Protein AF-A0ABD1VA49-F1 (afdb_monomer_lite)

Foldseek 3Di:
DDDDDDDDDDDDDDDDDDDDDDDDDDDDPDPVNVVVVVVVVVVVVVVVVVVVVCVVVVPDDDDDDDDDDPPDDDPDDPPPCCQQADQPPAQEDPDDLVRLLVVLLDDDPDPDDPDDAAAAEEEEEEEAEDQLCQVQVQLQCPPPVRHYAYAYAYDPPYDDDDDPPGSCPNRYHPYYDQDFLACSVLSRVLRRLSSQSSNVRYFKYWYHYSFKHFQAHNVVVSVQLVPFQAWAKAWDADPDCLFLVQDDCVLPPLADSVLWTFTALTIMDTSVLSSVSSPDPRNSVSCNPRRGPVRRCSGTPSSSSCCVVPVVRYLNHHQEDFACPVDDPHTDEDACVCQDPVNSVVVQVDDWGDTNNDTDSNRHGMYDGYDSRNNVSCVVCVCVRNNDDDDPDDDDDDDDDDDDDDDDDPPVPPVPPDDDDDDDDDDDDDDDDDDDDDDDDDDDDDDDDDDDDDDDDDDPDLVVLVDDLVVLLVVCVVDPDVVVLVVQLVSDPNSVVSSLQHQEAAQALVVLQDPDQDDDVSNVVRVVNSVVVSLVVLVVSCVRRLVVAQAHAEHAHAEEADDPVVLVSVQVSVLSRLNRLYAAYAYAYHDPPDAREDDVSNQQRCRYQAYAEERHEDDDDVDQGAPQNHAYYAYYLYEDEQVNLVSCLVRHLNHAEYYYYCYEHYQEAAEARNANHAYYYYAAYPNHAEYAYAYQNHQEYADAYDQPHHHQYHHPNPANHQYYHDEGNADEQVSVVVVLVSHLNHQEYAYENPARYAEHEAAHQRHAEYEAYAHENHQAYHYQHCNHAEYEYEYQADNYPYDNPVNYAEYEYEYDQVHAQVRVVVVVCVVCVVPPRDANHEYEYHDDDDHDDDDYDDDDDDDDDDAYEYEYEYDADCVLVVVQVVLQRDVHFKYKYFYQDLVRVVNNVCCLVCLPVCVCPQVPHPDDGSSVQWPDWDFDPDSPNGRMTMITTDTHPDDPPPPPPDDPPPPPPPPPDDDDDDDDDDDDDDDDDDPPPDWDKFDWDFWPDADWWWQDFAPAWFKKKFAEDQFTAWIKTWAHHPNDTDIGDIFHAPDHPDMDMDGAPPPVKFWFKKKFAWDAPDPPHTIATQFMKTDIPPGIGDRGGDRDHHIDMDGHDQWGFGIKIAGYDSGHRIIMTTIDGDDPVVVVVVVVVVVVVVVVVVPDDDDDDDDDYDDDDDDDDD

Structure (mmCIF, N/CA/C/O backbone):
data_AF-A0ABD1VA49-F1
#
_entry.id   AF-A0ABD1VA49-F1
#
loop_
_atom_site.group_PDB
_atom_site.id
_atom_site.type_symbol
_atom_site.label_atom_id
_atom_site.label_alt_id
_atom_site.label_comp_id
_atom_site.label_asym_id
_atom_site.label_entity_id
_atom_site.label_seq_id
_atom_site.pdbx_PDB_ins_code
_atom_site.Cartn_x
_atom_site.Cartn_y
_atom_site.Cartn_z
_atom_site.occupancy
_atom_site.B_iso_or_equiv
_atom_site.auth_seq_id
_atom_site.auth_comp_id
_atom_site.auth_asym_id
_atom_site.auth_atom_id
_atom_site.pdbx_PDB_model_num
ATOM 1 N N . MET A 1 1 ? -10.333 -44.298 -59.767 1.00 32.84 1 MET A N 1
ATOM 2 C CA . MET A 1 1 ? -10.166 -45.112 -60.989 1.00 32.84 1 MET A CA 1
ATOM 3 C C . MET A 1 1 ? -11.305 -46.115 -61.072 1.00 32.84 1 MET A C 1
ATOM 5 O O . MET A 1 1 ? -11.790 -46.557 -60.041 1.00 32.84 1 MET A O 1
ATOM 9 N N . GLN A 1 2 ? -11.735 -46.401 -62.296 1.00 31.44 2 GLN A N 1
ATOM 10 C CA . GLN A 1 2 ? -12.624 -47.496 -62.705 1.00 31.44 2 GLN A CA 1
ATOM 11 C C . GLN A 1 2 ? -12.028 -48.887 -62.330 1.00 31.44 2 GLN A C 1
ATOM 13 O O . GLN A 1 2 ? -10.815 -48.963 -62.177 1.00 31.44 2 GLN A O 1
ATOM 18 N N . SER A 1 3 ? -12.761 -50.013 -62.201 1.00 34.03 3 SER A N 1
ATOM 19 C CA . SER A 1 3 ? -14.220 -50.271 -62.306 1.00 34.03 3 SER A CA 1
ATOM 20 C C . SER A 1 3 ? -14.594 -51.774 -62.191 1.00 34.03 3 SER A C 1
ATOM 22 O O . SER A 1 3 ? -13.690 -52.599 -62.242 1.00 34.03 3 SER A O 1
ATOM 24 N N . ARG A 1 4 ? -15.915 -52.070 -62.298 1.00 35.81 4 ARG A N 1
ATOM 25 C CA . ARG A 1 4 ? -16.557 -53.275 -62.917 1.00 35.81 4 ARG A CA 1
ATOM 26 C C . ARG A 1 4 ? -16.523 -54.584 -62.100 1.00 35.81 4 ARG A C 1
ATOM 28 O O . ARG A 1 4 ? -15.614 -54.772 -61.311 1.00 35.81 4 ARG A O 1
ATOM 35 N N . VAL A 1 5 ? -17.468 -55.531 -62.227 1.00 37.19 5 VAL A N 1
ATOM 36 C CA . VAL A 1 5 ? -18.767 -55.704 -62.958 1.00 37.19 5 VAL A CA 1
ATOM 37 C C . VAL A 1 5 ? -19.663 -56.528 -61.996 1.00 37.19 5 VAL A C 1
ATOM 39 O O . VAL A 1 5 ? -19.112 -57.281 -61.204 1.00 37.19 5 VAL A O 1
ATOM 42 N N . GLY A 1 6 ? -20.975 -56.297 -61.837 1.00 33.97 6 GLY A N 1
ATOM 43 C CA . GLY A 1 6 ? -22.074 -56.752 -62.719 1.00 33.97 6 GLY A CA 1
ATOM 44 C C . GLY A 1 6 ? -22.382 -58.256 -62.504 1.00 33.97 6 GLY A C 1
ATOM 45 O O . GLY A 1 6 ? -21.488 -59.004 -62.144 1.00 33.97 6 GLY A O 1
ATOM 46 N N . SER A 1 7 ? -23.599 -58.778 -62.677 1.00 32.06 7 SER A N 1
ATOM 47 C CA . SER A 1 7 ? -24.699 -58.328 -63.540 1.00 32.06 7 SER A CA 1
ATOM 48 C C . SER A 1 7 ? -26.049 -58.947 -63.104 1.00 32.06 7 SER A C 1
ATOM 50 O O . SER A 1 7 ? -26.026 -60.067 -62.614 1.00 32.06 7 SER A O 1
ATOM 52 N N . PHE A 1 8 ? -27.159 -58.208 -63.296 1.00 30.44 8 PHE A N 1
ATOM 53 C CA . PHE A 1 8 ? -28.533 -58.601 -63.722 1.00 30.44 8 PHE A CA 1
ATOM 54 C C . PHE A 1 8 ? -29.103 -59.993 -63.337 1.00 30.44 8 PHE A C 1
ATOM 56 O O . PHE A 1 8 ? -28.427 -61.003 -63.450 1.00 30.44 8 PHE A O 1
ATOM 63 N N . GLY A 1 9 ? -30.379 -60.164 -62.964 1.00 31.08 9 GLY A N 1
ATOM 64 C CA . GLY A 1 9 ? -31.617 -59.440 -63.332 1.00 31.08 9 GLY A CA 1
ATOM 65 C C . GLY A 1 9 ? -32.635 -60.468 -63.893 1.00 31.08 9 GLY A C 1
ATOM 66 O O . GLY A 1 9 ? -32.225 -61.580 -64.199 1.00 31.08 9 GLY A O 1
ATOM 67 N N . SER A 1 10 ? -33.938 -60.228 -64.076 1.00 29.61 10 SER A N 1
ATOM 68 C CA . SER A 1 10 ? -34.856 -59.128 -63.713 1.00 29.61 10 SER A CA 1
ATOM 69 C C . SER A 1 10 ? -36.281 -59.476 -64.227 1.00 29.61 10 SER A C 1
ATOM 71 O O . SER A 1 10 ? -36.359 -60.313 -65.120 1.00 29.61 10 SER A O 1
ATOM 73 N N . LEU A 1 11 ? -37.331 -58.739 -63.806 1.00 31.11 11 LEU A N 1
ATOM 74 C CA . LEU A 1 11 ? -38.675 -58.652 -64.457 1.00 31.11 11 LEU A CA 1
ATOM 75 C C . LEU A 1 11 ? -39.563 -59.934 -64.352 1.00 31.11 11 LEU A C 1
ATOM 77 O O . LEU A 1 11 ? -39.034 -61.024 -64.173 1.00 31.11 11 LEU A O 1
ATOM 81 N N . GLU A 1 12 ? -40.907 -59.908 -64.403 1.00 31.19 12 GLU A N 1
ATOM 82 C CA . GLU A 1 12 ? -41.910 -58.815 -64.420 1.00 31.19 12 GLU A CA 1
ATOM 83 C C . GLU A 1 12 ? -43.300 -59.308 -63.926 1.00 31.19 12 GLU A C 1
ATOM 85 O O . GLU A 1 12 ? -43.543 -60.510 -63.881 1.00 31.19 12 GLU A O 1
ATOM 90 N N . ASP A 1 13 ? -44.171 -58.356 -63.558 1.00 29.84 13 ASP A N 1
ATOM 91 C CA . ASP A 1 13 ? -45.656 -58.302 -63.583 1.00 29.84 13 ASP A CA 1
ATOM 92 C C . ASP A 1 13 ? -46.582 -59.551 -63.580 1.00 29.84 13 ASP A C 1
ATOM 94 O O . ASP A 1 13 ? -46.430 -60.496 -64.347 1.00 29.84 13 ASP A O 1
ATOM 98 N N . GLY A 1 14 ? -47.718 -59.443 -62.860 1.00 28.92 14 GLY A N 1
ATOM 99 C CA . GLY A 1 14 ? -48.927 -60.253 -63.138 1.00 28.92 14 GLY A CA 1
ATOM 100 C C . GLY A 1 14 ? -49.983 -60.335 -62.016 1.00 28.92 14 GLY A C 1
ATOM 101 O O . GLY A 1 14 ? -49.678 -60.726 -60.901 1.00 28.92 14 GLY A O 1
ATOM 102 N N . LYS A 1 15 ? -51.240 -59.977 -62.312 1.00 30.81 15 LYS A N 1
ATOM 103 C CA . LYS A 1 15 ? -52.405 -59.809 -61.404 1.00 30.81 15 LYS A CA 1
ATOM 104 C C . LYS A 1 15 ? -53.077 -61.100 -60.852 1.00 30.81 15 LYS A C 1
ATOM 106 O O . LYS A 1 15 ? -53.141 -62.102 -61.551 1.00 30.81 15 LYS A O 1
ATOM 111 N N . GLU A 1 16 ? -53.763 -60.948 -59.702 1.00 30.23 16 GLU A N 1
ATOM 112 C CA . GLU A 1 16 ? -54.841 -61.805 -59.113 1.00 30.23 16 GLU A CA 1
ATOM 113 C C . GLU A 1 16 ? -54.454 -63.256 -58.649 1.00 30.23 16 GLU A C 1
ATOM 115 O O . GLU A 1 16 ? -53.264 -63.538 -58.557 1.00 30.23 16 GLU A O 1
ATOM 120 N N . PRO A 1 17 ? -55.361 -64.104 -58.087 1.00 47.38 17 PRO A N 1
ATOM 121 C CA . PRO A 1 17 ? -55.728 -64.050 -56.659 1.00 47.38 17 PRO A CA 1
ATOM 122 C C . PRO A 1 17 ? -55.650 -65.396 -55.866 1.00 47.38 17 PRO A C 1
ATOM 124 O O . PRO A 1 17 ? -55.685 -66.482 -56.430 1.00 47.38 17 PRO A O 1
ATOM 127 N N . TYR A 1 18 ? -55.720 -65.304 -54.524 1.00 26.47 18 TYR A N 1
ATOM 128 C CA . TYR A 1 18 ? -56.002 -66.379 -53.531 1.00 26.47 18 TYR A CA 1
ATOM 129 C C . TYR A 1 18 ? -54.965 -67.509 -53.238 1.00 26.47 18 TYR A C 1
ATOM 131 O O . TYR A 1 18 ? -54.133 -67.899 -54.043 1.00 26.47 18 TYR A O 1
ATOM 139 N N . THR A 1 19 ? -55.102 -68.076 -52.022 1.00 26.75 19 THR A N 1
ATOM 140 C CA . THR A 1 19 ? -54.494 -69.314 -51.442 1.00 26.75 19 THR A CA 1
ATOM 141 C C . THR A 1 19 ? -53.007 -69.389 -50.998 1.00 26.75 19 THR A C 1
ATOM 143 O O . THR A 1 19 ? -52.139 -69.842 -51.724 1.00 26.75 19 THR A O 1
ATOM 146 N N . ARG A 1 20 ? -52.812 -69.122 -49.688 1.00 23.62 20 ARG A N 1
ATOM 147 C CA . ARG A 1 20 ? -52.136 -69.928 -48.621 1.00 23.62 20 ARG A CA 1
ATOM 148 C C . ARG A 1 20 ? -50.687 -70.482 -48.736 1.00 23.62 20 ARG A C 1
ATOM 150 O O . ARG A 1 20 ? -50.291 -71.087 -49.718 1.00 23.62 20 ARG A O 1
ATOM 157 N N . THR A 1 21 ? -50.052 -70.505 -47.542 1.00 23.78 21 THR A N 1
ATOM 158 C CA . THR A 1 21 ? -48.928 -71.367 -47.056 1.00 23.78 21 THR A CA 1
ATOM 159 C C . THR A 1 21 ? -47.531 -71.166 -47.680 1.00 23.78 21 THR A C 1
ATOM 161 O O . THR A 1 21 ? -47.410 -71.159 -48.890 1.00 23.78 21 THR A O 1
ATOM 164 N N . THR A 1 22 ? -46.398 -71.076 -46.952 1.00 24.36 22 THR A N 1
ATOM 165 C CA . THR A 1 22 ? -46.065 -70.829 -45.514 1.00 24.36 22 THR A CA 1
ATOM 166 C C . THR A 1 22 ? -44.535 -70.618 -45.379 1.00 24.36 22 THR A C 1
ATOM 168 O O . THR A 1 22 ? -43.818 -70.981 -46.303 1.00 24.36 22 THR A O 1
ATOM 171 N N . ASN A 1 23 ? -44.043 -70.201 -44.192 1.00 24.25 23 ASN A N 1
ATOM 172 C CA . ASN A 1 23 ? -42.627 -70.249 -43.728 1.00 24.25 23 ASN A CA 1
ATOM 173 C C . ASN A 1 23 ? -41.668 -69.202 -44.354 1.00 24.25 23 ASN A C 1
ATOM 175 O O . ASN A 1 23 ? -41.711 -68.976 -45.551 1.00 24.25 23 ASN A O 1
ATOM 179 N N . GLN A 1 24 ? -40.767 -68.505 -43.640 1.00 31.34 24 GLN A N 1
ATOM 180 C CA . GLN A 1 24 ? -40.333 -68.471 -42.221 1.00 31.34 24 GLN A CA 1
ATOM 181 C C . GLN A 1 24 ? -39.967 -67.000 -41.868 1.00 31.34 24 GLN A C 1
ATOM 183 O O . GLN A 1 24 ? -39.265 -66.345 -42.626 1.00 31.34 24 GLN A O 1
ATOM 188 N N . SER A 1 25 ? -40.535 -66.365 -40.831 1.00 27.55 25 SER A N 1
ATOM 189 C CA . SER A 1 25 ? -39.934 -66.165 -39.484 1.00 27.55 25 SER A CA 1
ATOM 190 C C . SER A 1 25 ? -38.422 -65.836 -39.483 1.00 27.55 25 SER A C 1
ATOM 192 O O . SER A 1 25 ? -37.635 -66.637 -39.964 1.00 27.55 25 SER A O 1
ATOM 194 N N . SER A 1 26 ? -37.898 -64.777 -38.852 1.00 31.06 26 SER A N 1
ATOM 195 C CA . SER A 1 26 ? -38.190 -64.221 -37.513 1.00 31.06 26 SER A CA 1
ATOM 196 C C . SER A 1 26 ? -37.430 -62.873 -37.326 1.00 31.06 26 SER A C 1
ATOM 198 O O . SER A 1 26 ? -36.566 -62.568 -38.136 1.00 31.06 26 SER A O 1
ATOM 200 N N . ARG A 1 27 ? -37.644 -62.000 -36.325 1.00 34.91 27 ARG A N 1
ATOM 201 C CA . ARG A 1 27 ? -38.350 -62.098 -35.033 1.00 34.91 27 ARG A CA 1
ATOM 202 C C . ARG A 1 27 ? -39.194 -60.844 -34.774 1.00 34.91 27 ARG A C 1
ATOM 204 O O . ARG A 1 27 ? -38.695 -59.728 -34.867 1.00 34.91 27 ARG A O 1
ATOM 211 N N . PHE A 1 28 ? -40.427 -61.047 -34.318 1.00 36.59 28 PHE A N 1
ATOM 212 C CA . PHE A 1 28 ? -41.166 -60.026 -33.576 1.00 36.59 28 PHE A CA 1
ATOM 213 C C . PHE A 1 28 ? -40.422 -59.704 -32.271 1.00 36.59 28 PHE A C 1
ATOM 215 O O . PHE A 1 28 ? -39.914 -60.620 -31.617 1.00 36.59 28 PHE A O 1
ATOM 222 N N . LEU A 1 29 ? -40.436 -58.441 -31.833 1.00 37.41 29 LEU A N 1
ATOM 223 C CA . LEU A 1 29 ? -40.288 -58.162 -30.403 1.00 37.41 29 LEU A CA 1
ATOM 224 C C . LEU A 1 29 ? -41.470 -58.851 -29.697 1.00 37.41 29 LEU A C 1
ATOM 226 O O . LEU A 1 29 ? -42.612 -58.591 -30.080 1.00 37.41 29 LEU A O 1
ATOM 230 N N . PRO A 1 30 ? -41.237 -59.768 -28.736 1.00 52.19 30 PRO A N 1
ATOM 231 C CA . PRO A 1 30 ? -42.312 -60.564 -28.154 1.00 52.19 30 PRO A CA 1
ATOM 232 C C . PRO A 1 30 ? -43.447 -59.701 -27.601 1.00 52.19 30 PRO A C 1
ATOM 234 O O . PRO A 1 30 ? -43.197 -58.615 -27.080 1.00 52.19 30 PRO A O 1
ATOM 237 N N . LEU A 1 31 ? -44.674 -60.231 -27.571 1.00 54.34 31 LEU A N 1
ATOM 238 C CA . LEU A 1 31 ? -45.782 -59.589 -26.849 1.00 54.34 31 LEU A CA 1
ATOM 239 C C . LEU A 1 31 ? -45.414 -59.339 -25.373 1.00 54.34 31 LEU A C 1
ATOM 241 O O . LEU A 1 31 ? -45.786 -58.319 -24.804 1.00 54.34 31 LEU A O 1
ATOM 245 N N . ARG A 1 32 ? -44.568 -60.211 -24.798 1.00 53.16 32 ARG A N 1
ATOM 246 C CA . ARG A 1 32 ? -43.922 -60.003 -23.493 1.00 53.16 32 ARG A CA 1
ATOM 247 C C . ARG A 1 32 ? -43.075 -58.734 -23.433 1.00 53.16 32 ARG A C 1
ATOM 249 O O . ARG A 1 32 ? -43.070 -58.097 -22.399 1.00 53.16 32 ARG A O 1
ATOM 256 N N . LEU A 1 33 ? -42.367 -58.352 -24.495 1.00 53.03 33 LEU A N 1
ATOM 257 C CA . LEU A 1 33 ? -41.522 -57.153 -24.532 1.00 53.03 33 LEU A CA 1
ATOM 258 C C . LEU A 1 33 ? -42.353 -55.870 -24.681 1.00 53.03 33 LEU A C 1
ATOM 260 O O . LEU A 1 33 ? -42.006 -54.860 -24.080 1.00 53.03 33 LEU A O 1
ATOM 264 N N . LEU A 1 34 ? -43.499 -55.930 -25.372 1.00 58.72 34 LEU A N 1
ATOM 265 C CA . LEU A 1 34 ? -44.485 -54.841 -25.369 1.00 58.72 34 LEU A CA 1
ATOM 266 C C . LEU A 1 34 ? -45.206 -54.727 -24.013 1.00 58.72 34 LEU A C 1
ATOM 268 O O . LEU A 1 34 ? -45.369 -53.625 -23.499 1.00 58.72 34 LEU A O 1
ATOM 272 N N . GLN A 1 35 ? -45.564 -55.856 -23.389 1.00 58.59 35 GLN A N 1
ATOM 273 C CA . GLN A 1 35 ? -46.055 -55.889 -22.007 1.00 58.59 35 GLN A CA 1
ATOM 274 C C . GLN A 1 35 ? -45.004 -55.353 -21.031 1.00 58.59 35 GLN A C 1
ATOM 276 O O . GLN A 1 35 ? -45.346 -54.520 -20.205 1.00 58.59 35 GLN A O 1
ATOM 281 N N . PHE A 1 36 ? -43.731 -55.743 -21.153 1.00 60.38 36 PHE A N 1
ATOM 282 C CA . PHE A 1 36 ? -42.634 -55.186 -20.358 1.00 60.38 36 PHE A CA 1
ATOM 283 C C . PHE A 1 36 ? -42.504 -53.678 -20.583 1.00 60.38 36 PHE A C 1
ATOM 285 O O . PHE A 1 36 ? -42.395 -52.959 -19.603 1.00 60.38 36 PHE A O 1
ATOM 292 N N . LEU A 1 37 ? -42.569 -53.175 -21.820 1.00 60.16 37 LEU A N 1
ATOM 293 C CA . LEU A 1 37 ? -42.521 -51.735 -22.105 1.00 60.16 37 LEU A CA 1
ATOM 294 C C . LEU A 1 37 ? -43.702 -50.971 -21.488 1.00 60.16 37 LEU A C 1
ATOM 296 O O . LEU A 1 37 ? -43.490 -49.919 -20.892 1.00 60.16 37 LEU A O 1
ATOM 300 N N . LEU A 1 38 ? -44.923 -51.506 -21.560 1.00 67.62 38 LEU A N 1
ATOM 301 C CA . LEU A 1 38 ? -46.103 -50.912 -20.919 1.00 67.62 38 LEU A CA 1
ATOM 302 C C . LEU A 1 38 ? -46.041 -50.999 -19.387 1.00 67.62 38 LEU A C 1
ATOM 304 O O . LEU A 1 38 ? -46.452 -50.064 -18.704 1.00 67.62 38 LEU A O 1
ATOM 308 N N . LEU A 1 39 ? -45.475 -52.075 -18.840 1.00 70.56 39 LEU A N 1
ATOM 309 C CA . LEU A 1 39 ? -45.255 -52.255 -17.405 1.00 70.56 39 LEU A CA 1
ATOM 310 C C . LEU A 1 39 ? -44.133 -51.325 -16.911 1.00 70.56 39 LEU A C 1
ATOM 312 O O . LEU A 1 39 ? -44.286 -50.712 -15.863 1.00 70.56 39 LEU A O 1
ATOM 316 N N . PHE A 1 40 ? -43.075 -51.101 -17.697 1.00 64.12 40 PHE A N 1
ATOM 317 C CA . PHE A 1 40 ? -42.052 -50.078 -17.447 1.00 64.12 40 PHE A CA 1
ATOM 318 C C . PHE A 1 40 ? -42.611 -48.655 -17.550 1.00 64.12 40 PHE A C 1
ATOM 320 O O . PHE A 1 40 ? -42.223 -47.806 -16.752 1.00 64.12 40 PHE A O 1
ATOM 327 N N . LEU A 1 41 ? -43.535 -48.381 -18.477 1.00 71.00 41 LEU A N 1
ATOM 328 C CA . LEU A 1 41 ? -44.202 -47.081 -18.580 1.00 71.00 41 LEU A CA 1
ATOM 329 C C . LEU A 1 41 ? -45.129 -46.842 -17.378 1.00 71.00 41 LEU A C 1
ATOM 331 O O . LEU A 1 41 ? -45.068 -45.787 -16.754 1.00 71.00 41 LEU A O 1
ATOM 335 N N . GLY A 1 42 ? -45.927 -47.846 -17.000 1.00 75.56 42 GLY A N 1
ATOM 336 C CA . GLY A 1 42 ? -46.781 -47.817 -15.812 1.00 75.56 42 GLY A CA 1
ATOM 337 C C . GLY A 1 42 ? -45.977 -47.663 -14.521 1.00 75.56 42 GLY A C 1
ATOM 338 O O . GLY A 1 42 ? -46.277 -46.785 -13.717 1.00 75.56 42 GLY A O 1
ATOM 339 N N . VAL A 1 43 ? -44.900 -48.438 -14.356 1.00 74.94 43 VAL A N 1
ATOM 340 C CA . VAL A 1 43 ? -43.953 -48.289 -13.241 1.00 74.94 43 VAL A CA 1
ATOM 341 C C . VAL A 1 43 ? -43.291 -46.919 -13.280 1.00 74.94 43 VAL A C 1
ATOM 343 O O . VAL A 1 43 ? -43.226 -46.285 -12.241 1.00 74.94 43 VAL A O 1
ATOM 346 N N . GLY A 1 44 ? -42.871 -46.401 -14.435 1.00 71.31 44 GLY A N 1
ATOM 347 C CA . GLY A 1 44 ? -42.285 -45.062 -14.548 1.00 71.31 44 GLY A CA 1
ATOM 348 C C . GLY A 1 44 ? -43.259 -43.945 -14.161 1.00 71.31 44 GLY A C 1
ATOM 349 O O . GLY A 1 44 ? -42.862 -42.998 -13.482 1.00 71.31 44 GLY A O 1
ATOM 350 N N . ILE A 1 45 ? -44.546 -44.076 -14.492 1.00 76.25 45 ILE A N 1
ATOM 351 C CA . ILE A 1 45 ? -45.593 -43.137 -14.069 1.00 76.25 45 ILE A CA 1
ATOM 352 C C . ILE A 1 45 ? -45.835 -43.259 -12.558 1.00 76.25 45 ILE A C 1
ATOM 354 O O . ILE A 1 45 ? -45.801 -42.252 -11.855 1.00 76.25 45 ILE A O 1
ATOM 358 N N . VAL A 1 46 ? -45.987 -44.477 -12.029 1.00 74.44 46 VAL A N 1
ATOM 359 C CA . VAL A 1 46 ? -46.156 -44.730 -10.587 1.00 74.44 46 VAL A CA 1
ATOM 360 C C . VAL A 1 46 ? -44.938 -44.267 -9.784 1.00 74.44 46 VAL A C 1
ATOM 362 O O . VAL A 1 46 ? -45.110 -43.672 -8.729 1.00 74.44 46 VAL A O 1
ATOM 365 N N . PHE A 1 47 ? -43.717 -44.449 -10.288 1.00 70.12 47 PHE A N 1
ATOM 366 C CA . PHE A 1 47 ? -42.476 -43.972 -9.672 1.00 70.12 47 PHE A CA 1
ATOM 367 C C . PHE A 1 47 ? -42.368 -42.444 -9.744 1.00 70.12 47 PHE A C 1
ATOM 369 O O . PHE A 1 47 ? -41.851 -41.828 -8.818 1.00 70.12 47 PHE A O 1
ATOM 376 N N . SER A 1 48 ? -42.902 -41.816 -10.799 1.00 67.88 48 SER A N 1
ATOM 377 C CA . SER A 1 48 ? -42.986 -40.349 -10.915 1.00 67.88 48 SER A CA 1
ATOM 378 C C . SER A 1 48 ? -43.999 -39.765 -9.928 1.00 67.88 48 SER A C 1
ATOM 380 O O . SER A 1 48 ? -43.710 -38.765 -9.273 1.00 67.88 48 SER A O 1
ATOM 382 N N . PHE A 1 49 ? -45.156 -40.413 -9.755 1.00 68.62 49 PHE A N 1
ATOM 383 C CA . PHE A 1 49 ? -46.140 -40.037 -8.737 1.00 68.62 49 PHE A CA 1
ATOM 384 C C . PHE A 1 49 ? -45.647 -40.327 -7.317 1.00 68.62 49 PHE A C 1
ATOM 386 O O . PHE A 1 49 ? -45.783 -39.455 -6.464 1.00 68.62 49 PHE A O 1
ATOM 393 N N . LEU A 1 50 ? -44.997 -41.470 -7.059 1.00 61.44 50 LEU A N 1
ATOM 394 C CA . LEU A 1 50 ? -44.319 -41.716 -5.784 1.00 61.44 50 LEU A CA 1
ATOM 395 C C . LEU A 1 50 ? -43.215 -40.687 -5.548 1.00 61.44 50 LEU A C 1
ATOM 397 O O . LEU A 1 50 ? -43.136 -40.185 -4.442 1.00 61.44 50 LEU A O 1
ATOM 401 N N . SER A 1 51 ? -42.424 -40.304 -6.553 1.00 52.53 51 SER A N 1
ATOM 402 C CA . SER A 1 51 ? -41.379 -39.277 -6.422 1.00 52.53 51 SER A CA 1
ATOM 403 C C . SER A 1 51 ? -41.957 -37.897 -6.085 1.00 52.53 51 SER A C 1
ATOM 405 O O . SER A 1 51 ? -41.446 -37.208 -5.198 1.00 52.53 51 SER A O 1
ATOM 407 N N . LEU A 1 52 ? -43.069 -37.504 -6.715 1.00 54.19 52 LEU A N 1
ATOM 408 C CA . LEU A 1 52 ? -43.804 -36.271 -6.402 1.00 54.19 52 LEU A CA 1
ATOM 409 C C . LEU A 1 52 ? -44.518 -36.324 -5.039 1.00 54.19 52 LEU A C 1
ATOM 411 O O . LEU A 1 52 ? -44.689 -35.292 -4.391 1.00 54.19 52 LEU A O 1
ATOM 415 N N . TYR A 1 53 ? -44.901 -37.514 -4.574 1.00 53.59 53 TYR A N 1
ATOM 416 C CA . TYR A 1 53 ? -45.516 -37.718 -3.263 1.00 53.59 53 TYR A CA 1
ATOM 417 C C . TYR A 1 53 ? -44.463 -37.767 -2.143 1.00 53.59 53 TYR A C 1
ATOM 419 O O . TYR A 1 53 ? -44.591 -37.064 -1.144 1.00 53.59 53 TYR A O 1
ATOM 427 N N . THR A 1 54 ? -43.350 -38.484 -2.327 1.00 44.66 54 THR A N 1
ATOM 428 C CA . THR A 1 54 ? -42.224 -38.517 -1.381 1.00 44.66 54 THR A CA 1
ATOM 429 C C . THR A 1 54 ? -41.490 -37.183 -1.327 1.00 44.66 54 THR A C 1
ATOM 431 O O . THR A 1 54 ? -41.094 -36.775 -0.247 1.00 44.66 54 THR A O 1
ATOM 434 N N . SER A 1 55 ? -41.370 -36.426 -2.422 1.00 45.81 55 SER A N 1
ATOM 435 C CA . SER A 1 55 ? -40.828 -35.054 -2.347 1.00 45.81 55 SER A CA 1
ATOM 436 C C . SER A 1 55 ? -41.754 -34.063 -1.624 1.00 45.81 55 SER A C 1
ATOM 438 O O . SER A 1 55 ? -41.284 -33.017 -1.180 1.00 45.81 55 SER A O 1
ATOM 440 N N . ARG A 1 56 ? -43.041 -34.398 -1.436 1.00 45.00 56 ARG A N 1
ATOM 441 C CA . ARG A 1 56 ? -43.983 -33.641 -0.590 1.00 45.00 56 ARG A CA 1
ATOM 442 C C . ARG A 1 56 ? -44.104 -34.161 0.848 1.00 45.00 56 ARG A C 1
ATOM 444 O O . ARG A 1 56 ? -44.481 -33.375 1.710 1.00 45.00 56 ARG A O 1
ATOM 451 N N . PHE A 1 57 ? -43.781 -35.430 1.122 1.00 43.72 57 PHE A N 1
ATOM 452 C CA . PHE A 1 57 ? -43.973 -36.060 2.444 1.00 43.72 57 PHE A CA 1
ATOM 453 C C . PHE A 1 57 ? -42.676 -36.467 3.177 1.00 43.72 57 PHE A C 1
ATOM 455 O O . PHE A 1 57 ? -42.689 -36.634 4.392 1.00 43.72 57 PHE A O 1
ATOM 462 N N . LEU A 1 58 ? -41.545 -36.586 2.474 1.00 38.28 58 LEU A N 1
ATOM 463 C CA . LEU A 1 58 ? -40.208 -36.902 3.005 1.00 38.28 58 LEU A CA 1
ATOM 464 C C . LEU A 1 58 ? -39.261 -35.699 2.885 1.00 38.28 58 LEU A C 1
ATOM 466 O O . LEU A 1 58 ? -38.155 -35.766 2.348 1.00 38.28 58 LEU A O 1
ATOM 470 N N . GLY A 1 59 ? -39.676 -34.572 3.453 1.00 46.16 59 GLY A N 1
ATOM 471 C CA . GLY A 1 59 ? -38.741 -33.500 3.771 1.00 46.16 59 GLY A CA 1
ATOM 472 C C . GLY A 1 59 ? -37.940 -33.824 5.034 1.00 46.16 59 GLY A C 1
ATOM 473 O O . GLY A 1 59 ? -38.295 -33.268 6.063 1.00 46.16 59 GLY A O 1
ATOM 474 N N . ILE A 1 60 ? -36.907 -34.693 4.970 1.00 39.41 60 ILE A N 1
ATOM 475 C CA . ILE A 1 60 ? -35.770 -34.832 5.931 1.00 39.41 60 ILE A CA 1
ATOM 476 C C . ILE A 1 60 ? -34.781 -35.960 5.494 1.00 39.41 60 ILE A C 1
ATOM 478 O O . ILE A 1 60 ? -35.191 -37.108 5.411 1.00 39.41 60 ILE A O 1
ATOM 482 N N . GLN A 1 61 ? -33.475 -35.631 5.340 1.00 30.59 61 GLN A N 1
ATOM 483 C CA . GLN A 1 61 ? -32.267 -36.526 5.364 1.00 30.59 61 GLN A CA 1
ATOM 484 C C . GLN A 1 61 ? -32.130 -37.647 4.273 1.00 30.59 61 GLN A C 1
ATOM 486 O O . GLN A 1 61 ? -33.122 -38.071 3.710 1.00 30.59 61 GLN A O 1
ATOM 491 N N . ASN A 1 62 ? -30.960 -38.201 3.873 1.00 29.84 62 ASN A N 1
ATOM 492 C CA . ASN A 1 62 ? -29.521 -37.978 4.163 1.00 29.84 62 ASN A CA 1
ATOM 493 C C . ASN A 1 62 ? -28.586 -38.654 3.098 1.00 29.84 62 ASN A C 1
ATOM 495 O O . ASN A 1 62 ? -28.917 -39.727 2.620 1.00 29.84 62 ASN A O 1
ATOM 499 N N . ILE A 1 63 ? -27.381 -38.088 2.867 1.00 31.73 63 ILE A N 1
ATOM 500 C CA . ILE A 1 63 ? -26.058 -38.742 2.586 1.00 31.73 63 ILE A CA 1
ATOM 501 C C . ILE A 1 63 ? -25.891 -39.722 1.376 1.00 31.73 63 ILE A C 1
ATOM 503 O O . ILE A 1 63 ? -26.506 -40.774 1.345 1.00 31.73 63 ILE A O 1
ATOM 507 N N . VAL A 1 64 ? -24.924 -39.454 0.467 1.00 26.55 64 VAL A N 1
ATOM 508 C CA . VAL A 1 64 ? -23.635 -40.201 0.274 1.00 26.55 64 VAL A CA 1
ATOM 509 C C . VAL A 1 64 ? -22.671 -39.441 -0.681 1.00 26.55 64 VAL A C 1
ATOM 511 O O . VAL A 1 64 ? -23.062 -38.913 -1.715 1.00 26.55 64 VAL A O 1
ATOM 514 N N . SER A 1 65 ? -21.397 -39.374 -0.270 1.00 30.08 65 SER A N 1
ATOM 515 C CA . SER A 1 65 ? -20.152 -38.928 -0.942 1.00 30.08 65 SER A CA 1
ATOM 516 C C . SER A 1 65 ? -20.171 -38.198 -2.308 1.00 30.08 65 SER A C 1
ATOM 518 O O . SER A 1 65 ? -20.021 -38.813 -3.363 1.00 30.08 65 SER A O 1
ATOM 520 N N . VAL A 1 66 ? -20.040 -36.867 -2.257 1.00 29.09 66 VAL A N 1
ATOM 521 C CA . VAL A 1 66 ? -19.164 -36.113 -3.178 1.00 29.09 66 VAL A CA 1
ATOM 522 C C . VAL A 1 66 ? -18.085 -35.434 -2.335 1.00 29.09 66 VAL A C 1
ATOM 524 O O . VAL A 1 66 ? -18.393 -34.775 -1.341 1.00 29.09 66 VAL A O 1
ATOM 527 N N . VAL A 1 67 ? -16.813 -35.595 -2.712 1.00 33.97 67 VAL A N 1
ATOM 528 C CA . VAL A 1 67 ? -15.681 -34.965 -2.016 1.00 33.97 67 VAL A CA 1
ATOM 529 C C . VAL A 1 67 ? -15.627 -33.478 -2.380 1.00 33.97 67 VAL A C 1
ATOM 531 O O . VAL A 1 67 ? -14.983 -33.077 -3.345 1.00 33.97 67 VAL A O 1
ATOM 534 N N . GLN A 1 68 ? -16.315 -32.653 -1.591 1.00 26.12 68 GLN A N 1
ATOM 535 C CA . GLN A 1 68 ? -16.141 -31.200 -1.560 1.00 26.12 68 GLN A CA 1
ATOM 536 C C . GLN A 1 68 ? -15.514 -30.775 -0.221 1.00 26.12 68 GLN A C 1
ATOM 538 O O . GLN A 1 68 ? -15.890 -31.304 0.830 1.00 26.12 68 GLN A O 1
ATOM 543 N N . PRO A 1 69 ? -14.567 -29.818 -0.217 1.00 26.41 69 PRO A N 1
ATOM 544 C CA . PRO A 1 69 ? -13.910 -29.382 1.008 1.00 26.41 69 PRO A CA 1
ATOM 545 C C . PRO A 1 69 ? -14.883 -28.597 1.896 1.00 26.41 69 PRO A C 1
ATOM 547 O O . PRO A 1 69 ? -15.464 -27.597 1.471 1.00 26.41 69 PRO A O 1
ATOM 550 N N . ARG A 1 70 ? -15.023 -29.007 3.165 1.00 25.77 70 ARG A N 1
ATOM 551 C CA . ARG A 1 70 ? -15.762 -28.250 4.190 1.00 25.77 70 ARG A CA 1
ATOM 552 C C . ARG A 1 70 ? -15.020 -26.957 4.551 1.00 25.77 70 ARG A C 1
ATOM 554 O O . ARG A 1 70 ? -14.331 -26.888 5.564 1.00 25.77 70 ARG A O 1
ATOM 561 N N . ILE A 1 71 ? -15.206 -25.911 3.749 1.00 29.25 71 ILE A N 1
ATOM 562 C CA . ILE A 1 71 ? -14.864 -24.539 4.133 1.00 29.25 71 ILE A CA 1
ATOM 563 C C . ILE A 1 71 ? -16.070 -23.952 4.869 1.00 29.25 71 ILE A C 1
ATOM 565 O O . ILE A 1 71 ? -17.029 -23.473 4.267 1.00 29.25 71 ILE A O 1
ATOM 569 N N . GLN A 1 72 ? -16.029 -24.020 6.197 1.00 27.72 72 GLN A N 1
ATOM 570 C CA . GLN A 1 72 ? -16.992 -23.345 7.060 1.00 27.72 72 GLN A CA 1
ATOM 571 C C . GLN A 1 72 ? -16.698 -21.832 7.043 1.00 27.72 72 GLN A C 1
ATOM 573 O O . GLN A 1 72 ? -15.537 -21.450 7.208 1.00 27.72 72 GLN A O 1
ATOM 578 N N . PRO A 1 73 ? -17.696 -20.947 6.848 1.00 26.53 73 PRO A N 1
ATOM 579 C CA . PRO A 1 73 ? -17.449 -19.512 6.834 1.00 26.53 73 PRO A CA 1
ATOM 580 C C . PRO A 1 73 ? -17.052 -19.051 8.237 1.00 26.53 73 PRO A C 1
ATOM 582 O O . PRO A 1 73 ? -17.865 -19.052 9.163 1.00 26.53 73 PRO A O 1
ATOM 585 N N . CYS A 1 74 ? -15.788 -18.660 8.398 1.00 23.33 74 CYS A N 1
ATOM 586 C CA . CYS A 1 74 ? -15.310 -18.045 9.626 1.00 23.33 74 CYS A CA 1
ATOM 587 C C . CYS A 1 74 ? -16.166 -16.816 9.950 1.00 23.33 74 CYS A C 1
ATOM 589 O O . CYS A 1 74 ? -16.395 -15.975 9.076 1.00 23.33 74 CYS A O 1
ATOM 591 N N . VAL A 1 75 ? -16.556 -16.655 11.218 1.00 32.41 75 VAL A N 1
ATOM 592 C CA . VAL A 1 75 ? -16.967 -15.343 11.731 1.00 32.41 75 VAL A CA 1
ATOM 593 C C . VAL A 1 75 ? -15.712 -14.478 11.756 1.00 32.41 75 VAL A C 1
ATOM 595 O O . VAL A 1 75 ? -14.981 -14.435 12.741 1.00 32.41 75 VAL A O 1
ATOM 598 N N . GLN A 1 76 ? -15.416 -13.849 10.622 1.00 31.23 76 GLN A N 1
ATOM 599 C CA . GLN A 1 76 ? -14.396 -12.821 10.555 1.00 31.23 76 GLN A CA 1
ATOM 600 C C . GLN A 1 76 ? -14.868 -11.652 11.421 1.00 31.23 76 GLN A C 1
ATOM 602 O O . GLN A 1 76 ? -15.994 -11.171 11.263 1.00 31.23 76 GLN A O 1
ATOM 607 N N . GLU A 1 77 ? -13.989 -11.155 12.295 1.00 30.20 77 GLU A N 1
ATOM 608 C CA . GLU A 1 77 ? -14.070 -9.751 12.694 1.00 30.20 77 GLU A CA 1
ATOM 609 C C . GLU A 1 77 ? -14.261 -8.909 11.425 1.00 30.20 77 GLU A C 1
ATOM 611 O O . GLU A 1 77 ? -13.625 -9.221 10.410 1.00 30.20 77 GLU A O 1
ATOM 616 N N . PRO A 1 78 ? -15.102 -7.857 11.436 1.00 34.34 78 PRO A N 1
ATOM 617 C CA . PRO A 1 78 ? -15.288 -7.022 10.259 1.00 34.34 78 PRO A CA 1
ATOM 618 C C . PRO A 1 78 ? -13.915 -6.546 9.790 1.00 34.34 78 PRO A C 1
ATOM 620 O O . PRO A 1 78 ? -13.252 -5.793 10.507 1.00 34.34 78 PRO A O 1
ATOM 623 N N . SER A 1 79 ? -13.491 -7.022 8.612 1.00 40.66 79 SER A N 1
ATOM 624 C CA . SER A 1 79 ? -12.124 -6.903 8.098 1.00 40.66 79 SER A CA 1
ATOM 625 C C . SER A 1 79 ? -11.847 -5.473 7.643 1.00 40.66 79 SER A C 1
ATOM 627 O O . SER A 1 79 ? -11.705 -5.160 6.459 1.00 40.66 79 SER A O 1
ATOM 629 N N . SER A 1 80 ? -11.839 -4.573 8.616 1.00 48.53 80 SER A N 1
ATOM 630 C CA . SER A 1 80 ? -11.496 -3.184 8.444 1.00 48.53 80 SER A CA 1
ATOM 631 C C . SER A 1 80 ? -10.049 -3.100 7.972 1.00 48.53 80 SER A C 1
ATOM 633 O O . SER A 1 80 ? -9.211 -3.947 8.295 1.00 48.53 80 SER A O 1
ATOM 635 N N . LEU A 1 81 ? -9.731 -2.035 7.239 1.00 58.38 81 LEU A N 1
ATOM 636 C CA . LEU A 1 81 ? -8.353 -1.750 6.851 1.00 58.38 81 LEU A CA 1
ATOM 637 C C . LEU A 1 81 ? -7.430 -1.673 8.087 1.00 58.38 81 LEU A C 1
ATOM 639 O O . LEU A 1 81 ? -6.239 -1.934 7.990 1.00 58.38 81 LEU A O 1
ATOM 643 N N . GLU A 1 82 ? -7.982 -1.381 9.266 1.00 57.34 82 GLU A N 1
ATOM 644 C CA . GLU A 1 82 ? -7.254 -1.326 10.528 1.00 57.34 82 GLU A CA 1
ATOM 645 C C . GLU A 1 82 ? -6.656 -2.681 10.952 1.00 57.34 82 GLU A C 1
ATOM 647 O O . GLU A 1 82 ? -5.525 -2.692 11.437 1.00 57.34 82 GLU A O 1
ATOM 652 N N . ASN A 1 83 ? -7.315 -3.809 10.649 1.00 61.25 83 ASN A N 1
ATOM 653 C CA . ASN A 1 83 ? -6.782 -5.167 10.869 1.00 61.25 83 ASN A CA 1
ATOM 654 C C . ASN A 1 83 ? -5.629 -5.524 9.901 1.00 61.25 83 ASN A C 1
ATOM 656 O O . ASN A 1 83 ? -4.907 -6.492 10.132 1.00 61.25 83 ASN A O 1
ATOM 660 N N . TRP A 1 84 ? -5.445 -4.746 8.826 1.00 56.66 84 TRP A N 1
ATOM 661 C CA . TRP A 1 84 ? -4.318 -4.851 7.885 1.00 56.66 84 TRP A CA 1
ATOM 662 C C . TRP A 1 84 ? -3.231 -3.786 8.120 1.00 56.66 84 TRP A C 1
ATOM 664 O O . TRP A 1 84 ? -2.122 -3.920 7.610 1.00 56.66 84 TRP A O 1
ATOM 674 N N . ILE A 1 85 ? -3.542 -2.709 8.854 1.00 64.62 85 ILE A N 1
ATOM 675 C CA . ILE A 1 85 ? -2.610 -1.609 9.154 1.00 64.62 85 ILE A CA 1
ATOM 676 C C . ILE A 1 85 ? -1.918 -1.805 10.500 1.00 64.62 85 ILE A C 1
ATOM 678 O O . ILE A 1 85 ? -0.730 -1.508 10.628 1.00 64.62 85 ILE A O 1
ATOM 682 N N . ARG A 1 86 ? -2.664 -2.202 11.536 1.00 57.22 86 ARG A N 1
ATOM 683 C CA . ARG A 1 86 ? -2.110 -2.326 12.884 1.00 57.22 86 ARG A CA 1
ATOM 684 C C . ARG A 1 86 ? -1.274 -3.596 12.980 1.00 57.22 86 ARG A C 1
ATOM 686 O O . ARG A 1 86 ? -1.700 -4.659 12.541 1.00 57.22 86 ARG A O 1
ATOM 693 N N . ALA A 1 87 ? -0.113 -3.476 13.624 1.00 57.22 87 ALA A N 1
ATOM 694 C CA . ALA A 1 87 ? 0.614 -4.634 14.124 1.00 57.22 87 ALA A CA 1
ATOM 695 C C . ALA A 1 87 ? -0.340 -5.517 14.956 1.00 57.22 87 ALA A C 1
ATOM 697 O O . ALA A 1 87 ? -1.112 -4.958 15.748 1.00 57.22 87 ALA A O 1
ATOM 698 N N . PRO A 1 88 ? -0.288 -6.854 14.813 1.00 62.12 88 PRO A N 1
ATOM 699 C CA . PRO A 1 88 ? -1.027 -7.764 15.677 1.00 62.12 88 PRO A CA 1
ATOM 700 C C . PRO A 1 88 ? -0.792 -7.431 17.156 1.00 62.12 88 PRO A C 1
ATOM 702 O O . PRO A 1 88 ? 0.347 -7.245 17.585 1.00 62.12 88 PRO A O 1
ATOM 705 N N . SER A 1 89 ? -1.868 -7.340 17.942 1.00 58.53 89 SER A N 1
ATOM 706 C CA . SER A 1 89 ? -1.782 -7.116 19.395 1.00 58.53 89 SER A CA 1
ATOM 707 C C . SER A 1 89 ? -1.093 -8.277 20.116 1.00 58.53 89 SER A C 1
ATOM 709 O O . SER A 1 89 ? -0.460 -8.068 21.149 1.00 58.53 89 SER A O 1
ATOM 711 N N . ASN A 1 90 ? -1.184 -9.474 19.537 1.00 71.00 90 ASN A N 1
ATOM 712 C CA . ASN A 1 90 ? -0.401 -10.648 19.876 1.00 71.00 90 ASN A CA 1
ATOM 713 C C . ASN A 1 90 ? 0.458 -11.040 18.663 1.00 71.00 90 ASN A C 1
ATOM 715 O O . ASN A 1 90 ? -0.084 -11.236 17.577 1.00 71.00 90 ASN A O 1
ATOM 719 N N . LEU A 1 91 ? 1.776 -11.154 18.845 1.00 84.94 91 LEU A N 1
ATOM 720 C CA . LEU A 1 91 ? 2.700 -11.591 17.791 1.00 84.94 91 LEU A CA 1
ATOM 721 C C . LEU A 1 91 ? 2.688 -13.113 17.578 1.00 84.94 91 LEU A C 1
ATOM 723 O O . LEU A 1 91 ? 3.149 -13.585 16.541 1.00 84.94 91 LEU A O 1
ATOM 727 N N . PHE A 1 92 ? 2.143 -13.889 18.520 1.00 83.94 92 PHE A N 1
ATOM 728 C CA . PHE A 1 92 ? 1.971 -15.326 18.337 1.00 83.94 92 PHE A CA 1
ATOM 729 C C . PHE A 1 92 ? 0.878 -15.625 17.306 1.00 83.94 92 PHE A C 1
ATOM 731 O O . PHE A 1 92 ? -0.262 -15.172 17.419 1.00 83.94 92 PHE A O 1
ATOM 738 N N . HIS A 1 93 ? 1.237 -16.436 16.314 1.00 89.06 93 HIS A N 1
ATOM 739 C CA . HIS A 1 93 ? 0.374 -16.890 15.231 1.00 89.06 93 HIS A CA 1
ATOM 740 C C . HIS A 1 93 ? 0.655 -18.362 14.907 1.00 89.06 93 HIS A C 1
ATOM 742 O O . HIS A 1 93 ? 1.744 -18.864 15.174 1.00 89.06 93 HIS A O 1
ATOM 748 N N . THR A 1 94 ? -0.295 -19.039 14.263 1.00 88.06 94 THR A N 1
ATOM 749 C CA . THR A 1 94 ? -0.159 -20.443 13.834 1.00 88.06 94 THR A CA 1
ATOM 750 C C . THR A 1 94 ? 0.407 -20.620 12.421 1.00 88.06 94 THR A C 1
ATOM 752 O O . THR A 1 94 ? 0.639 -21.753 12.016 1.00 88.06 94 THR A O 1
ATOM 755 N N . MET A 1 95 ? 0.635 -19.528 11.674 1.00 91.75 95 MET A N 1
ATOM 756 C CA . MET A 1 95 ? 1.183 -19.596 10.309 1.00 91.75 95 MET A CA 1
ATOM 757 C C . MET A 1 95 ? 2.560 -20.269 10.292 1.00 91.75 95 MET A C 1
ATOM 759 O O . MET A 1 95 ? 3.423 -19.912 11.099 1.00 91.75 95 MET A O 1
ATOM 763 N N . ASN A 1 96 ? 2.774 -21.179 9.341 1.00 92.81 96 ASN A N 1
ATOM 764 C CA . ASN A 1 96 ? 4.093 -21.759 9.075 1.00 92.81 96 ASN A CA 1
ATOM 765 C C . ASN A 1 96 ? 5.005 -20.773 8.313 1.00 92.81 96 ASN A C 1
ATOM 767 O O . ASN A 1 96 ? 4.552 -19.727 7.847 1.00 92.81 96 ASN A O 1
ATOM 771 N N . ASP A 1 97 ? 6.294 -21.100 8.165 1.00 93.12 97 ASP A N 1
ATOM 772 C CA . ASP A 1 97 ? 7.272 -20.209 7.517 1.00 93.12 97 ASP A CA 1
ATOM 773 C C . ASP A 1 97 ? 6.886 -19.846 6.070 1.00 93.12 97 ASP A C 1
ATOM 775 O O . ASP A 1 97 ? 7.053 -18.699 5.662 1.00 93.12 97 ASP A O 1
ATOM 779 N N . SER A 1 98 ? 6.319 -20.778 5.295 1.00 90.62 98 SER A N 1
ATOM 780 C CA . SER A 1 98 ? 5.900 -20.518 3.910 1.00 90.62 98 SER A CA 1
ATOM 781 C C . SER A 1 98 ? 4.712 -19.555 3.837 1.00 90.62 98 SER A C 1
ATOM 783 O O . SER A 1 98 ? 4.741 -18.604 3.056 1.00 90.62 98 SER A O 1
ATOM 785 N N . GLU A 1 99 ? 3.696 -19.753 4.678 1.00 92.69 99 GLU A N 1
ATOM 786 C CA . GLU A 1 99 ? 2.537 -18.857 4.801 1.00 92.69 99 GLU A CA 1
ATOM 787 C C . GLU A 1 99 ? 2.943 -17.466 5.302 1.00 92.69 99 GLU A C 1
ATOM 789 O O . GLU A 1 99 ? 2.504 -16.448 4.761 1.00 92.69 99 GLU A O 1
ATOM 794 N N . LEU A 1 100 ? 3.811 -17.420 6.317 1.00 93.94 100 LEU A N 1
ATOM 795 C CA . LEU A 1 100 ? 4.331 -16.193 6.908 1.00 93.94 100 LEU A CA 1
ATOM 796 C C . LEU A 1 100 ? 5.154 -15.392 5.889 1.00 93.94 100 LEU A C 1
ATOM 798 O O . LEU A 1 100 ? 4.919 -14.195 5.733 1.00 93.94 100 LEU A O 1
ATOM 802 N N . PHE A 1 101 ? 6.089 -16.028 5.177 1.00 94.75 101 PHE A N 1
ATOM 803 C CA . PHE A 1 101 ? 6.928 -15.356 4.179 1.00 94.75 101 PHE A CA 1
ATOM 804 C C . PHE A 1 101 ? 6.104 -14.874 2.978 1.00 94.75 101 PHE A C 1
ATOM 806 O O . PHE A 1 101 ? 6.284 -13.737 2.540 1.00 94.75 101 PHE A O 1
ATOM 813 N N . TRP A 1 102 ? 5.147 -15.680 2.503 1.00 92.69 102 TRP A N 1
ATOM 814 C CA . TRP A 1 102 ? 4.220 -15.288 1.437 1.00 92.69 102 TRP A CA 1
ATOM 815 C C . TRP A 1 102 ? 3.337 -14.098 1.840 1.00 92.69 102 TRP A C 1
ATOM 817 O O . TRP A 1 102 ? 3.181 -13.145 1.078 1.00 92.69 102 TRP A O 1
ATOM 827 N N . ARG A 1 103 ? 2.801 -14.092 3.067 1.00 90.19 103 ARG A N 1
ATOM 828 C CA . ARG A 1 103 ? 2.019 -12.960 3.587 1.00 90.19 103 ARG A CA 1
ATOM 829 C C . ARG A 1 103 ? 2.884 -11.710 3.782 1.00 90.19 103 ARG A C 1
ATOM 831 O O . ARG A 1 103 ? 2.440 -10.603 3.481 1.00 90.19 103 ARG A O 1
ATOM 838 N N . ALA A 1 104 ? 4.112 -11.869 4.272 1.00 92.31 104 ALA A N 1
ATOM 839 C CA . ALA A 1 104 ? 5.048 -10.770 4.500 1.00 92.31 104 ALA A CA 1
ATOM 840 C C . ALA A 1 104 ? 5.591 -10.145 3.201 1.00 92.31 104 ALA A C 1
ATOM 842 O O . ALA A 1 104 ? 5.971 -8.972 3.208 1.00 92.31 104 ALA A O 1
ATOM 843 N N . SER A 1 105 ? 5.585 -10.874 2.078 1.00 92.06 105 SER A N 1
ATOM 844 C CA . SER A 1 105 ? 5.991 -10.343 0.770 1.00 92.06 105 SER A CA 1
ATOM 845 C C . SER A 1 105 ? 4.944 -9.426 0.115 1.00 92.06 105 SER A C 1
ATOM 847 O O . SER A 1 105 ? 5.172 -8.916 -0.983 1.00 92.06 105 SER A O 1
ATOM 849 N N . PHE A 1 106 ? 3.786 -9.195 0.746 1.00 87.25 106 PHE A N 1
ATOM 850 C CA . PHE A 1 106 ? 2.739 -8.329 0.200 1.00 87.25 106 PHE A CA 1
ATOM 851 C C . PHE A 1 106 ? 3.156 -6.847 0.218 1.00 87.25 106 PHE A C 1
ATOM 853 O O . PHE A 1 106 ? 3.298 -6.221 1.271 1.00 87.25 106 PHE A O 1
ATOM 860 N N . VAL A 1 107 ? 3.285 -6.252 -0.974 1.00 80.00 107 VAL A N 1
ATOM 861 C CA . VAL A 1 107 ? 3.637 -4.834 -1.163 1.00 80.00 107 VAL A CA 1
ATOM 862 C C . VAL A 1 107 ? 2.521 -4.086 -1.908 1.00 80.00 107 VAL A C 1
ATOM 864 O O . VAL A 1 107 ? 2.120 -4.516 -2.994 1.00 80.00 107 VAL A O 1
ATOM 867 N N . PRO A 1 108 ? 2.034 -2.939 -1.392 1.00 77.88 108 PRO A N 1
ATOM 868 C CA . PRO A 1 108 ? 1.085 -2.092 -2.110 1.00 77.88 108 PRO A CA 1
ATOM 869 C C . PRO A 1 108 ? 1.654 -1.583 -3.443 1.00 77.88 108 PRO A C 1
ATOM 871 O O . PRO A 1 108 ? 2.699 -0.936 -3.482 1.00 77.88 108 PRO A O 1
ATOM 874 N N . LYS A 1 109 ? 0.934 -1.819 -4.550 1.00 77.06 109 LYS A N 1
ATOM 875 C CA . LYS A 1 109 ? 1.282 -1.251 -5.870 1.00 77.06 109 LYS A CA 1
ATOM 876 C C . LYS A 1 109 ? 0.937 0.243 -5.985 1.00 77.06 109 LYS A C 1
ATOM 878 O O . LYS A 1 109 ? 1.535 0.950 -6.792 1.00 77.06 109 LYS A O 1
ATOM 883 N N . ILE A 1 110 ? 0.001 0.730 -5.166 1.00 74.00 110 ILE A N 1
ATOM 884 C CA . ILE A 1 110 ? -0.298 2.158 -5.001 1.00 74.00 110 ILE A CA 1
ATOM 885 C C . ILE A 1 110 ? 0.651 2.709 -3.931 1.00 74.00 110 ILE A C 1
ATOM 887 O O . ILE A 1 110 ? 0.655 2.219 -2.805 1.00 74.00 110 ILE A O 1
ATOM 891 N N . LYS A 1 111 ? 1.463 3.714 -4.285 1.00 68.31 111 LYS A N 1
ATOM 892 C CA . LYS A 1 111 ? 2.499 4.273 -3.393 1.00 68.31 111 LYS A CA 1
ATOM 893 C C . LYS A 1 111 ? 1.952 5.184 -2.289 1.00 68.31 111 LYS A C 1
ATOM 895 O O . LYS A 1 111 ? 2.637 5.408 -1.295 1.00 68.31 111 LYS A O 1
ATOM 900 N N . GLU A 1 112 ? 0.751 5.728 -2.466 1.00 75.50 112 GLU A N 1
ATOM 901 C CA . GLU A 1 112 ? 0.099 6.591 -1.480 1.00 75.50 112 GLU A CA 1
ATOM 902 C C . GLU A 1 112 ? -0.775 5.767 -0.528 1.00 75.50 112 GLU A C 1
ATOM 904 O O . GLU A 1 112 ? -1.651 5.014 -0.954 1.00 75.50 112 GLU A O 1
ATOM 909 N N . TYR A 1 113 ? -0.544 5.920 0.777 1.00 71.56 113 TYR A N 1
ATOM 910 C CA . TYR A 1 113 ? -1.328 5.246 1.810 1.00 71.56 113 TYR A CA 1
ATOM 911 C C . TYR A 1 113 ? -2.622 6.029 2.101 1.00 71.56 113 TYR A C 1
ATOM 913 O O . TYR A 1 113 ? -2.544 7.224 2.395 1.00 71.56 113 TYR A O 1
ATOM 921 N N . PRO A 1 114 ? -3.809 5.389 2.133 1.00 74.56 114 PRO A N 1
ATOM 922 C CA . PRO A 1 114 ? -5.084 6.068 2.407 1.00 74.56 114 PRO A CA 1
ATOM 923 C C . PRO A 1 114 ? -5.290 6.454 3.891 1.00 74.56 114 PRO A C 1
ATOM 925 O O . PRO A 1 114 ? -6.398 6.787 4.308 1.00 74.56 114 PRO A O 1
ATOM 928 N N . PHE A 1 115 ? -4.236 6.412 4.709 1.00 77.31 115 PHE A N 1
ATOM 929 C CA . PHE A 1 115 ? -4.245 6.670 6.149 1.00 77.31 115 PHE A CA 1
ATOM 930 C C . PHE A 1 115 ? -2.947 7.363 6.584 1.00 77.31 115 PHE A C 1
ATOM 932 O O . PHE A 1 115 ? -1.894 7.201 5.964 1.00 77.31 115 PHE A O 1
ATOM 939 N N . LYS A 1 116 ? -2.991 8.127 7.686 1.00 76.44 116 LYS A N 1
ATOM 940 C CA . LYS A 1 116 ? -1.791 8.781 8.228 1.00 76.44 116 LYS A CA 1
ATOM 941 C C . LYS A 1 116 ? -0.904 7.755 8.937 1.00 76.44 116 LYS A C 1
ATOM 943 O O . LYS A 1 116 ? -1.104 7.454 10.110 1.00 76.44 116 LYS A O 1
ATOM 948 N N . ARG A 1 117 ? 0.090 7.261 8.209 1.00 83.19 117 ARG A N 1
ATOM 949 C CA . ARG A 1 117 ? 1.137 6.356 8.686 1.00 83.19 117 ARG A CA 1
ATOM 950 C C . ARG A 1 117 ? 2.294 7.138 9.313 1.00 83.19 117 ARG A C 1
ATOM 952 O O . ARG A 1 117 ? 2.738 8.137 8.751 1.00 83.19 117 ARG A O 1
ATOM 959 N N . THR A 1 118 ? 2.803 6.658 10.443 1.00 89.12 118 THR A N 1
ATOM 960 C CA . THR A 1 118 ? 4.084 7.100 11.013 1.00 89.12 118 THR A CA 1
ATOM 961 C C . THR A 1 118 ? 5.109 6.006 10.725 1.00 89.12 118 THR A C 1
ATOM 963 O O . THR A 1 118 ? 4.906 4.897 11.220 1.00 89.12 118 THR A O 1
ATOM 966 N N . PRO A 1 119 ? 6.162 6.264 9.929 1.00 93.81 119 PRO A N 1
ATOM 967 C CA . PRO A 1 119 ? 7.251 5.312 9.739 1.00 93.81 119 PRO A CA 1
ATOM 968 C C . PRO A 1 119 ? 7.879 4.898 11.074 1.00 93.81 119 PRO A C 1
ATOM 970 O O . PRO A 1 119 ? 8.068 5.732 11.961 1.00 93.81 119 PRO A O 1
ATOM 973 N N . LYS A 1 120 ? 8.196 3.613 11.211 1.00 96.00 120 LYS A N 1
ATOM 974 C CA . LYS A 1 120 ? 8.815 3.031 12.405 1.00 96.00 120 LYS A CA 1
ATOM 975 C C . LYS A 1 120 ? 10.099 2.285 12.062 1.00 96.00 120 LYS A C 1
ATOM 977 O O . LYS A 1 120 ? 10.249 1.774 10.949 1.00 96.00 120 LYS A O 1
ATOM 982 N N . ILE A 1 121 ? 10.969 2.166 13.060 1.00 98.25 121 ILE A N 1
ATOM 983 C CA . ILE A 1 121 ? 12.091 1.223 13.063 1.00 98.25 121 ILE A CA 1
ATOM 984 C C . ILE A 1 121 ? 11.667 -0.047 13.815 1.00 98.25 121 ILE A C 1
ATOM 986 O O . ILE A 1 121 ? 11.257 0.025 14.974 1.00 98.25 121 ILE A O 1
ATOM 990 N N . ALA A 1 122 ? 11.770 -1.204 13.168 1.00 98.19 122 ALA A N 1
ATOM 991 C CA . ALA A 1 122 ? 11.651 -2.508 13.802 1.00 98.19 122 ALA A CA 1
ATOM 992 C C . ALA A 1 122 ? 13.000 -2.903 14.416 1.00 98.19 122 ALA A C 1
ATOM 994 O O . ALA A 1 122 ? 13.974 -3.116 13.693 1.00 98.19 122 ALA A O 1
ATOM 995 N N . PHE A 1 123 ? 13.051 -3.010 15.742 1.00 98.44 123 PHE A N 1
ATOM 996 C CA . PHE A 1 123 ? 14.194 -3.559 16.467 1.00 98.44 123 PHE A CA 1
ATOM 997 C C . PHE A 1 123 ? 13.965 -5.058 16.660 1.00 98.44 123 PHE A C 1
ATOM 999 O O . PHE A 1 123 ? 13.024 -5.472 17.338 1.00 98.44 123 PHE A O 1
ATOM 1006 N N . MET A 1 124 ? 14.796 -5.865 16.011 1.00 98.38 124 MET A N 1
ATOM 1007 C CA . MET A 1 124 ? 14.657 -7.314 15.941 1.00 98.38 124 MET A CA 1
ATOM 1008 C C . MET A 1 124 ? 15.788 -7.956 16.740 1.00 98.38 124 MET A C 1
ATOM 1010 O O . MET A 1 124 ? 16.954 -7.846 16.365 1.00 98.38 124 MET A O 1
ATOM 1014 N N . PHE A 1 125 ? 15.447 -8.610 17.844 1.00 97.94 125 PHE A N 1
ATOM 1015 C CA . PHE A 1 125 ? 16.398 -9.268 18.730 1.00 97.94 125 PHE A CA 1
ATOM 1016 C C . PHE A 1 125 ? 16.432 -10.763 18.425 1.00 97.94 125 PHE A C 1
ATOM 1018 O O . PHE A 1 125 ? 15.434 -11.459 18.609 1.00 97.94 125 PHE A O 1
ATOM 1025 N N . LEU A 1 126 ? 17.581 -11.249 17.966 1.00 97.25 126 LEU A N 1
ATOM 1026 C CA . LEU A 1 126 ? 17.867 -12.665 17.777 1.00 97.25 126 LEU A CA 1
ATOM 1027 C C . LEU A 1 126 ? 18.752 -13.128 18.935 1.00 97.25 126 LEU A C 1
ATOM 1029 O O . LEU A 1 126 ? 19.909 -12.720 19.026 1.00 97.25 126 LEU A O 1
ATOM 1033 N N . THR A 1 127 ? 18.190 -13.927 19.840 1.00 93.94 127 THR A N 1
ATOM 1034 C CA . THR A 1 127 ? 18.835 -14.317 21.101 1.00 93.94 127 THR A CA 1
ATOM 1035 C C . THR A 1 127 ? 18.832 -15.829 21.296 1.00 93.94 127 THR A C 1
ATOM 1037 O O . THR A 1 127 ? 18.131 -16.571 20.608 1.00 93.94 127 THR A O 1
ATOM 1040 N N . ARG A 1 128 ? 19.604 -16.310 22.277 1.00 86.50 128 ARG A N 1
ATOM 1041 C CA . ARG A 1 128 ? 19.449 -17.679 22.806 1.00 86.50 128 ARG A CA 1
ATOM 1042 C C . ARG A 1 128 ? 18.561 -17.753 24.051 1.00 86.50 128 ARG A C 1
ATOM 1044 O O . ARG A 1 128 ? 18.027 -18.814 24.344 1.00 86.50 128 ARG A O 1
ATOM 1051 N N . GLY A 1 129 ? 18.385 -16.647 24.769 1.00 85.25 129 GLY A N 1
ATOM 1052 C CA . GLY A 1 129 ? 17.627 -16.600 26.019 1.00 85.25 129 GLY A CA 1
ATOM 1053 C C . GLY A 1 129 ? 17.410 -15.159 26.494 1.00 85.25 129 GLY A C 1
ATOM 1054 O O . GLY A 1 129 ? 16.952 -14.345 25.685 1.00 85.25 129 GLY A O 1
ATOM 1055 N N . PRO A 1 130 ? 17.729 -14.823 27.761 1.00 90.06 130 PRO A N 1
ATOM 1056 C CA . PRO A 1 130 ? 17.412 -13.522 28.347 1.00 90.06 130 PRO A CA 1
ATOM 1057 C C . PRO A 1 130 ? 18.122 -12.353 27.655 1.00 90.06 130 PRO A C 1
ATOM 1059 O O . PRO A 1 130 ? 19.183 -12.508 27.051 1.00 90.06 130 PRO A O 1
ATOM 1062 N N . LEU A 1 131 ? 17.541 -11.159 27.799 1.00 94.38 131 LEU A N 1
ATOM 1063 C CA . LEU A 1 131 ? 18.109 -9.884 27.353 1.00 94.38 131 LEU A CA 1
ATOM 1064 C C . LEU A 1 131 ? 18.752 -9.154 28.550 1.00 94.38 131 LEU A C 1
ATOM 1066 O O . LEU A 1 131 ? 18.090 -8.314 29.160 1.00 94.38 131 LEU A O 1
ATOM 1070 N N . PRO A 1 132 ? 20.028 -9.411 28.907 1.00 93.31 132 PRO A N 1
ATOM 1071 C CA . PRO A 1 132 ? 20.671 -8.744 30.042 1.00 93.31 132 PRO A CA 1
ATOM 1072 C C . PRO A 1 132 ? 20.749 -7.226 29.837 1.00 93.31 132 PRO A C 1
ATOM 1074 O O . PRO A 1 132 ? 20.623 -6.465 30.787 1.00 93.31 132 PRO A O 1
ATOM 1077 N N . MET A 1 133 ? 20.876 -6.764 28.589 1.00 95.38 133 MET A N 1
ATOM 1078 C CA . MET A 1 133 ? 20.898 -5.336 28.258 1.00 95.38 133 MET A CA 1
ATOM 1079 C C . MET A 1 133 ? 19.504 -4.681 28.224 1.00 95.38 133 MET A C 1
ATOM 1081 O O . MET A 1 133 ? 19.399 -3.519 27.833 1.00 95.38 133 MET A O 1
ATOM 1085 N N . ALA A 1 134 ? 18.424 -5.373 28.616 1.00 94.38 134 ALA A N 1
ATOM 1086 C CA . ALA A 1 134 ? 17.063 -4.830 28.558 1.00 94.38 134 ALA A CA 1
ATOM 1087 C C . ALA A 1 134 ? 16.885 -3.482 29.297 1.00 94.38 134 ALA A C 1
ATOM 1089 O O . ALA A 1 134 ? 16.326 -2.582 28.672 1.00 94.38 134 ALA A O 1
ATOM 1090 N N . PRO A 1 135 ? 17.413 -3.248 30.521 1.00 94.56 135 PRO A N 1
ATOM 1091 C CA . PRO A 1 135 ? 17.308 -1.935 31.182 1.00 94.56 135 PRO A CA 1
ATOM 1092 C C . PRO A 1 135 ? 18.004 -0.809 30.390 1.00 94.56 135 PRO A C 1
ATOM 1094 O O . PRO A 1 135 ? 17.488 0.306 30.282 1.00 94.56 135 PRO A O 1
ATOM 1097 N N . LEU A 1 136 ? 19.132 -1.165 29.756 1.00 94.50 136 LEU A N 1
ATOM 1098 C CA . LEU A 1 136 ? 19.803 -0.484 28.640 1.00 94.50 136 LEU A CA 1
ATOM 1099 C C . LEU A 1 136 ? 18.816 0.114 27.628 1.00 94.50 136 LEU A C 1
ATOM 1101 O O . LEU A 1 136 ? 18.639 1.325 27.440 1.00 94.50 136 LEU A O 1
ATOM 1105 N N . TRP A 1 137 ? 18.163 -0.825 26.962 1.00 96.12 137 TRP A N 1
ATOM 1106 C CA . TRP A 1 137 ? 17.244 -0.579 25.869 1.00 96.12 137 TRP A CA 1
ATOM 1107 C C . TRP A 1 137 ? 15.949 0.103 26.317 1.00 96.12 137 TRP A C 1
ATOM 1109 O O . TRP A 1 137 ? 15.442 0.956 25.594 1.00 96.12 137 TRP A O 1
ATOM 1119 N N . GLU A 1 138 ? 15.434 -0.176 27.514 1.00 94.69 138 GLU A N 1
ATOM 1120 C CA . GLU A 1 138 ? 14.269 0.523 28.067 1.00 94.69 138 GLU A CA 1
ATOM 1121 C C . GLU A 1 138 ? 14.537 2.019 28.256 1.00 94.69 138 GLU A C 1
ATOM 1123 O O . GLU A 1 138 ? 13.692 2.839 27.880 1.00 94.69 138 GLU A O 1
ATOM 1128 N N . LYS A 1 139 ? 15.731 2.402 28.738 1.00 93.12 139 LYS A N 1
ATOM 1129 C CA . LYS A 1 139 ? 16.140 3.815 28.817 1.00 93.12 139 LYS A CA 1
ATOM 1130 C C . LYS A 1 139 ? 16.195 4.465 27.429 1.00 93.12 139 LYS A C 1
ATOM 1132 O O . LYS A 1 139 ? 15.702 5.580 27.269 1.00 93.12 139 LYS A O 1
ATOM 1137 N N . PHE A 1 140 ? 16.716 3.760 26.422 1.00 95.00 140 PHE A N 1
ATOM 1138 C CA . PHE A 1 140 ? 16.747 4.211 25.022 1.00 95.00 140 PHE A CA 1
ATOM 1139 C C . PHE A 1 140 ? 15.340 4.352 24.400 1.00 95.00 140 PHE A C 1
ATOM 1141 O O . PHE A 1 140 ? 15.060 5.326 23.699 1.00 95.00 140 PHE A O 1
ATOM 1148 N N . PHE A 1 141 ? 14.427 3.419 24.676 1.00 95.44 141 PHE A N 1
ATOM 1149 C CA . PHE A 1 141 ? 13.071 3.396 24.118 1.00 95.44 141 PHE A CA 1
ATOM 1150 C C . PHE A 1 141 ? 12.070 4.324 24.830 1.00 95.44 141 PHE A C 1
ATOM 1152 O O . PHE A 1 141 ? 11.007 4.633 24.268 1.00 95.44 141 PHE A O 1
ATOM 1159 N N . LYS A 1 142 ? 12.376 4.782 26.051 1.00 91.94 142 LYS A N 1
ATOM 1160 C CA . LYS A 1 142 ? 11.494 5.616 26.882 1.00 91.94 142 LYS A CA 1
ATOM 1161 C C . LYS A 1 142 ? 11.000 6.855 26.120 1.00 91.94 142 LYS A C 1
ATOM 1163 O O . LYS A 1 142 ? 11.774 7.589 25.517 1.00 91.94 142 LYS A O 1
ATOM 1168 N N . GLY A 1 143 ? 9.682 7.070 26.119 1.00 89.25 143 GLY A N 1
ATOM 1169 C CA . GLY A 1 143 ? 9.022 8.192 25.431 1.00 89.25 143 GLY A CA 1
ATOM 1170 C C . GLY A 1 143 ? 8.812 8.036 23.914 1.00 89.25 143 GLY A C 1
ATOM 1171 O O . GLY A 1 143 ? 8.029 8.790 23.340 1.00 89.25 143 GLY A O 1
ATOM 1172 N N . ASN A 1 144 ? 9.423 7.042 23.256 1.00 93.12 144 ASN A N 1
ATOM 1173 C CA . ASN A 1 144 ? 9.484 6.959 21.786 1.00 93.12 144 ASN A CA 1
ATOM 1174 C C . ASN A 1 144 ? 8.517 5.947 21.131 1.00 93.12 144 ASN A C 1
ATOM 1176 O O . ASN A 1 144 ? 8.572 5.743 19.919 1.00 93.12 144 ASN A O 1
ATOM 1180 N N . GLY A 1 145 ? 7.591 5.340 21.888 1.00 87.38 145 GLY A N 1
ATOM 1181 C CA . GLY A 1 145 ? 6.769 4.176 21.481 1.00 87.38 145 GLY A CA 1
ATOM 1182 C C . GLY A 1 145 ? 5.856 4.306 20.246 1.00 87.38 145 GLY A C 1
ATOM 1183 O O . GLY A 1 145 ? 5.164 3.356 19.898 1.00 87.38 145 GLY A O 1
ATOM 1184 N N . LYS A 1 146 ? 5.829 5.458 19.563 1.00 90.00 146 LYS A N 1
ATOM 1185 C CA . LYS A 1 146 ? 5.148 5.640 18.262 1.00 90.00 146 LYS A CA 1
ATOM 1186 C C . LYS A 1 146 ? 6.078 5.492 17.051 1.00 90.00 146 LYS A C 1
ATOM 1188 O O . LYS A 1 146 ? 5.578 5.446 15.931 1.00 90.00 146 LYS A O 1
ATOM 1193 N N . LEU A 1 147 ? 7.395 5.459 17.272 1.00 95.12 147 LEU A N 1
ATOM 1194 C CA . LEU A 1 147 ? 8.445 5.493 16.244 1.00 95.12 147 LEU A CA 1
ATOM 1195 C C . LEU A 1 147 ? 9.215 4.170 16.112 1.00 95.12 147 LEU A C 1
ATOM 1197 O O . LEU A 1 147 ? 10.100 4.057 15.264 1.00 95.12 147 LEU A O 1
ATOM 1201 N N . TYR A 1 148 ? 8.894 3.169 16.933 1.00 96.12 148 TYR A N 1
ATOM 1202 C CA . TYR A 1 148 ? 9.519 1.853 16.877 1.00 96.12 148 TYR A CA 1
ATOM 1203 C C . TYR A 1 148 ? 8.517 0.714 17.086 1.00 96.12 148 TYR A C 1
ATOM 1205 O O . TYR A 1 148 ? 7.384 0.922 17.526 1.00 96.12 148 TYR A O 1
ATOM 1213 N N . SER A 1 149 ? 8.960 -0.497 16.768 1.00 96.00 149 SER A N 1
ATOM 1214 C CA . SER A 1 149 ? 8.372 -1.767 17.197 1.00 96.00 149 SER A CA 1
ATOM 1215 C C . SER A 1 149 ? 9.498 -2.731 17.602 1.00 96.00 149 SER A C 1
ATOM 1217 O O . SER A 1 149 ? 10.654 -2.504 17.242 1.00 96.00 149 SER A O 1
ATOM 1219 N N . ILE A 1 150 ? 9.187 -3.756 18.400 1.00 96.31 150 ILE A N 1
ATOM 1220 C CA . ILE A 1 150 ? 10.163 -4.723 18.931 1.00 96.31 150 ILE A CA 1
ATOM 1221 C C . ILE A 1 150 ? 9.677 -6.136 18.609 1.00 96.31 150 ILE A C 1
ATOM 1223 O O . ILE A 1 150 ? 8.496 -6.426 18.801 1.00 96.31 150 ILE A O 1
ATOM 1227 N N . TYR A 1 151 ? 10.590 -6.992 18.153 1.00 97.25 151 TYR A N 1
ATOM 1228 C CA . TYR A 1 151 ? 10.361 -8.411 17.875 1.00 97.25 151 TYR A CA 1
ATOM 1229 C C . TYR A 1 151 ? 11.521 -9.218 18.458 1.00 97.25 151 TYR A C 1
ATOM 1231 O O . TYR A 1 151 ? 12.673 -8.813 18.307 1.00 97.25 151 TYR A O 1
ATOM 1239 N N . ILE A 1 152 ? 11.234 -10.337 19.120 1.00 96.56 152 ILE A N 1
ATOM 1240 C CA . ILE A 1 152 ? 12.234 -11.200 19.759 1.00 96.56 152 ILE A CA 1
ATOM 1241 C C . ILE A 1 152 ? 12.075 -12.621 19.221 1.00 96.56 152 ILE A C 1
ATOM 1243 O O . ILE A 1 152 ? 10.985 -13.187 19.294 1.00 96.56 152 ILE A O 1
ATOM 1247 N N . HIS A 1 153 ? 13.163 -13.191 18.711 1.00 96.81 153 HIS A N 1
ATOM 1248 C CA . HIS A 1 153 ? 13.287 -14.605 18.377 1.00 96.81 153 HIS A CA 1
ATOM 1249 C C . HIS A 1 153 ? 14.333 -15.212 19.309 1.00 96.81 153 HIS A C 1
ATOM 1251 O O . HIS A 1 153 ? 15.485 -14.779 19.316 1.00 96.81 153 HIS A O 1
ATOM 1257 N N . SER A 1 154 ? 13.933 -16.211 20.088 1.00 94.31 154 SER A N 1
ATOM 1258 C CA . SER A 1 154 ? 14.770 -16.872 21.098 1.00 94.31 154 SER A CA 1
ATOM 1259 C C . SER A 1 154 ? 14.606 -18.393 21.006 1.00 94.31 154 SER A C 1
ATOM 1261 O O . SER A 1 154 ? 13.897 -18.885 20.124 1.00 94.31 154 SER A O 1
ATOM 1263 N N . LEU A 1 155 ? 15.280 -19.170 21.862 1.00 89.31 155 LEU A N 1
ATOM 1264 C CA . LEU A 1 155 ? 15.075 -20.621 21.874 1.00 89.31 155 LEU A CA 1
ATOM 1265 C C . LEU A 1 155 ? 13.608 -20.954 22.216 1.00 89.31 155 LEU A C 1
ATOM 1267 O O . LEU A 1 155 ? 13.081 -20.374 23.162 1.00 89.31 155 LEU A O 1
ATOM 1271 N N . PRO A 1 156 ? 12.957 -21.922 21.537 1.00 88.38 156 PRO A N 1
ATOM 1272 C CA . PRO A 1 156 ? 11.561 -22.288 21.819 1.00 88.38 156 PRO A CA 1
ATOM 1273 C C . PRO A 1 156 ? 11.288 -22.743 23.262 1.00 88.38 156 PRO A C 1
ATOM 1275 O O . PRO A 1 156 ? 10.150 -22.699 23.719 1.00 88.38 156 PRO A O 1
ATOM 1278 N N . SER A 1 157 ? 12.325 -23.188 23.977 1.00 86.38 157 SER A N 1
ATOM 1279 C CA . SER A 1 157 ? 12.278 -23.570 25.392 1.00 86.38 157 SER A CA 1
ATOM 1280 C C . SER A 1 157 ? 12.416 -22.395 26.368 1.00 86.38 157 SER A C 1
ATOM 1282 O O . SER A 1 157 ? 12.169 -22.574 27.560 1.00 86.38 157 SER A O 1
ATOM 1284 N N . TYR A 1 158 ? 12.817 -21.206 25.908 1.00 89.19 158 TYR A N 1
ATOM 1285 C CA . TYR A 1 158 ? 13.007 -20.039 26.764 1.00 89.19 158 TYR A CA 1
ATOM 1286 C C . TYR A 1 158 ? 11.678 -19.310 27.003 1.00 89.19 158 TYR A C 1
ATOM 1288 O O . TYR A 1 158 ? 11.063 -18.788 26.074 1.00 89.19 158 TYR A O 1
ATOM 1296 N N . GLN A 1 159 ? 11.259 -19.241 28.268 1.00 83.94 159 GLN A N 1
ATOM 1297 C CA . GLN A 1 159 ? 10.108 -18.449 28.694 1.00 83.94 159 GLN A CA 1
ATOM 1298 C C . GLN A 1 159 ? 10.565 -17.028 29.073 1.00 83.94 159 GLN A C 1
ATOM 1300 O O . GLN A 1 159 ? 11.423 -16.888 29.949 1.00 83.94 159 GLN A O 1
ATOM 1305 N N . PRO A 1 160 ? 10.040 -15.970 28.426 1.00 84.19 160 PRO A N 1
ATOM 1306 C CA . PRO A 1 160 ? 10.435 -14.597 28.715 1.00 84.19 160 PRO A CA 1
ATOM 1307 C C . PRO A 1 160 ? 9.751 -14.071 29.984 1.00 84.19 160 PRO A C 1
ATOM 1309 O O . PRO A 1 160 ? 8.527 -13.947 30.030 1.00 84.19 160 PRO A O 1
ATOM 1312 N N . ASP A 1 161 ? 10.550 -13.687 30.978 1.00 85.88 161 ASP A N 1
ATOM 1313 C CA . ASP A 1 161 ? 10.081 -13.047 32.212 1.00 85.88 161 ASP A CA 1
ATOM 1314 C C . ASP A 1 161 ? 10.288 -11.525 32.138 1.00 85.88 161 ASP A C 1
ATOM 1316 O O . ASP A 1 161 ? 11.334 -10.988 32.504 1.00 85.88 161 ASP A O 1
ATOM 1320 N N . PHE A 1 162 ? 9.298 -10.826 31.577 1.00 88.62 162 PHE A N 1
ATOM 1321 C CA . PHE A 1 162 ? 9.252 -9.363 31.539 1.00 88.62 162 PHE A CA 1
ATOM 1322 C C . PHE A 1 162 ? 7.965 -8.864 32.209 1.00 88.62 162 PHE A C 1
ATOM 1324 O O . PHE A 1 162 ? 6.889 -9.397 31.921 1.00 88.62 162 PHE A O 1
ATOM 1331 N N . PRO A 1 163 ? 8.015 -7.800 33.033 1.00 88.00 163 PRO A N 1
ATOM 1332 C CA . PRO A 1 163 ? 6.811 -7.200 33.600 1.00 88.00 163 PRO A CA 1
ATOM 1333 C C . PRO A 1 163 ? 5.970 -6.525 32.508 1.00 88.00 163 PRO A C 1
ATOM 1335 O O . PRO A 1 163 ? 6.499 -6.057 31.502 1.00 88.00 163 PRO A O 1
ATOM 1338 N N . THR A 1 164 ? 4.660 -6.385 32.731 1.00 87.12 164 THR A N 1
ATOM 1339 C CA . THR A 1 164 ? 3.710 -5.760 31.780 1.00 87.12 164 THR A CA 1
ATOM 1340 C C . THR A 1 164 ? 4.036 -4.304 31.416 1.00 87.12 164 THR A C 1
ATOM 1342 O O . THR A 1 164 ? 3.540 -3.792 30.414 1.00 87.12 164 THR A O 1
ATOM 1345 N N . SER A 1 165 ? 4.868 -3.636 32.218 1.00 86.62 165 SER A N 1
ATOM 1346 C CA . SER A 1 165 ? 5.402 -2.289 31.990 1.00 86.62 165 SER A CA 1
ATOM 1347 C C . SER A 1 165 ? 6.628 -2.243 31.065 1.00 86.62 165 SER A C 1
ATOM 1349 O O . SER A 1 165 ? 6.962 -1.164 30.572 1.00 86.62 165 SER A O 1
ATOM 1351 N N . SER A 1 166 ? 7.296 -3.377 30.827 1.00 90.62 166 SER A N 1
ATOM 1352 C CA . SER A 1 166 ? 8.502 -3.465 30.002 1.00 90.62 166 SER A CA 1
ATOM 1353 C C . SER A 1 166 ? 8.204 -3.226 28.523 1.00 90.62 166 SER A C 1
ATOM 1355 O O . SER A 1 166 ? 7.198 -3.693 27.982 1.00 90.62 166 SER A O 1
ATOM 1357 N N . ALA A 1 167 ? 9.142 -2.587 27.819 1.00 90.31 167 ALA A N 1
ATOM 1358 C CA . ALA A 1 167 ? 9.085 -2.467 26.361 1.00 90.31 167 ALA A CA 1
ATOM 1359 C C . ALA A 1 167 ? 9.097 -3.840 25.650 1.00 90.31 167 ALA A C 1
ATOM 1361 O O . ALA A 1 167 ? 8.560 -3.968 24.545 1.00 90.31 167 ALA A O 1
ATOM 1362 N N . PHE A 1 168 ? 9.668 -4.862 26.297 1.00 93.69 168 PHE A N 1
ATOM 1363 C CA . PHE A 1 168 ? 9.830 -6.224 25.780 1.00 93.69 168 PHE A CA 1
ATOM 1364 C C . PHE A 1 168 ? 8.639 -7.153 26.077 1.00 93.69 168 PHE A C 1
ATOM 1366 O O . PHE A 1 168 ? 8.569 -8.258 25.531 1.00 93.69 168 PHE A O 1
ATOM 1373 N N . TYR A 1 169 ? 7.657 -6.706 26.870 1.00 91.88 169 TYR A N 1
ATOM 1374 C CA . TYR A 1 169 ? 6.485 -7.513 27.212 1.00 91.88 169 TYR A CA 1
ATOM 1375 C C . TYR A 1 169 ? 5.669 -7.915 25.974 1.00 91.88 169 TYR A C 1
ATOM 1377 O O . TYR A 1 169 ? 5.252 -7.066 25.176 1.00 91.88 169 TYR A O 1
ATOM 1385 N N . GLY A 1 170 ? 5.432 -9.220 25.806 1.00 89.44 170 GLY A N 1
ATOM 1386 C CA . GLY A 1 170 ? 4.671 -9.767 24.678 1.00 89.44 170 GLY A CA 1
ATOM 1387 C C . GLY A 1 170 ? 5.298 -9.491 23.303 1.00 89.44 170 GLY A C 1
ATOM 1388 O O . GLY A 1 170 ? 4.566 -9.301 22.334 1.00 89.44 170 GLY A O 1
ATOM 1389 N N . LYS A 1 171 ? 6.634 -9.384 23.214 1.00 92.94 171 LYS A N 1
ATOM 1390 C CA . LYS A 1 171 ? 7.366 -9.121 21.954 1.00 92.94 171 LYS A CA 1
ATOM 1391 C C . LYS A 1 171 ? 8.008 -10.362 21.322 1.00 92.94 171 LYS A C 1
ATOM 1393 O O . LYS A 1 171 ? 8.657 -10.251 20.285 1.00 92.94 171 LYS A O 1
ATOM 1398 N N . GLN A 1 172 ? 7.816 -11.531 21.926 1.00 92.12 172 GLN A N 1
ATOM 1399 C CA . GLN A 1 172 ? 8.267 -12.813 21.393 1.00 92.12 172 GLN A CA 1
ATOM 1400 C C . GLN A 1 172 ? 7.469 -13.193 20.133 1.00 92.12 172 GLN A C 1
ATOM 1402 O O . GLN A 1 172 ? 6.244 -13.073 20.124 1.00 92.12 172 GLN A O 1
ATOM 1407 N N . ILE A 1 173 ? 8.155 -13.660 19.087 1.00 94.75 173 ILE A N 1
ATOM 1408 C CA . ILE A 1 173 ? 7.535 -14.242 17.885 1.00 94.75 173 ILE A CA 1
ATOM 1409 C C . ILE A 1 173 ? 7.572 -15.781 17.940 1.00 94.75 173 ILE A C 1
ATOM 1411 O O . ILE A 1 173 ? 8.415 -16.340 18.654 1.00 94.75 173 ILE A O 1
ATOM 1415 N N . PRO A 1 174 ? 6.737 -16.494 17.158 1.00 93.38 174 PRO A N 1
ATOM 1416 C CA . PRO A 1 174 ? 6.914 -17.924 16.915 1.00 93.38 174 PRO A CA 1
ATOM 1417 C C . PRO A 1 174 ? 8.343 -18.207 16.430 1.00 93.38 174 PRO A C 1
ATOM 1419 O O . PRO A 1 174 ? 8.760 -17.749 15.365 1.00 93.38 174 PRO A O 1
ATOM 1422 N N . SER A 1 175 ? 9.118 -18.898 17.265 1.00 93.81 175 SER A N 1
ATOM 1423 C CA . SER A 1 175 ? 10.562 -19.087 17.097 1.00 93.81 175 SER A CA 1
ATOM 1424 C C . SER A 1 175 ? 10.895 -20.559 16.865 1.00 93.81 175 SER A C 1
ATOM 1426 O O . SER A 1 175 ? 10.146 -21.442 17.280 1.00 93.81 175 SER A O 1
ATOM 1428 N N . GLN A 1 176 ? 12.030 -20.831 16.223 1.00 93.25 176 GLN A N 1
ATOM 1429 C CA . GLN A 1 176 ? 12.587 -22.181 16.067 1.00 93.25 176 GLN A CA 1
ATOM 1430 C C . GLN A 1 176 ? 14.056 -22.192 16.520 1.00 93.25 176 GLN A C 1
ATOM 1432 O O . GLN A 1 176 ? 14.610 -21.159 16.891 1.00 93.25 176 GLN A O 1
ATOM 1437 N N . VAL A 1 177 ? 14.713 -23.353 16.515 1.00 92.56 177 VAL A N 1
ATOM 1438 C CA . VAL A 1 177 ? 16.142 -23.434 16.859 1.00 92.56 177 VAL A CA 1
ATOM 1439 C C . VAL A 1 177 ? 16.981 -22.748 15.772 1.00 92.56 177 VAL A C 1
ATOM 1441 O O . VAL A 1 177 ? 16.875 -23.088 14.596 1.00 92.56 177 VAL A O 1
ATOM 1444 N N . ALA A 1 178 ? 17.824 -21.793 16.172 1.00 92.31 178 ALA A N 1
ATOM 1445 C CA . ALA A 1 178 ? 18.744 -21.066 15.297 1.00 92.31 178 ALA A CA 1
ATOM 1446 C C . ALA A 1 178 ? 20.200 -21.468 15.599 1.00 92.31 178 ALA A C 1
ATOM 1448 O O . ALA A 1 178 ? 20.849 -20.918 16.493 1.00 92.31 178 ALA A O 1
ATOM 1449 N N . GLU A 1 179 ? 20.716 -22.461 14.873 1.00 90.50 179 GLU A N 1
ATOM 1450 C CA . GLU A 1 179 ? 22.105 -22.919 15.007 1.00 90.50 179 GLU A CA 1
ATOM 1451 C C . GLU A 1 179 ? 23.084 -21.985 14.279 1.00 90.50 179 GLU A C 1
ATOM 1453 O O . GLU A 1 179 ? 22.814 -21.543 13.162 1.00 90.50 179 GLU A O 1
ATOM 1458 N N . TRP A 1 180 ? 24.237 -21.705 14.896 1.00 87.06 180 TRP A N 1
ATOM 1459 C CA . TRP A 1 180 ? 25.268 -20.819 14.335 1.00 87.06 180 TRP A CA 1
ATOM 1460 C C . TRP A 1 180 ? 25.900 -21.392 13.060 1.00 87.06 180 TRP A C 1
ATOM 1462 O O . TRP A 1 180 ? 26.144 -22.596 12.973 1.00 87.06 180 TRP A O 1
ATOM 1472 N N . GLY A 1 181 ? 26.154 -20.535 12.065 1.00 85.00 181 GLY A N 1
ATOM 1473 C CA . GLY A 1 181 ? 26.771 -20.919 10.796 1.00 85.00 181 GLY A CA 1
ATOM 1474 C C . GLY A 1 181 ? 25.881 -21.732 9.848 1.00 85.00 181 GLY A C 1
ATOM 1475 O O . GLY A 1 181 ? 26.276 -21.981 8.710 1.00 85.00 181 GLY A O 1
ATOM 1476 N N . ARG A 1 182 ? 24.690 -22.163 10.285 1.00 92.56 182 ARG A N 1
ATOM 1477 C CA . ARG A 1 182 ? 23.732 -22.965 9.506 1.00 92.56 182 ARG A CA 1
ATOM 1478 C C . ARG A 1 182 ? 22.581 -22.098 8.994 1.00 92.56 182 ARG A C 1
ATOM 1480 O O . ARG A 1 182 ? 22.252 -21.073 9.583 1.00 92.56 182 ARG A O 1
ATOM 1487 N N . MET A 1 183 ? 21.897 -22.562 7.943 1.00 95.00 183 MET A N 1
ATOM 1488 C CA . MET A 1 183 ? 20.743 -21.856 7.357 1.00 95.00 183 MET A CA 1
ATOM 1489 C C . MET A 1 183 ? 19.626 -21.561 8.378 1.00 95.00 183 MET A C 1
ATOM 1491 O O . MET A 1 183 ? 18.956 -20.542 8.260 1.00 95.00 183 MET A O 1
ATOM 1495 N N . SER A 1 184 ? 19.497 -22.365 9.440 1.00 94.75 184 SER A N 1
ATOM 1496 C CA . SER A 1 184 ? 18.594 -22.109 10.573 1.00 94.75 184 SER A CA 1
ATOM 1497 C C . SER A 1 184 ? 18.766 -20.729 11.227 1.00 94.75 184 SER A C 1
ATOM 1499 O O . SER A 1 184 ? 17.797 -20.192 11.763 1.00 94.75 184 SER A O 1
ATOM 1501 N N . MET A 1 185 ? 19.974 -20.147 11.186 1.00 95.00 185 MET A N 1
ATOM 1502 C CA . MET A 1 185 ? 20.228 -18.778 11.649 1.00 95.00 185 MET A CA 1
ATOM 1503 C C . MET A 1 185 ? 19.475 -17.772 10.771 1.00 95.00 185 MET A C 1
ATOM 1505 O O . MET A 1 185 ? 18.625 -17.028 11.262 1.00 95.00 185 MET A O 1
ATOM 1509 N N . CYS A 1 186 ? 19.695 -17.835 9.456 1.00 96.56 186 CYS A N 1
ATOM 1510 C CA . CYS A 1 186 ? 19.003 -16.995 8.482 1.00 96.56 186 CYS A CA 1
ATOM 1511 C C . CYS A 1 186 ? 17.498 -17.281 8.401 1.00 96.56 186 CYS A C 1
ATOM 1513 O O . CYS A 1 186 ? 16.726 -16.368 8.125 1.00 96.56 186 CYS A O 1
ATOM 1515 N N . ASP A 1 187 ? 17.045 -18.505 8.684 1.00 96.75 187 ASP A N 1
ATOM 1516 C CA . ASP A 1 187 ? 15.618 -18.807 8.831 1.00 96.75 187 ASP A CA 1
ATOM 1517 C C . ASP A 1 187 ? 15.018 -18.036 10.030 1.00 96.75 187 ASP A C 1
ATOM 1519 O O . ASP A 1 187 ? 13.935 -17.460 9.916 1.00 96.75 187 ASP A O 1
ATOM 1523 N N . GLY A 1 188 ? 15.731 -17.944 11.163 1.00 96.69 188 GLY A N 1
ATOM 1524 C CA . GLY A 1 188 ? 15.342 -17.109 12.310 1.00 96.69 188 GLY A CA 1
ATOM 1525 C C . GLY A 1 188 ? 15.299 -15.610 11.980 1.00 96.69 188 GLY A C 1
ATOM 1526 O O . GLY A 1 188 ? 14.349 -14.913 12.342 1.00 96.69 188 GLY A O 1
ATOM 1527 N N . GLU A 1 189 ? 16.272 -15.122 11.210 1.00 97.94 189 GLU A N 1
ATOM 1528 C CA . GLU A 1 189 ? 16.315 -13.740 10.708 1.00 97.94 189 GLU A CA 1
ATOM 1529 C C . GLU A 1 189 ? 15.165 -13.447 9.731 1.00 97.94 189 GLU A C 1
ATOM 1531 O O . GLU A 1 189 ? 14.512 -12.405 9.835 1.00 97.94 189 GLU A O 1
ATOM 1536 N N . ARG A 1 190 ? 14.844 -14.386 8.827 1.00 98.00 190 ARG A N 1
ATOM 1537 C CA . ARG A 1 190 ? 13.676 -14.304 7.934 1.00 98.00 190 ARG A CA 1
ATOM 1538 C C . ARG A 1 190 ? 12.367 -14.288 8.727 1.00 98.00 190 ARG A C 1
ATOM 1540 O O . ARG A 1 190 ? 11.485 -13.510 8.375 1.00 98.00 190 ARG A O 1
ATOM 1547 N N . ARG A 1 191 ? 12.231 -15.066 9.812 1.00 97.62 191 ARG A N 1
ATOM 1548 C CA . ARG A 1 191 ? 11.045 -15.034 10.702 1.00 97.62 191 ARG A CA 1
ATOM 1549 C C . ARG A 1 191 ? 10.880 -13.699 11.419 1.00 97.62 191 ARG A C 1
ATOM 1551 O O . ARG A 1 191 ? 9.755 -13.196 11.481 1.00 97.62 191 ARG A O 1
ATOM 1558 N N . LEU A 1 192 ? 11.975 -13.114 11.914 1.00 98.06 192 LEU A N 1
ATOM 1559 C CA . LEU A 1 192 ? 11.991 -11.768 12.499 1.00 98.06 192 LEU A CA 1
ATOM 1560 C C . LEU A 1 192 ? 11.549 -10.715 11.477 1.00 98.06 192 LEU A C 1
ATOM 1562 O O . LEU A 1 192 ? 10.611 -9.964 11.743 1.00 98.06 192 LEU A O 1
ATOM 1566 N N . LEU A 1 193 ? 12.164 -10.709 10.289 1.00 98.38 193 LEU A N 1
ATOM 1567 C CA . LEU A 1 193 ? 11.808 -9.800 9.197 1.00 98.38 193 LEU A CA 1
ATOM 1568 C C . LEU A 1 193 ? 10.349 -9.960 8.769 1.00 98.38 193 LEU A C 1
ATOM 1570 O O . LEU A 1 193 ? 9.644 -8.965 8.620 1.00 98.38 193 LEU A O 1
ATOM 1574 N N . ALA A 1 194 ? 9.875 -11.194 8.598 1.00 97.31 194 ALA A N 1
ATOM 1575 C CA . ALA A 1 194 ? 8.523 -11.462 8.133 1.00 97.31 194 ALA A CA 1
ATOM 1576 C C . ALA A 1 194 ? 7.462 -11.027 9.153 1.00 97.31 194 ALA A C 1
ATOM 1578 O O . ALA A 1 194 ? 6.516 -10.340 8.773 1.00 97.31 194 ALA A O 1
ATOM 1579 N N . ASN A 1 195 ? 7.655 -11.321 10.445 1.00 96.25 195 ASN A N 1
ATOM 1580 C CA . ASN A 1 195 ? 6.796 -10.798 11.513 1.00 96.25 195 ASN A CA 1
ATOM 1581 C C . ASN A 1 195 ? 6.816 -9.264 11.555 1.00 96.25 195 ASN A C 1
ATOM 1583 O O . ASN A 1 195 ? 5.764 -8.627 11.619 1.00 96.25 195 ASN A O 1
ATOM 1587 N N . ALA A 1 196 ? 8.000 -8.658 11.446 1.00 96.44 196 ALA A N 1
ATOM 1588 C CA . ALA A 1 196 ? 8.147 -7.210 11.446 1.00 96.44 196 ALA A CA 1
ATOM 1589 C C . ALA A 1 196 ? 7.525 -6.529 10.214 1.00 96.44 196 ALA A C 1
ATOM 1591 O O . ALA A 1 196 ? 7.091 -5.378 10.307 1.00 96.44 196 ALA A O 1
ATOM 1592 N N . LEU A 1 197 ? 7.462 -7.215 9.070 1.00 95.88 197 LEU A N 1
ATOM 1593 C CA . LEU A 1 197 ? 6.818 -6.737 7.846 1.00 95.88 197 LEU A CA 1
ATOM 1594 C C . LEU A 1 197 ? 5.285 -6.710 7.954 1.00 95.88 197 LEU A C 1
ATOM 1596 O O . LEU A 1 197 ? 4.667 -5.906 7.252 1.00 95.88 197 LEU A O 1
ATOM 1600 N N . LEU A 1 198 ? 4.670 -7.504 8.842 1.00 92.25 198 LEU A N 1
ATOM 1601 C CA . LEU A 1 198 ? 3.215 -7.486 9.057 1.00 92.25 198 LEU A CA 1
ATOM 1602 C C . LEU A 1 198 ? 2.715 -6.150 9.637 1.00 92.25 198 LEU A C 1
ATOM 1604 O O . LEU A 1 198 ? 1.599 -5.743 9.323 1.00 92.25 198 LEU A O 1
ATOM 1608 N N . ASP A 1 199 ? 3.531 -5.417 10.408 1.00 91.12 199 ASP A N 1
ATOM 1609 C CA . ASP A 1 199 ? 3.251 -4.000 10.673 1.00 91.12 199 ASP A CA 1
ATOM 1610 C C . ASP A 1 199 ? 3.610 -3.185 9.426 1.00 91.12 199 ASP A C 1
ATOM 1612 O O . ASP A 1 199 ? 4.785 -2.948 9.107 1.00 91.12 199 ASP A O 1
ATOM 1616 N N . ILE A 1 200 ? 2.586 -2.702 8.720 1.00 88.62 200 ILE A N 1
ATOM 1617 C CA . ILE A 1 200 ? 2.790 -1.864 7.538 1.00 88.62 200 ILE A CA 1
ATOM 1618 C C . ILE A 1 200 ? 3.558 -0.582 7.879 1.00 88.62 200 ILE A C 1
ATOM 1620 O O . ILE A 1 200 ? 4.179 -0.010 6.992 1.00 88.62 200 ILE A O 1
ATOM 1624 N N . SER A 1 201 ? 3.560 -0.122 9.136 1.00 90.81 201 SER A N 1
ATOM 1625 C CA . SER A 1 201 ? 4.251 1.091 9.609 1.00 90.81 201 SER A CA 1
ATOM 1626 C C . SER A 1 201 ? 5.776 0.970 9.637 1.00 90.81 201 SER A C 1
ATOM 1628 O O . SER A 1 201 ? 6.457 1.993 9.599 1.00 90.81 201 SER A O 1
ATOM 1630 N N . ASN A 1 202 ? 6.323 -0.246 9.694 1.00 95.31 202 ASN A N 1
ATOM 1631 C CA . ASN A 1 202 ? 7.767 -0.467 9.725 1.00 95.31 202 ASN A CA 1
ATOM 1632 C C . ASN A 1 202 ? 8.396 -0.166 8.355 1.00 95.31 202 ASN A C 1
ATOM 1634 O O . ASN A 1 202 ? 8.008 -0.768 7.351 1.00 95.31 202 ASN A O 1
ATOM 1638 N N . GLU A 1 203 ? 9.352 0.768 8.320 1.00 95.31 203 GLU A N 1
ATOM 1639 C CA . GLU A 1 203 ? 10.147 1.110 7.125 1.00 95.31 203 GLU A CA 1
ATOM 1640 C C . GLU A 1 203 ? 11.590 0.610 7.196 1.00 95.31 203 GLU A C 1
ATOM 1642 O O . GLU A 1 203 ? 12.192 0.344 6.158 1.00 95.31 203 GLU A O 1
ATOM 1647 N N . TRP A 1 204 ? 12.142 0.477 8.401 1.00 98.50 204 TRP A N 1
ATOM 1648 C CA . TRP A 1 204 ? 13.544 0.128 8.627 1.00 98.50 204 TRP A CA 1
ATOM 1649 C C . TRP A 1 204 ? 13.643 -0.988 9.658 1.00 98.50 204 TRP A C 1
ATOM 1651 O O . TRP A 1 204 ? 12.866 -1.015 10.612 1.00 98.50 204 TRP A O 1
ATOM 1661 N N . PHE A 1 205 ? 14.582 -1.903 9.461 1.00 98.56 205 PHE A N 1
ATOM 1662 C CA . PHE A 1 205 ? 14.669 -3.174 10.173 1.00 98.56 205 PHE A CA 1
ATOM 1663 C C . PHE A 1 205 ? 16.104 -3.347 10.662 1.00 98.56 205 PHE A C 1
ATOM 1665 O O . PHE A 1 205 ? 17.022 -3.436 9.850 1.00 98.56 205 PHE A O 1
ATOM 1672 N N . VAL A 1 206 ? 16.296 -3.357 11.981 1.00 98.62 206 VAL A N 1
ATOM 1673 C CA . VAL A 1 206 ? 17.609 -3.430 12.635 1.00 98.62 206 VAL A CA 1
ATOM 1674 C C . VAL A 1 206 ? 17.717 -4.762 13.367 1.00 98.62 206 VAL A C 1
ATOM 1676 O O . VAL A 1 206 ? 16.909 -5.032 14.257 1.00 98.62 206 VAL A O 1
ATOM 1679 N N . LEU A 1 207 ? 18.708 -5.578 13.004 1.00 98.50 207 LEU A N 1
ATOM 1680 C CA . LEU A 1 207 ? 18.989 -6.859 13.658 1.00 98.50 207 LEU A CA 1
ATOM 1681 C C . LEU A 1 207 ? 20.008 -6.681 14.797 1.00 98.50 207 LEU A C 1
ATOM 1683 O O . LEU A 1 207 ? 21.051 -6.051 14.612 1.00 98.50 207 LEU A O 1
ATOM 1687 N N . LEU A 1 208 ? 19.710 -7.244 15.971 1.00 97.81 208 LEU A N 1
ATOM 1688 C CA . LEU A 1 208 ? 20.483 -7.113 17.212 1.00 97.81 208 LEU A CA 1
ATOM 1689 C C . LEU A 1 208 ? 20.543 -8.443 17.980 1.00 97.81 208 LEU A C 1
ATOM 1691 O O . LEU A 1 208 ? 19.663 -9.287 17.838 1.00 97.81 208 LEU A O 1
ATOM 1695 N N . SER A 1 209 ? 21.561 -8.602 18.829 1.00 96.12 209 SER A N 1
ATOM 1696 C CA . SER A 1 209 ? 21.680 -9.717 19.788 1.00 96.12 209 SER A CA 1
ATOM 1697 C C . SER A 1 209 ? 21.380 -9.268 21.217 1.00 96.12 209 SER A C 1
ATOM 1699 O O . SER A 1 209 ? 21.348 -8.070 21.508 1.00 96.12 209 SER A O 1
ATOM 1701 N N . GLU A 1 210 ? 21.279 -10.225 22.139 1.00 94.38 210 GLU A N 1
ATOM 1702 C CA . GLU A 1 210 ? 21.195 -9.991 23.586 1.00 94.38 210 GLU A CA 1
ATOM 1703 C C . GLU A 1 210 ? 22.386 -9.211 24.175 1.00 94.38 210 GLU A C 1
ATOM 1705 O O . GLU A 1 210 ? 22.286 -8.641 25.261 1.00 94.38 210 GLU A O 1
ATOM 1710 N N . ALA A 1 211 ? 23.501 -9.162 23.439 1.00 95.69 211 ALA A N 1
ATOM 1711 C CA . ALA A 1 211 ? 24.760 -8.533 23.824 1.00 95.69 211 ALA A CA 1
ATOM 1712 C C . ALA A 1 211 ? 25.101 -7.283 22.980 1.00 95.69 211 ALA A C 1
ATOM 1714 O O . ALA A 1 211 ? 26.267 -6.875 22.911 1.00 95.69 211 ALA A O 1
ATOM 1715 N N . CYS A 1 212 ? 24.097 -6.698 22.315 1.00 96.44 212 CYS A N 1
ATOM 1716 C CA . CYS A 1 212 ? 24.188 -5.415 21.616 1.00 96.44 212 CYS A CA 1
ATOM 1717 C C . CYS A 1 212 ? 23.701 -4.250 22.493 1.00 96.44 212 CYS A C 1
ATOM 1719 O O . CYS A 1 212 ? 22.726 -4.393 23.233 1.00 96.44 212 CYS A O 1
ATOM 1721 N N . ILE A 1 213 ? 24.317 -3.074 22.330 1.00 95.12 213 ILE A N 1
ATOM 1722 C CA . ILE A 1 213 ? 23.909 -1.819 22.992 1.00 95.12 213 ILE A CA 1
ATOM 1723 C C . ILE A 1 213 ? 23.722 -0.673 21.979 1.00 95.12 213 ILE A C 1
ATOM 1725 O O . ILE A 1 213 ? 24.369 -0.690 20.925 1.00 95.12 213 ILE A O 1
ATOM 1729 N N . PRO A 1 214 ? 22.880 0.337 22.276 1.00 95.19 214 PRO A N 1
ATOM 1730 C CA . PRO A 1 214 ? 22.817 1.583 21.515 1.00 95.19 214 PRO A CA 1
ATOM 1731 C C . PRO A 1 214 ? 23.974 2.525 21.887 1.00 95.19 214 PRO A C 1
ATOM 1733 O O . PRO A 1 214 ? 24.292 2.688 23.059 1.00 95.19 214 PRO A O 1
ATOM 1736 N N . LEU A 1 215 ? 24.567 3.188 20.889 1.00 91.44 215 LEU A N 1
ATOM 1737 C CA . LEU A 1 215 ? 25.662 4.160 21.062 1.00 91.44 215 LEU A CA 1
ATOM 1738 C C . LEU A 1 215 ? 25.223 5.624 20.990 1.00 91.44 215 LEU A C 1
ATOM 1740 O O . LEU A 1 215 ? 26.049 6.525 21.103 1.00 91.44 215 LEU A O 1
ATOM 1744 N N . GLN A 1 216 ? 23.948 5.864 20.704 1.00 90.62 216 GLN A N 1
ATOM 1745 C CA . GLN A 1 216 ? 23.372 7.182 20.465 1.00 90.62 216 GLN A CA 1
ATOM 1746 C C . GLN A 1 216 ? 21.930 7.198 20.966 1.00 90.62 216 GLN A C 1
ATOM 1748 O O . GLN A 1 216 ? 21.257 6.166 20.978 1.00 90.62 216 GLN A O 1
ATOM 1753 N N . ASN A 1 217 ? 21.412 8.375 21.316 1.00 91.00 217 ASN A N 1
ATOM 1754 C CA . ASN A 1 217 ? 20.006 8.512 21.694 1.00 91.00 217 ASN A CA 1
ATOM 1755 C C . ASN A 1 217 ? 19.042 8.183 20.536 1.00 91.00 217 ASN A C 1
ATOM 1757 O O . ASN A 1 217 ? 19.364 8.359 19.355 1.00 91.00 217 ASN A O 1
ATOM 1761 N N . PHE A 1 218 ? 17.821 7.760 20.882 1.00 95.19 218 PHE A N 1
ATOM 1762 C CA . PHE A 1 218 ? 16.799 7.339 19.916 1.00 95.19 218 PHE A CA 1
ATOM 1763 C C . PHE A 1 218 ? 16.537 8.385 18.823 1.00 95.19 218 PHE A C 1
ATOM 1765 O O . PHE A 1 218 ? 16.411 8.045 17.648 1.00 95.19 218 PHE A O 1
ATOM 1772 N N . SER A 1 219 ? 16.505 9.672 19.178 1.00 93.44 219 SER A N 1
ATOM 1773 C CA . SER A 1 219 ? 16.255 10.763 18.230 1.00 93.44 219 SER A CA 1
ATOM 1774 C C . SER A 1 219 ? 17.380 10.944 17.207 1.00 93.44 219 SER A C 1
ATOM 1776 O O . SER A 1 219 ? 17.117 11.406 16.097 1.00 93.44 219 SER A O 1
ATOM 1778 N N . ILE A 1 220 ? 18.632 10.622 17.543 1.00 92.94 220 ILE A N 1
ATOM 1779 C CA . ILE A 1 220 ? 19.747 10.583 16.584 1.00 92.94 220 ILE A CA 1
ATOM 1780 C C . ILE A 1 220 ? 19.620 9.337 15.706 1.00 92.94 220 ILE A C 1
ATOM 1782 O O . ILE A 1 220 ? 19.578 9.482 14.486 1.00 92.94 220 ILE A O 1
ATOM 1786 N N . VAL A 1 221 ? 19.459 8.151 16.306 1.00 95.62 221 VAL A N 1
ATOM 1787 C CA . VAL A 1 221 ? 19.327 6.874 15.578 1.00 95.62 221 VAL A CA 1
ATOM 1788 C C . VAL A 1 221 ? 18.190 6.928 14.555 1.00 95.62 221 VAL A C 1
ATOM 1790 O O . VAL A 1 221 ? 18.400 6.653 13.373 1.00 95.62 221 VAL A O 1
ATOM 1793 N N . TYR A 1 222 ? 17.008 7.387 14.975 1.00 96.94 222 TYR A N 1
ATOM 1794 C CA . TYR A 1 222 ? 15.848 7.527 14.102 1.00 96.94 222 TYR A CA 1
ATOM 1795 C C . TYR A 1 222 ? 16.105 8.507 12.952 1.00 96.94 222 TYR A C 1
ATOM 1797 O O . TYR A 1 222 ? 15.768 8.207 11.809 1.00 96.94 222 TYR A O 1
ATOM 1805 N N . ARG A 1 223 ? 16.734 9.666 13.202 1.00 95.88 223 ARG A N 1
ATOM 1806 C CA . ARG A 1 223 ? 17.051 10.649 12.144 1.00 95.88 223 ARG A CA 1
ATOM 1807 C C . ARG A 1 223 ? 18.156 10.185 11.195 1.00 95.88 223 ARG A C 1
ATOM 1809 O O . ARG A 1 223 ? 18.128 10.599 10.040 1.00 95.88 223 ARG A O 1
ATOM 1816 N N . TYR A 1 224 ? 19.104 9.375 11.660 1.00 96.19 224 TYR A N 1
ATOM 1817 C CA . TYR A 1 224 ? 20.173 8.812 10.835 1.00 96.19 224 TYR A CA 1
ATOM 1818 C C . TYR A 1 224 ? 19.609 7.767 9.869 1.00 96.19 224 TYR A C 1
ATOM 1820 O O . TYR A 1 224 ? 19.760 7.887 8.658 1.00 96.19 224 TYR A O 1
ATOM 1828 N N . ILE A 1 225 ? 18.869 6.787 10.392 1.00 97.19 225 ILE A N 1
ATOM 1829 C CA . ILE A 1 225 ? 18.275 5.722 9.578 1.00 97.19 225 ILE A CA 1
ATOM 1830 C C . ILE A 1 225 ? 17.212 6.301 8.626 1.00 97.19 225 ILE A C 1
ATOM 1832 O O . ILE A 1 225 ? 17.291 6.098 7.416 1.00 97.19 225 ILE A O 1
ATOM 1836 N N . SER A 1 226 ? 16.285 7.133 9.121 1.00 95.25 226 SER A N 1
ATOM 1837 C CA . SER A 1 226 ? 15.183 7.669 8.295 1.00 95.25 226 SER A CA 1
ATOM 1838 C C . SER A 1 226 ? 15.583 8.668 7.204 1.00 95.25 226 SER A C 1
ATOM 1840 O O . SER A 1 226 ? 14.765 8.987 6.340 1.00 95.25 226 SER A O 1
ATOM 1842 N N . ARG A 1 227 ? 16.821 9.178 7.230 1.00 95.25 227 ARG A N 1
ATOM 1843 C CA . ARG A 1 227 ? 17.373 10.069 6.196 1.00 95.25 227 ARG A CA 1
ATOM 1844 C C . ARG A 1 227 ? 18.421 9.386 5.318 1.00 95.25 227 ARG A C 1
ATOM 1846 O O . ARG A 1 227 ? 18.959 10.046 4.427 1.00 95.25 227 ARG A O 1
ATOM 1853 N N . SER A 1 228 ? 18.721 8.109 5.547 1.00 95.19 228 SER A N 1
ATOM 1854 C CA . SER A 1 228 ? 19.645 7.361 4.700 1.00 95.19 228 SER A CA 1
ATOM 1855 C C . SER A 1 228 ? 19.032 7.086 3.323 1.00 95.19 228 SER A C 1
ATOM 1857 O O . SER A 1 228 ? 17.841 6.808 3.195 1.00 95.19 228 SER A O 1
ATOM 1859 N N . ARG A 1 229 ? 19.863 7.147 2.280 1.00 94.19 229 ARG A N 1
ATOM 1860 C CA . ARG A 1 229 ? 19.545 6.668 0.923 1.00 94.19 229 ARG A CA 1
ATOM 1861 C C . ARG A 1 229 ? 19.851 5.180 0.742 1.00 94.19 229 ARG A C 1
ATOM 1863 O O . ARG A 1 229 ? 19.395 4.591 -0.232 1.00 94.19 229 ARG A O 1
ATOM 1870 N N . TYR A 1 230 ? 20.626 4.608 1.660 1.00 96.62 230 TYR A N 1
ATOM 1871 C CA . TYR A 1 230 ? 21.154 3.251 1.589 1.00 96.62 230 TYR A CA 1
ATOM 1872 C C . TYR A 1 230 ? 20.802 2.455 2.841 1.00 96.62 230 TYR A C 1
ATOM 1874 O O . TYR A 1 230 ? 20.659 3.016 3.927 1.00 96.62 230 TYR A O 1
ATOM 1882 N N . SER A 1 231 ? 20.737 1.143 2.683 1.00 97.44 231 SER A N 1
ATOM 1883 C CA . SER A 1 231 ? 20.682 0.180 3.773 1.00 97.44 231 SER A CA 1
ATOM 1884 C C . SER A 1 231 ? 22.083 -0.274 4.174 1.00 97.44 231 SER A C 1
ATOM 1886 O O . SER A 1 231 ? 22.976 -0.412 3.333 1.00 97.44 231 SER A O 1
ATOM 1888 N N . PHE A 1 232 ? 22.280 -0.508 5.466 1.00 97.06 232 PHE A N 1
ATOM 1889 C CA . PHE A 1 232 ? 23.584 -0.804 6.052 1.00 97.06 232 PHE A CA 1
ATOM 1890 C C . PHE A 1 232 ? 23.774 -2.300 6.311 1.00 97.06 232 PHE A C 1
ATOM 1892 O O . PHE A 1 232 ? 23.729 -2.773 7.450 1.00 97.06 232 PHE A O 1
ATOM 1899 N N . ILE A 1 233 ? 24.043 -3.030 5.229 1.00 94.69 233 ILE A N 1
ATOM 1900 C CA . ILE A 1 233 ? 24.638 -4.367 5.269 1.00 94.69 233 ILE A CA 1
ATOM 1901 C C . ILE A 1 233 ? 26.122 -4.264 4.897 1.00 94.69 233 ILE A C 1
ATOM 1903 O O . ILE A 1 233 ? 26.492 -3.547 3.964 1.00 94.69 233 ILE A O 1
ATOM 1907 N N . GLY A 1 234 ? 26.987 -4.968 5.629 1.00 91.19 234 GLY A N 1
ATOM 1908 C CA . GLY A 1 234 ? 28.366 -5.178 5.189 1.00 91.19 234 GLY A CA 1
ATOM 1909 C C . GLY A 1 234 ? 28.364 -6.162 4.025 1.00 91.19 234 GLY A C 1
ATOM 1910 O O . GLY A 1 234 ? 27.842 -7.258 4.187 1.00 91.19 234 GLY A O 1
ATOM 1911 N N . ALA A 1 235 ? 28.912 -5.779 2.875 1.00 93.56 235 ALA A N 1
ATOM 1912 C CA . ALA A 1 235 ? 29.015 -6.649 1.709 1.00 93.56 235 ALA A CA 1
ATOM 1913 C C . ALA A 1 235 ? 30.287 -6.303 0.931 1.00 93.56 235 ALA A C 1
ATOM 1915 O O . ALA A 1 235 ? 30.401 -5.223 0.352 1.00 93.56 235 ALA A O 1
ATOM 1916 N N . PHE A 1 236 ? 31.260 -7.207 0.962 1.00 93.00 236 PHE A N 1
ATOM 1917 C CA . PHE A 1 236 ? 32.567 -7.031 0.339 1.00 93.00 236 PHE A CA 1
ATOM 1918 C C . PHE A 1 236 ? 33.082 -8.357 -0.224 1.00 93.00 236 PHE A C 1
ATOM 1920 O O . PHE A 1 236 ? 32.667 -9.439 0.190 1.00 93.00 236 PHE A O 1
ATOM 1927 N N . ASP A 1 237 ? 33.959 -8.261 -1.215 1.00 94.38 237 ASP A N 1
ATOM 1928 C CA . ASP A 1 237 ? 34.666 -9.400 -1.791 1.00 94.38 237 ASP A CA 1
ATOM 1929 C C . ASP A 1 237 ? 35.990 -9.570 -1.034 1.00 94.38 237 ASP A C 1
ATOM 1931 O O . ASP A 1 237 ? 36.800 -8.645 -0.983 1.00 94.38 237 ASP A O 1
ATOM 1935 N N . GLU A 1 238 ? 36.181 -10.716 -0.384 1.00 92.19 238 GLU A N 1
ATOM 1936 C CA . GLU A 1 238 ? 37.377 -11.023 0.403 1.00 92.19 238 GLU A CA 1
ATOM 1937 C C . GLU A 1 238 ? 38.093 -12.217 -0.249 1.00 92.19 238 GLU A C 1
ATOM 1939 O O . GLU A 1 238 ? 37.589 -13.338 -0.156 1.00 92.19 238 GLU A O 1
ATOM 1944 N N . PRO A 1 239 ? 39.263 -12.031 -0.891 1.00 91.56 239 PRO A N 1
ATOM 1945 C CA . PRO A 1 239 ? 39.951 -13.112 -1.606 1.00 91.56 239 PRO A CA 1
ATOM 1946 C C . PRO A 1 239 ? 40.453 -14.274 -0.733 1.00 91.56 239 PRO A C 1
ATOM 1948 O O . PRO A 1 239 ? 40.817 -15.316 -1.267 1.00 91.56 239 PRO A O 1
ATOM 1951 N N . GLY A 1 240 ? 40.506 -14.095 0.590 1.00 91.12 240 GLY A N 1
ATOM 1952 C CA . GLY A 1 240 ? 41.096 -15.050 1.528 1.00 91.12 240 GLY A CA 1
ATOM 1953 C C . GLY A 1 240 ? 40.252 -16.305 1.818 1.00 91.12 240 GLY A C 1
ATOM 1954 O O . GLY A 1 240 ? 39.109 -16.433 1.361 1.00 91.12 240 GLY A O 1
ATOM 1955 N N . PRO A 1 241 ? 40.782 -17.225 2.652 1.00 88.88 241 PRO A N 1
ATOM 1956 C CA . PRO A 1 241 ? 40.130 -18.496 2.981 1.00 88.88 241 PRO A CA 1
ATOM 1957 C C . PRO A 1 241 ? 38.782 -18.321 3.699 1.00 88.88 241 PRO A C 1
ATOM 1959 O O . PRO A 1 241 ? 37.908 -19.172 3.584 1.00 88.88 241 PRO A O 1
ATOM 1962 N N . TYR A 1 242 ? 38.583 -17.199 4.399 1.00 86.44 242 TYR A N 1
ATOM 1963 C CA . TYR A 1 242 ? 37.339 -16.875 5.107 1.00 86.44 242 TYR A CA 1
ATOM 1964 C C . TYR A 1 242 ? 36.312 -16.115 4.250 1.00 86.44 242 TYR A C 1
ATOM 1966 O O . TYR A 1 242 ? 35.229 -15.795 4.741 1.00 86.44 242 TYR A O 1
ATOM 1974 N N . GLY A 1 243 ? 36.647 -15.812 2.994 1.00 90.50 243 GLY A N 1
ATOM 1975 C CA . GLY A 1 243 ? 35.795 -15.134 2.024 1.00 90.50 243 GLY A CA 1
ATOM 1976 C C . GLY A 1 243 ? 35.520 -16.041 0.834 1.00 90.50 243 GLY A C 1
ATOM 1977 O O . GLY A 1 243 ? 34.691 -16.947 0.926 1.00 90.50 243 GLY A O 1
ATOM 1978 N N . ARG A 1 244 ? 36.232 -15.821 -0.275 1.00 93.81 244 ARG A N 1
ATOM 1979 C CA . ARG A 1 244 ? 36.178 -16.658 -1.484 1.00 93.81 244 ARG A CA 1
ATOM 1980 C C . ARG A 1 244 ? 36.500 -18.129 -1.215 1.00 93.81 244 ARG A C 1
ATOM 1982 O O . ARG A 1 244 ? 35.874 -18.982 -1.827 1.00 93.81 244 ARG A O 1
ATOM 1989 N N . GLY A 1 245 ? 37.377 -18.446 -0.257 1.00 92.44 245 GLY A N 1
ATOM 1990 C CA . GLY A 1 245 ? 37.678 -19.839 0.115 1.00 92.44 245 GLY A CA 1
ATOM 1991 C C . GLY A 1 245 ? 36.508 -20.633 0.722 1.00 92.44 245 GLY A C 1
ATOM 1992 O O . GLY A 1 245 ? 36.609 -21.848 0.853 1.00 92.44 245 GLY A O 1
ATOM 1993 N N . ARG A 1 246 ? 35.390 -19.975 1.068 1.00 93.88 246 ARG A N 1
ATOM 1994 C CA . ARG A 1 246 ? 34.137 -20.617 1.514 1.00 93.88 246 ARG A CA 1
ATOM 1995 C C . ARG A 1 246 ? 33.103 -20.803 0.395 1.00 93.88 246 ARG A C 1
ATOM 1997 O O . ARG A 1 246 ? 32.035 -21.357 0.655 1.00 93.88 246 ARG A O 1
ATOM 2004 N N . TYR A 1 247 ? 33.378 -20.316 -0.815 1.00 95.44 247 TYR A N 1
ATOM 2005 C CA . TYR A 1 247 ? 32.501 -20.499 -1.970 1.00 95.44 247 TYR A CA 1
ATOM 2006 C C . TYR A 1 247 ? 32.479 -21.968 -2.417 1.00 95.44 247 TYR A C 1
ATOM 2008 O O . TYR A 1 247 ? 33.457 -22.696 -2.265 1.00 95.44 247 TYR A O 1
ATOM 2016 N N . ASN A 1 248 ? 31.360 -22.402 -2.999 1.00 94.94 248 ASN A N 1
ATOM 2017 C CA . ASN A 1 248 ? 31.206 -23.736 -3.566 1.00 94.94 248 ASN A CA 1
ATOM 2018 C C . ASN A 1 248 ? 30.776 -23.609 -5.029 1.00 94.94 248 ASN A C 1
ATOM 2020 O O . ASN A 1 248 ? 29.740 -23.014 -5.317 1.00 94.94 248 ASN A O 1
ATOM 2024 N N . GLU A 1 249 ? 31.535 -24.201 -5.951 1.00 94.38 249 GLU A N 1
ATOM 2025 C CA . GLU A 1 249 ? 31.295 -24.092 -7.397 1.00 94.38 249 GLU A CA 1
ATOM 2026 C C . GLU A 1 249 ? 29.899 -24.566 -7.826 1.00 94.38 249 GLU A C 1
ATOM 2028 O O . GLU A 1 249 ? 29.333 -24.025 -8.773 1.00 94.38 249 GLU A O 1
ATOM 2033 N N . LYS A 1 250 ? 29.278 -25.484 -7.068 1.00 94.19 250 LYS A N 1
ATOM 2034 C CA . LYS A 1 250 ? 27.903 -25.973 -7.301 1.00 94.19 250 LYS A CA 1
ATOM 2035 C C . LYS A 1 250 ? 26.809 -24.920 -7.046 1.00 94.19 250 LYS A C 1
ATOM 2037 O O . LYS A 1 250 ? 25.628 -25.191 -7.273 1.00 94.19 250 LYS A O 1
ATOM 2042 N N . MET A 1 251 ? 27.180 -23.731 -6.565 1.00 93.12 251 MET A N 1
ATOM 2043 C CA . MET A 1 251 ? 26.291 -22.567 -6.491 1.00 93.12 251 MET A CA 1
ATOM 2044 C C . MET A 1 251 ? 26.133 -21.836 -7.836 1.00 93.12 251 MET A C 1
ATOM 2046 O O . MET A 1 251 ? 25.163 -21.097 -7.995 1.00 93.12 251 MET A O 1
ATOM 2050 N N . SER A 1 252 ? 27.033 -22.063 -8.799 1.00 91.44 252 SER A N 1
ATOM 2051 C CA . SER A 1 252 ? 26.908 -21.579 -10.180 1.00 91.44 252 SER A CA 1
ATOM 2052 C C . SER A 1 252 ? 25.787 -22.345 -10.921 1.00 91.44 252 SER A C 1
ATOM 2054 O O . SER A 1 252 ? 25.554 -23.520 -10.603 1.00 91.44 252 SER A O 1
ATOM 2056 N N . PRO A 1 253 ? 25.081 -21.738 -11.899 1.00 91.31 253 PRO A N 1
ATOM 2057 C CA . PRO A 1 253 ? 25.218 -20.362 -12.403 1.00 91.31 253 PRO A CA 1
ATOM 2058 C C . PRO A 1 253 ? 24.565 -19.265 -11.546 1.00 91.31 253 PRO A C 1
ATOM 2060 O O . PRO A 1 253 ? 24.790 -18.088 -11.817 1.00 91.31 253 PRO A O 1
ATOM 2063 N N . GLU A 1 254 ? 23.748 -19.607 -10.546 1.00 92.88 254 GLU A N 1
ATOM 2064 C CA . GLU A 1 254 ? 22.915 -18.645 -9.809 1.00 92.88 254 GLU A CA 1
ATOM 2065 C C . GLU A 1 254 ? 23.720 -17.730 -8.880 1.00 92.88 254 GLU A C 1
ATOM 2067 O O . GLU A 1 254 ? 23.325 -16.586 -8.668 1.00 92.88 254 GLU A O 1
ATOM 2072 N N . VAL A 1 255 ? 24.840 -18.206 -8.336 1.00 95.56 255 VAL A N 1
ATOM 2073 C CA . VAL A 1 255 ? 25.835 -17.382 -7.639 1.00 95.56 255 VAL A CA 1
ATOM 2074 C C . VAL A 1 255 ? 27.203 -17.751 -8.173 1.00 95.56 255 VAL A C 1
ATOM 2076 O O . VAL A 1 255 ? 27.657 -18.868 -7.948 1.00 95.56 255 VAL A O 1
ATOM 2079 N N . ASN A 1 256 ? 27.879 -16.818 -8.836 1.00 95.06 256 ASN A N 1
ATOM 2080 C CA . ASN A 1 256 ? 29.244 -17.032 -9.310 1.00 95.06 256 ASN A CA 1
ATOM 2081 C C . ASN A 1 256 ? 30.273 -16.539 -8.281 1.00 95.06 256 ASN A C 1
ATOM 2083 O O . ASN A 1 256 ? 29.993 -15.654 -7.469 1.00 95.06 256 ASN A O 1
ATOM 2087 N N . LEU A 1 257 ? 31.504 -17.058 -8.339 1.00 94.19 257 LEU A N 1
ATOM 2088 C CA . LEU A 1 257 ? 32.586 -16.673 -7.418 1.00 94.19 257 LEU A CA 1
ATOM 2089 C C . LEU A 1 257 ? 32.861 -15.156 -7.418 1.00 94.19 257 LEU A C 1
ATOM 2091 O O . LEU A 1 257 ? 33.166 -14.575 -6.382 1.00 94.19 257 LEU A O 1
ATOM 2095 N N . THR A 1 258 ? 32.713 -14.496 -8.569 1.00 93.81 258 THR A N 1
ATOM 2096 C CA . THR A 1 258 ? 32.857 -13.036 -8.726 1.00 93.81 258 THR A CA 1
ATOM 2097 C C . THR A 1 258 ? 31.750 -12.232 -8.043 1.00 93.81 258 THR A C 1
ATOM 2099 O O . THR A 1 258 ? 31.912 -11.034 -7.798 1.00 93.81 258 THR A O 1
ATOM 2102 N N . GLU A 1 259 ? 30.619 -12.865 -7.739 1.00 94.75 259 GLU A N 1
ATOM 2103 C CA . GLU A 1 259 ? 29.441 -12.275 -7.097 1.00 94.75 259 GLU A CA 1
ATOM 2104 C C . GLU A 1 259 ? 29.368 -12.599 -5.600 1.00 94.75 259 GLU A C 1
ATOM 2106 O O . GLU A 1 259 ? 28.718 -11.867 -4.857 1.00 94.75 259 GLU A O 1
ATOM 2111 N N . TRP A 1 260 ? 30.078 -13.640 -5.151 1.00 95.56 260 TRP A N 1
ATOM 2112 C CA . TRP A 1 260 ? 30.194 -14.047 -3.751 1.00 95.56 260 TRP A CA 1
ATOM 2113 C C . TRP A 1 260 ? 30.668 -12.900 -2.852 1.00 95.56 260 TRP A C 1
ATOM 2115 O O . TRP A 1 260 ? 31.707 -12.282 -3.098 1.00 95.56 260 TRP A O 1
ATOM 2125 N N . ARG A 1 261 ? 29.924 -12.611 -1.783 1.00 96.50 261 ARG A N 1
ATOM 2126 C CA . ARG A 1 261 ? 30.285 -11.594 -0.789 1.00 96.50 261 ARG A CA 1
ATOM 2127 C C . ARG A 1 261 ? 30.362 -12.186 0.605 1.00 96.50 261 ARG A C 1
ATOM 2129 O O . ARG A 1 261 ? 29.633 -13.107 0.966 1.00 96.50 261 ARG A O 1
ATOM 2136 N N . LYS A 1 262 ? 31.240 -11.593 1.400 1.00 94.44 262 LYS A N 1
ATOM 2137 C CA . LYS A 1 262 ? 31.291 -11.722 2.850 1.00 94.44 262 LYS A CA 1
ATOM 2138 C C . LYS A 1 262 ? 30.730 -10.445 3.469 1.00 94.44 262 LYS A C 1
ATOM 2140 O O . LYS A 1 262 ? 30.795 -9.366 2.874 1.00 94.44 262 LYS A O 1
ATOM 2145 N N . GLY A 1 263 ? 30.161 -10.569 4.655 1.00 92.88 263 GLY A N 1
ATOM 2146 C CA . GLY A 1 263 ? 29.503 -9.482 5.350 1.00 92.88 263 GLY A CA 1
ATOM 2147 C C . GLY A 1 263 ? 29.409 -9.711 6.846 1.00 92.88 263 GLY A C 1
ATOM 2148 O O . GLY A 1 263 ? 29.865 -10.718 7.378 1.00 92.88 263 GLY A O 1
ATOM 2149 N N . SER A 1 264 ? 28.796 -8.749 7.531 1.00 91.00 264 SER A N 1
ATOM 2150 C CA . SER A 1 264 ? 28.375 -8.945 8.915 1.00 91.00 264 SER A CA 1
ATOM 2151 C C . SER A 1 264 ? 26.926 -9.406 8.936 1.00 91.00 264 SER A C 1
ATOM 2153 O O . SER A 1 264 ? 26.096 -8.798 8.261 1.00 91.00 264 SER A O 1
ATOM 2155 N N . GLN A 1 265 ? 26.627 -10.392 9.783 1.00 93.38 265 GLN A N 1
ATOM 2156 C CA . GLN A 1 265 ? 25.264 -10.779 10.152 1.00 93.38 265 GLN A CA 1
ATOM 2157 C C . GLN A 1 265 ? 24.412 -9.569 10.588 1.00 93.38 265 GLN A C 1
ATOM 2159 O O . GLN A 1 265 ? 23.226 -9.487 10.291 1.00 93.38 265 GLN A O 1
ATOM 2164 N N . TRP A 1 266 ? 25.009 -8.596 11.285 1.00 95.50 266 TRP A N 1
ATOM 2165 C CA . TRP A 1 266 ? 24.285 -7.469 11.881 1.00 95.50 266 TRP A CA 1
ATOM 2166 C C . TRP A 1 266 ? 24.059 -6.358 10.855 1.00 95.50 266 TRP A C 1
ATOM 2168 O O . TRP A 1 266 ? 25.008 -5.683 10.444 1.00 95.50 266 TRP A O 1
ATOM 2178 N N . PHE A 1 267 ? 22.800 -6.141 10.474 1.00 97.25 267 PHE A N 1
ATOM 2179 C CA . PHE A 1 267 ? 22.399 -5.174 9.453 1.00 97.25 267 PHE A CA 1
ATOM 2180 C C . PHE A 1 267 ? 21.334 -4.177 9.935 1.00 97.25 267 PHE A C 1
ATOM 2182 O O . PHE A 1 267 ? 20.547 -4.449 10.845 1.00 97.25 267 PHE A O 1
ATOM 2189 N N . GLU A 1 268 ? 21.271 -3.038 9.245 1.00 98.00 268 GLU A N 1
ATOM 2190 C CA . GLU A 1 268 ? 20.030 -2.284 9.052 1.00 98.00 268 GLU A CA 1
ATOM 2191 C C . GLU A 1 268 ? 19.604 -2.439 7.590 1.00 98.00 268 GLU A C 1
ATOM 2193 O O . GLU A 1 268 ? 20.442 -2.343 6.690 1.00 98.00 268 GLU A O 1
ATOM 2198 N N . ILE A 1 269 ? 18.313 -2.675 7.347 1.00 97.94 269 ILE A N 1
ATOM 2199 C CA . ILE A 1 269 ? 17.749 -2.674 5.996 1.00 97.94 269 ILE A CA 1
ATOM 2200 C C . ILE A 1 269 ? 16.398 -1.966 5.905 1.00 97.94 269 ILE A C 1
ATOM 2202 O O . ILE A 1 269 ? 15.579 -1.999 6.820 1.00 97.94 269 ILE A O 1
ATOM 2206 N N . SER A 1 270 ? 16.133 -1.395 4.732 1.00 97.81 270 SER A N 1
ATOM 2207 C CA . SER A 1 270 ? 14.843 -0.814 4.368 1.00 97.81 270 SER A CA 1
ATOM 2208 C C . SER A 1 270 ? 13.800 -1.888 4.046 1.00 97.81 270 SER A C 1
ATOM 2210 O O . SER A 1 270 ? 14.131 -2.995 3.610 1.00 97.81 270 SER A O 1
ATOM 2212 N N . ARG A 1 271 ? 12.514 -1.530 4.153 1.00 96.44 271 ARG A N 1
ATOM 2213 C CA . ARG A 1 271 ? 11.363 -2.399 3.854 1.00 96.44 271 ARG A CA 1
ATOM 2214 C C . ARG A 1 271 ? 11.459 -3.075 2.488 1.00 96.44 271 ARG A C 1
ATOM 2216 O O . ARG A 1 271 ? 11.067 -4.229 2.352 1.00 96.44 271 ARG A O 1
ATOM 2223 N N . LYS A 1 272 ? 12.009 -2.384 1.484 1.00 95.38 272 LYS A N 1
ATOM 2224 C CA . LYS A 1 272 ? 12.206 -2.940 0.138 1.00 95.38 272 LYS A CA 1
ATOM 2225 C C . LYS A 1 272 ? 13.142 -4.155 0.153 1.00 95.38 272 LYS A C 1
ATOM 2227 O O . LYS A 1 272 ? 12.810 -5.170 -0.448 1.00 95.38 272 LYS A O 1
ATOM 2232 N N . LEU A 1 273 ? 14.280 -4.065 0.846 1.00 97.38 273 LEU A N 1
ATOM 2233 C CA . LEU A 1 273 ? 15.244 -5.168 0.930 1.00 97.38 273 LEU A CA 1
ATOM 2234 C C . LEU A 1 273 ? 14.778 -6.264 1.898 1.00 97.38 273 LEU A C 1
ATOM 2236 O O . LEU A 1 273 ? 14.997 -7.440 1.629 1.00 97.38 273 LEU A O 1
ATOM 2240 N N . ALA A 1 274 ? 14.064 -5.900 2.969 1.00 98.06 274 ALA A N 1
ATOM 2241 C CA . ALA A 1 274 ? 13.411 -6.864 3.857 1.00 98.06 274 ALA A CA 1
ATOM 2242 C C . ALA A 1 274 ? 12.431 -7.772 3.090 1.00 98.06 274 ALA A C 1
ATOM 2244 O O . ALA A 1 274 ? 12.463 -8.990 3.257 1.00 98.06 274 ALA A O 1
ATOM 2245 N N . VAL A 1 275 ? 11.615 -7.197 2.192 1.00 97.56 275 VAL A N 1
ATOM 2246 C CA . VAL A 1 275 ? 10.735 -7.966 1.292 1.00 97.56 275 VAL A CA 1
ATOM 2247 C C . VAL A 1 275 ? 11.539 -8.880 0.363 1.00 97.56 275 VAL A C 1
ATOM 2249 O O . VAL A 1 275 ? 11.153 -10.030 0.170 1.00 97.56 275 VAL A O 1
ATOM 2252 N N . TYR A 1 276 ? 12.666 -8.407 -0.183 1.00 97.56 276 TYR A N 1
ATOM 2253 C CA . TYR A 1 276 ? 13.520 -9.212 -1.068 1.00 97.56 276 TYR A CA 1
ATOM 2254 C C . TYR A 1 276 ? 14.118 -10.432 -0.351 1.00 97.56 276 TYR A C 1
ATOM 2256 O O . TYR A 1 276 ? 14.131 -11.517 -0.926 1.00 97.56 276 TYR A O 1
ATOM 2264 N N . ILE A 1 277 ? 14.519 -10.286 0.916 1.00 97.62 277 ILE A N 1
ATOM 2265 C CA . ILE A 1 277 ? 14.975 -11.402 1.758 1.00 97.62 277 ILE A CA 1
ATOM 2266 C C . ILE A 1 277 ? 13.858 -12.430 1.992 1.00 97.62 277 ILE A C 1
ATOM 2268 O O . ILE A 1 277 ? 14.077 -13.623 1.785 1.00 97.62 277 ILE A O 1
ATOM 2272 N N . VAL A 1 278 ? 12.659 -12.007 2.417 1.00 97.06 278 VAL A N 1
ATOM 2273 C CA . VAL A 1 278 ? 11.602 -12.975 2.774 1.00 97.06 278 VAL A CA 1
ATOM 2274 C C . VAL A 1 278 ? 10.989 -13.670 1.558 1.00 97.06 278 VAL A C 1
ATOM 2276 O O . VAL A 1 278 ? 10.604 -14.830 1.680 1.00 97.06 278 VAL A O 1
ATOM 2279 N N . GLN A 1 279 ? 10.950 -13.020 0.388 1.00 95.50 279 GLN A N 1
ATOM 2280 C CA . GLN A 1 279 ? 10.441 -13.622 -0.853 1.00 95.50 279 GLN A CA 1
ATOM 2281 C C . GLN A 1 279 ? 11.475 -14.494 -1.592 1.00 95.50 279 GLN A C 1
ATOM 2283 O O . GLN A 1 279 ? 11.121 -15.140 -2.581 1.00 95.50 279 GLN A O 1
ATOM 2288 N N . ASP A 1 280 ? 12.750 -14.494 -1.176 1.00 96.44 280 ASP A N 1
ATOM 2289 C CA . ASP A 1 280 ? 13.792 -15.202 -1.918 1.00 96.44 280 ASP A CA 1
ATOM 2290 C C . ASP A 1 280 ? 13.564 -16.720 -1.913 1.00 96.44 280 ASP A C 1
ATOM 2292 O O . ASP A 1 280 ? 13.507 -17.373 -0.863 1.00 96.44 280 ASP A O 1
ATOM 2296 N N . SER A 1 281 ? 13.471 -17.237 -3.135 1.00 94.00 281 SER A N 1
ATOM 2297 C CA . SER A 1 281 ? 13.293 -18.635 -3.523 1.00 94.00 281 SER A CA 1
ATOM 2298 C C . SER A 1 281 ? 14.359 -19.102 -4.526 1.00 94.00 281 SER A C 1
ATOM 2300 O O . SER A 1 281 ? 14.423 -20.295 -4.810 1.00 94.00 281 SER A O 1
ATOM 2302 N N . LEU A 1 282 ? 15.213 -18.198 -5.029 1.00 94.69 282 LEU A N 1
ATOM 2303 C CA . LEU A 1 282 ? 16.244 -18.496 -6.029 1.00 94.69 282 LEU A CA 1
ATOM 2304 C C . LEU A 1 282 ? 17.590 -18.803 -5.364 1.00 94.69 282 LEU A C 1
ATOM 2306 O O . LEU A 1 282 ? 18.205 -19.828 -5.647 1.00 94.69 282 LEU A O 1
ATOM 2310 N N . TYR A 1 283 ? 18.034 -17.937 -4.451 1.00 96.88 283 TYR A N 1
ATOM 2311 C CA . TYR A 1 283 ? 19.341 -18.073 -3.806 1.00 96.88 283 TYR A CA 1
ATOM 2312 C C . TYR A 1 283 ? 19.258 -18.967 -2.561 1.00 96.88 283 TYR A C 1
ATOM 2314 O O . TYR A 1 283 ? 20.162 -19.767 -2.309 1.00 96.88 283 TYR A O 1
ATOM 2322 N N . TYR A 1 284 ? 18.150 -18.898 -1.815 1.00 96.44 284 TYR A N 1
ATOM 2323 C CA . TYR A 1 284 ? 17.907 -19.694 -0.608 1.00 96.44 284 TYR A CA 1
ATOM 2324 C C . TYR A 1 284 ? 18.251 -21.192 -0.744 1.00 96.44 284 TYR A C 1
ATOM 2326 O O . TYR A 1 284 ? 18.998 -21.688 0.105 1.00 96.44 284 TYR A O 1
ATOM 2334 N N . PRO A 1 285 ? 17.795 -21.936 -1.779 1.00 95.75 285 PRO A N 1
ATOM 2335 C CA . PRO A 1 285 ? 18.096 -23.364 -1.887 1.00 95.75 285 PRO A CA 1
ATOM 2336 C C . PRO A 1 285 ? 19.596 -23.625 -2.071 1.00 95.75 285 PRO A C 1
ATOM 2338 O O . PRO A 1 285 ? 20.142 -24.526 -1.437 1.00 95.75 285 PRO A O 1
ATOM 2341 N N . LYS A 1 286 ? 20.279 -22.790 -2.867 1.00 95.75 286 LYS A N 1
ATOM 2342 C CA . LYS A 1 286 ? 21.722 -22.889 -3.143 1.00 95.75 286 LYS A CA 1
ATOM 2343 C C . LYS A 1 286 ? 22.540 -22.673 -1.869 1.00 95.75 286 LYS A C 1
ATOM 2345 O O . LYS A 1 286 ? 23.396 -23.495 -1.547 1.00 95.75 286 LYS A O 1
ATOM 2350 N N . PHE A 1 287 ? 22.219 -21.642 -1.084 1.00 96.56 287 PHE A N 1
ATOM 2351 C CA . PHE A 1 287 ? 22.861 -21.417 0.215 1.00 96.56 287 PHE A CA 1
ATOM 2352 C C . PHE A 1 287 ? 22.555 -22.540 1.218 1.00 96.56 287 PHE A C 1
ATOM 2354 O O . PHE A 1 287 ? 23.475 -23.033 1.863 1.00 96.56 287 PHE A O 1
ATOM 2361 N N . LYS A 1 288 ? 21.304 -23.016 1.304 1.00 95.25 288 LYS A N 1
ATOM 2362 C CA . LYS A 1 288 ? 20.896 -24.110 2.210 1.00 95.25 288 LYS A CA 1
ATOM 2363 C C . LYS A 1 288 ? 21.582 -25.443 1.891 1.00 95.25 288 LYS A C 1
ATOM 2365 O O . LYS A 1 288 ? 21.869 -26.239 2.791 1.00 95.25 288 LYS A O 1
ATOM 2370 N N . GLN A 1 289 ? 21.815 -25.707 0.609 1.00 94.94 289 GLN A N 1
ATOM 2371 C CA . GLN A 1 289 ? 22.437 -26.938 0.141 1.00 94.94 289 GLN A CA 1
ATOM 2372 C C . GLN A 1 289 ? 23.966 -26.884 0.246 1.00 94.94 289 GLN A C 1
ATOM 2374 O O . GLN A 1 289 ? 24.557 -27.834 0.760 1.00 94.94 289 GLN A O 1
ATOM 2379 N N . PHE A 1 290 ? 24.592 -25.787 -0.199 1.00 95.19 290 PHE A N 1
ATOM 2380 C CA . PHE A 1 290 ? 26.036 -25.730 -0.454 1.00 95.19 290 PHE A CA 1
ATOM 2381 C C . PHE A 1 290 ? 26.846 -24.844 0.505 1.00 95.19 290 PHE A C 1
ATOM 2383 O O . PHE A 1 290 ? 28.050 -25.065 0.618 1.00 95.19 290 PHE A O 1
ATOM 2390 N N . CYS A 1 291 ? 26.237 -23.891 1.225 1.00 93.81 291 CYS A N 1
ATOM 2391 C CA . CYS A 1 291 ? 26.918 -23.180 2.314 1.00 93.81 291 CYS A CA 1
ATOM 2392 C C . CYS A 1 291 ? 26.625 -23.896 3.636 1.00 93.81 291 CYS A C 1
ATOM 2394 O O . CYS A 1 291 ? 25.578 -23.722 4.259 1.00 93.81 291 CYS A O 1
ATOM 2396 N N . ARG A 1 292 ? 27.556 -24.757 4.040 1.00 87.69 292 ARG A N 1
ATOM 2397 C CA . ARG A 1 292 ? 27.574 -25.437 5.340 1.00 87.69 292 ARG A CA 1
ATOM 2398 C C . ARG A 1 292 ? 28.953 -25.229 5.971 1.00 87.69 292 ARG A C 1
ATOM 2400 O O . ARG A 1 292 ? 29.903 -25.057 5.202 1.00 87.69 292 ARG A O 1
ATOM 2407 N N . PRO A 1 293 ? 29.095 -25.265 7.311 1.00 86.31 293 PRO A N 1
ATOM 2408 C CA . PRO A 1 293 ? 30.386 -25.104 7.982 1.00 86.31 293 PRO A CA 1
ATOM 2409 C C . PRO A 1 293 ? 31.487 -25.938 7.299 1.00 86.31 293 PRO A C 1
ATOM 2411 O O . PRO A 1 293 ? 31.268 -27.133 7.089 1.00 86.31 293 PRO A O 1
ATOM 2414 N N . PRO A 1 294 ? 32.623 -25.331 6.894 1.00 85.69 294 PRO A N 1
ATOM 2415 C CA . PRO A 1 294 ? 33.156 -24.026 7.322 1.00 85.69 294 PRO A CA 1
ATOM 2416 C C . PRO A 1 294 ? 32.593 -22.765 6.622 1.00 85.69 294 PRO A C 1
ATOM 2418 O O . PRO A 1 294 ? 33.040 -21.660 6.931 1.00 85.69 294 PRO A O 1
ATOM 2421 N N . CYS A 1 295 ? 31.622 -22.882 5.709 1.00 90.38 295 CYS A N 1
ATOM 2422 C CA . CYS A 1 295 ? 30.845 -21.742 5.205 1.00 90.38 295 CYS A CA 1
ATOM 2423 C C . CYS A 1 295 ? 29.748 -21.346 6.208 1.00 90.38 295 CYS A C 1
ATOM 2425 O O . CYS A 1 295 ? 28.919 -22.182 6.571 1.00 90.38 295 CYS A O 1
ATOM 2427 N N . TYR A 1 296 ? 29.732 -20.082 6.643 1.00 92.88 296 TYR A N 1
ATOM 2428 C CA . TYR A 1 296 ? 28.741 -19.549 7.588 1.00 92.88 296 TYR A CA 1
ATOM 2429 C C . TYR A 1 296 ? 27.675 -18.734 6.853 1.00 92.88 296 TYR A C 1
ATOM 2431 O O . TYR A 1 296 ? 27.947 -17.650 6.336 1.00 92.88 296 TYR A O 1
ATOM 2439 N N . VAL A 1 297 ? 26.460 -19.284 6.767 1.00 94.12 297 VAL A N 1
ATOM 2440 C CA . VAL A 1 297 ? 25.378 -18.742 5.921 1.00 94.12 297 VAL A CA 1
ATOM 2441 C C . VAL A 1 297 ? 25.032 -17.295 6.291 1.00 94.12 297 VAL A C 1
ATOM 2443 O O . VAL A 1 297 ? 24.853 -16.461 5.405 1.00 94.12 297 VAL A O 1
ATOM 2446 N N . ASP A 1 298 ? 25.032 -16.986 7.586 1.00 93.19 298 ASP A N 1
ATOM 2447 C CA . ASP A 1 298 ? 24.753 -15.681 8.192 1.00 93.19 298 ASP A CA 1
ATOM 2448 C C . ASP A 1 298 ? 25.786 -14.584 7.858 1.00 93.19 298 ASP A C 1
ATOM 2450 O O . ASP A 1 298 ? 25.474 -13.396 7.939 1.00 93.19 298 ASP A O 1
ATOM 2454 N N . GLU A 1 299 ? 26.985 -14.950 7.392 1.00 94.44 299 GLU A N 1
ATOM 2455 C CA . GLU A 1 299 ? 28.006 -14.002 6.911 1.00 94.44 299 GLU A CA 1
ATOM 2456 C C . GLU A 1 299 ? 28.015 -13.836 5.379 1.00 94.44 299 GLU A C 1
ATOM 2458 O O . GLU A 1 299 ? 28.673 -12.927 4.871 1.00 94.44 299 GLU A O 1
ATOM 2463 N N . HIS A 1 300 ? 27.307 -14.689 4.627 1.00 95.62 300 HIS A N 1
ATOM 2464 C CA . HIS A 1 300 ? 27.444 -14.772 3.164 1.00 95.62 300 HIS A CA 1
ATOM 2465 C C . HIS A 1 300 ? 26.134 -14.635 2.379 1.00 95.62 300 HIS A C 1
ATOM 2467 O O . HIS A 1 300 ? 26.132 -14.018 1.312 1.00 95.62 300 HIS A O 1
ATOM 2473 N N . TYR A 1 301 ? 25.013 -15.159 2.882 1.00 96.94 301 TYR A N 1
ATOM 2474 C CA . TYR A 1 301 ? 23.762 -15.275 2.126 1.00 96.94 301 TYR A CA 1
ATOM 2475 C C . TYR A 1 301 ? 23.139 -13.920 1.770 1.00 96.94 301 TYR A C 1
ATOM 2477 O O . TYR A 1 301 ? 23.102 -13.564 0.590 1.00 96.94 301 TYR A O 1
ATOM 2485 N N . PHE A 1 302 ? 22.684 -13.134 2.753 1.00 97.38 302 PHE A N 1
ATOM 2486 C CA . PHE A 1 302 ? 22.102 -11.816 2.465 1.00 97.38 302 PHE A CA 1
ATOM 2487 C C . PHE A 1 302 ? 23.106 -10.839 1.821 1.00 97.38 302 PHE A C 1
ATOM 2489 O O . PHE A 1 302 ? 22.711 -10.181 0.857 1.00 97.38 302 PHE A O 1
ATOM 2496 N N . PRO A 1 303 ? 24.390 -10.757 2.248 1.00 96.88 303 PRO A N 1
ATOM 2497 C CA . PRO A 1 303 ? 25.390 -9.920 1.580 1.00 96.88 303 PRO A CA 1
ATOM 2498 C C . PRO A 1 303 ? 25.554 -10.243 0.092 1.00 96.88 303 PRO A C 1
ATOM 2500 O O . PRO A 1 303 ? 25.579 -9.323 -0.725 1.00 96.88 303 PRO A O 1
ATOM 2503 N N . THR A 1 304 ? 25.619 -11.526 -0.278 1.00 96.94 304 THR A N 1
ATOM 2504 C CA . THR A 1 304 ? 25.738 -11.961 -1.680 1.00 96.94 304 THR A CA 1
ATOM 2505 C C . THR A 1 304 ? 24.451 -11.681 -2.451 1.00 96.94 304 THR A C 1
ATOM 2507 O O . THR A 1 304 ? 24.466 -10.942 -3.433 1.00 96.94 304 THR A O 1
ATOM 2510 N N . MET A 1 305 ? 23.316 -12.202 -1.974 1.00 97.38 305 MET A N 1
ATOM 2511 C CA . MET A 1 305 ? 22.026 -12.103 -2.662 1.00 97.38 305 MET A CA 1
ATOM 2512 C C . MET A 1 305 ? 21.598 -10.643 -2.891 1.00 97.38 305 MET A C 1
ATOM 2514 O O . MET A 1 305 ? 21.205 -10.285 -4.002 1.00 97.38 305 MET A O 1
ATOM 2518 N N . LEU A 1 306 ? 21.755 -9.763 -1.894 1.00 97.12 306 LEU A N 1
ATOM 2519 C CA . LEU A 1 306 ? 21.428 -8.342 -2.048 1.00 97.12 306 LEU A CA 1
ATOM 2520 C C . LEU A 1 306 ? 22.438 -7.588 -2.927 1.00 97.12 306 LEU A C 1
ATOM 2522 O O . LEU A 1 306 ? 22.045 -6.636 -3.603 1.00 97.12 306 LEU A O 1
ATOM 2526 N N . SER A 1 307 ? 23.709 -8.008 -2.964 1.00 96.19 307 SER A N 1
ATOM 2527 C CA . SER A 1 307 ? 24.713 -7.422 -3.868 1.00 96.19 307 SER A CA 1
ATOM 2528 C C . SER A 1 307 ? 24.476 -7.787 -5.331 1.00 96.19 307 SER A C 1
ATOM 2530 O O . SER A 1 307 ? 24.807 -6.987 -6.203 1.00 96.19 307 SER A O 1
ATOM 2532 N N . ILE A 1 308 ? 23.881 -8.952 -5.605 1.00 95.69 308 ILE A N 1
ATOM 2533 C CA . ILE A 1 308 ? 23.436 -9.339 -6.949 1.00 95.69 308 ILE A CA 1
ATOM 2534 C C . ILE A 1 308 ? 22.143 -8.582 -7.301 1.00 95.69 308 ILE A C 1
ATOM 2536 O O . ILE A 1 308 ? 22.069 -7.906 -8.325 1.00 95.69 308 ILE A O 1
ATOM 2540 N N . GLN A 1 309 ? 21.127 -8.622 -6.429 1.00 95.00 309 GLN A N 1
ATOM 2541 C CA . GLN A 1 309 ? 19.800 -8.069 -6.733 1.00 95.00 309 GLN A CA 1
ATOM 2542 C C . GLN A 1 309 ? 19.701 -6.533 -6.690 1.00 95.00 309 GLN A C 1
ATOM 2544 O O . GLN A 1 309 ? 18.871 -5.948 -7.391 1.00 95.00 309 GLN A O 1
ATOM 2549 N N . SER A 1 310 ? 20.426 -5.844 -5.801 1.00 95.62 310 SER A N 1
ATOM 2550 C CA . SER A 1 310 ? 20.249 -4.399 -5.550 1.00 95.62 310 SER A CA 1
ATOM 2551 C C . SER A 1 310 ? 21.481 -3.704 -4.937 1.00 95.62 310 SER A C 1
ATOM 2553 O O . SER A 1 310 ? 21.349 -2.995 -3.936 1.00 95.62 310 SER A O 1
ATOM 2555 N N . PRO A 1 311 ? 22.670 -3.791 -5.568 1.00 93.81 311 PRO A N 1
ATOM 2556 C CA . PRO A 1 311 ? 23.905 -3.208 -5.027 1.00 93.81 311 PRO A CA 1
ATOM 2557 C C . PRO A 1 311 ? 23.822 -1.684 -4.833 1.00 93.81 311 PRO A C 1
ATOM 2559 O O . PRO A 1 311 ? 24.387 -1.140 -3.892 1.00 93.81 311 PRO A O 1
ATOM 2562 N N . HIS A 1 312 ? 23.048 -0.987 -5.672 1.00 94.38 312 HIS A N 1
ATOM 2563 C CA . HIS A 1 312 ? 22.836 0.466 -5.602 1.00 94.38 312 HIS A CA 1
ATOM 2564 C C . HIS A 1 312 ? 22.055 0.946 -4.360 1.00 94.38 312 HIS A C 1
ATOM 2566 O O . HIS A 1 312 ? 21.926 2.152 -4.157 1.00 94.38 312 HIS A O 1
ATOM 2572 N N . LEU A 1 313 ? 21.503 0.030 -3.555 1.00 95.62 313 LEU A N 1
ATOM 2573 C CA . LEU A 1 313 ? 20.813 0.337 -2.299 1.00 95.62 313 LEU A CA 1
ATOM 2574 C C . LEU A 1 313 ? 21.667 0.039 -1.060 1.00 95.62 313 LEU A C 1
ATOM 2576 O O . LEU A 1 313 ? 21.194 0.275 0.049 1.00 95.62 313 LEU A O 1
ATOM 2580 N N . LEU A 1 314 ? 22.891 -0.472 -1.217 1.00 95.12 314 LEU A N 1
ATOM 2581 C CA . LEU A 1 314 ? 23.733 -0.912 -0.105 1.00 95.12 314 LEU A CA 1
ATOM 2582 C C . LEU A 1 314 ? 24.829 0.113 0.204 1.00 95.12 314 LEU A C 1
ATOM 2584 O O . LEU A 1 314 ? 25.491 0.631 -0.691 1.00 95.12 314 LEU A O 1
ATOM 2588 N N . ALA A 1 315 ? 25.059 0.370 1.492 1.00 93.94 315 ALA A N 1
ATOM 2589 C CA . ALA A 1 315 ? 26.187 1.175 1.966 1.00 93.94 315 ALA A CA 1
ATOM 2590 C C . ALA A 1 315 ? 27.502 0.371 2.075 1.00 93.94 315 ALA A C 1
ATOM 2592 O O . ALA A 1 315 ? 28.530 0.939 2.441 1.00 93.94 315 ALA A O 1
ATOM 2593 N N . ASN A 1 316 ? 27.454 -0.946 1.829 1.00 93.94 316 ASN A N 1
ATOM 2594 C CA . ASN A 1 316 ? 28.547 -1.920 1.975 1.00 93.94 316 ASN A CA 1
ATOM 2595 C C . ASN A 1 316 ? 29.259 -1.889 3.345 1.00 93.94 316 ASN A C 1
ATOM 2597 O O . ASN A 1 316 ? 30.413 -2.292 3.474 1.00 93.94 316 ASN A O 1
ATOM 2601 N N . ARG A 1 317 ? 28.554 -1.448 4.393 1.00 92.62 317 ARG A N 1
ATOM 2602 C CA . ARG A 1 317 ? 29.023 -1.383 5.784 1.00 92.62 317 ARG A CA 1
ATOM 2603 C C . ARG A 1 317 ? 27.863 -1.607 6.755 1.00 92.62 317 ARG A C 1
ATOM 2605 O O . ARG A 1 317 ? 26.731 -1.251 6.442 1.00 92.62 317 ARG A O 1
ATOM 2612 N N . SER A 1 318 ? 28.153 -2.128 7.947 1.00 92.88 318 SER A N 1
ATOM 2613 C CA . SER A 1 318 ? 27.188 -2.219 9.056 1.00 92.88 318 SER A CA 1
ATOM 2614 C C . SER A 1 318 ? 27.159 -0.929 9.897 1.00 92.88 318 SER A C 1
ATOM 2616 O O . SER A 1 318 ? 28.113 -0.145 9.878 1.00 92.88 318 SER A O 1
ATOM 2618 N N . LEU A 1 319 ? 26.076 -0.725 10.657 1.00 95.19 319 LEU A N 1
ATOM 2619 C CA . LEU A 1 319 ? 25.967 0.286 11.724 1.00 95.19 319 LEU A CA 1
ATOM 2620 C C . LEU A 1 319 ? 26.383 -0.241 13.106 1.00 95.19 319 LEU A C 1
ATOM 2622 O O . LEU A 1 319 ? 26.372 0.528 14.070 1.00 95.19 319 LEU A O 1
ATOM 2626 N N . THR A 1 320 ? 26.742 -1.521 13.211 1.00 94.69 320 THR A N 1
ATOM 2627 C CA . THR A 1 320 ? 27.143 -2.164 14.465 1.00 94.69 320 THR A CA 1
ATOM 2628 C C . THR A 1 320 ? 28.664 -2.233 14.562 1.00 94.69 320 THR A C 1
ATOM 2630 O O . THR A 1 320 ? 29.316 -2.911 13.769 1.00 94.69 320 THR A O 1
ATOM 2633 N N . TRP A 1 321 ? 29.232 -1.536 15.546 1.00 93.12 321 TRP A N 1
ATOM 2634 C CA . TRP A 1 321 ? 30.651 -1.601 15.882 1.00 93.12 321 TRP A CA 1
ATOM 2635 C C . TRP A 1 321 ? 31.004 -2.953 16.516 1.00 93.12 321 TRP A C 1
ATOM 2637 O O . TRP A 1 321 ? 30.231 -3.509 17.303 1.00 93.12 321 TRP A O 1
ATOM 2647 N N . VAL A 1 322 ? 32.178 -3.468 16.158 1.00 91.19 322 VAL A N 1
ATOM 2648 C CA . VAL A 1 322 ? 32.755 -4.740 16.608 1.00 91.19 322 VAL A CA 1
ATOM 2649 C C . VAL A 1 322 ? 34.261 -4.567 16.773 1.00 91.19 322 VAL A C 1
ATOM 2651 O O . VAL A 1 322 ? 34.910 -4.012 15.888 1.00 91.19 322 VAL A O 1
ATOM 2654 N N . ASP A 1 323 ? 34.823 -5.081 17.866 1.00 89.56 323 ASP A N 1
ATOM 2655 C CA . ASP A 1 323 ? 36.275 -5.152 18.055 1.00 89.56 323 ASP A CA 1
ATOM 2656 C C . ASP A 1 323 ? 36.760 -6.591 17.836 1.00 89.56 323 ASP A C 1
ATOM 2658 O O . ASP A 1 323 ? 36.336 -7.517 18.529 1.00 89.56 323 ASP A O 1
ATOM 2662 N N . TRP A 1 324 ? 37.646 -6.778 16.860 1.00 86.62 324 TRP A N 1
ATOM 2663 C CA . TRP A 1 324 ? 38.270 -8.064 16.529 1.00 86.62 324 TRP A CA 1
ATOM 2664 C C . TRP A 1 324 ? 39.740 -8.145 16.976 1.00 86.62 324 TRP A C 1
ATOM 2666 O O . TRP A 1 324 ? 40.406 -9.137 16.699 1.00 86.62 324 TRP A O 1
ATOM 2676 N N . SER A 1 325 ? 40.258 -7.135 17.690 1.00 84.69 325 SER A N 1
ATOM 2677 C CA . SER A 1 325 ? 41.677 -7.057 18.088 1.00 84.69 325 SER A CA 1
ATOM 2678 C C . SER A 1 325 ? 42.149 -8.188 19.008 1.00 84.69 325 SER A C 1
ATOM 2680 O O . SER A 1 325 ? 43.338 -8.485 19.028 1.00 84.69 325 SER A O 1
ATOM 2682 N N . ARG A 1 326 ? 41.234 -8.853 19.731 1.00 83.44 326 ARG A N 1
ATOM 2683 C CA . ARG A 1 326 ? 41.540 -10.039 20.557 1.00 83.44 326 ARG A CA 1
ATOM 2684 C C . ARG A 1 326 ? 41.669 -11.345 19.748 1.00 83.44 326 ARG A C 1
ATOM 2686 O O . ARG A 1 326 ? 42.043 -12.362 20.320 1.00 83.44 326 ARG A O 1
ATOM 2693 N N . GLY A 1 327 ? 41.386 -11.323 18.441 1.00 76.00 327 GLY A N 1
ATOM 2694 C CA . GLY A 1 327 ? 41.447 -12.492 17.558 1.00 76.00 327 GLY A CA 1
ATOM 2695 C C . GLY A 1 327 ? 40.342 -13.535 17.795 1.00 76.00 327 GLY A C 1
ATOM 2696 O O . GLY A 1 327 ? 39.469 -13.371 18.645 1.00 76.00 327 GLY A O 1
ATOM 2697 N N . GLY A 1 328 ? 40.390 -14.625 17.022 1.00 79.50 328 GLY A N 1
ATOM 2698 C CA . GLY A 1 328 ? 39.461 -15.757 17.124 1.00 79.50 328 GLY A CA 1
ATOM 2699 C C . GLY A 1 328 ? 38.189 -15.646 16.268 1.00 79.50 328 GLY A C 1
ATOM 2700 O O . GLY A 1 328 ? 37.999 -14.709 15.497 1.00 79.50 328 GLY A O 1
ATOM 2701 N N . ALA A 1 329 ? 37.304 -16.642 16.394 1.00 73.38 329 ALA A N 1
ATOM 2702 C CA . ALA A 1 329 ? 36.070 -16.760 15.602 1.00 73.38 329 ALA A CA 1
ATOM 2703 C C . ALA A 1 329 ? 34.920 -15.839 16.068 1.00 73.38 329 ALA A C 1
ATOM 2705 O O . ALA A 1 329 ? 33.851 -15.805 15.453 1.00 73.38 329 ALA A O 1
ATOM 2706 N N . HIS A 1 330 ? 35.112 -15.098 17.161 1.00 82.38 330 HIS A N 1
ATOM 2707 C CA . HIS A 1 330 ? 34.125 -14.196 17.751 1.00 82.38 330 HIS A CA 1
ATOM 2708 C C . HIS A 1 330 ? 34.801 -12.877 18.158 1.00 82.38 330 HIS A C 1
ATOM 2710 O O . HIS A 1 330 ? 35.958 -12.905 18.570 1.00 82.38 330 HIS A O 1
ATOM 2716 N N . PRO A 1 331 ? 34.105 -11.725 18.083 1.00 89.56 331 PRO A N 1
ATOM 2717 C CA . PRO A 1 331 ? 34.674 -10.452 18.510 1.00 89.56 331 PRO A CA 1
ATOM 2718 C C 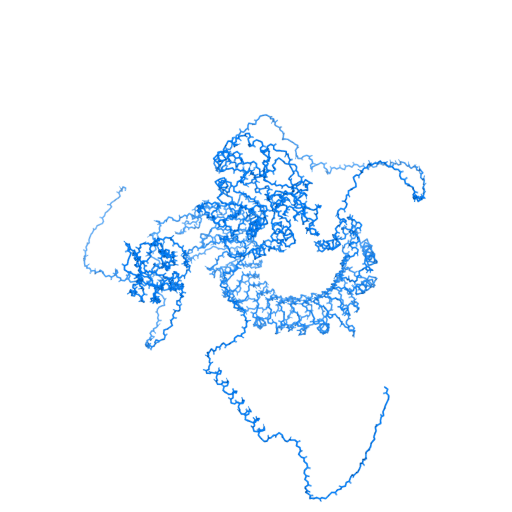. PRO A 1 331 ? 34.862 -10.406 20.031 1.00 89.56 331 PRO A C 1
ATOM 2720 O O . PRO A 1 331 ? 34.223 -11.154 20.782 1.00 89.56 331 PRO A O 1
ATOM 2723 N N . ALA A 1 332 ? 35.686 -9.462 20.482 1.00 90.94 332 ALA A N 1
ATOM 2724 C CA . ALA A 1 332 ? 35.919 -9.196 21.891 1.00 90.94 332 ALA A CA 1
ATOM 2725 C C . ALA A 1 332 ? 34.596 -8.989 22.651 1.00 90.94 332 ALA A C 1
ATOM 2727 O O . ALA A 1 332 ? 33.671 -8.318 22.181 1.00 90.94 332 ALA A O 1
ATOM 2728 N N . THR A 1 333 ? 34.526 -9.584 23.843 1.00 92.19 333 THR A N 1
ATOM 2729 C CA . THR A 1 333 ? 33.435 -9.362 24.793 1.00 92.19 333 THR A CA 1
ATOM 2730 C C . THR A 1 333 ? 33.927 -8.460 25.917 1.00 92.19 333 THR A C 1
ATOM 2732 O O . THR A 1 333 ? 34.942 -8.764 26.543 1.00 92.19 333 THR A O 1
ATOM 2735 N N . PHE A 1 334 ? 33.207 -7.367 26.151 1.00 92.75 334 PHE A N 1
ATOM 2736 C CA . PHE A 1 334 ? 33.520 -6.348 27.148 1.00 92.75 334 PHE A CA 1
ATOM 2737 C C . PHE A 1 334 ? 32.702 -6.571 28.426 1.00 92.75 334 PHE A C 1
ATOM 2739 O O . PHE A 1 334 ? 31.477 -6.712 28.361 1.00 92.75 334 PHE A O 1
ATOM 2746 N N . GLY A 1 335 ? 33.374 -6.634 29.574 1.00 91.94 335 GLY A N 1
ATOM 2747 C CA . GLY A 1 335 ? 32.780 -6.747 30.909 1.00 91.94 335 GLY A CA 1
ATOM 2748 C C . GLY A 1 335 ? 32.967 -5.475 31.741 1.00 91.94 335 GLY A C 1
ATOM 2749 O O . GLY A 1 335 ? 33.424 -4.456 31.231 1.00 91.94 335 GLY A O 1
ATOM 2750 N N . LYS A 1 336 ? 32.642 -5.542 33.041 1.00 90.06 336 LYS A N 1
ATOM 2751 C CA . LYS A 1 336 ? 32.694 -4.401 33.982 1.00 90.06 336 LYS A CA 1
ATOM 2752 C C . LYS A 1 336 ? 33.990 -3.574 33.891 1.00 90.06 336 LYS A C 1
ATOM 2754 O O . LYS A 1 336 ? 33.926 -2.352 33.818 1.00 90.06 336 LYS A O 1
ATOM 2759 N N . ALA A 1 337 ? 35.147 -4.239 33.842 1.00 88.12 337 ALA A N 1
ATOM 2760 C CA . ALA A 1 337 ? 36.466 -3.597 33.812 1.00 88.12 337 ALA A CA 1
ATOM 2761 C C . ALA A 1 337 ? 36.815 -2.906 32.475 1.00 88.12 337 ALA A C 1
ATOM 2763 O O . ALA A 1 337 ? 37.644 -1.997 32.454 1.00 88.12 337 ALA A O 1
ATOM 2764 N N . ASP A 1 338 ? 36.191 -3.308 31.363 1.00 88.25 338 ASP A N 1
ATOM 2765 C CA . ASP A 1 338 ? 36.440 -2.705 30.049 1.00 88.25 338 ASP A CA 1
ATOM 2766 C C . ASP A 1 338 ? 35.707 -1.359 29.873 1.00 88.25 338 ASP A C 1
ATOM 2768 O O . ASP A 1 338 ? 36.116 -0.542 29.050 1.00 88.25 338 ASP A O 1
ATOM 2772 N N . ILE A 1 339 ? 34.620 -1.120 30.620 1.00 89.00 339 ILE A N 1
ATOM 2773 C CA . ILE A 1 339 ? 33.776 0.076 30.475 1.00 89.00 339 ILE A CA 1
ATOM 2774 C C . ILE A 1 339 ? 34.364 1.236 31.278 1.00 89.00 339 ILE A C 1
ATOM 2776 O O . ILE A 1 339 ? 34.247 1.286 32.499 1.00 89.00 339 ILE A O 1
ATOM 2780 N N . ASN A 1 340 ? 34.991 2.176 30.573 1.00 84.38 340 ASN A N 1
ATOM 2781 C CA . ASN A 1 340 ? 35.554 3.409 31.125 1.00 84.38 340 ASN A CA 1
ATOM 2782 C C . ASN A 1 340 ? 35.579 4.525 30.058 1.00 84.38 340 ASN A C 1
ATOM 2784 O O . ASN A 1 340 ? 35.311 4.288 28.879 1.00 84.38 340 ASN A O 1
ATOM 2788 N N . HIS A 1 341 ? 35.951 5.746 30.447 1.00 79.44 341 HIS A N 1
ATOM 2789 C CA . HIS A 1 341 ? 36.012 6.897 29.537 1.00 79.44 341 HIS A CA 1
ATOM 2790 C C . HIS A 1 341 ? 36.908 6.663 28.296 1.00 79.44 341 HIS A C 1
ATOM 2792 O O . HIS A 1 341 ? 36.552 7.049 27.180 1.00 79.44 341 HIS A O 1
ATOM 2798 N N . ASN A 1 342 ? 38.050 5.979 28.447 1.00 81.31 342 ASN A N 1
ATOM 2799 C CA . ASN A 1 342 ? 38.959 5.696 27.328 1.00 81.31 342 ASN A CA 1
ATOM 2800 C C . ASN A 1 342 ? 38.370 4.679 26.334 1.00 81.31 342 ASN A C 1
ATOM 2802 O O . ASN A 1 342 ? 38.642 4.770 25.136 1.00 81.31 342 ASN A O 1
ATOM 2806 N N . PHE A 1 343 ? 37.527 3.752 26.800 1.00 84.06 343 PHE A N 1
ATOM 2807 C CA . PHE A 1 343 ? 36.775 2.838 25.939 1.00 84.06 343 PHE A CA 1
ATOM 2808 C C . PHE A 1 343 ? 35.796 3.594 25.029 1.00 84.06 343 PHE A C 1
ATOM 2810 O O . PHE A 1 343 ? 35.824 3.411 23.809 1.00 84.06 343 PHE A O 1
ATOM 2817 N N . PHE A 1 344 ? 34.989 4.503 25.589 1.00 80.06 344 PHE A N 1
ATOM 2818 C CA . PHE A 1 344 ? 34.084 5.342 24.794 1.00 80.06 344 PHE A CA 1
ATOM 2819 C C . PHE A 1 344 ? 34.854 6.238 23.817 1.00 80.06 344 PHE A C 1
ATOM 2821 O O . PHE A 1 344 ? 34.495 6.308 22.641 1.00 80.06 344 PHE A O 1
ATOM 2828 N N . LYS A 1 345 ? 35.966 6.837 24.260 1.00 80.25 345 LYS A N 1
ATOM 2829 C CA . LYS A 1 345 ? 36.865 7.621 23.405 1.00 80.25 345 LYS A CA 1
ATOM 2830 C C . LYS A 1 345 ? 37.356 6.812 22.190 1.00 80.25 345 LYS A C 1
ATOM 2832 O O . LYS A 1 345 ? 37.112 7.221 21.057 1.00 80.25 345 LYS A O 1
ATOM 2837 N N . LYS A 1 346 ? 37.926 5.614 22.403 1.00 78.94 346 LYS A N 1
ATOM 2838 C CA . LYS A 1 346 ? 38.371 4.692 21.330 1.00 78.94 346 LYS A CA 1
ATOM 2839 C C . LYS A 1 346 ? 37.242 4.346 20.346 1.00 78.94 346 LYS A C 1
ATOM 2841 O O . LYS A 1 346 ? 37.491 4.187 19.153 1.00 78.94 346 LYS A O 1
ATOM 2846 N N . MET A 1 347 ? 36.011 4.209 20.837 1.00 78.81 347 MET A N 1
ATOM 2847 C CA . MET A 1 347 ? 34.844 3.842 20.029 1.00 78.81 347 MET A CA 1
ATOM 2848 C C . MET A 1 347 ? 34.297 5.006 19.182 1.00 78.81 347 MET A C 1
ATOM 2850 O O . MET A 1 347 ? 33.800 4.769 18.079 1.00 78.81 347 MET A O 1
ATOM 2854 N N . PHE A 1 348 ? 34.398 6.252 19.662 1.00 75.38 348 PHE A N 1
ATOM 2855 C CA . PHE A 1 348 ? 33.903 7.442 18.956 1.00 75.38 348 PHE A CA 1
ATOM 2856 C C . PHE A 1 348 ? 34.959 8.152 18.085 1.00 75.38 348 PHE A C 1
ATOM 2858 O O . PHE A 1 348 ? 34.585 8.816 17.121 1.00 75.38 348 PHE A O 1
ATOM 2865 N N . GLU A 1 349 ? 36.259 7.968 18.340 1.00 71.19 349 GLU A N 1
ATOM 2866 C CA . GLU A 1 349 ? 37.374 8.543 17.552 1.00 71.19 349 GLU A CA 1
ATOM 2867 C C . GLU A 1 349 ? 37.750 7.718 16.296 1.00 71.19 349 GLU A C 1
ATOM 2869 O O . GLU A 1 349 ? 38.872 7.775 15.792 1.00 71.19 349 GLU A O 1
ATOM 2874 N N . GLY A 1 350 ? 36.812 6.926 15.768 1.00 66.06 350 GLY A N 1
ATOM 2875 C CA . GLY A 1 350 ? 37.029 6.103 14.576 1.00 66.06 350 GLY A CA 1
ATOM 2876 C C . GLY A 1 350 ? 37.303 6.913 13.298 1.00 66.06 350 GLY A C 1
ATOM 2877 O O . GLY A 1 350 ? 36.890 8.065 13.158 1.00 66.06 350 GLY A O 1
ATOM 2878 N N . LYS A 1 351 ? 37.964 6.278 12.314 1.00 72.06 351 LYS A N 1
ATOM 2879 C CA . LYS A 1 351 ? 38.174 6.869 10.978 1.00 72.06 351 LYS A CA 1
ATOM 2880 C C . LYS A 1 351 ? 36.830 7.304 10.364 1.00 72.06 351 LYS A C 1
ATOM 2882 O O . LYS A 1 351 ? 35.864 6.540 10.457 1.00 72.06 351 LYS A O 1
ATOM 2887 N N . PRO A 1 352 ? 36.760 8.471 9.696 1.00 84.62 352 PRO A N 1
ATOM 2888 C CA . PRO A 1 352 ? 35.530 8.929 9.066 1.00 84.62 352 PRO A CA 1
ATOM 2889 C C . PRO A 1 352 ? 35.077 7.953 7.978 1.00 84.62 352 PRO A C 1
ATOM 2891 O O . PRO A 1 352 ? 35.884 7.379 7.246 1.00 84.62 352 PRO A O 1
ATOM 2894 N N . CYS A 1 353 ? 33.766 7.792 7.853 1.00 89.25 353 CYS A N 1
ATOM 2895 C CA . CYS A 1 353 ? 33.122 6.914 6.883 1.00 89.25 353 CYS A CA 1
ATOM 2896 C C . CYS A 1 353 ? 32.153 7.702 5.999 1.00 89.25 353 CYS A C 1
ATOM 2898 O O . CYS A 1 353 ? 31.879 8.881 6.228 1.00 89.25 353 CYS A O 1
ATOM 2900 N N . VAL A 1 354 ? 31.597 7.036 4.988 1.00 89.81 354 VAL A N 1
ATOM 2901 C CA . VAL A 1 354 ? 30.610 7.639 4.092 1.00 89.81 354 VAL A CA 1
ATOM 2902 C C . VAL A 1 354 ? 29.186 7.413 4.612 1.00 89.81 354 VAL A C 1
ATOM 2904 O O . VAL A 1 354 ? 28.783 6.293 4.939 1.00 89.81 354 VAL A O 1
ATOM 2907 N N . TYR A 1 355 ? 28.407 8.492 4.633 1.00 93.06 355 TYR A N 1
ATOM 2908 C CA . TYR A 1 355 ? 26.963 8.513 4.842 1.00 93.06 355 TYR A CA 1
ATOM 2909 C C . TYR A 1 355 ? 26.326 9.399 3.764 1.00 93.06 355 TYR A C 1
ATOM 2911 O O . TYR A 1 355 ? 26.708 10.555 3.606 1.00 93.06 355 TYR A O 1
ATOM 2919 N N . ASN A 1 356 ? 25.381 8.864 2.981 1.00 92.44 356 ASN A N 1
ATOM 2920 C CA . ASN A 1 356 ? 24.744 9.579 1.860 1.00 92.44 356 ASN A CA 1
ATOM 2921 C C . ASN A 1 356 ? 25.732 10.261 0.883 1.00 92.44 356 ASN A C 1
ATOM 2923 O O . ASN A 1 356 ? 25.472 11.361 0.397 1.00 92.44 356 ASN A O 1
ATOM 2927 N N . ASN A 1 357 ? 26.852 9.597 0.576 1.00 88.62 357 ASN A N 1
ATOM 2928 C CA . ASN A 1 357 ? 27.943 10.106 -0.272 1.00 88.62 357 ASN A CA 1
ATOM 2929 C C . ASN A 1 357 ? 28.657 11.349 0.301 1.00 88.62 357 ASN A C 1
ATOM 2931 O O . ASN A 1 357 ? 29.203 12.145 -0.458 1.00 88.62 357 ASN A O 1
ATOM 2935 N N . GLN A 1 358 ? 28.642 11.532 1.623 1.00 88.88 358 GLN A N 1
ATOM 2936 C CA . GLN A 1 358 ? 29.372 12.578 2.345 1.00 88.88 358 GLN A CA 1
ATOM 2937 C C . GLN A 1 358 ? 30.191 11.958 3.490 1.00 88.88 358 GLN A C 1
ATOM 2939 O O . GLN A 1 358 ? 29.746 10.963 4.070 1.00 88.88 358 GLN A O 1
ATOM 2944 N N . PRO A 1 359 ? 31.368 12.510 3.835 1.00 90.62 359 PRO A N 1
ATOM 2945 C CA . PRO A 1 359 ? 32.135 12.052 4.988 1.00 90.62 359 PRO A CA 1
ATOM 2946 C C . PRO A 1 359 ? 31.414 12.395 6.301 1.00 90.62 359 PRO A C 1
ATOM 2948 O O . PRO A 1 359 ? 30.839 13.472 6.454 1.00 90.62 359 PRO A O 1
ATOM 2951 N N . THR A 1 360 ? 31.458 11.483 7.270 1.00 89.44 360 THR A N 1
ATOM 2952 C CA . THR A 1 360 ? 30.949 11.689 8.630 1.00 89.44 360 THR A CA 1
ATOM 2953 C C . THR A 1 360 ? 31.802 10.940 9.652 1.00 89.44 360 THR A C 1
ATOM 2955 O O . THR A 1 360 ? 32.372 9.895 9.343 1.00 89.44 360 THR A O 1
ATOM 2958 N N . SER A 1 361 ? 31.866 11.453 10.881 1.00 86.31 361 SER A N 1
ATOM 2959 C CA . SER A 1 361 ? 32.413 10.739 12.041 1.00 86.31 361 SER A CA 1
ATOM 2960 C C . SER A 1 361 ? 31.404 9.770 12.670 1.00 86.31 361 SER A C 1
ATOM 2962 O O . SER A 1 361 ? 31.799 8.807 13.322 1.00 86.31 361 SER A O 1
ATOM 2964 N N . LEU A 1 362 ? 30.094 9.969 12.463 1.00 89.19 362 LEU A N 1
ATOM 2965 C CA . LEU A 1 362 ? 29.068 9.096 13.036 1.00 89.19 362 LEU A CA 1
ATOM 2966 C C . LEU A 1 362 ? 28.879 7.846 12.169 1.00 89.19 362 LEU A C 1
ATOM 2968 O O . LEU A 1 362 ? 28.008 7.784 11.297 1.00 89.19 362 LEU A O 1
ATOM 2972 N N . CYS A 1 363 ? 29.729 6.851 12.406 1.00 89.62 363 CYS A N 1
ATOM 2973 C CA . CYS A 1 363 ? 29.770 5.623 11.616 1.00 89.62 363 CYS A CA 1
ATOM 2974 C C . CYS A 1 363 ? 28.924 4.489 12.193 1.00 89.62 363 CYS A C 1
ATOM 2976 O O . CYS A 1 363 ? 28.297 3.752 11.428 1.00 89.62 363 CYS A O 1
ATOM 2978 N N . PHE A 1 364 ? 28.855 4.376 13.515 1.00 92.25 364 PHE A N 1
ATOM 2979 C CA . PHE A 1 364 ? 28.161 3.293 14.203 1.00 92.25 364 PHE A CA 1
ATOM 2980 C C . PHE A 1 364 ? 27.058 3.850 15.103 1.00 92.25 364 PHE A C 1
ATOM 2982 O O . PHE A 1 364 ? 27.224 4.893 15.732 1.00 92.25 364 PHE A O 1
ATOM 2989 N N . LEU A 1 365 ? 25.920 3.157 15.141 1.00 94.56 365 LEU A N 1
ATOM 2990 C CA . LEU A 1 365 ? 24.781 3.476 16.012 1.00 94.56 365 LEU A CA 1
ATOM 2991 C C . LEU A 1 365 ? 24.608 2.446 17.135 1.00 94.56 365 LEU A C 1
ATOM 2993 O O . LEU A 1 365 ? 23.942 2.729 18.130 1.00 94.56 365 LEU A O 1
ATOM 2997 N N . PHE A 1 366 ? 25.217 1.270 16.977 1.00 95.88 366 PHE A N 1
ATOM 2998 C CA . PHE A 1 366 ? 25.155 0.143 17.902 1.00 95.88 366 PHE A CA 1
ATOM 2999 C C . PHE A 1 366 ? 26.558 -0.436 18.106 1.00 95.88 366 PHE A C 1
ATOM 3001 O O . PHE A 1 366 ? 27.429 -0.245 17.258 1.00 95.88 366 PHE A O 1
ATOM 3008 N N . ALA A 1 367 ? 26.776 -1.176 19.190 1.00 93.94 367 ALA A N 1
ATOM 3009 C CA . ALA A 1 367 ? 28.022 -1.904 19.437 1.00 93.94 367 ALA A CA 1
ATOM 3010 C C . ALA A 1 367 ? 27.769 -3.310 19.983 1.00 93.94 367 ALA A C 1
ATOM 3012 O O . ALA A 1 367 ? 26.729 -3.573 20.591 1.00 93.94 367 ALA A O 1
ATOM 3013 N N . ARG A 1 368 ? 28.751 -4.199 19.796 1.00 94.56 368 ARG A N 1
ATOM 3014 C CA . ARG A 1 368 ? 28.838 -5.535 20.409 1.00 94.56 368 ARG A CA 1
ATOM 3015 C C . ARG A 1 368 ? 30.315 -5.957 20.573 1.00 94.56 368 ARG A C 1
ATOM 3017 O O . ARG A 1 368 ? 31.165 -5.486 19.826 1.00 94.56 368 ARG A O 1
ATOM 3024 N N . LYS A 1 369 ? 30.660 -6.867 21.486 1.00 94.19 369 LYS A N 1
ATOM 3025 C CA . LYS A 1 369 ? 29.781 -7.675 22.350 1.00 94.19 369 LYS A CA 1
ATOM 3026 C C . LYS A 1 369 ? 29.945 -7.280 23.821 1.00 94.19 369 LYS A C 1
ATOM 3028 O O . LYS A 1 369 ? 31.067 -7.114 24.280 1.00 94.19 369 LYS A O 1
ATOM 3033 N N . PHE A 1 370 ? 28.848 -7.172 24.566 1.00 94.88 370 PHE A N 1
ATOM 3034 C CA . PHE A 1 370 ? 28.873 -6.812 25.992 1.00 94.88 370 PHE A CA 1
ATOM 3035 C C . PHE A 1 370 ? 28.393 -7.974 26.866 1.00 94.88 370 PHE A C 1
ATOM 3037 O O . PHE A 1 370 ? 27.386 -8.614 26.561 1.00 94.88 370 PHE A O 1
ATOM 3044 N N . ALA A 1 371 ? 29.122 -8.261 27.943 1.00 93.81 371 ALA A N 1
ATOM 3045 C CA . ALA A 1 371 ? 28.726 -9.231 28.959 1.00 93.81 371 ALA A CA 1
ATOM 3046 C C . ALA A 1 371 ? 27.692 -8.619 29.926 1.00 93.81 371 ALA A C 1
ATOM 3048 O O . ALA A 1 371 ? 27.704 -7.403 30.121 1.00 93.81 371 ALA A O 1
ATOM 3049 N N . PRO A 1 372 ? 26.848 -9.424 30.604 1.00 94.38 372 PRO A N 1
ATOM 3050 C CA . PRO A 1 372 ? 25.903 -8.921 31.606 1.00 94.38 372 PRO A CA 1
ATOM 3051 C C . PRO A 1 372 ? 26.552 -8.045 32.689 1.00 94.38 372 PRO A C 1
ATOM 3053 O O . PRO A 1 372 ? 25.966 -7.050 33.101 1.00 94.38 372 PRO A O 1
ATOM 3056 N N . SER A 1 373 ? 27.794 -8.352 33.085 1.00 95.06 373 SER A N 1
ATOM 3057 C CA . SER A 1 373 ? 28.560 -7.580 34.075 1.00 95.06 373 SER A CA 1
ATOM 3058 C C . SER A 1 373 ? 28.908 -6.149 33.642 1.00 95.06 373 SER A C 1
ATOM 3060 O O . SER A 1 373 ? 29.255 -5.336 34.490 1.00 95.06 373 SER A O 1
ATOM 3062 N N . ALA A 1 374 ? 28.806 -5.811 32.353 1.00 94.38 374 ALA A N 1
ATOM 3063 C CA . ALA A 1 374 ? 29.001 -4.445 31.868 1.00 94.38 374 ALA A CA 1
ATOM 3064 C C . ALA A 1 374 ? 27.786 -3.528 32.121 1.00 94.38 374 ALA A C 1
ATOM 3066 O O . ALA A 1 374 ? 27.930 -2.310 32.046 1.00 94.38 374 ALA A O 1
ATOM 3067 N N . LEU A 1 375 ? 26.595 -4.083 32.395 1.00 94.31 375 LEU A N 1
ATOM 3068 C CA . LEU A 1 375 ? 25.330 -3.333 32.427 1.00 94.31 375 LEU A CA 1
ATOM 3069 C C . LEU A 1 375 ? 25.336 -2.164 33.422 1.00 94.31 375 LEU A C 1
ATOM 3071 O O . LEU A 1 375 ? 24.852 -1.087 33.088 1.00 94.31 375 LEU A O 1
ATOM 3075 N N . GLU A 1 376 ? 25.871 -2.379 34.622 1.00 91.75 376 GLU A N 1
ATOM 3076 C CA . GLU A 1 376 ? 25.911 -1.393 35.710 1.00 91.75 376 GLU A CA 1
ATOM 3077 C C . GLU A 1 376 ? 26.691 -0.136 35.290 1.00 91.75 376 GLU A C 1
ATOM 3079 O O . GLU A 1 376 ? 26.103 0.937 35.152 1.00 91.75 376 GLU A O 1
ATOM 3084 N N . HIS A 1 377 ? 27.968 -0.292 34.923 1.00 90.94 377 HIS A N 1
ATOM 3085 C CA . HIS A 1 377 ? 28.794 0.807 34.411 1.00 90.94 377 HIS A CA 1
ATOM 3086 C C . HIS A 1 377 ? 28.228 1.428 33.123 1.00 90.94 377 HIS A C 1
ATOM 3088 O O . HIS A 1 377 ? 28.312 2.641 32.928 1.00 90.94 377 HIS A O 1
ATOM 3094 N N . LEU A 1 378 ? 27.620 0.632 32.231 1.00 91.12 378 LEU A N 1
ATOM 3095 C CA . LEU A 1 378 ? 26.956 1.163 31.036 1.00 91.12 378 LEU A CA 1
ATOM 3096 C C . LEU A 1 378 ? 25.765 2.062 31.393 1.00 91.12 378 LEU A C 1
ATOM 3098 O O . LEU A 1 378 ? 25.551 3.060 30.704 1.00 91.12 378 LEU A O 1
ATOM 3102 N N . LEU A 1 379 ? 25.001 1.735 32.440 1.00 90.75 379 LEU A N 1
ATOM 3103 C CA . LEU A 1 379 ? 23.890 2.546 32.940 1.00 90.75 379 LEU A CA 1
ATOM 3104 C C . LEU A 1 379 ? 24.377 3.819 33.639 1.00 90.75 379 LEU A C 1
ATOM 3106 O O . LEU A 1 379 ? 23.790 4.874 33.393 1.00 90.75 379 LEU A O 1
ATOM 3110 N N . GLU A 1 380 ? 25.450 3.756 34.426 1.00 87.19 380 GLU A N 1
ATOM 3111 C CA . GLU A 1 380 ? 26.096 4.930 35.037 1.00 87.19 380 GLU A CA 1
ATOM 3112 C C . GLU A 1 380 ? 26.519 5.948 33.969 1.00 87.19 380 GLU A C 1
ATOM 3114 O O . GLU A 1 380 ? 26.064 7.091 33.977 1.00 87.19 380 GLU A O 1
ATOM 3119 N N . HIS A 1 381 ? 27.280 5.503 32.965 1.00 83.69 381 HIS A N 1
ATOM 3120 C CA . HIS A 1 381 ? 27.792 6.356 31.885 1.00 83.69 381 HIS A CA 1
ATOM 3121 C C . HIS A 1 381 ? 26.743 6.640 30.789 1.00 83.69 381 HIS A C 1
ATOM 3123 O O . HIS A 1 381 ? 27.015 7.340 29.814 1.00 83.69 381 HIS A O 1
ATOM 3129 N N . SER A 1 382 ? 25.510 6.126 30.904 1.00 82.19 382 SER A N 1
ATOM 3130 C CA . SER A 1 382 ? 24.500 6.241 29.833 1.00 82.19 382 SER A CA 1
ATOM 3131 C C . SER A 1 382 ? 24.047 7.673 29.532 1.00 82.19 382 SER A C 1
ATOM 3133 O O . SER A 1 382 ? 23.538 7.928 28.441 1.00 82.19 382 SER A O 1
ATOM 3135 N N . SER A 1 383 ? 24.247 8.627 30.445 1.00 78.38 383 SER A N 1
ATOM 3136 C CA . SER A 1 383 ? 24.053 10.059 30.172 1.00 78.38 383 SER A CA 1
ATOM 3137 C C . SER A 1 383 ? 25.012 10.602 29.108 1.00 78.38 383 SER A C 1
ATOM 3139 O O . SER A 1 383 ? 24.631 11.514 28.377 1.00 78.38 383 SER A O 1
ATOM 3141 N N . GLU A 1 384 ? 26.214 10.034 28.977 1.00 73.56 384 GLU A N 1
ATOM 3142 C CA . GLU A 1 384 ? 27.252 10.506 28.049 1.00 73.56 384 GLU A CA 1
ATOM 3143 C C . GLU A 1 384 ? 26.888 10.232 26.582 1.00 73.56 384 GLU A C 1
ATOM 3145 O O . GLU A 1 384 ? 27.136 11.069 25.716 1.00 73.56 384 GLU A O 1
ATOM 3150 N N . TYR A 1 385 ? 26.245 9.090 26.298 1.00 73.75 385 TYR A N 1
ATOM 3151 C CA . TYR A 1 385 ? 25.942 8.645 24.929 1.00 73.75 385 TYR A CA 1
ATOM 3152 C C . TYR A 1 385 ? 24.439 8.538 24.596 1.00 73.75 385 TYR A C 1
ATOM 3154 O O . TYR A 1 385 ? 24.056 8.671 23.429 1.00 73.75 385 TYR A O 1
ATOM 3162 N N . LEU A 1 386 ? 23.549 8.379 25.587 1.00 78.25 386 LEU A N 1
ATOM 3163 C CA . LEU A 1 386 ? 22.088 8.464 25.392 1.00 78.25 386 LEU A CA 1
ATOM 3164 C C . LEU A 1 386 ? 21.503 9.835 25.772 1.00 78.25 386 LEU A C 1
ATOM 3166 O O . LEU A 1 386 ? 20.347 10.111 25.444 1.00 78.25 386 LEU A O 1
ATOM 3170 N N . GLY A 1 387 ? 22.291 10.709 26.403 1.00 60.12 387 GLY A N 1
ATOM 3171 C CA . GLY A 1 387 ? 21.836 12.001 26.911 1.00 60.12 387 GLY A CA 1
ATOM 3172 C C . GLY A 1 387 ? 20.979 11.890 28.177 1.00 60.12 387 GLY A C 1
ATOM 3173 O O . GLY A 1 387 ? 20.482 10.822 28.548 1.00 60.12 387 GLY A O 1
ATOM 3174 N N . ASN A 1 388 ? 20.781 13.023 28.850 1.00 45.53 388 ASN A N 1
ATOM 3175 C CA . ASN A 1 388 ? 19.897 13.084 30.013 1.00 45.53 388 ASN A CA 1
ATOM 3176 C C . ASN A 1 388 ? 18.419 12.934 29.602 1.00 45.53 388 ASN A C 1
ATOM 3178 O O . ASN A 1 388 ? 18.018 13.459 28.557 1.00 45.53 388 ASN A O 1
ATOM 3182 N N . PRO A 1 389 ? 17.575 12.289 30.433 1.00 39.16 389 PRO A N 1
ATOM 3183 C CA . PRO A 1 389 ? 16.129 12.421 30.313 1.00 39.16 389 PRO A CA 1
ATOM 3184 C C . PRO A 1 389 ? 15.764 13.906 30.384 1.00 39.16 389 PRO A C 1
ATOM 3186 O O . PRO A 1 389 ? 16.180 14.596 31.312 1.00 39.16 389 PRO A O 1
ATOM 3189 N N . ILE A 1 390 ? 15.011 14.404 29.402 1.00 36.72 390 ILE A N 1
ATOM 3190 C CA . ILE A 1 390 ? 14.610 15.813 29.370 1.00 36.72 390 ILE A CA 1
ATOM 3191 C C . ILE A 1 390 ? 13.580 16.048 30.478 1.00 36.72 390 ILE A C 1
ATOM 3193 O O . ILE A 1 390 ? 12.405 15.712 30.323 1.00 36.72 390 ILE A O 1
ATOM 3197 N N . ASP A 1 391 ? 14.028 16.643 31.582 1.00 29.77 391 ASP A N 1
ATOM 3198 C CA . ASP A 1 391 ? 13.150 17.405 32.461 1.00 29.77 391 ASP A CA 1
ATOM 3199 C C . ASP A 1 391 ? 12.746 18.695 31.732 1.00 29.77 391 ASP A C 1
ATOM 3201 O O . ASP A 1 391 ? 13.577 19.400 31.155 1.00 29.77 391 ASP A O 1
ATOM 3205 N N . HIS A 1 392 ? 11.452 19.000 31.720 1.00 35.97 392 HIS A N 1
ATOM 3206 C CA . HIS A 1 392 ? 10.894 20.095 30.929 1.00 35.97 392 HIS A CA 1
ATOM 3207 C C . HIS A 1 392 ? 11.070 21.484 31.575 1.00 35.97 392 HIS A C 1
ATOM 3209 O O . HIS A 1 392 ? 10.526 22.454 31.047 1.00 35.97 392 HIS A O 1
ATOM 3215 N N . ASN A 1 393 ? 11.828 21.600 32.676 1.00 29.70 393 ASN A N 1
ATOM 3216 C CA . ASN A 1 393 ? 11.872 22.804 33.515 1.00 29.70 393 ASN A CA 1
ATOM 3217 C C . ASN A 1 393 ? 13.267 23.355 33.898 1.00 29.70 393 ASN A C 1
ATOM 3219 O O . ASN A 1 393 ? 13.343 24.201 34.789 1.00 29.70 393 ASN A O 1
ATOM 3223 N N . GLN A 1 394 ? 14.364 22.994 33.214 1.00 25.97 394 GLN A N 1
ATOM 3224 C CA . GLN A 1 394 ? 15.663 23.671 33.415 1.00 25.97 394 GLN A CA 1
ATOM 3225 C C . GLN A 1 394 ? 16.197 24.413 32.179 1.00 25.97 394 GLN A C 1
ATOM 3227 O O . GLN A 1 394 ? 16.272 23.894 31.067 1.00 25.97 394 GLN A O 1
ATOM 3232 N N . ARG A 1 395 ? 16.595 25.674 32.406 1.00 31.44 395 ARG A N 1
ATOM 3233 C CA . ARG A 1 395 ? 17.286 26.540 31.438 1.00 31.44 395 ARG A CA 1
ATOM 3234 C C . ARG A 1 395 ? 18.760 26.135 31.348 1.00 31.44 395 ARG A C 1
ATOM 3236 O O . ARG A 1 395 ? 19.429 26.077 32.375 1.00 31.44 395 ARG A O 1
ATOM 3243 N N . TYR A 1 396 ? 19.294 25.971 30.139 1.00 27.53 396 TYR A N 1
ATOM 3244 C CA . TYR A 1 396 ? 20.739 25.793 29.951 1.00 27.53 396 TYR A CA 1
ATOM 3245 C C . TYR A 1 396 ? 21.531 27.089 30.244 1.00 27.53 396 TYR A C 1
ATOM 3247 O O . TYR A 1 396 ? 21.023 28.184 29.966 1.00 27.53 396 TYR A O 1
ATOM 3255 N N . PRO A 1 397 ? 22.773 27.007 30.769 1.00 25.06 397 PRO A N 1
ATOM 3256 C CA . PRO A 1 397 ? 23.568 28.185 31.115 1.00 25.06 397 PRO A CA 1
ATOM 3257 C C . PRO A 1 397 ? 24.081 28.958 29.892 1.00 25.06 397 PRO A C 1
ATOM 3259 O O . PRO A 1 397 ? 24.368 28.395 28.836 1.00 25.06 397 PRO A O 1
ATOM 3262 N N . ARG A 1 398 ? 24.276 30.271 30.061 1.00 28.33 398 ARG A N 1
ATOM 3263 C CA . ARG A 1 398 ? 24.947 31.129 29.071 1.00 28.33 398 ARG A CA 1
ATOM 3264 C C . ARG A 1 398 ? 26.454 30.849 29.047 1.00 28.33 398 ARG A C 1
ATOM 3266 O O . ARG A 1 398 ? 27.143 31.201 30.001 1.00 28.33 398 ARG A O 1
ATOM 3273 N N . VAL A 1 399 ? 26.986 30.369 27.924 1.00 27.62 399 VAL A N 1
ATOM 3274 C CA . VAL A 1 399 ? 28.415 30.553 27.605 1.00 27.62 399 VAL A CA 1
ATOM 3275 C C . VAL A 1 399 ? 28.621 31.976 27.064 1.00 27.62 399 VAL A C 1
ATOM 3277 O O . VAL A 1 399 ? 27.773 32.521 26.353 1.00 27.62 399 VAL A O 1
ATOM 3280 N N . ARG A 1 400 ? 29.703 32.627 27.506 1.00 22.38 400 ARG A N 1
ATOM 3281 C CA . ARG A 1 400 ? 29.896 34.087 27.459 1.00 22.38 400 ARG A CA 1
ATOM 3282 C C . ARG A 1 400 ? 30.038 34.639 26.030 1.00 22.38 400 ARG A C 1
ATOM 3284 O O . ARG A 1 400 ? 30.803 34.117 25.228 1.00 22.38 400 ARG A O 1
ATOM 3291 N N . LYS A 1 401 ? 29.374 35.771 25.752 1.00 27.31 401 LYS A N 1
ATOM 3292 C CA . LYS A 1 401 ? 29.660 36.642 24.597 1.00 27.31 401 LYS A CA 1
ATOM 3293 C C . LYS A 1 401 ? 30.606 37.776 25.003 1.00 27.31 401 LYS A C 1
ATOM 3295 O O . LYS A 1 401 ? 30.203 38.653 25.759 1.00 27.31 401 LYS A O 1
ATOM 3300 N N . SER A 1 402 ? 31.798 37.810 24.415 1.00 23.84 402 SER A N 1
ATOM 3301 C CA . SER A 1 402 ? 32.694 38.977 24.342 1.00 23.84 402 SER A CA 1
ATOM 3302 C C . SER A 1 402 ? 33.797 38.658 23.322 1.00 23.84 402 SER A C 1
ATOM 3304 O O . SER A 1 402 ? 34.388 37.594 23.438 1.00 23.84 402 SER A O 1
ATOM 3306 N N . LYS A 1 403 ? 34.137 39.470 22.317 1.00 25.05 403 LYS A N 1
ATOM 3307 C CA . LYS A 1 403 ? 33.626 40.772 21.847 1.00 25.05 403 LYS A CA 1
ATOM 3308 C C . LYS A 1 403 ? 33.541 40.712 20.311 1.00 25.05 403 LYS A C 1
ATOM 3310 O O . LYS A 1 403 ? 34.381 40.064 19.712 1.00 25.05 403 LYS A O 1
ATOM 3315 N N . TYR A 1 404 ? 32.582 41.403 19.699 1.00 24.31 404 TYR A N 1
ATOM 3316 C CA . TYR A 1 404 ? 32.777 42.372 18.600 1.00 24.31 404 TYR A CA 1
ATOM 3317 C C . TYR A 1 404 ? 31.419 43.039 18.321 1.00 24.31 404 TYR A C 1
ATOM 3319 O O . TYR A 1 404 ? 30.367 42.438 18.556 1.00 24.31 404 TYR A O 1
ATOM 3327 N N . ARG A 1 405 ? 31.430 44.333 17.983 1.00 23.95 405 ARG A N 1
ATOM 3328 C CA . ARG A 1 405 ? 30.301 45.247 18.225 1.00 23.95 405 ARG A CA 1
ATOM 3329 C C . ARG A 1 405 ? 30.032 46.135 16.998 1.00 23.95 405 ARG A C 1
ATOM 3331 O O . ARG A 1 405 ? 30.963 46.733 16.482 1.00 23.95 405 ARG A O 1
ATOM 3338 N N . HIS A 1 406 ? 28.744 46.297 16.682 1.00 26.23 406 HIS A N 1
ATOM 3339 C CA . HIS A 1 406 ? 28.113 47.279 15.775 1.00 26.23 406 HIS A CA 1
ATOM 3340 C C . HIS A 1 406 ? 28.183 47.117 14.243 1.00 26.23 406 HIS A C 1
ATOM 3342 O O . HIS A 1 406 ? 29.147 46.615 13.687 1.00 26.23 406 HIS A O 1
ATOM 3348 N N . LYS A 1 407 ? 27.091 47.632 13.634 1.00 25.42 407 LYS A N 1
ATOM 3349 C CA . LYS A 1 407 ? 26.678 47.675 12.214 1.00 25.42 407 LYS A CA 1
ATOM 3350 C C . LYS A 1 407 ? 26.495 46.284 11.575 1.00 25.42 407 LYS A C 1
ATOM 3352 O O . LYS A 1 407 ? 27.426 45.502 11.509 1.00 25.42 407 LYS A O 1
ATOM 3357 N N . LYS A 1 408 ? 25.309 45.850 11.129 1.00 30.05 408 LYS A N 1
ATOM 3358 C CA . LYS A 1 408 ? 24.015 46.526 10.896 1.00 30.05 408 LYS A CA 1
ATOM 3359 C C . LYS A 1 408 ? 24.116 47.787 10.036 1.00 30.05 408 LYS A C 1
ATOM 3361 O O . LYS A 1 408 ? 23.730 48.849 10.494 1.00 30.05 408 LYS A O 1
ATOM 3366 N N . ASP A 1 409 ? 24.665 47.590 8.843 1.00 28.73 409 ASP A N 1
ATOM 3367 C CA . ASP A 1 409 ? 24.193 48.107 7.552 1.00 28.73 409 ASP A CA 1
ATOM 3368 C C . ASP A 1 409 ? 24.616 47.076 6.468 1.00 28.73 409 ASP A C 1
ATOM 3370 O O . ASP A 1 409 ? 25.255 46.077 6.805 1.00 28.73 409 ASP A O 1
ATOM 3374 N N . ASP A 1 410 ? 24.207 47.254 5.207 1.00 29.59 410 ASP A N 1
ATOM 3375 C CA . ASP A 1 410 ? 24.613 46.441 4.037 1.00 29.59 410 ASP A CA 1
ATOM 3376 C C . ASP A 1 410 ? 24.223 44.946 3.962 1.00 29.59 410 ASP A C 1
ATOM 3378 O O . ASP A 1 410 ? 25.017 44.090 3.578 1.00 29.59 410 ASP A O 1
ATOM 3382 N N . LEU A 1 411 ? 22.932 44.623 4.128 1.00 29.03 411 LEU A N 1
ATOM 3383 C CA . LEU A 1 411 ? 22.358 43.491 3.368 1.00 29.03 411 LEU A CA 1
ATOM 3384 C C . LEU A 1 411 ? 20.975 43.770 2.755 1.00 29.03 411 LEU A C 1
ATOM 3386 O O . LEU A 1 411 ? 20.130 42.887 2.628 1.00 29.03 411 LEU A O 1
ATOM 3390 N N . GLN A 1 412 ? 20.777 45.015 2.314 1.00 27.89 412 GLN A N 1
ATOM 3391 C CA . GLN A 1 412 ? 19.652 45.434 1.466 1.00 27.89 412 GLN A CA 1
ATOM 3392 C C . GLN A 1 412 ? 20.132 45.998 0.106 1.00 27.89 412 GLN A C 1
ATOM 3394 O O . GLN A 1 412 ? 19.347 46.569 -0.643 1.00 27.89 412 GLN A O 1
ATOM 3399 N N . ASN A 1 413 ? 21.421 45.810 -0.227 1.00 30.28 413 ASN A N 1
ATOM 3400 C CA . ASN A 1 413 ? 22.145 46.585 -1.249 1.00 30.28 413 ASN A CA 1
ATOM 3401 C C . ASN A 1 413 ? 22.595 45.794 -2.506 1.00 30.28 413 ASN A C 1
ATOM 3403 O O . ASN A 1 413 ? 23.254 46.355 -3.376 1.00 30.28 413 ASN A O 1
ATOM 3407 N N . VAL A 1 414 ? 22.250 44.500 -2.632 1.00 29.91 414 VAL A N 1
ATOM 3408 C CA . VAL A 1 414 ? 22.674 43.645 -3.777 1.00 29.91 414 VAL A CA 1
ATOM 3409 C C . VAL A 1 414 ? 21.533 43.323 -4.759 1.00 29.91 414 VAL A C 1
ATOM 3411 O O . VAL A 1 414 ? 21.783 43.113 -5.940 1.00 29.91 414 VAL A O 1
ATOM 3414 N N . MET A 1 415 ? 20.269 43.354 -4.321 1.00 27.64 415 MET A N 1
ATOM 3415 C CA . MET A 1 415 ? 19.096 43.082 -5.179 1.00 27.64 415 MET A CA 1
ATOM 3416 C C . MET A 1 415 ? 18.421 44.346 -5.752 1.00 27.64 415 MET A C 1
ATOM 3418 O O . MET A 1 415 ? 17.363 44.247 -6.364 1.00 27.64 415 MET A O 1
ATOM 3422 N N . ALA A 1 416 ? 19.021 45.529 -5.572 1.00 27.41 416 ALA A N 1
ATOM 3423 C CA . ALA A 1 416 ? 18.440 46.824 -5.962 1.00 27.41 416 ALA A CA 1
ATOM 3424 C C . ALA A 1 416 ? 19.359 47.697 -6.850 1.00 27.41 416 ALA A C 1
ATOM 3426 O O . ALA A 1 416 ? 19.136 48.896 -6.965 1.00 27.41 416 ALA A O 1
ATOM 3427 N N . LYS A 1 417 ? 20.391 47.115 -7.484 1.00 26.69 417 LYS A N 1
ATOM 3428 C CA . LYS A 1 417 ? 21.372 47.835 -8.332 1.00 26.69 417 LYS A CA 1
ATOM 3429 C C . LYS A 1 417 ? 21.482 47.320 -9.778 1.00 26.69 417 LYS A C 1
ATOM 3431 O O . LYS A 1 417 ? 22.518 47.482 -10.411 1.00 26.69 417 LYS A O 1
ATOM 3436 N N . LEU A 1 418 ? 20.427 46.691 -10.310 1.00 27.38 418 LEU A N 1
ATOM 3437 C CA . LEU A 1 418 ? 20.436 46.112 -11.667 1.00 27.38 418 LEU A CA 1
ATOM 3438 C C . LEU A 1 418 ? 19.319 46.586 -12.618 1.00 27.38 418 LEU A C 1
ATOM 3440 O O . LEU A 1 418 ? 19.162 45.990 -13.680 1.00 27.38 418 LEU A O 1
ATOM 3444 N N . LEU A 1 419 ? 18.577 47.659 -12.303 1.00 26.78 419 LEU A N 1
ATOM 3445 C CA . LEU A 1 419 ? 17.661 48.316 -13.254 1.00 26.78 419 LEU A CA 1
ATOM 3446 C C . LEU A 1 419 ? 17.592 49.843 -13.044 1.00 26.78 419 LEU A C 1
ATOM 3448 O O . LEU A 1 419 ? 17.563 50.288 -11.900 1.00 26.78 419 LEU A O 1
ATOM 3452 N N . VAL A 1 420 ? 17.446 50.579 -14.165 1.00 27.58 420 VAL A N 1
ATOM 3453 C CA . VAL A 1 420 ? 17.358 52.060 -14.329 1.00 27.58 420 VAL A CA 1
ATOM 3454 C C . VAL A 1 420 ? 18.711 52.782 -14.136 1.00 27.58 420 VAL A C 1
ATOM 3456 O O . VAL A 1 420 ? 19.349 52.578 -13.112 1.00 27.58 420 VAL A O 1
ATOM 3459 N N . SER A 1 421 ? 19.251 53.615 -15.045 1.00 25.95 421 SER A N 1
ATOM 3460 C CA . SER A 1 421 ? 18.868 54.180 -16.373 1.00 25.95 421 SER A CA 1
ATOM 3461 C C . SER A 1 421 ? 20.126 54.230 -17.288 1.00 25.95 421 SER A C 1
ATOM 3463 O O . SER A 1 421 ? 21.231 54.227 -16.764 1.00 25.95 421 SER A O 1
ATOM 3465 N N . GLY A 1 422 ? 20.081 54.102 -18.626 1.00 23.42 422 GLY A N 1
ATOM 3466 C CA . GLY A 1 422 ? 19.799 55.165 -19.620 1.00 23.42 422 GLY A CA 1
ATOM 3467 C C . GLY A 1 422 ? 20.873 56.279 -19.630 1.00 23.42 422 GLY A C 1
ATOM 3468 O O . GLY A 1 422 ? 21.016 56.923 -18.600 1.00 23.42 422 GLY A O 1
ATOM 3469 N N . GLU A 1 423 ? 21.660 56.591 -20.678 1.00 23.67 423 GLU A N 1
ATOM 3470 C CA . GLU A 1 423 ? 21.874 56.033 -22.045 1.00 23.67 423 GLU A CA 1
ATOM 3471 C C . GLU A 1 423 ? 23.416 56.020 -22.374 1.00 23.67 423 GLU A C 1
ATOM 3473 O O . GLU A 1 423 ? 24.192 55.944 -21.429 1.00 23.67 423 GLU A O 1
ATOM 3478 N N . GLY A 1 424 ? 24.006 56.049 -23.593 1.00 23.58 424 GLY A N 1
ATOM 3479 C CA . GLY A 1 424 ? 23.514 56.145 -24.985 1.00 23.58 424 GLY A CA 1
ATOM 3480 C C . GLY A 1 424 ? 24.621 56.249 -26.076 1.00 23.58 424 GLY A C 1
ATOM 3481 O O . GLY A 1 424 ? 25.802 56.327 -25.769 1.00 23.58 424 GLY A O 1
ATOM 3482 N N . SER A 1 425 ? 24.197 56.278 -27.352 1.00 22.44 425 SER A N 1
ATOM 3483 C CA . SER A 1 425 ? 24.883 56.736 -28.596 1.00 22.44 425 SER A CA 1
ATOM 3484 C C . SER A 1 425 ? 26.307 56.266 -29.018 1.00 22.44 425 SER A C 1
ATOM 3486 O O . SER A 1 425 ? 27.312 56.835 -28.607 1.00 22.44 425 SER A O 1
ATOM 3488 N N . SER A 1 426 ? 26.349 55.466 -30.105 1.00 22.52 426 SER A N 1
ATOM 3489 C CA . SER A 1 426 ? 27.393 55.452 -31.174 1.00 22.52 426 SER A CA 1
ATOM 3490 C C . SER A 1 426 ? 28.829 54.985 -30.800 1.00 22.52 426 SER A C 1
ATOM 3492 O O . SER A 1 426 ? 29.194 54.963 -29.639 1.00 22.52 426 SER A O 1
ATOM 3494 N N . ARG A 1 427 ? 29.732 54.546 -31.699 1.00 22.42 427 ARG A N 1
ATOM 3495 C CA . ARG A 1 427 ? 29.775 54.401 -33.175 1.00 22.42 427 ARG A CA 1
ATOM 3496 C C . ARG A 1 427 ? 30.874 53.356 -33.529 1.00 22.42 427 ARG A C 1
ATOM 3498 O O . ARG A 1 427 ? 31.777 53.163 -32.735 1.00 22.42 427 ARG A O 1
ATOM 3505 N N . MET A 1 428 ? 30.784 52.719 -34.709 1.00 21.50 428 MET A N 1
ATOM 3506 C CA . MET A 1 428 ? 31.868 52.302 -35.654 1.00 21.50 428 MET A CA 1
ATOM 3507 C C . MET A 1 428 ? 33.315 52.053 -35.119 1.00 21.50 428 MET A C 1
ATOM 3509 O O . MET A 1 428 ? 33.866 52.893 -34.433 1.00 21.50 428 MET A O 1
ATOM 3513 N N . GLN A 1 429 ? 34.100 51.042 -35.536 1.00 23.20 429 GLN A N 1
ATOM 3514 C CA . GLN A 1 429 ? 34.316 50.502 -36.897 1.00 23.20 429 GLN A CA 1
ATOM 3515 C C . GLN A 1 429 ? 35.353 49.335 -36.864 1.00 23.20 429 GLN A C 1
ATOM 3517 O O . GLN A 1 429 ? 36.178 49.346 -35.969 1.00 23.20 429 GLN A O 1
ATOM 3522 N N . LYS A 1 430 ? 35.386 48.454 -37.896 1.00 21.86 430 LYS A N 1
ATOM 3523 C CA . LYS A 1 430 ? 36.568 47.761 -38.531 1.00 21.86 430 LYS A CA 1
ATOM 3524 C C . LYS A 1 430 ? 37.647 47.069 -37.628 1.00 21.86 430 LYS A C 1
ATOM 3526 O O . LYS A 1 430 ? 38.065 47.590 -36.619 1.00 21.86 430 LYS A O 1
ATOM 3531 N N . ARG A 1 431 ? 38.287 45.945 -38.003 1.00 22.09 431 ARG A N 1
ATOM 3532 C CA . ARG A 1 431 ? 38.750 45.514 -39.345 1.00 22.09 431 ARG A CA 1
ATOM 3533 C C . ARG A 1 431 ? 39.166 44.016 -39.354 1.00 22.09 431 ARG A C 1
ATOM 3535 O O . ARG A 1 431 ? 39.707 43.539 -38.373 1.00 22.09 431 ARG A O 1
ATOM 3542 N N . LYS A 1 432 ? 38.924 43.353 -40.499 1.00 22.16 432 LYS A N 1
ATOM 3543 C CA . LYS A 1 432 ? 39.668 42.264 -41.209 1.00 22.16 432 LYS A CA 1
ATOM 3544 C C . LYS A 1 432 ? 40.639 41.339 -40.416 1.00 22.16 432 LYS A C 1
ATOM 3546 O O . LYS A 1 432 ? 41.502 41.846 -39.725 1.00 22.16 432 LYS A O 1
ATOM 3551 N N . ARG A 1 433 ? 40.577 39.993 -40.485 1.00 22.19 433 ARG A N 1
ATOM 3552 C CA . ARG A 1 433 ? 40.617 39.029 -41.634 1.00 22.19 433 ARG A CA 1
ATOM 3553 C C . ARG A 1 433 ? 42.034 38.796 -42.198 1.00 22.19 433 ARG A C 1
ATOM 3555 O O . ARG A 1 433 ? 42.597 39.758 -42.703 1.00 22.19 433 ARG A O 1
ATOM 3562 N N . LEU A 1 434 ? 42.493 37.530 -42.193 1.00 23.09 434 LEU A N 1
ATOM 3563 C CA . LEU A 1 434 ? 43.228 36.741 -43.229 1.00 23.09 434 LEU A CA 1
ATOM 3564 C C . LEU A 1 434 ? 43.638 35.384 -42.578 1.00 23.09 434 LEU A C 1
ATOM 3566 O O . LEU A 1 434 ? 44.145 35.407 -41.465 1.00 23.09 434 LEU A O 1
ATOM 3570 N N . ASN A 1 435 ? 43.126 34.223 -43.032 1.00 21.91 435 ASN A N 1
ATOM 3571 C CA . ASN A 1 435 ? 43.630 33.304 -44.097 1.00 21.91 435 ASN A CA 1
ATOM 3572 C C . ASN A 1 435 ? 44.838 32.454 -43.612 1.00 21.91 435 ASN A C 1
ATOM 3574 O O . ASN A 1 435 ? 45.623 32.965 -42.829 1.00 21.91 435 ASN A O 1
ATOM 3578 N N . VAL A 1 436 ? 45.058 31.167 -43.940 1.00 24.47 436 VAL A N 1
ATOM 3579 C CA . VAL A 1 436 ? 44.799 30.273 -45.110 1.00 24.47 436 VAL A CA 1
ATOM 3580 C C . VAL A 1 436 ? 44.512 28.846 -44.536 1.00 24.47 436 VAL A C 1
ATOM 3582 O O . VAL A 1 436 ? 45.091 28.504 -43.513 1.00 24.47 436 VAL A O 1
ATOM 3585 N N . GLU A 1 437 ? 43.458 28.092 -44.903 1.00 22.97 437 GLU A N 1
ATOM 3586 C CA . GLU A 1 437 ? 43.413 27.004 -45.928 1.00 22.97 437 GLU A CA 1
ATOM 3587 C C . GLU A 1 437 ? 44.537 25.923 -45.844 1.00 22.97 437 GLU A C 1
ATOM 3589 O O . GLU A 1 437 ? 45.661 26.239 -45.498 1.00 22.97 437 GLU A O 1
ATOM 3594 N N . SER A 1 438 ? 44.366 24.630 -46.183 1.00 23.39 438 SER A N 1
ATOM 3595 C CA . SER A 1 438 ? 43.190 23.788 -46.504 1.00 23.39 438 SER A CA 1
ATOM 3596 C C . SER A 1 438 ? 43.580 22.284 -46.570 1.00 23.39 438 SER A C 1
ATOM 3598 O O . SER A 1 438 ? 44.747 21.991 -46.791 1.00 23.39 438 SER A O 1
ATOM 3600 N N . ASN A 1 439 ? 42.591 21.362 -46.538 1.00 22.38 439 ASN A N 1
ATOM 3601 C CA . ASN A 1 439 ? 42.639 19.983 -47.110 1.00 22.38 439 ASN A CA 1
ATOM 3602 C C . ASN A 1 439 ? 43.694 18.975 -46.545 1.00 22.38 439 ASN A C 1
ATOM 3604 O O . ASN A 1 439 ? 44.623 19.362 -45.859 1.00 22.38 439 ASN A O 1
ATOM 3608 N N . LYS A 1 440 ? 43.671 17.648 -46.790 1.00 23.20 440 LYS A N 1
ATOM 3609 C CA . LYS A 1 440 ? 42.631 16.588 -46.945 1.00 23.20 440 LYS A CA 1
ATOM 3610 C C . LYS A 1 440 ? 43.353 15.209 -46.849 1.00 23.20 440 LYS A C 1
ATOM 3612 O O . LYS A 1 440 ? 44.568 15.143 -46.951 1.00 23.20 440 LYS A O 1
ATOM 3617 N N . VAL A 1 441 ? 42.568 14.121 -46.857 1.00 21.70 441 VAL A N 1
ATOM 3618 C CA . VAL A 1 441 ? 42.921 12.735 -47.285 1.00 21.70 441 VAL A CA 1
ATOM 3619 C C . VAL A 1 441 ? 43.368 11.720 -46.209 1.00 21.70 441 VAL A C 1
ATOM 3621 O O . VAL A 1 441 ? 44.095 11.994 -45.266 1.00 21.70 441 VAL A O 1
ATOM 3624 N N . LYS A 1 442 ? 42.831 10.507 -46.404 1.00 27.50 442 LYS A N 1
ATOM 3625 C CA . LYS A 1 442 ? 42.940 9.243 -45.660 1.00 27.50 442 LYS A CA 1
ATOM 3626 C C . LYS A 1 442 ? 44.313 8.569 -45.834 1.00 27.50 442 LYS A C 1
ATOM 3628 O O . LYS A 1 442 ? 44.804 8.557 -46.956 1.00 27.50 442 LYS A O 1
ATOM 3633 N N . VAL A 1 443 ? 44.760 7.776 -44.851 1.00 23.44 443 VAL A N 1
ATOM 3634 C CA . VAL A 1 443 ? 45.555 6.545 -45.094 1.00 23.44 443 VAL A CA 1
ATOM 3635 C C . VAL A 1 443 ? 45.083 5.411 -44.162 1.00 23.44 443 VAL A C 1
ATOM 3637 O O . VAL A 1 443 ? 44.602 5.658 -43.057 1.00 23.44 443 VAL A O 1
ATOM 3640 N N . LYS A 1 444 ? 45.148 4.161 -44.646 1.00 23.25 444 LYS A N 1
ATOM 3641 C CA . LYS A 1 444 ? 44.776 2.920 -43.934 1.00 23.25 444 LYS A CA 1
ATOM 3642 C C . LYS A 1 444 ? 45.839 2.530 -42.890 1.00 23.25 444 LYS A C 1
ATOM 3644 O O . LYS A 1 444 ? 47.021 2.743 -43.126 1.00 23.25 444 LYS A O 1
ATOM 3649 N N . LYS A 1 445 ? 45.449 1.843 -41.806 1.00 26.39 445 LYS A N 1
ATOM 3650 C CA . LYS A 1 445 ? 46.398 1.078 -40.970 1.00 26.39 445 LYS A CA 1
ATOM 3651 C C . LYS A 1 445 ? 46.693 -0.288 -41.601 1.00 26.39 445 LYS A C 1
ATOM 3653 O O . LYS A 1 445 ? 45.762 -1.013 -41.946 1.00 26.39 445 LYS A O 1
ATOM 3658 N N . GLN A 1 446 ? 47.972 -0.644 -41.672 1.00 24.42 446 GLN A N 1
ATOM 3659 C CA . GLN A 1 446 ? 48.480 -1.984 -41.981 1.00 24.42 446 GLN A CA 1
ATOM 3660 C C . GLN A 1 446 ? 49.166 -2.556 -40.723 1.00 24.42 446 GLN A C 1
ATOM 3662 O O . GLN A 1 446 ? 49.610 -1.794 -39.866 1.00 24.42 446 GLN A O 1
ATOM 3667 N N . LYS A 1 447 ? 49.173 -3.886 -40.563 1.00 35.97 447 LYS A N 1
ATOM 3668 C CA . LYS A 1 447 ? 49.733 -4.584 -39.388 1.00 35.97 447 LYS A CA 1
ATOM 3669 C C . LYS A 1 447 ? 51.264 -4.673 -39.445 1.00 35.97 447 LYS A C 1
ATOM 3671 O O . LYS A 1 447 ? 51.758 -5.186 -40.443 1.00 35.97 447 LYS A O 1
ATOM 3676 N N . THR A 1 448 ? 51.919 -4.449 -38.303 1.00 22.02 448 THR A N 1
ATOM 3677 C CA . THR A 1 448 ? 52.977 -5.346 -37.780 1.00 22.02 448 THR A CA 1
ATOM 3678 C C . THR A 1 448 ? 52.978 -5.333 -36.237 1.00 22.02 448 THR A C 1
ATOM 3680 O O . THR A 1 448 ? 52.211 -4.581 -35.635 1.00 22.02 448 THR A O 1
ATOM 3683 N N . ARG A 1 449 ? 53.726 -6.252 -35.611 1.00 26.34 449 ARG A N 1
ATOM 3684 C CA . ARG A 1 449 ? 53.647 -6.673 -34.193 1.00 26.34 449 ARG A CA 1
ATOM 3685 C C . ARG A 1 449 ? 54.709 -6.028 -33.283 1.00 26.34 449 ARG A C 1
ATOM 3687 O O . ARG A 1 449 ? 55.748 -5.644 -33.794 1.00 26.34 449 ARG A O 1
ATOM 3694 N N . GLU A 1 450 ? 54.437 -6.105 -31.967 1.00 29.12 450 GLU A N 1
ATOM 3695 C CA . GLU A 1 450 ? 55.391 -6.215 -30.830 1.00 29.12 450 GLU A CA 1
ATOM 3696 C C . GLU A 1 450 ? 56.378 -5.032 -30.586 1.00 29.12 450 GLU A C 1
ATOM 3698 O O . GLU A 1 450 ? 56.817 -4.376 -31.517 1.00 29.12 450 GLU A O 1
ATOM 3703 N N . ASN A 1 451 ? 56.758 -4.656 -29.352 1.00 27.55 451 ASN A N 1
ATOM 3704 C CA . ASN A 1 451 ? 56.396 -5.174 -28.023 1.00 27.55 451 ASN A CA 1
ATOM 3705 C C . ASN A 1 451 ? 56.525 -4.101 -26.907 1.00 27.55 451 ASN A C 1
ATOM 3707 O O . ASN A 1 451 ? 57.234 -3.118 -27.086 1.00 27.55 451 ASN A O 1
ATOM 3711 N N . ASN A 1 452 ? 55.940 -4.392 -25.735 1.00 28.91 452 ASN A N 1
ATOM 3712 C CA . ASN A 1 452 ? 56.199 -3.812 -24.396 1.00 28.91 452 ASN A CA 1
ATOM 3713 C C . ASN A 1 452 ? 55.899 -2.319 -24.106 1.00 28.91 452 ASN A C 1
ATOM 3715 O O . ASN A 1 452 ? 56.344 -1.410 -24.796 1.00 28.91 452 ASN A O 1
ATOM 3719 N N . GLY A 1 453 ? 55.229 -2.075 -22.966 1.00 28.42 453 GLY A N 1
ATOM 3720 C CA . GLY A 1 453 ? 55.047 -0.742 -22.367 1.00 28.42 453 GLY A CA 1
ATOM 3721 C C . GLY A 1 453 ? 53.633 -0.492 -21.832 1.00 28.42 453 GLY A C 1
ATOM 3722 O O . GLY A 1 453 ? 52.866 0.249 -22.440 1.00 28.42 453 GLY A O 1
ATOM 3723 N N . VAL A 1 454 ? 53.267 -1.117 -20.706 1.00 34.06 454 VAL A N 1
ATOM 3724 C CA . VAL A 1 454 ? 51.937 -0.941 -20.093 1.00 34.06 454 VAL A CA 1
ATOM 3725 C C . VAL A 1 454 ? 51.795 0.465 -19.504 1.00 34.06 454 VAL A C 1
ATOM 3727 O O . VAL A 1 454 ? 52.474 0.811 -18.544 1.00 34.06 454 VAL A O 1
ATOM 3730 N N . ASN A 1 455 ? 50.855 1.238 -20.048 1.00 30.73 455 ASN A N 1
ATOM 3731 C CA . ASN A 1 455 ? 50.280 2.431 -19.427 1.00 30.73 455 ASN A CA 1
ATOM 3732 C C . ASN A 1 455 ? 48.752 2.316 -19.539 1.00 30.73 455 ASN A C 1
ATOM 3734 O O . ASN A 1 455 ? 48.166 2.691 -20.556 1.00 30.73 455 ASN A O 1
ATOM 3738 N N . GLU A 1 456 ? 48.104 1.757 -18.515 1.00 33.66 456 GLU A N 1
ATOM 3739 C CA . GLU A 1 456 ? 46.641 1.669 -18.458 1.00 33.66 456 GLU A CA 1
ATOM 3740 C C . GLU A 1 456 ? 46.037 3.037 -18.115 1.00 33.66 456 GLU A C 1
ATOM 3742 O O . GLU A 1 456 ? 45.938 3.443 -16.957 1.00 33.66 456 GLU A O 1
ATOM 3747 N N . GLY A 1 457 ? 45.615 3.761 -19.153 1.00 35.72 457 GLY A N 1
ATOM 3748 C CA . GLY A 1 457 ? 44.691 4.881 -19.003 1.00 35.72 457 GLY A CA 1
ATOM 3749 C C . GLY A 1 457 ? 43.312 4.387 -18.555 1.00 35.72 457 GLY A C 1
ATOM 3750 O O . GLY A 1 457 ? 42.833 3.354 -19.017 1.00 35.72 457 GLY A O 1
ATOM 3751 N N . THR A 1 458 ? 42.655 5.132 -17.665 1.00 45.66 458 THR A N 1
ATOM 3752 C CA . THR A 1 458 ? 41.342 4.769 -17.110 1.00 45.66 458 THR A CA 1
ATOM 3753 C C . THR A 1 458 ? 40.215 4.869 -18.142 1.00 45.66 458 THR A C 1
ATOM 3755 O O . THR A 1 458 ? 39.524 5.889 -18.210 1.00 45.66 458 THR A O 1
ATOM 3758 N N . ASP A 1 459 ? 39.983 3.798 -18.901 1.00 40.31 459 ASP A N 1
ATOM 3759 C CA . ASP A 1 459 ? 38.747 3.619 -19.665 1.00 40.31 459 ASP A CA 1
ATOM 3760 C C . ASP A 1 459 ? 37.574 3.344 -18.708 1.00 40.31 459 ASP A C 1
ATOM 3762 O O . ASP A 1 459 ? 37.534 2.358 -17.966 1.00 40.31 459 ASP A O 1
ATOM 3766 N N . ALA A 1 460 ? 36.592 4.246 -18.708 1.00 49.34 460 ALA A N 1
ATOM 3767 C CA . ALA A 1 460 ? 35.402 4.126 -17.876 1.00 49.34 460 ALA A CA 1
ATOM 3768 C C . ALA A 1 460 ? 34.491 3.000 -18.399 1.00 49.34 460 ALA A C 1
ATOM 3770 O O . ALA A 1 460 ? 33.801 3.164 -19.405 1.00 49.34 460 ALA A O 1
ATOM 3771 N N . ILE A 1 461 ? 34.478 1.863 -17.697 1.00 54.19 461 ILE A N 1
ATOM 3772 C CA . ILE A 1 461 ? 33.724 0.659 -18.081 1.00 54.19 461 ILE A CA 1
ATOM 3773 C C . ILE A 1 461 ? 32.216 0.965 -18.183 1.00 54.19 461 ILE A C 1
ATOM 3775 O O . ILE A 1 461 ? 31.552 1.255 -17.183 1.00 54.19 461 ILE A O 1
ATOM 3779 N N . ASP A 1 462 ? 31.655 0.856 -19.392 1.00 61.72 462 ASP A N 1
ATOM 3780 C CA . ASP A 1 462 ? 30.225 1.049 -19.677 1.00 61.72 462 ASP A CA 1
ATOM 3781 C C . ASP A 1 462 ? 29.390 -0.173 -19.251 1.00 61.72 462 ASP A C 1
ATOM 3783 O O . ASP A 1 462 ? 28.877 -0.947 -20.062 1.00 61.72 462 ASP A O 1
ATOM 3787 N N . ARG A 1 463 ? 29.199 -0.305 -17.936 1.00 73.56 463 ARG A N 1
ATOM 3788 C CA . ARG A 1 463 ? 28.364 -1.355 -17.323 1.00 73.56 463 ARG A CA 1
ATOM 3789 C C . ARG A 1 463 ? 26.876 -1.238 -17.669 1.00 73.56 463 ARG A C 1
ATOM 3791 O O . ARG A 1 463 ? 26.102 -2.159 -17.425 1.00 73.56 463 ARG A O 1
ATOM 3798 N N . ILE A 1 464 ? 26.447 -0.108 -18.238 1.00 71.06 464 ILE A N 1
ATOM 3799 C CA . ILE A 1 464 ? 25.072 0.086 -18.710 1.00 71.06 464 ILE A CA 1
ATOM 3800 C C . ILE A 1 464 ? 24.867 -0.698 -20.017 1.00 71.06 464 ILE A C 1
ATOM 3802 O O . ILE A 1 464 ? 23.821 -1.326 -20.188 1.00 71.06 464 ILE A O 1
ATOM 3806 N N . SER A 1 465 ? 25.874 -0.763 -20.894 1.00 75.00 465 SER A N 1
ATOM 3807 C CA . SER A 1 465 ? 25.883 -1.650 -22.071 1.00 75.00 465 SER A CA 1
ATOM 3808 C C . SER A 1 465 ? 25.945 -3.148 -21.761 1.00 75.00 465 SER A C 1
ATOM 3810 O O . SER A 1 465 ? 25.634 -3.952 -22.636 1.00 75.00 465 SER A O 1
ATOM 3812 N N . GLU A 1 466 ? 26.312 -3.563 -20.553 1.00 78.31 466 GLU A N 1
ATOM 3813 C CA . GLU A 1 466 ? 26.421 -4.992 -20.215 1.00 78.31 466 GLU A CA 1
ATOM 3814 C C . GLU A 1 466 ? 25.046 -5.642 -19.956 1.00 78.31 466 GLU A C 1
ATOM 3816 O O . GLU A 1 466 ? 24.887 -6.850 -20.122 1.00 78.31 466 GLU A O 1
ATOM 3821 N N . LEU A 1 467 ? 24.019 -4.848 -19.627 1.00 81.12 467 LEU A N 1
ATOM 3822 C CA . LEU A 1 467 ? 22.689 -5.336 -19.237 1.00 81.12 467 LEU A CA 1
ATOM 3823 C C . LEU A 1 467 ? 22.019 -6.219 -20.310 1.00 81.12 467 LEU A C 1
ATOM 3825 O O . LEU A 1 467 ? 21.984 -5.816 -21.477 1.00 81.12 467 LEU A O 1
ATOM 3829 N N . PRO A 1 468 ? 21.424 -7.376 -19.945 1.00 82.75 468 PRO A N 1
ATOM 3830 C CA . PRO A 1 468 ? 20.693 -8.224 -20.882 1.00 82.75 468 PRO A CA 1
ATOM 3831 C C . PRO A 1 468 ? 19.510 -7.514 -21.546 1.00 82.75 468 PRO A C 1
ATOM 3833 O O . PRO A 1 468 ? 18.792 -6.730 -20.926 1.00 82.75 468 PRO A O 1
ATOM 3836 N N . ASP A 1 469 ? 19.261 -7.861 -22.801 1.00 78.81 469 ASP A N 1
ATOM 3837 C CA . ASP A 1 469 ? 18.293 -7.215 -23.689 1.00 78.81 469 ASP A CA 1
ATOM 3838 C C . ASP A 1 469 ? 16.867 -7.181 -23.099 1.00 78.81 469 ASP A C 1
ATOM 3840 O O . ASP A 1 469 ? 16.186 -6.152 -23.118 1.00 78.81 469 ASP A O 1
ATOM 3844 N N . HIS A 1 470 ? 16.440 -8.273 -22.457 1.00 74.19 470 HIS A N 1
ATOM 3845 C CA . HIS A 1 470 ? 15.146 -8.350 -21.773 1.00 74.19 470 HIS A CA 1
ATOM 3846 C C . HIS A 1 470 ? 15.046 -7.411 -20.552 1.00 74.19 470 HIS A C 1
ATOM 3848 O O . HIS A 1 470 ? 13.967 -6.887 -20.273 1.00 74.19 470 HIS A O 1
ATOM 3854 N N . ILE A 1 471 ? 16.158 -7.132 -19.856 1.00 79.19 471 ILE A N 1
ATOM 3855 C CA . ILE A 1 471 ? 16.210 -6.163 -18.749 1.00 79.19 471 ILE A CA 1
ATOM 3856 C C . ILE A 1 471 ? 16.123 -4.734 -19.287 1.00 79.19 471 ILE A C 1
ATOM 3858 O O . ILE A 1 471 ? 15.386 -3.923 -18.729 1.00 79.19 471 ILE A O 1
ATOM 3862 N N . VAL A 1 472 ? 16.797 -4.421 -20.399 1.00 80.25 472 VAL A N 1
ATOM 3863 C CA . VAL A 1 472 ? 16.695 -3.096 -21.037 1.00 80.25 472 VAL A CA 1
ATOM 3864 C C . VAL A 1 472 ? 15.259 -2.830 -21.511 1.00 80.25 472 VAL A C 1
ATOM 3866 O O . VAL A 1 472 ? 14.708 -1.762 -21.240 1.00 80.25 472 VAL A O 1
ATOM 3869 N N . HIS A 1 473 ? 14.590 -3.823 -22.109 1.00 71.44 473 HIS A N 1
ATOM 3870 C CA . HIS A 1 473 ? 13.162 -3.728 -22.433 1.00 71.44 473 HIS A CA 1
ATOM 3871 C C . HIS A 1 473 ? 12.261 -3.594 -21.191 1.00 71.44 473 HIS A C 1
ATOM 3873 O O . HIS A 1 473 ? 11.303 -2.819 -21.221 1.00 71.44 473 HIS A O 1
ATOM 3879 N N . HIS A 1 474 ? 12.569 -4.277 -20.083 1.00 74.69 474 HIS A N 1
ATOM 3880 C CA . HIS A 1 474 ? 11.836 -4.102 -18.825 1.00 74.69 474 HIS A CA 1
ATOM 3881 C C . HIS A 1 474 ? 12.004 -2.681 -18.257 1.00 74.69 474 HIS A C 1
ATOM 3883 O O . HIS A 1 474 ? 11.027 -2.070 -17.829 1.00 74.69 474 HIS A O 1
ATOM 3889 N N . ILE A 1 475 ? 13.209 -2.105 -18.330 1.00 82.44 475 ILE A N 1
ATOM 3890 C CA . ILE A 1 475 ? 13.456 -0.705 -17.956 1.00 82.44 475 ILE A CA 1
ATOM 3891 C C . ILE A 1 475 ? 12.634 0.239 -18.842 1.00 82.44 475 ILE A C 1
ATOM 3893 O O . ILE A 1 475 ? 11.999 1.154 -18.319 1.00 82.44 475 ILE A O 1
ATOM 3897 N N . PHE A 1 476 ? 12.565 0.004 -20.157 1.00 80.38 476 PHE A N 1
ATOM 3898 C CA . PHE A 1 476 ? 11.735 0.815 -21.057 1.00 80.38 476 PHE A CA 1
ATOM 3899 C C . PHE A 1 476 ? 10.245 0.780 -20.699 1.00 80.38 476 PHE A C 1
ATOM 3901 O O . PHE A 1 476 ? 9.590 1.820 -20.762 1.00 80.38 476 PHE A O 1
ATOM 3908 N N . ALA A 1 477 ? 9.725 -0.373 -20.271 1.00 69.12 477 ALA A N 1
ATOM 3909 C CA . ALA A 1 477 ? 8.341 -0.517 -19.819 1.00 69.12 477 ALA A CA 1
ATOM 3910 C C . ALA A 1 477 ? 8.043 0.207 -18.487 1.00 69.12 477 ALA A C 1
ATOM 3912 O O . ALA A 1 477 ? 6.886 0.509 -18.199 1.00 69.12 477 ALA A O 1
ATOM 3913 N N . LEU A 1 478 ? 9.069 0.504 -17.678 1.00 71.25 478 LEU A N 1
ATOM 3914 C CA . LEU A 1 478 ? 8.948 1.227 -16.405 1.00 71.25 478 LEU A CA 1
ATOM 3915 C C . LEU A 1 478 ? 9.139 2.751 -16.533 1.00 71.25 478 LEU A C 1
ATOM 3917 O O . LEU A 1 478 ? 8.881 3.481 -15.571 1.00 71.25 478 LEU A O 1
ATOM 3921 N N . LEU A 1 479 ? 9.597 3.251 -17.687 1.00 76.38 479 LEU A N 1
ATOM 3922 C CA . LEU A 1 479 ? 9.803 4.683 -17.918 1.00 76.38 479 LEU A CA 1
ATOM 3923 C C . LEU A 1 479 ? 8.475 5.410 -18.182 1.00 76.38 479 LEU A C 1
ATOM 3925 O O . LEU A 1 479 ? 7.601 4.930 -18.898 1.00 76.38 479 LEU A O 1
ATOM 3929 N N . HIS A 1 480 ? 8.332 6.604 -17.599 1.00 59.16 480 HIS A N 1
ATOM 3930 C CA . HIS A 1 480 ? 7.041 7.290 -17.482 1.00 59.16 480 HIS A CA 1
ATOM 3931 C C . HIS A 1 480 ? 6.437 7.736 -18.824 1.00 59.16 480 HIS A C 1
ATOM 3933 O O . HIS A 1 480 ? 5.216 7.839 -18.940 1.00 59.16 480 HIS A O 1
ATOM 3939 N N . CYS A 1 481 ? 7.261 7.990 -19.847 1.00 62.31 481 CYS A N 1
ATOM 3940 C CA . CYS A 1 481 ? 6.778 8.204 -21.208 1.00 62.31 481 CYS A CA 1
ATOM 3941 C C . CYS A 1 481 ? 7.785 7.743 -22.284 1.00 62.31 481 CYS A C 1
ATOM 3943 O O . CYS A 1 481 ? 8.993 7.700 -22.027 1.00 62.31 481 CYS A O 1
ATOM 3945 N N . PRO A 1 482 ? 7.338 7.474 -23.530 1.00 67.38 482 PRO A N 1
ATOM 3946 C CA . PRO A 1 482 ? 8.216 7.033 -24.621 1.00 67.38 482 PRO A CA 1
ATOM 3947 C C . PRO A 1 482 ? 9.342 8.011 -24.995 1.00 67.38 482 PRO A C 1
ATOM 3949 O O . PRO A 1 482 ? 10.336 7.599 -25.594 1.00 67.38 482 PRO A O 1
ATOM 3952 N N . LYS A 1 483 ? 9.248 9.294 -24.610 1.00 68.94 483 LYS A N 1
ATOM 3953 C CA . LYS A 1 483 ? 10.374 10.236 -24.747 1.00 68.94 483 LYS A CA 1
ATOM 3954 C C . LYS A 1 483 ? 11.555 9.846 -23.876 1.00 68.94 483 LYS A C 1
ATOM 3956 O O . LYS A 1 483 ? 12.688 9.959 -24.328 1.00 68.94 483 LYS A O 1
ATOM 3961 N N . ASP A 1 484 ? 11.306 9.423 -22.642 1.00 77.81 484 ASP A N 1
ATOM 3962 C CA . ASP A 1 484 ? 12.374 9.071 -21.710 1.00 77.81 484 ASP A CA 1
ATOM 3963 C C . ASP A 1 484 ? 13.076 7.802 -22.195 1.00 77.81 484 ASP A C 1
ATOM 3965 O O . ASP A 1 484 ? 14.303 7.770 -22.246 1.00 77.81 484 ASP A O 1
ATOM 3969 N N . VAL A 1 485 ? 12.304 6.840 -22.717 1.00 79.88 485 VAL A N 1
ATOM 3970 C CA . VAL A 1 485 ? 12.811 5.671 -23.454 1.00 79.88 485 VAL A CA 1
ATOM 3971 C C . VAL A 1 485 ? 13.706 6.104 -24.625 1.00 79.88 485 VAL A C 1
ATOM 3973 O O . VAL A 1 485 ? 14.852 5.670 -24.714 1.00 79.88 485 VAL A O 1
ATOM 3976 N N . ALA A 1 486 ? 13.255 7.032 -25.475 1.00 75.81 486 ALA A N 1
ATOM 3977 C CA . ALA A 1 486 ? 14.054 7.542 -26.596 1.00 75.81 486 ALA A CA 1
ATOM 3978 C C . ALA A 1 486 ? 15.317 8.317 -26.172 1.00 75.81 486 ALA A C 1
ATOM 3980 O O . ALA A 1 486 ? 16.307 8.316 -26.908 1.00 75.81 486 ALA A O 1
ATOM 3981 N N . ARG A 1 487 ? 15.322 8.956 -24.994 1.00 81.44 487 ARG A N 1
ATOM 3982 C CA . ARG A 1 487 ? 16.510 9.633 -24.444 1.00 81.44 487 ARG A CA 1
ATOM 3983 C C . ARG A 1 487 ? 17.588 8.644 -24.013 1.00 81.44 487 ARG A C 1
ATOM 3985 O O . ARG A 1 487 ? 18.760 8.982 -24.124 1.00 81.44 487 ARG A O 1
ATOM 3992 N N . THR A 1 488 ? 17.232 7.422 -23.612 1.00 85.00 488 THR A N 1
ATOM 3993 C CA . THR A 1 488 ? 18.225 6.397 -23.236 1.00 85.00 488 THR A CA 1
ATOM 3994 C C . THR A 1 488 ? 19.148 5.968 -24.387 1.00 85.00 488 THR A C 1
ATOM 3996 O O . THR A 1 488 ? 20.240 5.466 -24.141 1.00 85.00 488 THR A O 1
ATOM 3999 N N . ARG A 1 489 ? 18.784 6.243 -25.649 1.00 83.69 489 ARG A N 1
ATOM 4000 C CA . ARG A 1 489 ? 19.617 5.963 -26.838 1.00 83.69 489 ARG A CA 1
ATOM 4001 C C . ARG A 1 489 ? 20.984 6.650 -26.822 1.00 83.69 489 ARG A C 1
ATOM 4003 O O . ARG A 1 489 ? 21.863 6.239 -27.573 1.00 83.69 489 ARG A O 1
ATOM 4010 N N . ILE A 1 490 ? 21.146 7.714 -26.031 1.00 83.00 490 ILE A N 1
ATOM 4011 C CA . ILE A 1 490 ? 22.425 8.427 -25.892 1.00 83.00 490 ILE A CA 1
ATOM 4012 C C . ILE A 1 490 ? 23.365 7.761 -24.882 1.00 83.00 490 ILE A C 1
ATOM 4014 O O . ILE A 1 490 ? 24.531 8.131 -24.840 1.00 83.00 490 ILE A O 1
ATOM 4018 N N . LEU A 1 491 ? 22.867 6.817 -24.070 1.00 81.38 491 LEU A N 1
ATOM 4019 C CA . LEU A 1 491 ? 23.667 6.138 -23.049 1.00 81.38 491 LEU A CA 1
ATOM 4020 C C . LEU A 1 491 ? 24.726 5.247 -23.696 1.00 81.38 491 LEU A C 1
ATOM 4022 O O . LEU A 1 491 ? 25.883 5.305 -23.303 1.00 81.38 491 LEU A O 1
ATOM 4026 N N . SER A 1 492 ? 24.350 4.461 -24.714 1.00 85.19 492 SER A N 1
ATOM 4027 C CA . SER A 1 492 ? 25.308 3.635 -25.447 1.00 85.19 492 SER A CA 1
ATOM 4028 C C . SER A 1 492 ? 24.807 3.132 -26.804 1.00 85.19 492 SER A C 1
ATOM 4030 O O . SER A 1 492 ? 23.618 3.204 -27.133 1.00 85.19 492 SER A O 1
ATOM 4032 N N . LYS A 1 493 ? 25.722 2.538 -27.586 1.00 82.94 493 LYS A N 1
ATOM 4033 C CA . LYS A 1 493 ? 25.396 1.846 -28.847 1.00 82.94 493 LYS A CA 1
ATOM 4034 C C . LYS A 1 493 ? 24.412 0.688 -28.636 1.00 82.94 493 LYS A C 1
ATOM 4036 O O . LYS A 1 493 ? 23.518 0.520 -29.464 1.00 82.94 493 LYS A O 1
ATOM 4041 N N . LYS A 1 494 ? 24.524 -0.065 -27.532 1.00 84.31 494 LYS A N 1
ATOM 4042 C CA . LYS A 1 494 ? 23.583 -1.151 -27.217 1.00 84.31 494 LYS A CA 1
ATOM 4043 C C . LYS A 1 494 ? 22.205 -0.599 -26.882 1.00 84.31 494 LYS A C 1
ATOM 4045 O O . LYS A 1 494 ? 21.227 -1.042 -27.466 1.00 84.31 494 LYS A O 1
ATOM 4050 N N . TRP A 1 495 ? 22.111 0.422 -26.032 1.00 86.44 495 TRP A N 1
ATOM 4051 C CA . TRP A 1 495 ? 20.821 1.028 -25.675 1.00 86.44 495 TRP A CA 1
ATOM 4052 C C . TRP A 1 495 ? 20.124 1.695 -26.863 1.00 86.44 495 TRP A C 1
ATOM 4054 O O . TRP A 1 495 ? 18.898 1.655 -26.968 1.00 86.44 495 TRP A O 1
ATOM 4064 N N . LYS A 1 496 ? 20.896 2.226 -27.818 1.00 84.44 496 LYS A N 1
ATOM 4065 C CA . LYS A 1 496 ? 20.376 2.618 -29.129 1.00 84.44 496 LYS A CA 1
ATOM 4066 C C . LYS A 1 496 ? 19.789 1.419 -29.891 1.00 84.44 496 LYS A C 1
ATOM 4068 O O . LYS A 1 496 ? 18.639 1.509 -30.306 1.00 84.44 496 LYS A O 1
ATOM 4073 N N . SER A 1 497 ? 20.522 0.308 -30.011 1.00 82.50 497 SER A N 1
ATOM 4074 C CA . SER A 1 497 ? 20.046 -0.926 -30.665 1.00 82.50 497 SER A CA 1
ATOM 4075 C C . SER A 1 497 ? 18.788 -1.504 -29.998 1.00 82.50 497 SER A C 1
ATOM 4077 O O . SER A 1 497 ? 17.844 -1.883 -30.681 1.00 82.50 497 SER A O 1
ATOM 4079 N N . MET A 1 498 ? 18.736 -1.496 -28.664 1.00 82.38 498 MET A N 1
ATOM 4080 C CA . MET A 1 498 ? 17.590 -1.956 -27.873 1.00 82.38 498 MET A CA 1
ATOM 4081 C C . MET A 1 498 ? 16.358 -1.064 -28.033 1.00 82.38 498 MET A C 1
ATOM 4083 O O . MET A 1 498 ? 15.225 -1.540 -28.006 1.00 82.38 498 MET A O 1
ATOM 4087 N N . PHE A 1 499 ? 16.550 0.248 -28.191 1.00 82.50 499 PHE A N 1
ATOM 4088 C CA . PHE A 1 499 ? 15.460 1.141 -28.578 1.00 82.50 499 PHE A CA 1
ATOM 4089 C C . PHE A 1 499 ? 14.983 0.839 -29.999 1.00 82.50 499 PHE A C 1
ATOM 4091 O O . PHE A 1 499 ? 13.785 0.899 -30.282 1.00 82.50 499 PHE A O 1
ATOM 4098 N N . ASP A 1 500 ? 15.911 0.523 -30.900 1.00 77.06 500 ASP A N 1
ATOM 4099 C CA . ASP A 1 500 ? 15.573 0.227 -32.282 1.00 77.06 500 ASP A CA 1
ATOM 4100 C C . ASP A 1 500 ? 14.741 -1.078 -32.379 1.00 77.06 500 ASP A C 1
ATOM 4102 O O . ASP A 1 500 ? 13.793 -1.108 -33.160 1.00 77.06 500 ASP A O 1
ATOM 4106 N N . SER A 1 501 ? 14.940 -2.055 -31.475 1.00 77.19 501 SER A N 1
ATOM 4107 C CA . SER A 1 501 ? 14.069 -3.236 -31.279 1.00 77.19 501 SER A CA 1
ATOM 4108 C C . SER A 1 501 ? 12.851 -3.034 -30.352 1.00 77.19 501 SER A C 1
ATOM 4110 O O . SER A 1 501 ? 12.079 -3.967 -30.132 1.00 77.19 501 SER A O 1
ATOM 4112 N N . TYR A 1 502 ? 12.629 -1.844 -29.780 1.00 79.75 502 TYR A N 1
ATOM 4113 C CA . TYR A 1 502 ? 11.518 -1.614 -28.845 1.00 79.75 502 TYR A CA 1
ATOM 4114 C C . TYR A 1 502 ? 10.161 -1.595 -29.567 1.00 79.75 502 TYR A C 1
ATOM 4116 O O . TYR A 1 502 ? 9.946 -0.797 -30.476 1.00 79.75 502 TYR A O 1
ATOM 4124 N N . LEU A 1 503 ? 9.212 -2.423 -29.123 1.00 82.69 503 LEU A N 1
ATOM 4125 C CA . LEU A 1 503 ? 7.953 -2.698 -29.839 1.00 82.69 503 LEU A CA 1
ATOM 4126 C C . LEU A 1 503 ? 6.840 -1.647 -29.638 1.00 82.69 503 LEU A C 1
ATOM 4128 O O . LEU A 1 503 ? 5.687 -1.893 -29.998 1.00 82.69 503 LEU A O 1
ATOM 4132 N N . THR A 1 504 ? 7.169 -0.487 -29.064 1.00 86.56 504 THR A N 1
ATOM 4133 C CA . THR A 1 504 ? 6.239 0.636 -28.875 1.00 86.56 504 THR A CA 1
ATOM 4134 C C . THR A 1 504 ? 6.666 1.841 -29.714 1.00 86.56 504 THR A C 1
ATOM 4136 O O . THR A 1 504 ? 7.823 2.281 -29.694 1.00 86.56 504 THR A O 1
ATOM 4139 N N . PHE A 1 505 ? 5.695 2.399 -30.431 1.00 88.25 505 PHE A N 1
ATOM 4140 C CA . PHE A 1 505 ? 5.819 3.566 -31.294 1.00 88.25 505 PHE A CA 1
ATOM 4141 C C . PHE A 1 505 ? 4.824 4.628 -30.813 1.00 88.25 505 PHE A C 1
ATOM 4143 O O . PHE A 1 505 ? 3.625 4.371 -30.772 1.00 88.25 505 PHE A O 1
ATOM 4150 N N . ASP A 1 506 ? 5.314 5.808 -30.424 1.00 88.06 506 ASP A N 1
ATOM 4151 C CA . ASP A 1 506 ? 4.488 6.933 -29.967 1.00 88.06 506 ASP A CA 1
ATOM 4152 C C . ASP A 1 506 ? 4.884 8.208 -30.712 1.00 88.06 506 ASP A C 1
ATOM 4154 O O . ASP A 1 506 ? 5.964 8.770 -30.511 1.00 88.06 506 ASP A O 1
ATOM 4158 N N . PHE A 1 507 ? 4.001 8.637 -31.607 1.00 90.06 507 PHE A N 1
ATOM 4159 C CA . PHE A 1 507 ? 4.207 9.742 -32.527 1.00 90.06 507 PHE A CA 1
ATOM 4160 C C . PHE A 1 507 ? 3.222 10.871 -32.222 1.00 90.06 507 PHE A C 1
ATOM 4162 O O . PHE A 1 507 ? 2.105 10.900 -32.735 1.00 90.06 507 PHE A O 1
ATOM 4169 N N . ASP A 1 508 ? 3.647 11.837 -31.406 1.00 88.00 508 ASP A N 1
ATOM 4170 C CA . ASP A 1 508 ? 2.819 12.976 -31.003 1.00 88.00 508 ASP A CA 1
ATOM 4171 C C . ASP A 1 508 ? 3.318 14.292 -31.619 1.00 88.00 508 ASP A C 1
ATOM 4173 O O . ASP A 1 508 ? 4.359 14.835 -31.237 1.00 88.00 508 ASP A O 1
ATOM 4177 N N . GLU A 1 509 ? 2.554 14.852 -32.562 1.00 86.50 509 GLU A N 1
ATOM 4178 C CA . GLU A 1 509 ? 2.917 16.091 -33.263 1.00 86.50 509 GLU A CA 1
ATOM 4179 C C . GLU A 1 509 ? 3.118 17.272 -32.294 1.00 86.50 509 GLU A C 1
ATOM 4181 O O . GLU A 1 509 ? 3.867 18.208 -32.591 1.00 86.50 509 GLU A O 1
ATOM 4186 N N . ARG A 1 510 ? 2.504 17.248 -31.096 1.00 83.38 510 ARG A N 1
ATOM 4187 C CA . ARG A 1 510 ? 2.666 18.318 -30.093 1.00 83.38 510 ARG A CA 1
ATOM 4188 C C . ARG A 1 510 ? 4.114 18.450 -29.619 1.00 83.38 510 ARG A C 1
ATOM 4190 O O . ARG A 1 510 ? 4.474 19.510 -29.111 1.00 83.38 510 ARG A O 1
ATOM 4197 N N . TYR A 1 511 ? 4.942 17.421 -29.803 1.00 82.75 511 TYR A N 1
ATOM 4198 C CA . TYR A 1 511 ? 6.359 17.434 -29.442 1.00 82.75 511 TYR A CA 1
ATOM 4199 C C . TYR A 1 511 ? 7.221 18.253 -30.418 1.00 82.75 511 TYR A C 1
ATOM 4201 O O . TYR A 1 511 ? 8.325 18.648 -30.059 1.00 82.75 511 TYR A O 1
ATOM 4209 N N . PHE A 1 512 ? 6.702 18.576 -31.608 1.00 82.06 512 PHE A N 1
ATOM 4210 C CA . PHE A 1 512 ? 7.415 19.286 -32.678 1.00 82.06 512 PHE A CA 1
ATOM 4211 C C . PHE A 1 512 ? 7.040 20.780 -32.774 1.00 82.06 512 PHE A C 1
ATOM 4213 O O . PHE A 1 512 ? 7.320 21.434 -33.779 1.00 82.06 512 PHE A O 1
ATOM 4220 N N . ARG A 1 513 ? 6.388 21.338 -31.742 1.00 79.62 513 ARG A N 1
ATOM 4221 C CA . ARG A 1 513 ? 5.948 22.745 -31.704 1.00 79.62 513 ARG A CA 1
ATOM 4222 C C . ARG A 1 513 ? 7.129 23.714 -31.816 1.00 79.62 513 ARG A C 1
ATOM 4224 O O . ARG A 1 513 ? 7.939 23.826 -30.898 1.00 79.62 513 ARG A O 1
ATOM 4231 N N . VAL A 1 514 ? 7.169 24.488 -32.897 1.00 77.38 514 VAL A N 1
ATOM 4232 C CA . VAL A 1 514 ? 8.147 25.571 -33.086 1.00 77.38 514 VAL A CA 1
ATOM 4233 C C . VAL A 1 514 ? 7.756 26.774 -32.218 1.00 77.38 514 VAL A C 1
ATOM 4235 O O . VAL A 1 514 ? 6.648 27.301 -32.328 1.00 77.38 514 VAL A O 1
ATOM 4238 N N . HIS A 1 515 ? 8.658 27.196 -31.332 1.00 74.12 515 HIS A N 1
ATOM 4239 C CA . HIS A 1 515 ? 8.441 28.311 -30.403 1.00 74.12 515 HIS A CA 1
ATOM 4240 C C . HIS A 1 515 ? 8.877 29.652 -31.035 1.00 74.12 515 HIS A C 1
ATOM 4242 O O . HIS A 1 515 ? 9.666 29.675 -31.973 1.00 74.12 515 HIS A O 1
ATOM 4248 N N . GLY A 1 516 ? 8.348 30.779 -30.541 1.00 63.28 516 GLY A N 1
ATOM 4249 C CA . GLY A 1 516 ? 8.761 32.134 -30.958 1.00 63.28 516 GLY A CA 1
ATOM 4250 C C . GLY A 1 516 ? 7.993 32.776 -32.129 1.00 63.28 516 GLY A C 1
ATOM 4251 O O . GLY A 1 516 ? 8.130 33.976 -32.352 1.00 63.28 516 GLY A O 1
ATOM 4252 N N . ALA A 1 517 ? 7.131 32.046 -32.844 1.00 68.44 517 ALA A N 1
ATOM 4253 C CA . ALA A 1 517 ? 6.410 32.578 -34.009 1.00 68.44 517 ALA A CA 1
ATOM 4254 C C . ALA A 1 517 ? 5.310 33.615 -33.655 1.00 68.44 517 ALA A C 1
ATOM 4256 O O . ALA A 1 517 ? 4.195 33.265 -33.244 1.00 68.44 517 ALA A O 1
ATOM 4257 N N . ARG A 1 518 ? 5.602 34.907 -33.874 1.00 56.94 518 ARG A N 1
ATOM 4258 C CA . ARG A 1 518 ? 4.656 36.039 -33.759 1.00 56.94 518 ARG A CA 1
ATOM 4259 C C . ARG A 1 518 ? 4.134 36.463 -35.145 1.00 56.94 518 ARG A C 1
ATOM 4261 O O . ARG A 1 518 ? 4.906 36.515 -36.097 1.00 56.94 518 ARG A O 1
ATOM 4268 N N . GLY A 1 519 ? 2.835 36.766 -35.258 1.00 64.81 519 GLY A N 1
ATOM 4269 C CA . GLY A 1 519 ? 2.157 37.121 -36.523 1.00 64.81 519 GLY A CA 1
ATOM 4270 C C . GLY A 1 519 ? 1.552 35.929 -37.294 1.00 64.81 519 GLY A C 1
ATOM 4271 O O . GLY A 1 519 ? 1.985 34.786 -37.137 1.00 64.81 519 GLY A O 1
ATOM 4272 N N . LYS A 1 520 ? 0.520 36.179 -38.122 1.00 67.50 520 LYS A N 1
ATOM 4273 C CA . LYS A 1 520 ? -0.272 35.134 -38.820 1.00 67.50 520 LYS A CA 1
ATOM 4274 C C . LYS A 1 520 ? 0.580 34.305 -39.794 1.00 67.50 520 LYS A C 1
ATOM 4276 O O . LYS A 1 520 ? 0.594 33.082 -39.679 1.00 67.50 520 LYS A O 1
ATOM 4281 N N . HIS A 1 521 ? 1.350 34.950 -40.674 1.00 71.44 521 HIS A N 1
ATOM 4282 C CA . HIS A 1 521 ? 2.213 34.268 -41.653 1.00 71.44 521 HIS A CA 1
ATOM 4283 C C . HIS A 1 521 ? 3.323 33.435 -40.995 1.00 71.44 521 HIS A C 1
ATOM 4285 O O . HIS A 1 521 ? 3.517 32.275 -41.354 1.00 71.44 521 HIS A O 1
ATOM 4291 N N . ASN A 1 522 ? 3.995 33.970 -39.972 1.00 73.62 522 ASN A N 1
ATOM 4292 C CA . ASN A 1 522 ? 5.043 33.238 -39.252 1.00 73.62 522 ASN A CA 1
ATOM 4293 C C . ASN A 1 522 ? 4.485 32.017 -38.508 1.00 73.62 522 ASN A C 1
ATOM 4295 O O . ASN A 1 522 ? 5.126 30.971 -38.480 1.00 73.62 522 ASN A O 1
ATOM 4299 N N . ARG A 1 523 ? 3.263 32.105 -37.959 1.00 74.44 523 ARG A N 1
ATOM 4300 C CA . ARG A 1 523 ? 2.563 30.955 -37.359 1.00 74.44 523 ARG A CA 1
ATOM 4301 C C . ARG A 1 523 ? 2.179 29.883 -38.386 1.00 74.44 523 ARG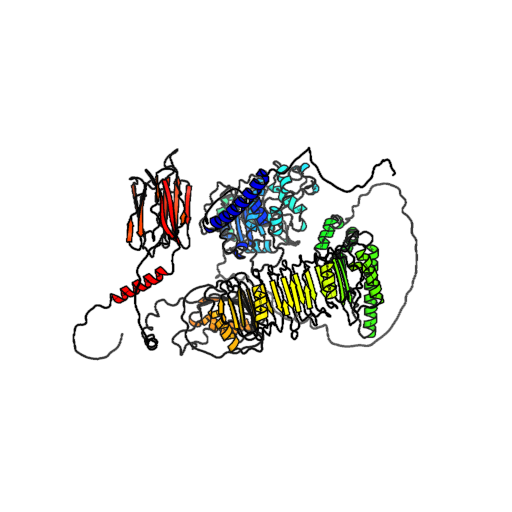 A C 1
ATOM 4303 O O . ARG A 1 523 ? 2.125 28.714 -38.016 1.00 74.44 523 ARG A O 1
ATOM 4310 N N . ILE A 1 524 ? 1.923 30.248 -39.645 1.00 78.25 524 ILE A N 1
ATOM 4311 C CA . ILE A 1 524 ? 1.675 29.286 -40.733 1.00 78.25 524 ILE A CA 1
ATOM 4312 C C . ILE A 1 524 ? 2.985 28.577 -41.104 1.00 78.25 524 ILE A C 1
ATOM 4314 O O . ILE A 1 524 ? 3.055 27.358 -40.964 1.00 78.25 524 ILE A O 1
ATOM 4318 N N . LYS A 1 525 ? 4.052 29.325 -41.424 1.00 79.44 525 LYS A N 1
ATOM 4319 C CA . LYS A 1 525 ? 5.382 28.757 -41.729 1.00 79.44 525 LYS A CA 1
ATOM 4320 C C . LYS A 1 525 ? 5.905 27.855 -40.599 1.00 79.44 525 LYS A C 1
ATOM 4322 O O . LYS A 1 525 ? 6.391 26.755 -40.845 1.00 79.44 525 LYS A O 1
ATOM 4327 N N . ALA A 1 526 ? 5.732 28.265 -39.340 1.00 81.62 526 ALA A N 1
ATOM 4328 C CA . ALA A 1 526 ? 6.100 27.464 -38.170 1.00 81.62 526 ALA A CA 1
ATOM 4329 C C . ALA A 1 526 ? 5.343 26.121 -38.083 1.00 81.62 526 ALA A C 1
ATOM 4331 O O . ALA A 1 526 ? 5.933 25.111 -37.699 1.00 81.62 526 ALA A O 1
ATOM 4332 N N . ARG A 1 527 ? 4.059 26.082 -38.474 1.00 78.06 527 ARG A N 1
ATOM 4333 C CA . ARG A 1 527 ? 3.262 24.841 -38.544 1.00 78.06 527 ARG A CA 1
ATOM 4334 C C . ARG A 1 527 ? 3.693 23.935 -39.694 1.00 78.06 527 ARG A C 1
ATOM 4336 O O . ARG A 1 527 ? 3.681 22.719 -39.537 1.00 78.06 527 ARG A O 1
ATOM 4343 N N . GLU A 1 528 ? 4.082 24.497 -40.834 1.00 81.38 528 GLU A N 1
ATOM 4344 C CA . GLU A 1 528 ? 4.604 23.720 -41.965 1.00 81.38 528 GLU A CA 1
ATOM 4345 C C . GLU A 1 528 ? 5.939 23.054 -41.613 1.00 81.38 528 GLU A C 1
ATOM 4347 O O . GLU A 1 528 ? 6.108 21.856 -41.844 1.00 81.38 528 GLU A O 1
ATOM 4352 N N . VAL A 1 529 ? 6.846 23.789 -40.959 1.00 83.88 529 VAL A N 1
ATOM 4353 C CA . VAL A 1 529 ? 8.109 23.244 -40.432 1.00 83.88 529 VAL A CA 1
ATOM 4354 C C . VAL A 1 529 ? 7.850 22.170 -39.369 1.00 83.88 529 VAL A C 1
ATOM 4356 O O . VAL A 1 529 ? 8.437 21.092 -39.449 1.00 83.88 529 VAL A O 1
ATOM 4359 N N . GLN A 1 530 ? 6.930 22.408 -38.425 1.00 84.62 530 GLN A N 1
ATOM 4360 C CA . GLN A 1 530 ? 6.505 21.409 -37.434 1.00 84.62 530 GLN A CA 1
ATOM 4361 C C . GLN A 1 530 ? 6.037 20.107 -38.105 1.00 84.62 530 GLN A C 1
ATOM 4363 O O . GLN A 1 530 ? 6.541 19.033 -37.775 1.00 84.62 530 GLN A O 1
ATOM 4368 N N . LYS A 1 531 ? 5.129 20.198 -39.085 1.00 83.50 531 LYS A N 1
ATOM 4369 C CA . LYS A 1 531 ? 4.610 19.034 -39.819 1.00 83.50 531 LYS A CA 1
ATOM 4370 C C . LYS A 1 531 ? 5.678 18.318 -40.638 1.00 83.50 531 LYS A C 1
ATOM 4372 O O . LYS A 1 531 ? 5.695 17.090 -40.652 1.00 83.50 531 LYS A O 1
ATOM 4377 N N . LYS A 1 532 ? 6.584 19.053 -41.293 1.00 85.94 532 LYS A N 1
ATOM 4378 C CA . LYS A 1 532 ? 7.711 18.472 -42.042 1.00 85.94 532 LYS A CA 1
ATOM 4379 C C . LYS A 1 532 ? 8.653 17.704 -41.112 1.00 85.94 532 LYS A C 1
ATOM 4381 O O . LYS A 1 532 ? 9.033 16.580 -41.425 1.00 85.94 532 LYS A O 1
ATOM 4386 N N . ASN A 1 533 ? 8.977 18.268 -39.948 1.00 86.75 533 ASN A N 1
ATOM 4387 C CA . ASN A 1 533 ? 9.831 17.618 -38.953 1.00 86.75 533 ASN A CA 1
ATOM 4388 C C . ASN A 1 533 ? 9.169 16.368 -38.352 1.00 86.75 533 ASN A C 1
ATOM 4390 O O . ASN A 1 533 ? 9.830 15.340 -38.222 1.00 86.75 533 ASN A O 1
ATOM 4394 N N . PHE A 1 534 ? 7.869 16.435 -38.051 1.00 89.50 534 PHE A N 1
ATOM 4395 C CA . PHE A 1 534 ? 7.072 15.297 -37.588 1.00 89.50 534 PHE A CA 1
ATOM 4396 C C . PHE A 1 534 ? 7.016 14.170 -38.632 1.00 89.50 534 PHE A C 1
ATOM 4398 O O . PHE A 1 534 ? 7.393 13.041 -38.328 1.00 89.50 534 PHE A O 1
ATOM 4405 N N . LYS A 1 535 ? 6.654 14.490 -39.886 1.00 89.06 5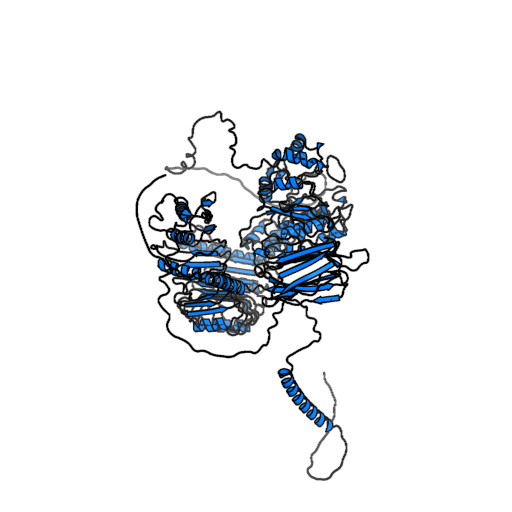35 LYS A N 1
ATOM 4406 C CA . LYS A 1 535 ? 6.638 13.538 -41.010 1.00 89.06 535 LYS A CA 1
ATOM 4407 C C . LYS A 1 535 ? 7.993 12.838 -41.166 1.00 89.06 535 LYS A C 1
ATOM 4409 O O . LYS A 1 535 ? 8.058 11.612 -41.146 1.00 89.06 535 LYS A O 1
ATOM 4414 N N . ASN A 1 536 ? 9.072 13.618 -41.252 1.00 88.38 536 ASN A N 1
ATOM 4415 C CA . ASN A 1 536 ? 10.429 13.096 -41.411 1.00 88.38 536 ASN A CA 1
ATOM 4416 C C . ASN A 1 536 ? 10.875 12.230 -40.220 1.00 88.38 536 ASN A C 1
ATOM 4418 O O . ASN A 1 536 ? 11.697 11.335 -40.394 1.00 88.38 536 ASN A O 1
ATOM 4422 N N . ASN A 1 537 ? 10.380 12.499 -39.007 1.00 87.69 537 ASN A N 1
ATOM 4423 C CA . ASN A 1 537 ? 10.678 11.682 -37.835 1.00 87.69 537 ASN A CA 1
ATOM 4424 C C . ASN A 1 537 ? 9.960 10.325 -37.884 1.00 87.69 537 ASN A C 1
ATOM 4426 O O . ASN A 1 537 ? 10.599 9.317 -37.583 1.00 87.69 537 ASN A O 1
ATOM 4430 N N . ILE A 1 538 ? 8.693 10.287 -38.311 1.00 89.75 538 ILE A N 1
ATOM 4431 C CA . ILE A 1 538 ? 7.951 9.031 -38.496 1.00 89.75 538 ILE A CA 1
ATOM 4432 C C . ILE A 1 538 ? 8.585 8.204 -39.613 1.00 89.75 538 ILE A C 1
ATOM 4434 O O . ILE A 1 538 ? 8.961 7.065 -39.366 1.00 89.75 538 ILE A O 1
ATOM 4438 N N . GLU A 1 539 ? 8.781 8.775 -40.807 1.00 90.00 539 GLU A N 1
ATOM 4439 C CA . GLU A 1 539 ? 9.328 8.035 -41.955 1.00 90.00 539 GLU A CA 1
ATOM 4440 C C . GLU A 1 539 ? 10.724 7.460 -41.650 1.00 90.00 539 GLU A C 1
ATOM 4442 O O . GLU A 1 539 ? 10.973 6.292 -41.940 1.00 90.00 539 GLU A O 1
ATOM 4447 N N . LYS A 1 540 ? 11.596 8.208 -40.953 1.00 86.81 540 LYS A N 1
ATOM 4448 C CA . LYS A 1 540 ? 12.884 7.678 -40.466 1.00 86.81 540 LYS A CA 1
ATOM 4449 C C . LYS A 1 540 ? 12.725 6.583 -39.411 1.00 86.81 540 LYS A C 1
ATOM 4451 O O . LYS A 1 540 ? 13.469 5.612 -39.448 1.00 86.81 540 LYS A O 1
ATOM 4456 N N . SER A 1 541 ? 11.796 6.744 -38.468 1.00 85.69 541 SER A N 1
ATOM 4457 C CA . SER A 1 541 ? 11.588 5.770 -37.387 1.00 85.69 541 SER A CA 1
ATOM 4458 C C . SER A 1 541 ? 10.994 4.462 -37.897 1.00 85.69 541 SER A C 1
ATOM 4460 O O . SER A 1 541 ? 11.356 3.410 -37.387 1.00 85.69 541 SER A O 1
ATOM 4462 N N . LEU A 1 542 ? 10.108 4.515 -38.895 1.00 86.88 542 LEU A N 1
ATOM 4463 C CA . LEU A 1 542 ? 9.597 3.322 -39.564 1.00 86.88 542 LEU A CA 1
ATOM 4464 C C . LEU A 1 542 ? 10.717 2.662 -40.372 1.00 86.88 542 LEU A C 1
ATOM 4466 O O . LEU A 1 542 ? 11.033 1.510 -40.108 1.00 86.88 542 LEU A O 1
ATOM 4470 N N . ALA A 1 543 ? 11.405 3.401 -41.248 1.00 84.50 543 ALA A N 1
ATOM 4471 C CA . ALA A 1 543 ? 12.498 2.840 -42.046 1.00 84.50 543 ALA A CA 1
ATOM 4472 C C . ALA A 1 543 ? 13.604 2.185 -41.192 1.00 84.50 543 ALA A C 1
ATOM 4474 O O . ALA A 1 543 ? 14.111 1.136 -41.562 1.00 84.50 543 ALA A O 1
ATOM 4475 N N . SER A 1 544 ? 13.965 2.758 -40.034 1.00 80.88 544 SER A N 1
ATOM 4476 C CA . SER A 1 544 ? 15.066 2.230 -39.212 1.00 80.88 544 SER A CA 1
ATOM 4477 C C . SER A 1 544 ? 14.667 1.229 -38.120 1.00 80.88 544 SER A C 1
ATOM 4479 O O . SER A 1 544 ? 15.562 0.704 -37.464 1.00 80.88 544 SER A O 1
ATOM 4481 N N . ARG A 1 545 ? 13.371 1.028 -37.831 1.00 82.44 545 ARG A N 1
ATOM 4482 C CA . ARG A 1 545 ? 12.903 0.159 -36.720 1.00 82.44 545 ARG A CA 1
ATOM 4483 C C . ARG A 1 545 ? 11.825 -0.845 -37.115 1.00 82.44 545 ARG A C 1
ATOM 4485 O O . ARG A 1 545 ? 11.560 -1.761 -36.347 1.00 82.44 545 ARG A O 1
ATOM 4492 N N . LEU A 1 546 ? 11.182 -0.683 -38.271 1.00 80.81 546 LEU A N 1
ATOM 4493 C CA . LEU A 1 546 ? 10.072 -1.542 -38.683 1.00 80.81 546 LEU A CA 1
ATOM 4494 C C . LEU A 1 546 ? 10.545 -2.843 -39.344 1.00 80.81 546 LEU A C 1
ATOM 4496 O O . LEU A 1 546 ? 9.926 -3.883 -39.140 1.00 80.81 546 LEU A O 1
ATOM 4500 N N . GLU A 1 547 ? 11.641 -2.813 -40.107 1.00 73.56 547 GLU A N 1
ATOM 4501 C CA . GLU A 1 547 ? 12.202 -4.017 -40.735 1.00 73.56 547 GLU A CA 1
ATOM 4502 C C . GLU A 1 547 ? 12.518 -5.142 -39.728 1.00 73.56 547 GLU A C 1
ATOM 4504 O O . GLU A 1 547 ? 11.946 -6.223 -39.903 1.00 73.56 547 GLU A O 1
ATOM 4509 N N . PRO A 1 548 ? 13.310 -4.921 -38.651 1.00 75.31 548 PRO A N 1
ATOM 4510 C CA . PRO A 1 548 ? 13.751 -5.998 -37.756 1.00 75.31 548 PRO A CA 1
ATOM 4511 C C . PRO A 1 548 ? 12.671 -6.546 -36.809 1.00 75.31 548 PRO A C 1
ATOM 4513 O O . PRO A 1 548 ? 12.893 -7.582 -36.186 1.00 75.31 548 PRO A O 1
ATOM 4516 N N . VAL A 1 549 ? 11.519 -5.882 -36.653 1.00 81.88 549 VAL A N 1
ATOM 4517 C CA . VAL A 1 549 ? 10.464 -6.334 -35.726 1.00 81.88 549 VAL A CA 1
ATOM 4518 C C . VAL A 1 549 ? 9.461 -7.261 -36.415 1.00 81.88 549 VAL A C 1
ATOM 4520 O O . VAL A 1 549 ? 9.038 -7.010 -37.543 1.00 81.88 549 VAL A O 1
ATOM 4523 N N . SER A 1 550 ? 9.046 -8.330 -35.734 1.00 82.81 550 SER A N 1
ATOM 4524 C CA . SER A 1 550 ? 8.039 -9.286 -36.226 1.00 82.81 550 SER A CA 1
ATOM 4525 C C . SER A 1 550 ? 6.599 -8.901 -35.858 1.00 82.81 550 SER A C 1
ATOM 4527 O O . SER A 1 550 ? 5.660 -9.278 -36.559 1.00 82.81 550 SER A O 1
ATOM 4529 N N . TYR A 1 551 ? 6.415 -8.121 -34.788 1.00 89.00 551 TYR A N 1
ATOM 4530 C CA . TYR A 1 551 ? 5.131 -7.534 -34.406 1.00 89.00 551 TYR A CA 1
ATOM 4531 C C . TYR A 1 551 ? 5.306 -6.192 -33.675 1.00 89.00 551 TYR A C 1
ATOM 4533 O O . TYR A 1 551 ? 6.380 -5.898 -33.153 1.00 89.00 551 TYR A O 1
ATOM 4541 N N . ILE A 1 552 ? 4.241 -5.393 -33.590 1.00 91.06 552 ILE A N 1
ATOM 4542 C CA . ILE A 1 552 ? 4.190 -4.153 -32.802 1.00 91.06 552 ILE A CA 1
ATOM 4543 C C . ILE A 1 552 ? 3.291 -4.359 -31.578 1.00 91.06 552 ILE A C 1
ATOM 4545 O O . ILE A 1 552 ? 2.142 -4.783 -31.696 1.00 91.06 552 ILE A O 1
ATOM 4549 N N . HIS A 1 553 ? 3.784 -4.022 -30.386 1.00 89.50 553 HIS A N 1
ATOM 4550 C CA . HIS A 1 553 ? 2.979 -4.073 -29.166 1.00 89.50 553 HIS A CA 1
ATOM 4551 C C . HIS A 1 553 ? 2.005 -2.891 -29.102 1.00 89.50 553 HIS A C 1
ATOM 4553 O O . HIS A 1 553 ? 0.802 -3.102 -28.973 1.00 89.50 553 HIS A O 1
ATOM 4559 N N . LYS A 1 554 ? 2.504 -1.659 -29.268 1.00 91.69 554 LYS A N 1
ATOM 4560 C CA . LYS A 1 554 ? 1.667 -0.453 -29.280 1.00 91.69 554 LYS A CA 1
ATOM 4561 C C . LYS A 1 554 ? 2.090 0.542 -30.355 1.00 91.69 554 LYS A C 1
ATOM 4563 O O . LYS A 1 554 ? 3.257 0.920 -30.431 1.00 91.69 554 LYS A O 1
ATOM 4568 N N . PHE A 1 555 ? 1.120 1.026 -31.126 1.00 93.75 555 PHE A N 1
ATOM 4569 C CA . PHE A 1 555 ? 1.276 2.114 -32.085 1.00 93.75 555 PHE A CA 1
ATOM 4570 C C . PHE A 1 555 ? 0.337 3.268 -31.724 1.00 93.75 555 PHE A C 1
ATOM 4572 O O . PHE A 1 555 ? -0.885 3.123 -31.750 1.00 93.75 555 PHE A O 1
ATOM 4579 N N . ARG A 1 556 ? 0.904 4.425 -31.380 1.00 93.19 556 ARG A N 1
ATOM 4580 C CA . ARG A 1 556 ? 0.178 5.644 -31.024 1.00 93.19 556 ARG A CA 1
ATOM 4581 C C . ARG A 1 556 ? 0.527 6.771 -31.989 1.00 93.19 556 ARG A C 1
ATOM 4583 O O . ARG A 1 556 ? 1.700 7.073 -32.195 1.00 93.19 556 ARG A O 1
ATOM 4590 N N . LEU A 1 557 ? -0.493 7.418 -32.546 1.00 93.31 557 LEU A N 1
ATOM 4591 C CA . LEU A 1 557 ? -0.363 8.499 -33.518 1.00 93.31 557 LEU A CA 1
ATOM 4592 C C . LEU A 1 557 ? -1.292 9.660 -33.144 1.00 93.31 557 LEU A C 1
ATOM 4594 O O . LEU A 1 557 ? -2.511 9.526 -33.187 1.00 93.31 557 LEU A O 1
ATOM 4598 N N . TYR A 1 558 ? -0.716 10.809 -32.787 1.00 90.62 558 TYR A N 1
ATOM 4599 C CA . TYR A 1 558 ? -1.444 12.022 -32.412 1.00 90.62 558 TYR A CA 1
ATOM 4600 C C . TYR A 1 558 ? -1.096 13.176 -33.368 1.00 90.62 558 TYR A C 1
ATOM 4602 O O . TYR A 1 558 ? 0.048 13.635 -33.422 1.00 90.62 558 TYR A O 1
ATOM 4610 N N . VAL A 1 559 ? -2.102 13.677 -34.089 1.00 87.94 559 VAL A N 1
ATOM 4611 C CA . VAL A 1 559 ? -2.001 14.669 -35.174 1.00 87.94 559 VAL A CA 1
ATOM 4612 C C . VAL A 1 559 ? -2.974 15.829 -34.929 1.00 87.94 559 VAL A C 1
ATOM 4614 O O . VAL A 1 559 ? -4.108 15.624 -34.507 1.00 87.94 559 VAL A O 1
ATOM 4617 N N . ASN A 1 560 ? -2.568 17.070 -35.211 1.00 83.12 560 ASN A N 1
ATOM 4618 C CA . ASN A 1 560 ? -3.415 18.262 -35.139 1.00 83.12 560 ASN A CA 1
ATOM 4619 C C . ASN A 1 560 ? -3.575 18.933 -36.507 1.00 83.12 560 ASN A C 1
ATOM 4621 O O . ASN A 1 560 ? -2.599 19.220 -37.197 1.00 83.12 560 ASN A O 1
ATOM 4625 N N . ASN A 1 561 ? -4.798 19.367 -36.824 1.00 72.19 561 ASN A N 1
ATOM 4626 C CA . ASN A 1 561 ? -5.108 20.111 -38.051 1.00 72.19 561 ASN A CA 1
ATOM 4627 C C . ASN A 1 561 ? -4.684 19.325 -39.310 1.00 72.19 561 ASN A C 1
ATOM 4629 O O . ASN A 1 561 ? -3.799 19.765 -40.049 1.00 72.19 561 ASN A O 1
ATOM 4633 N N . LEU A 1 562 ? -5.271 18.147 -39.534 1.00 73.94 562 LEU A N 1
ATOM 4634 C CA . LEU A 1 562 ? -4.973 17.276 -40.678 1.00 73.94 562 LEU A CA 1
ATOM 4635 C C . LEU A 1 562 ? -5.002 18.023 -42.032 1.00 73.94 562 LEU A C 1
ATOM 4637 O O . LEU A 1 562 ? -5.767 18.966 -42.224 1.00 73.94 562 LEU A O 1
ATOM 4641 N N . ASN A 1 563 ? -4.162 17.600 -42.981 1.00 75.81 563 ASN A N 1
ATOM 4642 C CA . ASN A 1 563 ? -4.252 17.999 -44.390 1.00 75.81 563 ASN A CA 1
ATOM 4643 C C . ASN A 1 563 ? -4.067 16.774 -45.305 1.00 75.81 563 ASN A C 1
ATOM 4645 O O . ASN A 1 563 ? -3.546 15.751 -44.863 1.00 75.81 563 ASN A O 1
ATOM 4649 N N . TYR A 1 564 ? -4.470 16.879 -46.576 1.00 73.75 564 TYR A N 1
ATOM 4650 C CA . TYR A 1 564 ? -4.494 15.745 -47.515 1.00 73.75 564 TYR A CA 1
ATOM 4651 C C . TYR A 1 564 ? -3.124 15.060 -47.703 1.00 73.75 564 TYR A C 1
ATOM 4653 O O . TYR A 1 564 ? -3.030 13.833 -47.727 1.00 73.75 564 TYR A O 1
ATOM 4661 N N . LYS A 1 565 ? -2.031 15.842 -47.751 1.00 76.75 565 LYS A N 1
ATOM 4662 C CA . LYS A 1 565 ? -0.659 15.306 -47.854 1.00 76.75 565 LYS A CA 1
ATOM 4663 C C . LYS A 1 565 ? -0.234 14.510 -46.620 1.00 76.75 565 LYS A C 1
ATOM 4665 O O . LYS A 1 565 ? 0.621 13.639 -46.735 1.00 76.75 565 LYS A O 1
ATOM 4670 N N . LEU A 1 566 ? -0.774 14.833 -45.443 1.00 81.50 566 LEU A N 1
ATOM 4671 C CA . LEU A 1 566 ? -0.486 14.105 -44.212 1.00 81.50 566 LEU A CA 1
ATOM 4672 C C . LEU A 1 566 ? -1.395 12.880 -44.071 1.00 81.50 566 LEU A C 1
ATOM 4674 O O . LEU A 1 566 ? -0.891 11.843 -43.666 1.00 81.50 566 LEU A O 1
ATOM 4678 N N . ALA A 1 567 ? -2.666 12.960 -44.484 1.00 83.75 567 ALA A N 1
ATOM 4679 C CA . ALA A 1 567 ? -3.593 11.822 -44.503 1.00 83.75 567 ALA A CA 1
ATOM 4680 C C . ALA A 1 567 ? -3.038 10.644 -45.329 1.00 83.75 567 ALA A C 1
ATOM 4682 O O . ALA A 1 567 ? -2.803 9.578 -44.776 1.00 83.75 567 ALA A O 1
ATOM 4683 N N . SER A 1 568 ? -2.636 10.887 -46.581 1.00 85.50 568 SER A N 1
ATOM 4684 C CA . SER A 1 568 ? -1.971 9.875 -47.433 1.00 85.50 568 SER A CA 1
ATOM 4685 C C . SER A 1 568 ? -0.621 9.362 -46.896 1.00 85.50 568 SER A C 1
ATOM 4687 O O . SER A 1 568 ? -0.120 8.317 -47.314 1.00 85.50 568 SER A O 1
ATOM 4689 N N . CYS A 1 569 ? 0.012 10.077 -45.959 1.00 88.88 569 CYS A N 1
ATOM 4690 C CA . CYS A 1 569 ? 1.153 9.536 -45.220 1.00 88.88 569 CYS A CA 1
ATOM 4691 C C . CYS A 1 569 ? 0.698 8.641 -44.062 1.00 88.88 569 CYS A C 1
ATOM 4693 O O . CYS A 1 569 ? 1.289 7.583 -43.873 1.00 88.88 569 CYS A O 1
ATOM 4695 N N . MET A 1 570 ? -0.360 9.027 -43.342 1.00 89.81 570 MET A N 1
ATOM 4696 C CA . MET A 1 570 ? -0.964 8.224 -42.277 1.00 89.81 570 MET A CA 1
ATOM 4697 C C . MET A 1 570 ? -1.455 6.874 -42.797 1.00 89.81 570 MET A C 1
ATOM 4699 O O . MET A 1 570 ? -1.150 5.869 -42.167 1.00 89.81 570 MET A O 1
ATOM 4703 N N . ASP A 1 571 ? -2.090 6.823 -43.970 1.00 89.00 571 ASP A N 1
ATOM 4704 C CA . ASP A 1 571 ? -2.567 5.570 -44.575 1.00 89.00 571 ASP A CA 1
ATOM 4705 C C . ASP A 1 571 ? -1.419 4.562 -44.757 1.00 89.00 571 ASP A C 1
ATOM 4707 O O . ASP A 1 571 ? -1.515 3.403 -44.348 1.00 89.00 571 ASP A O 1
ATOM 4711 N N . ARG A 1 572 ? -0.278 5.033 -45.283 1.00 90.50 572 ARG A N 1
ATOM 4712 C CA . ARG A 1 572 ? 0.945 4.228 -45.447 1.00 90.50 572 ARG A CA 1
ATOM 4713 C C . ARG A 1 572 ? 1.553 3.819 -44.102 1.00 90.50 572 ARG A C 1
ATOM 4715 O O . ARG A 1 572 ? 1.971 2.677 -43.951 1.00 90.50 572 ARG A O 1
ATOM 4722 N N . TRP A 1 573 ? 1.595 4.722 -43.119 1.00 93.06 573 TRP A N 1
ATOM 4723 C CA . TRP A 1 573 ? 2.134 4.430 -41.782 1.00 93.06 573 TRP A CA 1
ATOM 4724 C C . TRP A 1 573 ? 1.292 3.412 -41.007 1.00 93.06 573 TRP A C 1
ATOM 4726 O O . TRP A 1 573 ? 1.846 2.578 -40.296 1.00 93.06 573 TRP A O 1
ATOM 4736 N N . LEU A 1 574 ? -0.033 3.481 -41.142 1.00 92.69 574 LEU A N 1
ATOM 4737 C CA . LEU A 1 574 ? -0.969 2.570 -40.492 1.00 92.69 574 LEU A CA 1
ATOM 4738 C C . LEU A 1 574 ? -0.984 1.199 -41.174 1.00 92.69 574 LEU A C 1
ATOM 4740 O O . LEU A 1 574 ? -0.971 0.194 -40.471 1.00 92.69 574 LEU A O 1
ATOM 4744 N N . SER A 1 575 ? -0.917 1.151 -42.510 1.00 91.62 575 SER A N 1
ATOM 4745 C CA . SER A 1 575 ? -0.749 -0.107 -43.259 1.00 91.62 575 SER A CA 1
ATOM 4746 C C . SER A 1 575 ? 0.521 -0.835 -42.808 1.00 91.62 575 SER A C 1
ATOM 4748 O O . SER A 1 575 ? 0.446 -1.955 -42.316 1.00 91.62 575 SER A O 1
ATOM 4750 N N . ALA A 1 576 ? 1.654 -0.126 -42.786 1.00 90.94 576 ALA A N 1
ATOM 4751 C CA . ALA A 1 576 ? 2.938 -0.658 -42.336 1.00 90.94 576 ALA A CA 1
ATOM 4752 C C . ALA A 1 576 ? 2.927 -1.165 -40.872 1.00 90.94 576 ALA A C 1
ATOM 4754 O O . ALA A 1 576 ? 3.688 -2.066 -40.514 1.00 90.94 576 ALA A O 1
ATOM 4755 N N . ALA A 1 577 ? 2.058 -0.619 -40.011 1.00 92.12 577 ALA A N 1
ATOM 4756 C CA . ALA A 1 577 ? 1.855 -1.121 -38.651 1.00 92.12 577 ALA A CA 1
ATOM 4757 C C . ALA A 1 577 ? 0.971 -2.387 -38.597 1.00 92.12 577 ALA A C 1
ATOM 4759 O O . ALA A 1 577 ? 1.187 -3.249 -37.741 1.00 92.12 577 ALA A O 1
ATOM 4760 N N . VAL A 1 578 ? -0.003 -2.528 -39.505 1.00 91.25 578 VAL A N 1
ATOM 4761 C CA . VAL A 1 578 ? -0.825 -3.746 -39.648 1.00 91.25 578 VAL A CA 1
ATOM 4762 C C . VAL A 1 578 ? -0.015 -4.897 -40.229 1.00 91.25 578 VAL A C 1
ATOM 4764 O O . VAL A 1 578 ? -0.098 -6.002 -39.695 1.00 91.25 578 VAL A O 1
ATOM 4767 N N . ASP A 1 579 ? 0.826 -4.630 -41.229 1.00 90.69 579 ASP A N 1
ATOM 4768 C CA . ASP A 1 579 ? 1.744 -5.614 -41.822 1.00 90.69 579 ASP A CA 1
ATOM 4769 C C . ASP A 1 579 ? 2.689 -6.216 -40.763 1.00 90.69 579 ASP A C 1
ATOM 4771 O O . ASP A 1 579 ? 3.077 -7.382 -40.829 1.00 90.69 579 ASP A O 1
ATOM 4775 N N . LYS A 1 580 ? 3.002 -5.433 -39.721 1.00 91.19 580 LYS A N 1
ATOM 4776 C CA . LYS A 1 580 ? 3.722 -5.860 -38.513 1.00 91.19 580 LYS A CA 1
ATOM 4777 C C . LYS A 1 580 ? 2.788 -6.140 -37.325 1.00 91.19 580 LYS A C 1
ATOM 4779 O O . LYS A 1 580 ? 3.125 -5.838 -36.183 1.00 91.19 580 LYS A O 1
ATOM 4784 N N . ASN A 1 581 ? 1.625 -6.747 -37.569 1.00 91.88 581 ASN A N 1
ATOM 4785 C CA . ASN A 1 581 ? 0.763 -7.391 -36.566 1.00 91.88 581 ASN A CA 1
ATOM 4786 C C . ASN A 1 581 ? 0.508 -6.571 -35.277 1.00 91.88 581 ASN A C 1
ATOM 4788 O O . ASN A 1 581 ? 0.568 -7.119 -34.169 1.00 91.88 581 ASN A O 1
ATOM 4792 N N . VAL A 1 582 ? 0.235 -5.266 -35.404 1.00 93.94 582 VAL A N 1
ATOM 4793 C CA . VAL A 1 582 ? 0.007 -4.367 -34.256 1.00 93.94 582 VAL A CA 1
ATOM 4794 C C . VAL A 1 582 ? -1.086 -4.868 -33.295 1.00 93.94 582 VAL A C 1
ATOM 4796 O O . VAL A 1 582 ? -2.166 -5.273 -33.727 1.00 93.94 582 VAL A O 1
ATOM 4799 N N . LYS A 1 583 ? -0.805 -4.834 -31.981 1.00 94.06 583 LYS A N 1
ATOM 4800 C CA . LYS A 1 583 ? -1.733 -5.251 -30.909 1.00 94.06 583 LYS A CA 1
ATOM 4801 C C . LYS A 1 583 ? -2.583 -4.105 -30.357 1.00 94.06 583 LYS A C 1
ATOM 4803 O O . LYS A 1 583 ? -3.810 -4.188 -30.392 1.00 94.06 583 LYS A O 1
ATOM 4808 N N . GLU A 1 584 ? -1.957 -3.038 -29.866 1.00 94.94 584 GLU A N 1
ATOM 4809 C CA . GLU A 1 584 ? -2.648 -1.816 -29.440 1.00 94.94 584 GLU A CA 1
ATOM 4810 C C . GLU A 1 584 ? -2.481 -0.705 -30.480 1.00 94.94 584 GLU A C 1
ATOM 4812 O O . GLU A 1 584 ? -1.356 -0.324 -30.809 1.00 94.94 584 GLU A O 1
ATOM 4817 N N . LEU A 1 585 ? -3.591 -0.140 -30.953 1.00 95.00 585 LEU A N 1
ATOM 4818 C CA . LEU A 1 585 ? -3.601 0.959 -31.915 1.00 95.00 585 LEU A CA 1
ATOM 4819 C C . LEU A 1 585 ? -4.379 2.160 -31.358 1.00 95.00 585 LEU A C 1
ATOM 4821 O O . LEU A 1 585 ? -5.564 2.060 -31.051 1.00 95.00 585 LEU A O 1
ATOM 4825 N N . GLU A 1 586 ? -3.710 3.307 -31.240 1.00 94.38 586 GLU A N 1
ATOM 4826 C CA . GLU A 1 586 ? -4.253 4.544 -30.669 1.00 94.38 586 GLU A CA 1
ATOM 4827 C C . GLU A 1 586 ? -4.068 5.713 -31.653 1.00 94.38 586 GLU A C 1
ATOM 4829 O O . GLU A 1 586 ? -2.957 6.208 -31.843 1.00 94.38 586 GLU A O 1
ATOM 4834 N N . ILE A 1 587 ? -5.151 6.169 -32.284 1.00 92.81 587 ILE A N 1
ATOM 4835 C CA . ILE A 1 587 ? -5.150 7.240 -33.289 1.00 92.81 587 ILE A CA 1
ATOM 4836 C C . ILE A 1 587 ? -5.944 8.435 -32.759 1.00 92.81 587 ILE A C 1
ATOM 4838 O O . ILE A 1 587 ? -7.131 8.330 -32.452 1.00 92.81 587 ILE A O 1
ATOM 4842 N N . HIS A 1 588 ? -5.292 9.593 -32.697 1.00 90.50 588 HIS A N 1
ATOM 4843 C CA . HIS A 1 588 ? -5.891 10.867 -32.319 1.00 90.50 588 HIS A CA 1
ATOM 4844 C C . HIS A 1 588 ? -5.678 11.908 -33.411 1.00 90.50 588 HIS A C 1
ATOM 4846 O O . HIS A 1 588 ? -4.554 12.353 -33.646 1.00 90.50 588 HIS A O 1
ATOM 4852 N N . VAL A 1 589 ? -6.766 12.356 -34.028 1.00 87.50 589 VAL A N 1
ATOM 4853 C CA . VAL A 1 589 ? -6.763 13.449 -34.998 1.00 87.50 589 VAL A CA 1
ATOM 4854 C C . VAL A 1 589 ? -7.590 14.595 -34.425 1.00 87.50 589 VAL A C 1
ATOM 4856 O O . VAL A 1 589 ? -8.801 14.500 -34.285 1.00 87.50 589 VAL A O 1
ATOM 4859 N N . ASN A 1 590 ? -6.933 15.700 -34.079 1.00 76.44 590 ASN A N 1
ATOM 4860 C CA . ASN A 1 590 ? -7.606 16.917 -33.629 1.00 76.44 590 ASN A CA 1
ATOM 4861 C C . ASN A 1 590 ? -8.086 17.709 -34.857 1.00 76.44 590 ASN A C 1
ATOM 4863 O O . ASN A 1 590 ? -7.273 18.266 -35.615 1.00 76.44 590 ASN A O 1
ATOM 4867 N N . VAL A 1 591 ? -9.406 17.715 -35.056 1.00 63.81 591 VAL A N 1
ATOM 4868 C CA . VAL A 1 591 ? -10.071 18.116 -36.298 1.00 63.81 591 VAL A CA 1
ATOM 4869 C C . VAL A 1 591 ? -10.814 19.447 -36.164 1.00 63.81 591 VAL A C 1
ATOM 4871 O O . VAL A 1 591 ? -11.743 19.607 -35.381 1.00 63.81 591 VAL A O 1
ATOM 4874 N N . LYS A 1 592 ? -10.448 20.417 -37.009 1.00 59.94 592 LYS A N 1
ATOM 4875 C CA . LYS A 1 592 ? -11.223 21.651 -37.228 1.00 59.94 592 LYS A CA 1
ATOM 4876 C C . LYS A 1 592 ? -12.185 21.486 -38.413 1.00 59.94 592 LYS A C 1
ATOM 4878 O O . LYS A 1 592 ? -12.111 22.252 -39.365 1.00 59.94 592 LYS A O 1
ATOM 4883 N N . GLY A 1 593 ? -13.012 20.440 -38.379 1.00 55.69 593 GLY A N 1
ATOM 4884 C CA . GLY A 1 593 ? -14.019 20.131 -39.408 1.00 55.69 593 GLY A CA 1
ATOM 4885 C C . GLY A 1 593 ? -13.663 18.999 -40.383 1.00 55.69 593 GLY A C 1
ATOM 4886 O O . GLY A 1 593 ? -14.560 18.279 -40.799 1.00 55.69 593 GLY A O 1
ATOM 4887 N N . ASN A 1 594 ? -12.382 18.765 -40.690 1.00 61.31 594 ASN A N 1
ATOM 4888 C CA . ASN A 1 594 ? -11.972 17.685 -41.606 1.00 61.31 594 ASN A CA 1
ATOM 4889 C C . ASN A 1 594 ? -11.695 16.381 -40.849 1.00 61.31 594 ASN A C 1
ATOM 4891 O O . ASN A 1 594 ? -10.693 16.307 -40.141 1.00 61.31 594 ASN A O 1
ATOM 4895 N N . GLN A 1 595 ? -12.534 15.362 -41.026 1.00 69.00 595 GLN A N 1
ATOM 4896 C CA . GLN A 1 595 ? -12.357 14.037 -40.419 1.00 69.00 595 GLN A CA 1
ATOM 4897 C C . GLN A 1 595 ? -11.330 13.179 -41.180 1.00 69.00 595 GLN A C 1
ATOM 4899 O O . GLN A 1 595 ? -11.171 13.318 -42.392 1.00 69.00 595 GLN A O 1
ATOM 4904 N N . TYR A 1 596 ? -10.624 12.291 -40.471 1.00 83.06 596 TYR A N 1
ATOM 4905 C CA . TYR A 1 596 ? -9.740 11.298 -41.095 1.00 83.06 596 TYR A CA 1
ATOM 4906 C C . TYR A 1 596 ? -10.524 10.031 -41.441 1.00 83.06 596 TYR A C 1
ATOM 4908 O O . TYR A 1 596 ? -11.180 9.486 -40.559 1.00 83.06 596 TYR A O 1
ATOM 4916 N N . LEU A 1 597 ? -10.453 9.558 -42.686 1.00 83.00 597 LEU A N 1
ATOM 4917 C CA . LEU A 1 597 ? -11.058 8.286 -43.086 1.00 83.00 597 LEU A CA 1
ATOM 4918 C C . LEU A 1 597 ? -10.125 7.142 -42.681 1.00 83.00 597 LEU A C 1
ATOM 4920 O O . LEU A 1 597 ? -8.951 7.158 -43.041 1.00 83.00 597 LEU A O 1
ATOM 4924 N N . LEU A 1 598 ? -10.626 6.178 -41.911 1.00 84.06 598 LEU A N 1
ATOM 4925 C CA . LEU A 1 598 ? -9.822 5.065 -41.412 1.00 84.06 598 LEU A CA 1
ATOM 4926 C C . LEU A 1 598 ? -9.616 3.991 -42.507 1.00 84.06 598 LEU A C 1
ATOM 4928 O O . LEU A 1 598 ? -10.613 3.488 -43.016 1.00 84.06 598 LEU A O 1
ATOM 4932 N N . PRO A 1 599 ? -8.371 3.590 -42.840 1.00 83.38 599 PRO A N 1
ATOM 4933 C CA . PRO A 1 599 ? -8.114 2.550 -43.844 1.00 83.38 599 PRO A CA 1
ATOM 4934 C C . PRO A 1 599 ? -8.706 1.165 -43.518 1.00 83.38 599 PRO A C 1
ATOM 4936 O O . PRO A 1 599 ? -8.443 0.610 -42.448 1.00 83.38 599 PRO A O 1
ATOM 4939 N N . ASP A 1 600 ? -9.397 0.548 -44.486 1.00 81.12 600 ASP A N 1
ATOM 4940 C CA . ASP A 1 600 ? -10.017 -0.790 -44.388 1.00 81.12 600 ASP A CA 1
ATOM 4941 C C . ASP A 1 600 ? -9.063 -1.895 -43.901 1.00 81.12 600 ASP A C 1
ATOM 4943 O O . ASP A 1 600 ? -9.474 -2.790 -43.159 1.00 81.12 600 ASP A O 1
ATOM 4947 N N . VAL A 1 601 ? -7.775 -1.819 -44.258 1.00 83.44 601 VAL A N 1
ATOM 4948 C CA . VAL A 1 601 ? -6.738 -2.782 -43.836 1.00 83.44 601 VAL A CA 1
ATOM 4949 C C . VAL A 1 601 ? -6.658 -2.936 -42.310 1.00 83.44 601 VAL A C 1
ATOM 4951 O O . VAL A 1 601 ? -6.431 -4.035 -41.804 1.00 83.44 601 VAL A O 1
ATOM 4954 N N . LEU A 1 602 ? -6.944 -1.868 -41.556 1.00 85.19 602 LEU A N 1
ATOM 4955 C CA . LEU A 1 602 ? -6.980 -1.885 -40.091 1.00 85.19 602 LEU A CA 1
ATOM 4956 C C . LEU A 1 602 ? -8.162 -2.718 -39.578 1.00 85.19 602 LEU A C 1
ATOM 4958 O O . LEU A 1 602 ? -8.017 -3.474 -38.621 1.00 85.19 602 LEU A O 1
ATOM 4962 N N . LEU A 1 603 ? -9.317 -2.622 -40.243 1.00 81.31 603 LEU A N 1
ATOM 4963 C CA . LEU A 1 603 ? -10.565 -3.298 -39.873 1.00 81.31 603 LEU A CA 1
ATOM 4964 C C . LEU A 1 603 ? -10.589 -4.789 -40.261 1.00 81.31 603 LEU A C 1
ATOM 4966 O O . LEU A 1 603 ? -11.440 -5.548 -39.787 1.00 81.31 603 LEU A O 1
ATOM 4970 N N . MET A 1 604 ? -9.656 -5.223 -41.110 1.00 82.06 604 MET A N 1
ATOM 4971 C CA . MET A 1 604 ? -9.432 -6.632 -41.450 1.00 82.06 604 MET A CA 1
ATOM 4972 C C . MET A 1 604 ? -8.388 -7.318 -40.552 1.00 82.06 604 MET A C 1
ATOM 4974 O O . MET A 1 604 ? -8.231 -8.539 -40.623 1.00 82.06 604 MET A O 1
ATOM 4978 N N . SER A 1 605 ? -7.672 -6.565 -39.708 1.00 85.75 605 SER A N 1
ATOM 4979 C CA . SER A 1 605 ? -6.579 -7.104 -38.895 1.00 85.75 605 SER A CA 1
ATOM 4980 C C . SER A 1 605 ? -7.070 -8.094 -37.837 1.00 85.75 605 SER A C 1
ATOM 4982 O O . SER A 1 605 ? -7.863 -7.762 -36.958 1.00 85.75 605 SER A O 1
ATOM 4984 N N . LYS A 1 606 ? -6.511 -9.308 -37.853 1.00 87.62 606 LYS A N 1
ATOM 4985 C CA . LYS A 1 606 ? -6.704 -10.299 -36.781 1.00 87.62 606 LYS A CA 1
ATOM 4986 C C . LYS A 1 606 ? -5.785 -10.061 -35.576 1.00 87.62 606 LYS A C 1
ATOM 4988 O O . LYS A 1 606 ? -5.916 -10.759 -34.573 1.00 87.62 606 LYS A O 1
ATOM 4993 N N . ALA A 1 607 ? -4.823 -9.139 -35.670 1.00 91.31 607 ALA A N 1
ATOM 4994 C CA . ALA A 1 607 ? -3.807 -8.945 -34.639 1.00 91.31 607 ALA A CA 1
ATOM 4995 C C . ALA A 1 607 ? -4.241 -7.981 -33.524 1.00 91.31 607 ALA A C 1
ATOM 4997 O O . ALA A 1 607 ? -3.826 -8.188 -32.382 1.00 91.31 607 ALA A O 1
ATOM 4998 N N . ILE A 1 608 ? -5.064 -6.978 -33.851 1.00 93.12 608 ILE A N 1
ATOM 4999 C CA . ILE A 1 608 ? -5.447 -5.884 -32.949 1.00 93.12 608 ILE A CA 1
ATOM 5000 C C . ILE A 1 608 ? -6.325 -6.401 -31.801 1.00 93.12 608 ILE A C 1
ATOM 5002 O O . ILE A 1 608 ? -7.344 -7.054 -32.020 1.00 93.12 608 ILE A O 1
ATOM 5006 N N . THR A 1 609 ? -5.934 -6.058 -30.572 1.00 94.81 609 THR A N 1
ATOM 5007 C CA . THR A 1 609 ? -6.646 -6.376 -29.324 1.00 94.81 609 THR A CA 1
ATOM 5008 C C . THR A 1 609 ? -7.194 -5.135 -28.617 1.00 94.81 609 THR A C 1
ATOM 5010 O O . THR A 1 609 ? -8.162 -5.248 -27.868 1.00 94.81 609 THR A O 1
ATOM 5013 N N . SER A 1 610 ? -6.620 -3.951 -28.860 1.00 96.31 610 SER A N 1
ATOM 5014 C CA . SER A 1 610 ? -7.127 -2.664 -28.360 1.00 96.31 610 SER A CA 1
ATOM 5015 C C . SER A 1 610 ? -7.096 -1.619 -29.474 1.00 96.31 610 SER A C 1
ATOM 5017 O O . SER A 1 610 ? -6.050 -1.406 -30.092 1.00 96.31 610 SER A O 1
ATOM 5019 N N . LEU A 1 611 ? -8.236 -0.974 -29.733 1.00 93.75 611 LEU A N 1
ATOM 5020 C CA . LEU A 1 611 ? -8.405 0.041 -30.773 1.00 93.75 611 LEU A CA 1
ATOM 5021 C C . LEU A 1 611 ? -9.004 1.317 -30.175 1.00 93.75 611 LEU A C 1
ATOM 5023 O O . LEU A 1 611 ? -10.127 1.317 -29.669 1.00 93.75 611 LEU A O 1
ATOM 5027 N N . LYS A 1 612 ? -8.258 2.422 -30.241 1.00 94.38 612 LYS A N 1
ATOM 5028 C CA . LYS A 1 612 ? -8.660 3.727 -29.698 1.00 94.38 612 LYS A CA 1
ATOM 5029 C C . LYS A 1 612 ? -8.604 4.767 -30.808 1.00 94.38 612 LYS A C 1
ATOM 5031 O O . LYS A 1 612 ? -7.535 5.052 -31.336 1.00 94.38 612 LYS A O 1
ATOM 5036 N N . LEU A 1 613 ? -9.756 5.314 -31.169 1.00 91.56 613 LEU A N 1
ATOM 5037 C CA . LEU A 1 613 ? -9.953 6.240 -32.278 1.00 91.56 613 LEU A CA 1
ATOM 5038 C C . LEU A 1 613 ? -10.499 7.564 -31.749 1.00 91.56 613 LEU A C 1
ATOM 5040 O O . LEU A 1 613 ? -11.416 7.586 -30.931 1.00 91.56 613 LEU A O 1
ATOM 5044 N N . CYS A 1 614 ? -9.955 8.677 -32.224 1.00 89.81 614 CYS A N 1
ATOM 5045 C CA . CYS A 1 614 ? -10.397 10.022 -31.876 1.00 89.81 614 CYS A CA 1
ATOM 5046 C C . CYS A 1 614 ? -10.320 10.909 -33.129 1.00 89.81 614 CYS A C 1
ATOM 5048 O O . CYS A 1 614 ? -9.258 10.998 -33.748 1.00 89.81 614 CYS A O 1
ATOM 5050 N N . GLY A 1 615 ? -11.446 11.503 -33.541 1.00 83.31 615 GLY A N 1
ATOM 5051 C CA . GLY A 1 615 ? -11.551 12.317 -34.764 1.00 83.31 615 GLY A CA 1
ATOM 5052 C C . GLY A 1 615 ? -11.422 11.543 -36.089 1.00 83.31 615 GLY A C 1
ATOM 5053 O O . GLY A 1 615 ? -11.038 12.126 -37.107 1.00 83.31 615 GLY A O 1
ATOM 5054 N N . CYS A 1 616 ? -11.709 10.236 -36.086 1.00 81.56 616 CYS A N 1
ATOM 5055 C CA . CYS A 1 616 ? -11.530 9.333 -37.230 1.00 81.56 616 CYS A CA 1
ATOM 5056 C C . CYS A 1 616 ? -12.876 8.740 -37.661 1.00 81.56 616 CYS A C 1
ATOM 5058 O O . CYS A 1 616 ? -13.499 8.026 -36.884 1.00 81.56 616 CYS A O 1
ATOM 5060 N N . VAL A 1 617 ? -13.311 8.979 -38.897 1.00 74.31 617 VAL A N 1
ATOM 5061 C CA . VAL A 1 617 ? -14.507 8.350 -39.471 1.00 74.31 617 VAL A CA 1
ATOM 5062 C C . VAL A 1 617 ? -14.174 6.950 -39.961 1.00 74.31 617 VAL A C 1
ATOM 5064 O O . VAL A 1 617 ? -13.269 6.749 -40.771 1.00 74.31 617 VAL A O 1
ATOM 5067 N N . VAL A 1 618 ? -14.969 5.987 -39.506 1.00 67.88 618 VAL A N 1
ATOM 5068 C CA . VAL A 1 618 ? -14.982 4.626 -40.037 1.00 67.88 618 VAL A CA 1
ATOM 5069 C C . VAL A 1 618 ? -16.057 4.572 -41.120 1.00 67.88 618 VAL A C 1
ATOM 5071 O O . VAL A 1 618 ? -17.243 4.444 -40.813 1.00 67.88 618 VAL A O 1
ATOM 5074 N N . LEU A 1 619 ? -15.660 4.721 -42.387 1.00 57.09 619 LEU A N 1
ATOM 5075 C CA . LEU A 1 619 ? -16.575 4.486 -43.503 1.00 57.09 619 LEU A CA 1
ATOM 5076 C C . LEU A 1 619 ? -16.781 2.984 -43.642 1.00 57.09 619 LEU A C 1
ATOM 5078 O O . LEU A 1 619 ? -15.907 2.267 -44.117 1.00 57.09 619 LEU A O 1
ATOM 5082 N N . PHE A 1 620 ? -17.960 2.509 -43.258 1.00 52.59 620 PHE A N 1
ATOM 5083 C CA . PHE A 1 620 ? -18.370 1.157 -43.598 1.00 52.59 620 PHE A CA 1
ATOM 5084 C C . PHE A 1 620 ? -18.812 1.108 -45.057 1.00 52.59 620 PHE A C 1
ATOM 5086 O O . PHE A 1 620 ? -20.001 1.115 -45.368 1.00 52.59 620 PHE A O 1
ATOM 5093 N N . GLY A 1 621 ? -17.828 0.968 -45.946 1.00 47.16 621 GLY A N 1
ATOM 5094 C CA . GLY A 1 621 ? -18.050 0.179 -47.148 1.00 47.16 621 GLY A CA 1
ATOM 5095 C C . GLY A 1 621 ? -18.536 -1.228 -46.767 1.00 47.16 621 GLY A C 1
ATOM 5096 O O . GLY A 1 621 ? -18.368 -1.703 -45.633 1.00 47.16 621 GLY A O 1
ATOM 5097 N N . PHE A 1 622 ? -19.135 -1.932 -47.724 1.00 45.28 622 PHE A N 1
ATOM 5098 C CA . PHE A 1 622 ? -19.636 -3.300 -47.538 1.00 45.28 622 PHE A CA 1
ATOM 5099 C C . PHE A 1 622 ? -18.502 -4.356 -47.462 1.00 45.28 622 PHE A C 1
ATOM 5101 O O . PHE A 1 622 ? -18.686 -5.515 -47.818 1.00 45.28 622 PHE A O 1
ATOM 5108 N N . THR A 1 623 ? -17.321 -3.976 -46.966 1.00 52.00 623 THR A N 1
ATOM 5109 C CA . THR A 1 623 ? -16.127 -4.816 -46.815 1.00 52.00 623 THR A CA 1
ATOM 5110 C C . THR A 1 623 ? -16.126 -5.586 -45.485 1.00 52.00 623 THR A C 1
ATOM 5112 O O . THR A 1 623 ? -16.750 -5.189 -44.491 1.00 52.00 623 THR A O 1
ATOM 5115 N N . ALA A 1 624 ? -15.477 -6.754 -45.474 1.00 55.66 624 ALA A N 1
ATOM 5116 C CA . ALA A 1 624 ? -15.584 -7.743 -44.402 1.00 55.66 624 ALA A CA 1
ATOM 5117 C C . ALA A 1 624 ? -14.664 -7.431 -43.206 1.00 55.66 624 ALA A C 1
ATOM 5119 O O . ALA A 1 624 ? -13.488 -7.797 -43.192 1.00 55.66 624 ALA A O 1
ATOM 5120 N N . THR A 1 625 ? -15.219 -6.811 -42.166 1.00 64.06 625 THR A N 1
ATOM 5121 C CA . THR A 1 625 ? -14.515 -6.536 -40.908 1.00 64.06 625 THR A CA 1
ATOM 5122 C C . THR A 1 625 ? -14.238 -7.817 -40.116 1.00 64.06 625 THR A C 1
ATOM 5124 O O . THR A 1 625 ? -15.143 -8.616 -39.877 1.00 64.06 625 THR A O 1
ATOM 5127 N N . LYS A 1 626 ? -12.974 -8.023 -39.715 1.00 71.44 626 LYS A N 1
ATOM 5128 C CA . LYS A 1 626 ? -12.459 -9.269 -39.101 1.00 71.44 626 LYS A CA 1
ATOM 5129 C C . LYS A 1 626 ? -11.579 -9.017 -37.865 1.00 71.44 626 LYS A C 1
ATOM 5131 O O . LYS A 1 626 ? -10.654 -9.785 -37.596 1.00 71.44 626 LYS A O 1
ATOM 5136 N N . LEU A 1 627 ? -11.908 -7.989 -37.080 1.00 81.75 627 LEU A N 1
ATOM 5137 C CA . LEU A 1 627 ? -11.303 -7.637 -35.780 1.00 81.75 627 LEU A CA 1
ATOM 5138 C C . LEU A 1 627 ? -11.644 -8.659 -34.661 1.00 81.75 627 LEU A C 1
ATOM 5140 O O . LEU A 1 627 ? -12.032 -8.306 -33.551 1.00 81.75 627 LEU A O 1
ATOM 5144 N N . CYS A 1 628 ? -11.482 -9.954 -34.943 1.00 82.75 628 CYS A N 1
ATOM 5145 C CA . CYS A 1 628 ? -11.999 -11.065 -34.135 1.00 82.75 628 CYS A CA 1
ATOM 5146 C C . CYS A 1 628 ? -11.373 -11.159 -32.729 1.00 82.75 628 CYS A C 1
ATOM 5148 O O . CYS A 1 628 ? -11.954 -11.776 -31.843 1.00 82.75 628 CYS A O 1
ATOM 5150 N N . ASN A 1 629 ? -10.190 -10.564 -32.530 1.00 89.62 629 ASN A N 1
ATOM 5151 C CA . ASN A 1 629 ? -9.439 -10.566 -31.269 1.00 89.62 629 ASN A CA 1
ATOM 5152 C C . ASN A 1 629 ? -9.574 -9.257 -30.464 1.00 89.62 629 ASN A C 1
ATOM 5154 O O . ASN A 1 629 ? -8.900 -9.096 -29.444 1.00 89.62 629 ASN A O 1
ATOM 5158 N N . LEU A 1 630 ? -10.420 -8.322 -30.909 1.00 92.62 630 LEU A N 1
ATOM 5159 C CA . LEU A 1 630 ? -10.603 -7.025 -30.266 1.00 92.62 630 LEU A CA 1
ATOM 5160 C C . LEU A 1 630 ? -11.285 -7.173 -28.897 1.00 92.62 630 LEU A C 1
ATOM 5162 O O . LEU A 1 630 ? -12.372 -7.736 -28.806 1.00 92.62 630 LEU A O 1
ATOM 5166 N N . ARG A 1 631 ? -10.650 -6.634 -27.848 1.00 94.94 631 ARG A N 1
ATOM 5167 C CA . ARG A 1 631 ? -11.136 -6.638 -26.454 1.00 94.94 631 ARG A CA 1
ATOM 5168 C C . ARG A 1 631 ? -11.459 -5.243 -25.927 1.00 94.94 631 ARG A C 1
ATOM 5170 O O . ARG A 1 631 ? -12.381 -5.095 -25.135 1.00 94.94 631 ARG A O 1
ATOM 5177 N N . GLU A 1 632 ? -10.728 -4.220 -26.359 1.00 96.06 632 GLU A N 1
ATOM 5178 C CA . GLU A 1 632 ? -11.000 -2.824 -25.996 1.00 96.06 632 GLU A CA 1
ATOM 5179 C C . GLU A 1 632 ? -11.286 -1.999 -27.255 1.00 96.06 632 GLU A C 1
ATOM 5181 O O . GLU A 1 632 ? -10.462 -1.958 -28.170 1.00 96.06 632 GLU A O 1
ATOM 5186 N N . LEU A 1 633 ? -12.427 -1.309 -27.281 1.00 93.50 633 LEU A N 1
ATOM 5187 C CA . LEU A 1 633 ? -12.803 -0.376 -28.341 1.00 93.50 633 LEU A CA 1
ATOM 5188 C C . LEU A 1 633 ? -13.179 0.978 -27.730 1.00 93.50 633 LEU A C 1
ATOM 5190 O O . LEU A 1 633 ? -14.163 1.096 -27.004 1.00 93.50 633 LEU A O 1
ATOM 5194 N N . SER A 1 634 ? -12.421 2.026 -28.055 1.00 94.75 634 SER A N 1
ATOM 5195 C CA . SER A 1 634 ? -12.742 3.401 -27.665 1.00 94.75 634 SER A CA 1
ATOM 5196 C C . SER A 1 634 ? -12.882 4.285 -28.896 1.00 94.75 634 SER A C 1
ATOM 5198 O O . SER A 1 634 ? -11.915 4.479 -29.624 1.00 94.75 634 SER A O 1
ATOM 5200 N N . ILE A 1 635 ? -14.063 4.860 -29.108 1.00 90.75 635 ILE A N 1
ATOM 5201 C CA . ILE A 1 635 ? -14.347 5.804 -30.192 1.00 90.75 635 ILE A CA 1
ATOM 5202 C C . ILE A 1 635 ? -14.646 7.174 -29.577 1.00 90.75 635 ILE A C 1
ATOM 5204 O O . ILE A 1 635 ? -15.432 7.285 -28.632 1.00 90.75 635 ILE A O 1
ATOM 5208 N N . LYS A 1 636 ? -13.980 8.220 -30.079 1.00 90.19 636 LYS A N 1
ATOM 5209 C CA . LYS A 1 636 ? -14.083 9.591 -29.567 1.00 90.19 636 LYS A CA 1
ATOM 5210 C C . LYS A 1 636 ? -14.252 10.625 -30.680 1.00 90.19 636 LYS A C 1
ATOM 5212 O O . LYS A 1 636 ? -13.647 10.480 -31.740 1.00 90.19 636 LYS A O 1
ATOM 5217 N N . GLU A 1 637 ? -15.018 11.689 -30.440 1.00 85.62 637 GLU A N 1
ATOM 5218 C CA . GLU A 1 637 ? -15.139 12.861 -31.339 1.00 85.62 637 GLU A CA 1
ATOM 5219 C C . GLU A 1 637 ? -15.434 12.479 -32.812 1.00 85.62 637 GLU A C 1
ATOM 5221 O O . GLU A 1 637 ? -14.826 12.996 -33.748 1.00 85.62 637 GLU A O 1
ATOM 5226 N N . THR A 1 638 ? -16.316 11.497 -33.023 1.00 83.19 638 THR A N 1
ATOM 5227 C CA . THR A 1 638 ? -16.463 10.760 -34.294 1.00 83.19 638 THR A CA 1
ATOM 5228 C C . THR A 1 638 ? -17.935 10.565 -34.673 1.00 83.19 638 THR A C 1
ATOM 5230 O O . THR A 1 638 ? -18.802 10.482 -33.801 1.00 83.19 638 THR A O 1
ATOM 5233 N N . LEU A 1 639 ? -18.222 10.478 -35.978 1.00 81.00 639 LEU A N 1
ATOM 5234 C CA . LEU A 1 639 ? -19.525 10.033 -36.481 1.00 81.00 639 LEU A CA 1
ATOM 5235 C C . LEU A 1 639 ? -19.644 8.506 -36.357 1.00 81.00 639 LEU A C 1
ATOM 5237 O O . LEU A 1 639 ? -18.867 7.767 -36.958 1.00 81.00 639 LEU A O 1
ATOM 5241 N N . VAL A 1 640 ? -20.625 8.057 -35.582 1.00 81.69 640 VAL A N 1
ATOM 5242 C CA . VAL A 1 640 ? -20.994 6.661 -35.334 1.00 81.69 640 VAL A CA 1
ATOM 5243 C C . VAL A 1 640 ? -22.462 6.513 -35.723 1.00 81.69 640 VAL A C 1
ATOM 5245 O O . VAL A 1 640 ? -23.274 7.358 -35.367 1.00 81.69 640 VAL A O 1
ATOM 5248 N N . CYS A 1 641 ? -22.813 5.451 -36.442 1.00 81.31 641 CYS A N 1
ATOM 5249 C CA . CYS A 1 641 ? -24.201 5.120 -36.771 1.00 81.31 641 CYS A CA 1
ATOM 5250 C C . CYS A 1 641 ? -24.594 3.772 -36.152 1.00 81.31 641 CYS A C 1
ATOM 5252 O O . CYS A 1 641 ? -23.740 2.979 -35.755 1.00 81.31 641 CYS A O 1
ATOM 5254 N N . GLU A 1 642 ? -25.889 3.480 -36.091 1.00 82.62 642 GLU A N 1
ATOM 5255 C CA . GLU A 1 642 ? -26.404 2.264 -35.441 1.00 82.62 642 GLU A CA 1
ATOM 5256 C C . GLU A 1 642 ? -25.936 0.987 -36.168 1.00 82.62 642 GLU A C 1
ATOM 5258 O O . GLU A 1 642 ? -25.512 0.021 -35.532 1.00 82.62 642 GLU A O 1
ATOM 5263 N N . ALA A 1 643 ? -25.860 1.031 -37.503 1.00 81.31 643 ALA A N 1
ATOM 5264 C CA . ALA A 1 643 ? -25.300 -0.042 -38.329 1.00 81.31 643 ALA A CA 1
ATOM 5265 C C . ALA A 1 643 ? -23.811 -0.329 -38.035 1.00 81.31 643 ALA A C 1
ATOM 5267 O O . ALA A 1 643 ? -23.374 -1.478 -38.118 1.00 81.31 643 ALA A O 1
ATOM 5268 N N . MET A 1 644 ? -23.030 0.690 -37.650 1.00 80.88 644 MET A N 1
ATOM 5269 C CA . MET A 1 644 ? -21.632 0.524 -37.234 1.00 80.88 644 MET A CA 1
ATOM 5270 C C . MET A 1 644 ? -21.534 -0.267 -35.922 1.00 80.88 644 MET A C 1
ATOM 5272 O O . MET A 1 644 ? -20.696 -1.163 -35.822 1.00 80.88 644 MET A O 1
ATOM 5276 N N . ILE A 1 645 ? -22.402 0.012 -34.943 1.00 83.19 645 ILE A N 1
ATOM 5277 C CA . ILE A 1 645 ? -22.439 -0.734 -33.674 1.00 83.19 645 ILE A CA 1
ATOM 5278 C C . ILE A 1 645 ? -22.808 -2.200 -33.925 1.00 83.19 645 ILE A C 1
ATOM 5280 O O . ILE A 1 645 ? -22.043 -3.084 -33.547 1.00 83.19 645 ILE A O 1
ATOM 5284 N N . GLN A 1 646 ? -23.893 -2.465 -34.660 1.00 83.75 646 GLN A N 1
ATOM 5285 C CA . GLN A 1 646 ? -24.313 -3.833 -35.005 1.00 83.75 646 GLN A CA 1
ATOM 5286 C C . GLN A 1 646 ? -23.231 -4.614 -35.774 1.00 83.75 646 GLN A C 1
ATOM 5288 O O . GLN A 1 646 ? -23.077 -5.825 -35.596 1.00 83.75 646 GLN A O 1
ATOM 5293 N N . LYS A 1 647 ? -22.452 -3.940 -36.632 1.00 80.69 647 LYS A N 1
ATOM 5294 C CA . LYS A 1 647 ? -21.333 -4.568 -37.348 1.00 80.69 647 LYS A CA 1
ATOM 5295 C C . LYS A 1 647 ? -20.163 -4.889 -36.412 1.00 80.69 647 LYS A C 1
ATOM 5297 O O . LYS A 1 647 ? -19.580 -5.961 -36.553 1.00 80.69 647 LYS A O 1
ATOM 5302 N N . PHE A 1 648 ? -19.866 -4.050 -35.415 1.00 83.62 648 PHE A N 1
ATOM 5303 C CA . PHE A 1 648 ? -18.913 -4.409 -34.356 1.00 83.62 648 PHE A CA 1
ATOM 5304 C C . PHE A 1 648 ? -19.399 -5.589 -33.509 1.00 83.62 648 PHE A C 1
ATOM 5306 O O . PHE A 1 648 ? -18.604 -6.484 -33.246 1.00 83.62 648 PHE A O 1
ATOM 5313 N N . GLU A 1 649 ? -20.682 -5.653 -33.143 1.00 83.94 649 GLU A N 1
ATOM 5314 C CA . GLU A 1 649 ? -21.234 -6.801 -32.408 1.00 83.94 649 GLU A CA 1
ATOM 5315 C C . GLU A 1 649 ? -21.018 -8.129 -33.151 1.00 83.94 649 GLU A C 1
ATOM 5317 O O . GLU A 1 649 ? -20.525 -9.098 -32.576 1.00 83.94 649 GLU A O 1
ATOM 5322 N N . ARG A 1 650 ? -21.328 -8.158 -34.455 1.00 82.44 650 ARG A N 1
ATOM 5323 C CA . ARG A 1 650 ? -21.190 -9.357 -35.300 1.00 82.44 650 ARG A CA 1
ATOM 5324 C C . ARG A 1 650 ? -19.732 -9.713 -35.618 1.00 82.44 650 ARG A C 1
ATOM 5326 O O . ARG A 1 650 ? -19.417 -10.889 -35.767 1.00 82.44 650 ARG A O 1
ATOM 5333 N N . SER A 1 651 ? -18.847 -8.723 -35.759 1.00 80.88 651 SER A N 1
ATOM 5334 C CA . SER A 1 651 ? -17.442 -8.932 -36.157 1.00 80.88 651 SER A CA 1
ATOM 5335 C C . SER A 1 651 ? -16.459 -9.087 -34.989 1.00 80.88 651 SER A C 1
ATOM 5337 O O . SER A 1 651 ? -15.354 -9.591 -35.203 1.00 80.88 651 SER A O 1
ATOM 5339 N N . CYS A 1 652 ? -16.821 -8.637 -33.784 1.00 87.00 652 CYS A N 1
ATOM 5340 C CA . CYS A 1 652 ? -15.910 -8.482 -32.644 1.00 87.00 652 CYS A CA 1
ATOM 5341 C C . CYS A 1 652 ? -16.513 -9.040 -31.330 1.00 87.00 652 CYS A C 1
ATOM 5343 O O . CYS A 1 652 ? -16.638 -8.303 -30.350 1.00 87.00 652 CYS A O 1
ATOM 5345 N N . PRO A 1 653 ? -16.864 -10.338 -31.247 1.00 84.94 653 PRO A N 1
ATOM 5346 C CA . PRO A 1 653 ? -17.585 -10.906 -30.096 1.00 84.94 653 PRO A CA 1
ATOM 5347 C C . PRO A 1 653 ? -16.779 -10.950 -28.780 1.00 84.94 653 PRO A C 1
ATOM 5349 O O . PRO A 1 653 ? -17.324 -11.291 -27.730 1.00 84.94 653 PRO A O 1
ATOM 5352 N N . LEU A 1 654 ? -15.479 -10.632 -28.815 1.00 90.75 654 LEU A N 1
ATOM 5353 C CA . LEU A 1 654 ? -14.576 -10.658 -27.658 1.00 90.75 654 LEU A CA 1
ATOM 5354 C C . LEU A 1 654 ? -14.405 -9.297 -26.955 1.00 90.75 654 LEU A C 1
ATOM 5356 O O . LEU A 1 654 ? -13.561 -9.198 -26.065 1.00 90.75 654 LEU A O 1
ATOM 5360 N N . ILE A 1 655 ? -15.182 -8.265 -27.312 1.00 93.81 655 ILE A N 1
ATOM 5361 C CA . ILE A 1 655 ? -15.095 -6.946 -26.663 1.00 93.81 655 I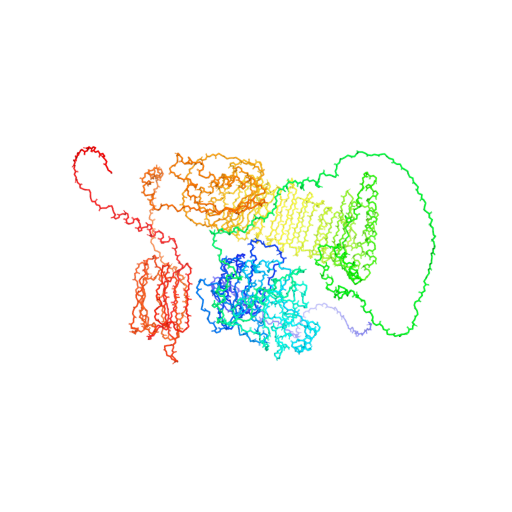LE A CA 1
ATOM 5362 C C . ILE A 1 655 ? -15.479 -7.049 -25.174 1.00 93.81 655 ILE A C 1
ATOM 5364 O O . ILE A 1 655 ? -16.556 -7.521 -24.818 1.00 93.81 655 ILE A O 1
ATOM 5368 N N . GLU A 1 656 ? -14.586 -6.560 -24.312 1.00 96.00 656 GLU A N 1
ATOM 5369 C CA . GLU A 1 656 ? -14.710 -6.494 -22.851 1.00 96.00 656 GLU A CA 1
ATOM 5370 C C . GLU A 1 656 ? -14.906 -5.050 -22.345 1.00 96.00 656 GLU A C 1
ATOM 5372 O O . GLU A 1 656 ? -15.574 -4.840 -21.331 1.00 96.00 656 GLU A O 1
ATOM 5377 N N . ASP A 1 657 ? -14.346 -4.050 -23.037 1.00 96.50 657 ASP A N 1
ATOM 5378 C CA . ASP A 1 657 ? -14.400 -2.626 -22.669 1.00 96.50 657 ASP A CA 1
ATOM 5379 C C . ASP A 1 657 ? -14.765 -1.774 -23.901 1.00 96.50 657 ASP A C 1
ATOM 5381 O O . ASP A 1 657 ? -13.988 -1.683 -24.857 1.00 96.50 657 ASP A O 1
ATOM 5385 N N . LEU A 1 658 ? -15.962 -1.177 -23.891 1.00 95.00 658 LEU A N 1
ATOM 5386 C CA . LEU A 1 658 ? -16.489 -0.325 -24.962 1.00 95.00 658 LEU A CA 1
ATOM 5387 C C . LEU A 1 658 ? -16.686 1.110 -24.463 1.00 95.00 658 LEU A C 1
ATOM 5389 O O . LEU A 1 658 ? -17.383 1.340 -23.474 1.00 95.00 658 LEU A O 1
ATOM 5393 N N . ARG A 1 659 ? -16.125 2.095 -25.175 1.00 95.50 659 ARG A N 1
ATOM 5394 C CA . ARG A 1 659 ? -16.236 3.516 -24.804 1.00 95.50 659 ARG A CA 1
ATOM 5395 C C . ARG A 1 659 ? -16.600 4.406 -25.982 1.00 95.50 659 ARG A C 1
ATOM 5397 O O . ARG A 1 659 ? -15.835 4.490 -26.940 1.00 95.50 659 ARG A O 1
ATOM 5404 N N . LEU A 1 660 ? -17.701 5.139 -25.862 1.00 92.50 660 LEU A N 1
ATOM 5405 C CA . LEU A 1 660 ? -18.169 6.140 -26.822 1.00 92.50 660 LEU A CA 1
ATOM 5406 C C . LEU A 1 660 ? -18.120 7.523 -26.156 1.00 92.50 660 LEU A C 1
ATOM 5408 O O . LEU A 1 660 ? -18.730 7.730 -25.110 1.00 92.50 660 LEU A O 1
ATOM 5412 N N . VAL A 1 661 ? -17.361 8.469 -26.715 1.00 91.81 661 VAL A N 1
ATOM 5413 C CA . VAL A 1 661 ? -17.130 9.797 -26.105 1.00 91.81 661 VAL A CA 1
ATOM 5414 C C . VAL A 1 661 ? -17.292 10.897 -27.152 1.00 91.81 661 VAL A C 1
ATOM 5416 O O . VAL A 1 661 ? -16.616 10.858 -28.173 1.00 91.81 661 VAL A O 1
ATOM 5419 N N . HIS A 1 662 ? -18.153 11.893 -26.943 1.00 88.31 662 HIS A N 1
ATOM 5420 C CA . HIS A 1 662 ? -18.413 12.958 -27.930 1.00 88.31 662 HIS A CA 1
ATOM 5421 C C . HIS A 1 662 ? -18.739 12.418 -29.341 1.00 88.31 662 HIS A C 1
ATOM 5423 O O . HIS A 1 662 ? -18.309 12.975 -30.353 1.00 88.31 662 HIS A O 1
ATOM 5429 N N . CYS A 1 663 ? -19.429 11.276 -29.418 1.00 86.81 663 CYS A N 1
ATOM 5430 C CA . CYS A 1 663 ? -19.809 10.655 -30.686 1.00 86.81 663 CYS A CA 1
ATOM 5431 C C . CYS A 1 663 ? -21.151 11.212 -31.184 1.00 86.81 663 CYS A C 1
ATOM 5433 O O . CYS A 1 663 ? -21.977 11.662 -30.392 1.00 86.81 663 CYS A O 1
ATOM 5435 N N . ARG A 1 664 ? -21.361 11.202 -32.501 1.00 85.62 664 ARG A N 1
ATOM 5436 C CA . ARG A 1 664 ? -22.520 11.817 -33.176 1.00 85.62 664 ARG A CA 1
ATOM 5437 C C . ARG A 1 664 ? -23.119 10.861 -34.199 1.00 85.62 664 ARG A C 1
ATOM 5439 O O . ARG A 1 664 ? -22.363 10.090 -34.772 1.00 85.62 664 ARG A O 1
ATOM 5446 N N . GLY A 1 665 ? -24.406 10.990 -34.522 1.00 79.38 665 GLY A N 1
ATOM 5447 C CA . GLY A 1 665 ? -25.009 10.320 -35.690 1.00 79.38 665 GLY A CA 1
ATOM 5448 C C . GLY A 1 665 ? -25.787 9.027 -35.411 1.00 79.38 665 GLY A C 1
ATOM 5449 O O . GLY A 1 665 ? -26.120 8.311 -36.352 1.00 79.38 665 GLY A O 1
ATOM 5450 N N . PHE A 1 666 ? -26.101 8.741 -34.146 1.00 85.56 666 PHE A N 1
ATOM 5451 C CA . PHE A 1 666 ? -26.960 7.632 -33.725 1.00 85.56 666 PHE A CA 1
ATOM 5452 C C . PHE A 1 666 ? -27.935 8.113 -32.647 1.00 85.56 666 PHE A C 1
ATOM 5454 O O . PHE A 1 666 ? -27.592 8.988 -31.849 1.00 85.56 666 PHE A O 1
ATOM 5461 N N . VAL A 1 667 ? -29.153 7.567 -32.640 1.00 86.44 667 VAL A N 1
ATOM 5462 C CA . VAL A 1 667 ? -30.235 7.985 -31.731 1.00 86.44 667 VAL A CA 1
ATOM 5463 C C . VAL A 1 667 ? -30.519 6.900 -30.691 1.00 86.44 667 VAL A C 1
ATOM 5465 O O . VAL A 1 667 ? -30.854 7.224 -29.550 1.00 86.44 667 VAL A O 1
ATOM 5468 N N . ARG A 1 668 ? -30.320 5.628 -31.049 1.00 87.31 668 ARG A N 1
ATOM 5469 C CA . ARG A 1 668 ? -30.401 4.455 -30.176 1.00 87.31 668 ARG A CA 1
ATOM 5470 C C . ARG A 1 668 ? -29.042 3.754 -30.124 1.00 87.31 668 ARG A C 1
ATOM 5472 O O . ARG A 1 668 ? -28.435 3.466 -31.149 1.00 87.31 668 ARG A O 1
ATOM 5479 N N . LEU A 1 669 ? -28.560 3.454 -28.924 1.00 90.69 669 LEU A N 1
ATOM 5480 C CA . LEU A 1 669 ? -27.463 2.515 -28.708 1.00 90.69 669 LEU A CA 1
ATOM 5481 C C . LEU A 1 669 ? -28.072 1.193 -28.255 1.00 90.69 669 LEU A C 1
ATOM 5483 O O . LEU A 1 669 ? -28.546 1.122 -27.129 1.00 90.69 669 LEU A O 1
ATOM 5487 N N . HIS A 1 670 ? -28.057 0.177 -29.112 1.00 90.94 670 HIS A N 1
ATOM 5488 C CA . HIS A 1 670 ? -28.489 -1.178 -28.772 1.00 90.94 670 HIS A CA 1
ATOM 5489 C C . HIS A 1 670 ? -27.275 -2.112 -28.762 1.00 90.94 670 HIS A C 1
ATOM 5491 O O . HIS A 1 670 ? -26.502 -2.113 -29.722 1.00 90.94 670 HIS A O 1
ATOM 5497 N N . ILE A 1 671 ? -27.103 -2.873 -27.682 1.00 91.25 671 ILE A N 1
ATOM 5498 C CA . ILE A 1 671 ? -26.052 -3.883 -27.511 1.00 91.25 671 ILE A CA 1
ATOM 5499 C C . ILE A 1 671 ? -26.699 -5.135 -26.913 1.00 91.25 671 ILE A C 1
ATOM 5501 O O . ILE A 1 671 ? -27.358 -5.043 -25.884 1.00 91.25 671 ILE A O 1
ATOM 5505 N N . SER A 1 672 ? -26.493 -6.294 -27.534 1.00 88.88 672 SER A N 1
ATOM 5506 C CA . SER A 1 672 ? -27.101 -7.576 -27.130 1.00 88.88 672 SER A CA 1
ATOM 5507 C C . SER A 1 672 ? -26.210 -8.801 -27.371 1.00 88.88 672 SER A C 1
ATOM 5509 O O . SER A 1 672 ? -26.329 -9.803 -26.674 1.00 88.88 672 SER A O 1
ATOM 5511 N N . ALA A 1 673 ? -25.275 -8.746 -28.328 1.00 85.31 673 ALA A N 1
ATOM 5512 C CA . ALA A 1 673 ? -24.475 -9.914 -28.718 1.00 85.31 673 ALA A CA 1
ATOM 5513 C C . ALA A 1 673 ? -23.056 -9.936 -28.110 1.00 85.31 673 ALA A C 1
ATOM 5515 O O . ALA A 1 673 ? -22.323 -10.917 -28.260 1.00 85.31 673 ALA A O 1
ATOM 5516 N N . LEU A 1 674 ? -22.642 -8.879 -27.401 1.00 88.88 674 LEU A N 1
ATOM 5517 C CA . LEU A 1 674 ? -21.310 -8.773 -26.790 1.00 88.88 674 LEU A CA 1
ATOM 5518 C C . LEU A 1 674 ? -21.219 -9.511 -25.442 1.00 88.88 674 LEU A C 1
ATOM 5520 O O . LEU A 1 674 ? -21.065 -8.915 -24.378 1.00 88.88 674 LEU A O 1
ATOM 5524 N N . VAL A 1 675 ? -21.241 -10.845 -25.486 1.00 86.50 675 VAL A N 1
ATOM 5525 C CA . VAL A 1 675 ? -21.273 -11.715 -24.291 1.00 86.50 675 VAL A CA 1
ATOM 5526 C C . VAL A 1 675 ? -20.072 -11.580 -23.338 1.00 86.50 675 VAL A C 1
ATOM 5528 O O . VAL A 1 675 ? -20.148 -12.041 -22.199 1.00 86.50 675 VAL A O 1
ATOM 5531 N N . LYS A 1 676 ? -18.946 -10.990 -23.768 1.00 92.06 676 LYS A N 1
ATOM 5532 C CA . LYS A 1 676 ? -17.748 -10.757 -22.929 1.00 92.06 676 LYS A CA 1
ATOM 5533 C C . LYS A 1 676 ? -17.667 -9.353 -22.322 1.00 92.06 676 LYS A C 1
ATOM 5535 O O . LYS A 1 676 ? -16.730 -9.082 -21.573 1.00 92.06 676 LYS A O 1
ATOM 5540 N N . LEU A 1 677 ? -18.640 -8.490 -22.599 1.00 94.88 677 LEU A N 1
ATOM 5541 C CA . LEU A 1 677 ? -18.635 -7.087 -22.206 1.00 94.88 677 LEU A CA 1
ATOM 5542 C C . LEU A 1 677 ? -18.688 -6.926 -20.680 1.00 94.88 677 LEU A C 1
ATOM 5544 O O . LEU A 1 677 ? -19.625 -7.386 -20.036 1.00 94.88 677 LEU A O 1
ATOM 5548 N N . ARG A 1 678 ? -17.681 -6.255 -20.107 1.00 95.88 678 ARG A N 1
ATOM 5549 C CA . ARG A 1 678 ? -17.553 -5.968 -18.665 1.00 95.88 678 ARG A CA 1
ATOM 5550 C C . ARG A 1 678 ? -17.700 -4.489 -18.336 1.00 95.88 678 ARG A C 1
ATOM 5552 O O . ARG A 1 678 ? -18.137 -4.148 -17.236 1.00 95.88 678 ARG A O 1
ATOM 5559 N N . ARG A 1 679 ? -17.310 -3.605 -19.258 1.00 97.06 679 ARG A N 1
ATOM 5560 C CA . ARG A 1 679 ? -17.406 -2.151 -19.099 1.00 97.06 679 ARG A CA 1
ATOM 5561 C C . ARG A 1 679 ? -18.018 -1.500 -20.330 1.00 97.06 679 ARG A C 1
ATOM 5563 O O . ARG A 1 679 ? -17.533 -1.701 -21.440 1.00 97.06 679 ARG A O 1
ATOM 5570 N N . VAL A 1 680 ? -19.005 -0.639 -20.094 1.00 95.25 680 VAL A N 1
ATOM 5571 C CA . VAL A 1 680 ? -19.514 0.310 -21.087 1.00 95.25 680 VAL A CA 1
ATOM 5572 C C . VAL A 1 680 ? -19.443 1.728 -20.532 1.00 95.25 680 VAL A C 1
ATOM 5574 O O . VAL A 1 680 ? -19.937 2.014 -19.439 1.00 95.25 680 VAL A O 1
ATOM 5577 N N . GLU A 1 681 ? -18.840 2.625 -21.306 1.00 95.12 681 GLU A N 1
ATOM 5578 C CA . GLU A 1 681 ? -18.800 4.060 -21.039 1.00 95.12 681 GLU A CA 1
ATOM 5579 C C . GLU A 1 681 ? -19.402 4.844 -22.215 1.00 95.12 681 GLU A C 1
ATOM 5581 O O . GLU A 1 681 ? -18.960 4.701 -23.354 1.00 95.12 681 GLU A O 1
ATOM 5586 N N . VAL A 1 682 ? -20.379 5.710 -21.949 1.00 92.19 682 VAL A N 1
ATOM 5587 C CA . VAL A 1 682 ? -21.021 6.575 -22.951 1.00 92.19 682 VAL A CA 1
ATOM 5588 C C . VAL A 1 682 ? -21.030 8.003 -22.423 1.00 92.19 682 VAL A C 1
ATOM 5590 O O . VAL A 1 682 ? -21.691 8.280 -21.427 1.00 92.19 682 VAL A O 1
ATOM 5593 N N . HIS A 1 683 ? -20.304 8.915 -23.070 1.00 91.44 683 HIS A N 1
ATOM 5594 C CA . HIS A 1 683 ? -20.105 10.290 -22.600 1.00 91.44 683 HIS A CA 1
ATOM 5595 C C . HIS A 1 683 ? -20.415 11.318 -23.693 1.00 91.44 683 HIS A C 1
ATOM 5597 O O . HIS A 1 683 ? -19.846 11.255 -24.779 1.00 91.44 683 HIS A O 1
ATOM 5603 N N . GLU A 1 684 ? -21.286 12.281 -23.387 1.00 86.69 684 GLU A N 1
ATOM 5604 C CA . GLU A 1 684 ? -21.641 13.468 -24.185 1.00 86.69 684 GLU A CA 1
ATOM 5605 C C . GLU A 1 684 ? -21.834 13.173 -25.680 1.00 86.69 684 GLU A C 1
ATOM 5607 O O . GLU A 1 684 ? -21.317 13.885 -26.537 1.00 86.69 684 GLU A O 1
ATOM 5612 N N . CYS A 1 685 ? -22.550 12.089 -25.994 1.00 86.44 685 CYS A N 1
ATOM 5613 C CA . CYS A 1 685 ? -22.895 11.738 -27.369 1.00 86.44 685 CYS A CA 1
ATOM 5614 C C . CYS A 1 685 ? -24.129 12.534 -27.823 1.00 86.44 685 CYS A C 1
ATOM 5616 O O . CYS A 1 685 ? -25.166 12.519 -27.156 1.00 86.44 685 CYS A O 1
ATOM 5618 N N . ASP A 1 686 ? -24.005 13.242 -28.944 1.00 81.81 686 ASP A N 1
ATOM 5619 C CA . ASP A 1 686 ? -25.055 14.120 -29.470 1.00 81.81 686 ASP A CA 1
ATOM 5620 C C . ASP A 1 686 ? -26.193 13.279 -30.084 1.00 81.81 686 ASP A C 1
ATOM 5622 O O . ASP A 1 686 ? -25.932 12.288 -30.764 1.00 81.81 686 ASP A O 1
ATOM 5626 N N . MET A 1 687 ? -27.453 13.686 -29.880 1.00 82.00 687 MET A N 1
ATOM 5627 C CA . MET A 1 687 ? -28.680 13.056 -30.425 1.00 82.00 687 MET A CA 1
ATOM 5628 C C . MET A 1 687 ? -29.047 11.639 -29.919 1.00 82.00 687 MET A C 1
ATOM 5630 O O . MET A 1 687 ? -30.170 11.194 -30.147 1.00 82.00 687 MET A O 1
ATOM 5634 N N . LEU A 1 688 ? -28.194 10.987 -29.119 1.00 86.75 688 LEU A N 1
ATOM 5635 C CA . LEU A 1 688 ? -28.508 9.748 -28.387 1.00 86.75 688 LEU A CA 1
ATOM 5636 C C . LEU A 1 688 ? -29.684 9.892 -27.386 1.00 86.75 688 LEU A C 1
ATOM 5638 O O . LEU A 1 688 ? -29.543 10.513 -26.331 1.00 86.75 688 LEU A O 1
ATOM 5642 N N . SER A 1 689 ? -30.837 9.293 -27.685 1.00 84.25 689 SER A N 1
ATOM 5643 C CA . SER A 1 689 ? -32.060 9.348 -26.859 1.00 84.25 689 SER A CA 1
ATOM 5644 C C . SER A 1 689 ? -32.495 8.008 -26.253 1.00 84.25 689 SER A C 1
ATOM 5646 O O . SER A 1 689 ? -33.450 7.962 -25.471 1.00 84.25 689 SER A O 1
ATOM 5648 N N . CYS A 1 690 ? -31.805 6.914 -26.572 1.00 87.38 690 CYS A N 1
ATOM 5649 C CA . CYS A 1 690 ? -32.085 5.601 -26.006 1.00 87.38 690 CYS A CA 1
ATOM 5650 C C . CYS A 1 690 ? -30.807 4.757 -25.899 1.00 87.38 690 CYS A C 1
ATOM 5652 O O . CYS A 1 690 ? -30.012 4.717 -26.836 1.00 87.38 690 CYS A O 1
ATOM 5654 N N . VAL A 1 691 ? -30.605 4.091 -24.762 1.00 89.69 691 VAL A N 1
ATOM 5655 C CA . VAL A 1 691 ? -29.526 3.126 -24.522 1.00 89.69 691 VAL A CA 1
ATOM 5656 C C . VAL A 1 691 ? -30.140 1.831 -24.009 1.00 89.69 691 VAL A C 1
ATOM 5658 O O . VAL A 1 691 ? -30.800 1.818 -22.971 1.00 89.69 691 VAL A O 1
ATOM 5661 N N . GLU A 1 692 ? -29.888 0.747 -24.727 1.00 90.06 692 GLU A N 1
ATOM 5662 C CA . GLU A 1 692 ? -30.380 -0.594 -24.451 1.00 90.06 692 GLU A CA 1
ATOM 5663 C C . GLU A 1 692 ? -29.189 -1.552 -24.453 1.00 90.06 692 GLU A C 1
ATOM 5665 O O . GLU A 1 692 ? -28.456 -1.630 -25.442 1.00 90.06 692 GLU A O 1
ATOM 5670 N N . ILE A 1 693 ? -28.939 -2.218 -23.326 1.00 90.94 693 ILE A N 1
ATOM 5671 C CA . ILE A 1 693 ? -27.800 -3.127 -23.168 1.00 90.94 693 ILE A CA 1
ATOM 5672 C C . ILE A 1 693 ? -28.270 -4.404 -22.481 1.00 90.94 693 ILE A C 1
ATOM 5674 O O . ILE A 1 693 ? -28.669 -4.373 -21.319 1.00 90.94 693 ILE A O 1
ATOM 5678 N N . GLU A 1 694 ? -28.135 -5.515 -23.193 1.00 90.19 694 GLU A N 1
ATOM 5679 C CA . GLU A 1 694 ? -28.312 -6.873 -22.700 1.00 90.19 694 GLU A CA 1
ATOM 5680 C C . GLU A 1 694 ? -26.935 -7.551 -22.647 1.00 90.19 694 GLU A C 1
ATOM 5682 O O . GLU A 1 694 ? -26.376 -7.974 -23.659 1.00 90.19 694 GLU A O 1
ATOM 5687 N N . ALA A 1 695 ? -26.320 -7.568 -21.460 1.00 90.00 695 ALA A N 1
ATOM 5688 C CA . ALA A 1 695 ? -24.984 -8.127 -21.258 1.00 90.00 695 ALA A CA 1
ATOM 5689 C C . ALA A 1 695 ? -24.800 -8.643 -19.821 1.00 90.00 695 ALA A C 1
ATOM 5691 O O . ALA A 1 695 ? -24.438 -7.898 -18.909 1.00 90.00 695 ALA A O 1
ATOM 5692 N N . SER A 1 696 ? -24.973 -9.951 -19.620 1.00 87.62 696 SER A N 1
ATOM 5693 C CA . SER A 1 696 ? -24.918 -10.578 -18.289 1.00 87.62 696 SER A CA 1
ATOM 5694 C C . SER A 1 696 ? -23.568 -10.477 -17.578 1.00 87.62 696 SER A C 1
ATOM 5696 O O . SER A 1 696 ? -23.528 -10.552 -16.354 1.00 87.62 696 SER A O 1
ATOM 5698 N N . ASN A 1 697 ? -22.466 -10.254 -18.300 1.00 91.19 697 ASN A N 1
ATOM 5699 C CA . ASN A 1 697 ? -21.128 -10.065 -17.722 1.00 91.19 697 ASN A CA 1
ATOM 5700 C C . ASN A 1 697 ? -20.772 -8.591 -17.426 1.00 91.19 697 ASN A C 1
ATOM 5702 O O . ASN A 1 697 ? -19.649 -8.316 -16.994 1.00 91.19 697 ASN A O 1
ATOM 5706 N N . LEU A 1 698 ? -21.697 -7.645 -17.636 1.00 94.06 698 LEU A N 1
ATOM 5707 C CA . LEU A 1 698 ? -21.447 -6.216 -17.457 1.00 94.06 698 LEU A CA 1
ATOM 5708 C C . LEU A 1 698 ? -21.259 -5.867 -15.973 1.00 94.06 698 LEU A C 1
ATOM 5710 O O . LEU A 1 698 ? -22.207 -5.859 -15.198 1.00 94.06 698 LEU A O 1
ATOM 5714 N N . GLU A 1 699 ? -20.035 -5.518 -15.574 1.00 95.12 699 GLU A N 1
ATOM 5715 C CA . GLU A 1 699 ? -19.707 -5.131 -14.195 1.00 95.12 699 GLU A CA 1
ATOM 5716 C C . GLU A 1 699 ? -19.800 -3.614 -13.964 1.00 95.12 699 GLU A C 1
ATOM 5718 O O . GLU A 1 699 ? -20.009 -3.167 -12.833 1.00 95.12 699 GLU A O 1
ATOM 5723 N N . THR A 1 700 ? -19.589 -2.800 -15.005 1.00 96.00 700 THR A N 1
ATOM 5724 C CA . THR A 1 700 ? -19.507 -1.332 -14.910 1.00 96.00 700 THR A CA 1
ATOM 5725 C C . THR A 1 700 ? -20.234 -0.650 -16.068 1.00 96.00 700 THR A C 1
ATOM 5727 O O . THR A 1 700 ? -19.855 -0.822 -17.226 1.00 96.00 700 THR A O 1
ATOM 5730 N N . PHE A 1 701 ? -21.195 0.214 -15.743 1.00 93.31 701 PHE A N 1
ATOM 5731 C CA . PHE A 1 701 ? -21.876 1.098 -16.690 1.00 93.31 701 PHE A CA 1
ATOM 5732 C C . PHE A 1 701 ? -21.727 2.557 -16.254 1.00 93.31 701 PHE A C 1
ATOM 5734 O O . PHE A 1 701 ? -22.081 2.932 -15.131 1.00 93.31 701 PHE A O 1
ATOM 5741 N N . TRP A 1 702 ? -21.203 3.394 -17.150 1.00 94.12 702 TRP A N 1
ATOM 5742 C CA . TRP A 1 702 ? -21.132 4.839 -16.960 1.00 94.12 702 TRP A CA 1
ATOM 5743 C C . TRP A 1 702 ? -21.793 5.538 -18.144 1.00 94.12 702 TRP A C 1
ATOM 5745 O O . TRP A 1 702 ? -21.229 5.598 -19.233 1.00 94.12 702 TRP A O 1
ATOM 5755 N N . TYR A 1 703 ? -22.968 6.116 -17.905 1.00 91.00 703 TYR A N 1
ATOM 5756 C CA . TYR A 1 703 ? -23.603 7.047 -18.827 1.00 91.00 703 TYR A CA 1
ATOM 5757 C C . TYR A 1 703 ? -23.402 8.491 -18.370 1.00 91.00 703 TYR A C 1
ATOM 5759 O O . TYR A 1 703 ? -23.616 8.829 -17.203 1.00 91.00 703 TYR A O 1
ATOM 5767 N N . HIS A 1 704 ? -23.058 9.369 -19.303 1.00 89.69 704 HIS A N 1
ATOM 5768 C CA . HIS A 1 704 ? -23.006 10.807 -19.110 1.00 89.69 704 HIS A CA 1
ATOM 5769 C C . HIS A 1 704 ? -23.586 11.498 -20.341 1.00 89.69 704 HIS A C 1
ATOM 5771 O O . HIS A 1 704 ? -22.973 11.503 -21.398 1.00 89.69 704 HIS A O 1
ATOM 5777 N N . GLY A 1 705 ? -24.777 12.075 -20.213 1.00 84.62 705 GLY A N 1
ATOM 5778 C CA . GLY A 1 705 ? -25.499 12.738 -21.298 1.00 84.62 705 GLY A CA 1
ATOM 5779 C C . GLY A 1 705 ? -25.485 14.262 -21.208 1.00 84.62 705 GLY A C 1
ATOM 5780 O O . GLY A 1 705 ? -25.068 14.857 -20.210 1.00 84.62 705 GLY A O 1
ATOM 5781 N N . HIS A 1 706 ? -25.999 14.894 -22.261 1.00 77.31 706 HIS A N 1
ATOM 5782 C CA . HIS A 1 706 ? -26.196 16.342 -22.324 1.00 77.31 706 HIS A CA 1
ATOM 5783 C C . HIS A 1 706 ? -27.356 16.811 -21.439 1.00 77.31 706 HIS A C 1
ATOM 5785 O O . HIS A 1 706 ? -28.361 16.122 -21.275 1.00 77.31 706 HIS A O 1
ATOM 5791 N N . LYS A 1 707 ? -27.242 18.029 -20.895 1.00 65.88 707 LYS A N 1
ATOM 5792 C CA . LYS A 1 707 ? -28.171 18.584 -19.888 1.00 65.88 707 LYS A CA 1
ATOM 5793 C C . LYS A 1 707 ? -29.638 18.667 -20.326 1.00 65.88 707 LYS A C 1
ATOM 5795 O O . LYS A 1 707 ? -30.517 18.607 -19.474 1.00 65.88 707 LYS A O 1
ATOM 5800 N N . HIS A 1 708 ? -29.897 18.828 -21.622 1.00 66.50 708 HIS A N 1
ATOM 5801 C CA . HIS A 1 708 ? -31.237 19.106 -22.158 1.00 66.50 708 HIS A CA 1
ATOM 5802 C C . HIS A 1 708 ? -31.875 17.911 -22.882 1.00 66.50 708 HIS A C 1
ATOM 5804 O O . HIS A 1 708 ? -33.047 17.971 -23.265 1.00 66.50 708 HIS A O 1
ATOM 5810 N N . GLN A 1 709 ? -31.133 16.812 -23.028 1.00 68.38 709 GLN A N 1
ATOM 5811 C CA . GLN A 1 709 ? -31.510 15.688 -23.872 1.00 68.38 709 GLN A CA 1
ATOM 5812 C C . GLN A 1 709 ? -31.953 14.485 -23.018 1.00 68.38 709 GLN A C 1
ATOM 5814 O O . GLN A 1 709 ? -31.172 14.011 -22.187 1.00 68.38 709 GLN A O 1
ATOM 5819 N N . PRO A 1 710 ? -33.200 13.997 -23.168 1.00 69.38 710 PRO A N 1
ATOM 5820 C CA . PRO A 1 710 ? -33.635 12.780 -22.497 1.00 69.38 710 PRO A CA 1
ATOM 5821 C C . PRO A 1 710 ? -32.950 11.567 -23.118 1.00 69.38 710 PRO A C 1
ATOM 5823 O O . PRO A 1 710 ? -32.749 11.522 -24.329 1.00 69.38 710 PRO A O 1
ATOM 5826 N N . CYS A 1 711 ? -32.644 10.577 -22.286 1.00 77.50 711 CYS A N 1
ATOM 5827 C CA . CYS A 1 711 ? -32.214 9.265 -22.738 1.00 77.50 711 CYS A CA 1
ATOM 5828 C C . CYS A 1 711 ? -32.990 8.198 -21.961 1.00 77.50 711 CYS A C 1
ATOM 5830 O O . CYS A 1 711 ? -33.012 8.242 -20.730 1.00 77.50 711 CYS A O 1
ATOM 5832 N N . LYS A 1 712 ? -33.666 7.291 -22.672 1.00 79.25 712 LYS A N 1
ATOM 5833 C CA . LYS A 1 712 ? -34.332 6.119 -22.088 1.00 79.25 712 LYS A CA 1
ATOM 5834 C C . LYS A 1 712 ? -33.302 5.012 -21.877 1.00 79.25 712 LYS A C 1
ATOM 5836 O O . LYS A 1 712 ? -32.519 4.749 -22.785 1.00 79.25 712 LYS A O 1
ATOM 5841 N N . PHE A 1 713 ? -33.327 4.353 -20.722 1.00 81.75 713 PHE A N 1
ATOM 5842 C CA . PHE A 1 713 ? -32.416 3.252 -20.405 1.00 81.75 713 PHE A CA 1
ATOM 5843 C C . PHE A 1 713 ? -33.179 1.941 -20.291 1.00 81.75 713 PHE A C 1
ATOM 5845 O O . PHE A 1 713 ? -34.133 1.859 -19.520 1.00 81.75 713 PHE A O 1
ATOM 5852 N N . ASN A 1 714 ? -32.712 0.920 -20.999 1.00 81.69 714 ASN A N 1
ATOM 5853 C CA . ASN A 1 714 ? -33.060 -0.469 -20.744 1.00 81.69 714 ASN A CA 1
ATOM 5854 C C . ASN A 1 714 ? -31.761 -1.247 -20.493 1.00 81.69 714 ASN A C 1
ATOM 5856 O O . ASN A 1 714 ? -30.866 -1.256 -21.330 1.00 81.69 714 ASN A O 1
ATOM 5860 N N . LEU A 1 715 ? -31.628 -1.855 -19.320 1.00 83.94 715 LEU A N 1
ATOM 5861 C CA . LEU A 1 715 ? -30.437 -2.615 -18.913 1.00 83.94 715 LEU A CA 1
ATOM 5862 C C . LEU A 1 715 ? -30.843 -4.026 -18.453 1.00 83.94 715 LEU A C 1
ATOM 5864 O O . LEU A 1 715 ? -30.301 -4.575 -17.492 1.00 83.94 715 LEU A O 1
ATOM 5868 N N . THR A 1 716 ? -31.863 -4.578 -19.111 1.00 76.81 716 THR A N 1
ATOM 5869 C CA . THR A 1 716 ? -32.351 -5.946 -18.908 1.00 76.81 716 THR A CA 1
ATOM 5870 C C . THR A 1 716 ? -31.218 -6.956 -19.107 1.00 76.81 716 THR A C 1
ATOM 5872 O O . THR A 1 716 ? -30.335 -6.772 -19.939 1.00 76.81 716 THR A O 1
ATOM 5875 N N . GLY A 1 717 ? -31.175 -7.994 -18.270 1.00 76.56 717 GLY A N 1
ATOM 5876 C CA . GLY A 1 717 ? -30.115 -9.008 -18.307 1.00 76.56 717 GLY A CA 1
ATOM 5877 C C . GLY A 1 717 ? -28.742 -8.576 -17.763 1.00 76.56 717 GLY A C 1
ATOM 5878 O O . GLY A 1 717 ? -27.842 -9.408 -17.708 1.00 76.56 717 GLY A O 1
ATOM 5879 N N . CYS A 1 718 ? -28.540 -7.331 -17.310 1.00 86.88 718 CYS A N 1
ATOM 5880 C CA . CYS A 1 718 ? -27.264 -6.862 -16.733 1.00 86.88 718 CYS A CA 1
ATOM 5881 C C . CYS A 1 718 ? -27.101 -7.190 -15.226 1.00 86.88 718 CYS A C 1
ATOM 5883 O O . CYS A 1 718 ? -26.708 -6.339 -14.427 1.00 86.88 718 CYS A O 1
ATOM 5885 N N . GLU A 1 719 ? -27.396 -8.425 -14.814 1.00 86.31 719 GLU A N 1
ATOM 5886 C CA . GLU A 1 719 ? -27.507 -8.830 -13.395 1.00 86.31 719 GLU A CA 1
ATOM 5887 C C . GLU A 1 719 ? -26.207 -8.683 -12.576 1.00 86.31 719 GLU A C 1
ATOM 5889 O O . GLU A 1 719 ? -26.248 -8.423 -11.369 1.00 86.31 719 GLU A O 1
ATOM 5894 N N . ASN A 1 720 ? -25.037 -8.807 -13.218 1.00 90.56 720 ASN A N 1
ATOM 5895 C CA . ASN A 1 720 ? -23.727 -8.699 -12.559 1.00 90.56 720 ASN A CA 1
ATOM 5896 C C . ASN A 1 720 ? -23.221 -7.253 -12.371 1.00 90.56 720 ASN A C 1
ATOM 5898 O O . ASN A 1 720 ? -22.057 -7.050 -11.999 1.00 90.56 720 ASN A O 1
ATOM 5902 N N . LEU A 1 721 ? -24.069 -6.244 -12.594 1.00 91.94 721 LEU A N 1
ATOM 5903 C CA . LEU A 1 721 ? -23.684 -4.837 -12.518 1.00 91.94 721 LEU A CA 1
ATOM 5904 C C . LEU A 1 721 ? -23.319 -4.411 -11.086 1.00 91.94 721 LEU A C 1
ATOM 5906 O O . LEU A 1 721 ? -24.169 -4.273 -10.208 1.00 91.94 721 LEU A O 1
ATOM 5910 N N . LYS A 1 722 ? -22.030 -4.130 -10.862 1.00 93.88 722 LYS A N 1
ATOM 5911 C CA . LYS A 1 722 ? -21.477 -3.696 -9.564 1.00 93.88 722 LYS A CA 1
ATOM 5912 C C . LYS A 1 722 ? -21.363 -2.182 -9.453 1.00 93.88 722 LYS A C 1
ATOM 5914 O O . LYS A 1 722 ? -21.379 -1.640 -8.343 1.00 93.88 722 LYS A O 1
ATOM 5919 N N . HIS A 1 723 ? -21.185 -1.487 -10.577 1.00 95.12 723 HIS A N 1
ATOM 5920 C CA . HIS A 1 723 ? -20.886 -0.057 -10.608 1.00 95.12 723 HIS A CA 1
ATOM 5921 C C . HIS A 1 723 ? -21.738 0.674 -11.649 1.00 95.12 723 HIS A C 1
ATOM 5923 O O . HIS A 1 723 ? -21.508 0.547 -12.851 1.00 95.12 723 HIS A O 1
ATOM 5929 N N . LEU A 1 724 ? -22.666 1.503 -11.168 1.00 92.00 724 LEU A N 1
ATOM 5930 C CA . LEU A 1 724 ? -23.550 2.333 -11.979 1.00 92.00 724 LEU A CA 1
ATOM 5931 C C . LEU A 1 724 ? -23.230 3.814 -11.753 1.00 92.00 724 LEU A C 1
ATOM 5933 O O . LEU A 1 724 ? -23.291 4.318 -10.629 1.00 92.00 724 LEU A O 1
ATOM 5937 N N . THR A 1 725 ? -22.867 4.529 -12.817 1.00 92.12 725 THR A N 1
ATOM 5938 C CA . THR A 1 725 ? -22.733 5.994 -12.805 1.00 92.12 725 THR A CA 1
ATOM 5939 C C . THR A 1 725 ? -23.618 6.593 -13.885 1.00 92.12 725 THR A C 1
ATOM 5941 O O . THR A 1 725 ? -23.422 6.324 -15.066 1.00 92.12 725 THR A O 1
ATOM 5944 N N . LEU A 1 726 ? -24.576 7.424 -13.487 1.00 89.00 726 LEU A N 1
ATOM 5945 C CA . LEU A 1 726 ? -25.529 8.061 -14.386 1.00 89.00 726 LEU A CA 1
ATOM 5946 C C . LEU A 1 726 ? -25.433 9.576 -14.256 1.00 89.00 726 LEU A C 1
ATOM 5948 O O . LEU A 1 726 ? -25.610 10.135 -13.173 1.00 89.00 726 LEU A O 1
ATOM 5952 N N . LYS A 1 727 ? -25.203 10.249 -15.382 1.00 87.69 727 LYS A N 1
ATOM 5953 C CA . LYS A 1 727 ? -25.468 11.674 -15.541 1.00 87.69 727 LYS A CA 1
ATOM 5954 C C . LYS A 1 727 ? -26.532 11.879 -16.615 1.00 87.69 727 LYS A C 1
ATOM 5956 O O . LYS A 1 727 ? -26.202 11.997 -17.790 1.00 87.69 727 LYS A O 1
ATOM 5961 N N . ALA A 1 728 ? -27.803 11.869 -16.219 1.00 72.00 728 ALA A N 1
ATOM 5962 C CA . ALA A 1 728 ? -28.946 11.889 -17.131 1.00 72.00 728 ALA A CA 1
ATOM 5963 C C . ALA A 1 728 ? -29.966 12.959 -16.711 1.00 72.00 728 ALA A C 1
ATOM 5965 O O . ALA A 1 728 ? -30.724 12.770 -15.762 1.00 72.00 728 ALA A O 1
ATOM 5966 N N . GLY A 1 729 ? -29.994 14.085 -17.434 1.00 61.72 729 GLY A N 1
ATOM 5967 C CA . GLY A 1 729 ? -30.759 15.279 -17.049 1.00 61.72 729 GLY A CA 1
ATOM 5968 C C . GLY A 1 729 ? -32.264 15.064 -16.856 1.00 61.72 729 GLY A C 1
ATOM 5969 O O . GLY A 1 729 ? -32.847 15.745 -16.018 1.00 61.72 729 GLY A O 1
ATOM 5970 N N . LYS A 1 730 ? -32.858 14.109 -17.587 1.00 67.94 730 LYS A N 1
ATOM 5971 C CA . LYS A 1 730 ? -34.300 13.798 -17.601 1.00 67.94 730 LYS A CA 1
ATOM 5972 C C . LYS A 1 730 ? -34.641 12.357 -17.166 1.00 67.94 730 LYS A C 1
ATOM 5974 O O . LYS A 1 730 ? -35.591 11.775 -17.677 1.00 67.94 730 LYS A O 1
ATOM 5979 N N . MET A 1 731 ? -33.852 11.749 -16.276 1.00 76.31 731 MET A N 1
ATOM 5980 C CA . MET A 1 731 ? -34.237 10.469 -15.656 1.00 76.31 731 MET A CA 1
ATOM 5981 C C . MET A 1 731 ? -35.442 10.685 -14.727 1.00 76.31 731 MET A C 1
ATOM 5983 O O . MET A 1 731 ? -35.333 11.517 -13.831 1.00 76.31 731 MET A O 1
ATOM 5987 N N . THR A 1 732 ? -36.541 9.953 -14.931 1.00 79.75 732 THR A N 1
ATOM 5988 C CA . THR A 1 732 ? -37.721 9.945 -14.043 1.00 79.75 732 THR A CA 1
ATOM 5989 C C . THR A 1 732 ? -37.596 8.875 -12.958 1.00 79.75 732 THR A C 1
ATOM 5991 O O . THR A 1 732 ? -36.815 7.929 -13.097 1.00 79.75 732 THR A O 1
ATOM 5994 N N . ASP A 1 733 ? -38.383 9.003 -11.888 1.00 82.75 733 ASP A N 1
ATOM 5995 C CA . ASP A 1 733 ? -38.346 8.072 -10.754 1.00 82.75 733 ASP A CA 1
ATOM 5996 C C . ASP A 1 733 ? -38.725 6.637 -11.162 1.00 82.75 733 ASP A C 1
ATOM 5998 O O . ASP A 1 733 ? -38.025 5.697 -10.796 1.00 82.75 733 ASP A O 1
ATOM 6002 N N . GLU A 1 734 ? -39.754 6.454 -11.998 1.00 78.69 734 GLU A N 1
ATOM 6003 C CA . GLU A 1 734 ? -40.164 5.140 -12.530 1.00 78.69 734 GLU A CA 1
ATOM 6004 C C . GLU A 1 734 ? -39.027 4.432 -13.284 1.00 78.69 734 GLU A C 1
ATOM 6006 O O . GLU A 1 734 ? -38.724 3.265 -13.029 1.00 78.69 734 GLU A O 1
ATOM 6011 N N . LEU A 1 735 ? -38.351 5.150 -14.191 1.00 72.38 735 LEU A N 1
ATOM 6012 C CA . LEU A 1 735 ? -37.227 4.611 -14.959 1.00 72.38 735 LEU A CA 1
ATOM 6013 C C . LEU A 1 735 ? -36.042 4.272 -14.049 1.00 72.38 735 LEU A C 1
ATOM 6015 O O . LEU A 1 735 ? -35.373 3.262 -14.265 1.00 72.38 735 LEU A O 1
ATOM 6019 N N . PHE A 1 736 ? -35.796 5.078 -13.015 1.00 83.38 736 PHE A N 1
ATOM 6020 C CA . PHE A 1 736 ? -34.774 4.792 -12.013 1.00 83.38 736 PHE A CA 1
ATOM 6021 C C . PHE A 1 736 ? -35.113 3.547 -11.180 1.00 83.38 736 PHE A C 1
ATOM 6023 O O . PHE A 1 736 ? -34.252 2.685 -11.009 1.00 83.38 736 PHE A O 1
ATOM 6030 N N . HIS A 1 737 ? -36.354 3.411 -10.714 1.00 80.62 737 HIS A N 1
ATOM 6031 C CA . HIS A 1 737 ? -36.806 2.264 -9.928 1.00 80.62 737 HIS A CA 1
ATOM 6032 C C . HIS A 1 737 ? -36.747 0.954 -10.720 1.00 80.62 737 HIS A C 1
ATOM 6034 O O . HIS A 1 737 ? -36.157 -0.019 -10.243 1.00 80.62 737 HIS A O 1
ATOM 6040 N N . ASN A 1 738 ? -37.246 0.957 -11.959 1.00 74.19 738 ASN A N 1
ATOM 6041 C CA . ASN A 1 738 ? -37.134 -0.183 -12.868 1.00 74.19 738 ASN A CA 1
ATOM 6042 C C . ASN A 1 738 ? -35.662 -0.553 -13.107 1.00 74.19 738 ASN A C 1
ATOM 6044 O O . ASN A 1 738 ? -35.296 -1.723 -13.034 1.00 74.19 738 ASN A O 1
ATOM 6048 N N . CYS A 1 739 ? -34.786 0.435 -13.303 1.00 73.56 739 CYS A N 1
ATOM 6049 C CA . CYS A 1 739 ? -33.351 0.217 -13.476 1.00 73.56 739 CYS A CA 1
ATOM 6050 C C . CYS A 1 739 ? -32.707 -0.431 -12.230 1.00 73.56 739 CYS A C 1
ATOM 6052 O O . CYS A 1 739 ? -32.100 -1.491 -12.338 1.00 73.56 739 CYS A O 1
ATOM 6054 N N . ILE A 1 740 ? -32.895 0.137 -11.031 1.00 77.75 740 ILE A N 1
ATOM 6055 C CA . ILE A 1 740 ? -32.266 -0.358 -9.791 1.00 77.75 740 ILE A CA 1
ATOM 6056 C C . ILE A 1 740 ? -32.786 -1.734 -9.355 1.00 77.75 740 ILE A C 1
ATOM 6058 O O . ILE A 1 740 ? -31.999 -2.532 -8.846 1.00 77.75 740 ILE A O 1
ATOM 6062 N N . SER A 1 741 ? -34.070 -2.037 -9.575 1.00 77.69 741 SER A N 1
ATOM 6063 C CA . SER A 1 741 ? -34.661 -3.333 -9.195 1.00 77.69 741 SER A CA 1
ATOM 6064 C C . SER A 1 741 ? -33.965 -4.543 -9.840 1.00 77.69 741 SER A C 1
ATOM 6066 O O . SER A 1 741 ? -33.939 -5.620 -9.249 1.00 77.69 741 SER A O 1
ATOM 6068 N N . ASN A 1 742 ? -33.327 -4.346 -10.999 1.00 74.88 742 ASN A N 1
ATOM 6069 C CA . ASN A 1 742 ? -32.658 -5.391 -11.773 1.00 74.88 742 ASN A CA 1
ATOM 6070 C C . ASN A 1 742 ? -31.188 -5.652 -11.366 1.00 74.88 742 ASN A C 1
ATOM 6072 O O . ASN A 1 742 ? -30.545 -6.516 -11.961 1.00 74.88 742 ASN A O 1
ATOM 6076 N N . PHE A 1 743 ? -30.622 -4.936 -10.378 1.00 85.75 743 PHE A N 1
ATOM 6077 C CA . PHE A 1 743 ? -29.185 -5.018 -10.037 1.00 85.75 743 PHE A CA 1
ATOM 6078 C C . PHE A 1 743 ? -28.910 -5.481 -8.590 1.00 85.75 743 PHE A C 1
ATOM 6080 O O . PHE A 1 743 ? -28.493 -4.683 -7.741 1.00 85.75 743 PHE A O 1
ATOM 6087 N N . PRO A 1 744 ? -29.063 -6.783 -8.276 1.00 82.56 744 PRO A N 1
ATOM 6088 C CA . PRO A 1 744 ? -28.884 -7.304 -6.915 1.00 82.56 744 PRO A CA 1
ATOM 6089 C C . PRO A 1 744 ? -27.438 -7.209 -6.389 1.00 82.56 744 PRO A C 1
ATOM 6091 O O . PRO A 1 744 ? -27.216 -7.257 -5.177 1.00 82.56 744 PRO A O 1
ATOM 6094 N N . LEU A 1 745 ? -26.443 -7.068 -7.276 1.00 88.94 745 LEU A N 1
ATOM 6095 C CA . LEU A 1 745 ? -25.015 -6.997 -6.935 1.00 88.94 745 LEU A CA 1
ATOM 6096 C C . LEU A 1 745 ? -24.441 -5.566 -6.910 1.00 88.94 745 LEU A C 1
ATOM 6098 O O . LEU A 1 745 ? -23.223 -5.392 -6.815 1.00 88.94 745 LEU A O 1
ATOM 6102 N N . LEU A 1 746 ? -25.293 -4.536 -6.968 1.00 91.38 746 LEU A N 1
ATOM 6103 C CA . LEU A 1 746 ? -24.858 -3.146 -7.087 1.00 91.38 746 LEU A CA 1
ATOM 6104 C C . LEU A 1 746 ? -24.128 -2.642 -5.826 1.00 91.38 746 LEU A C 1
ATOM 6106 O O . LEU A 1 746 ? -24.733 -2.372 -4.789 1.00 91.38 746 LEU A O 1
ATOM 6110 N N . GLU A 1 747 ? -22.811 -2.446 -5.932 1.00 94.19 747 GLU A N 1
ATOM 6111 C CA . GLU A 1 747 ? -21.970 -1.936 -4.840 1.00 94.19 747 GLU A CA 1
ATOM 6112 C C . GLU A 1 747 ? -21.802 -0.409 -4.863 1.00 94.19 747 GLU A C 1
ATOM 6114 O O . GLU A 1 747 ? -21.522 0.202 -3.826 1.00 94.19 747 GLU A O 1
ATOM 6119 N N . LYS A 1 748 ? -21.943 0.220 -6.037 1.00 94.19 748 LYS A N 1
ATOM 6120 C CA . LYS A 1 748 ? -21.717 1.657 -6.235 1.00 94.19 748 LYS A CA 1
ATOM 6121 C C . LYS A 1 748 ? -22.766 2.282 -7.153 1.00 94.19 748 LYS A C 1
ATOM 6123 O O . LYS A 1 748 ? -22.868 1.882 -8.309 1.00 94.19 748 LYS A O 1
ATOM 6128 N N . LEU A 1 749 ? -23.441 3.325 -6.666 1.00 92.81 749 LEU A N 1
ATOM 6129 C CA . LEU A 1 749 ? -24.473 4.073 -7.390 1.00 92.81 749 LEU A CA 1
ATOM 6130 C C . LEU A 1 749 ? -24.200 5.580 -7.338 1.00 92.81 749 LEU A C 1
ATOM 6132 O O . LEU A 1 749 ? -24.331 6.209 -6.290 1.00 92.81 749 LEU A O 1
ATOM 6136 N N . PHE A 1 750 ? -23.791 6.168 -8.461 1.00 92.75 750 PHE A N 1
ATOM 6137 C CA . PHE A 1 750 ? -23.446 7.590 -8.564 1.00 92.75 750 PHE A CA 1
ATOM 6138 C C . PHE A 1 750 ? -24.404 8.304 -9.527 1.00 92.75 750 PHE A C 1
ATOM 6140 O O . PHE A 1 750 ? -24.294 8.134 -10.740 1.00 92.75 750 PHE A O 1
ATOM 6147 N N . LEU A 1 751 ? -25.296 9.143 -9.000 1.00 90.31 751 LEU A N 1
ATOM 6148 C CA . LEU A 1 751 ? -26.223 9.976 -9.768 1.00 90.31 751 LEU A CA 1
ATOM 6149 C C . LEU A 1 751 ? -25.709 11.418 -9.829 1.00 90.31 751 LEU A C 1
ATOM 6151 O O . LEU A 1 751 ? -25.363 12.014 -8.807 1.00 90.31 751 LEU A O 1
ATOM 6155 N N . LYS A 1 752 ? -25.628 11.987 -11.034 1.00 89.06 752 LYS A N 1
ATOM 6156 C CA . LYS A 1 752 ? -25.074 13.326 -11.283 1.00 89.06 752 LYS A CA 1
ATOM 6157 C C . LYS A 1 752 ? -25.998 14.131 -12.195 1.00 89.06 752 LYS A C 1
ATOM 6159 O O . LYS A 1 752 ? -26.442 13.620 -13.210 1.00 89.06 752 LYS A O 1
ATOM 6164 N N . GLU A 1 753 ? -26.291 15.384 -11.868 1.00 84.81 753 GLU A N 1
ATOM 6165 C CA . GLU A 1 753 ? -27.182 16.279 -12.627 1.00 84.81 753 GLU A CA 1
ATOM 6166 C C . GLU A 1 753 ? -28.519 15.617 -13.052 1.00 84.81 753 GLU A C 1
ATOM 6168 O O . GLU A 1 753 ? -29.091 15.979 -14.079 1.00 84.81 753 GLU A O 1
ATOM 6173 N N . CYS A 1 754 ? -29.019 14.639 -12.281 1.00 83.06 754 CYS A N 1
ATOM 6174 C CA . CYS A 1 754 ? -30.267 13.924 -12.561 1.00 83.06 754 CYS A CA 1
ATOM 6175 C C . CYS A 1 754 ? -31.439 14.787 -12.083 1.00 83.06 754 CYS A C 1
ATOM 6177 O O . CYS A 1 754 ? -31.838 14.735 -10.923 1.00 83.06 754 CYS A O 1
ATOM 6179 N N . ASN A 1 755 ? -31.912 15.669 -12.964 1.00 82.19 755 ASN A N 1
ATOM 6180 C CA . ASN A 1 755 ? -32.793 16.783 -12.613 1.00 82.19 755 ASN A CA 1
ATOM 6181 C C . ASN A 1 755 ? -34.289 16.500 -12.807 1.00 82.19 755 ASN A C 1
ATOM 6183 O O . ASN A 1 755 ? -35.064 17.431 -12.646 1.00 82.19 755 ASN A O 1
ATOM 6187 N N . SER A 1 756 ? -34.695 15.270 -13.127 1.00 82.81 756 SER A N 1
ATOM 6188 C CA . SER A 1 756 ? -36.112 14.858 -13.185 1.00 82.81 756 SER A CA 1
ATOM 6189 C C . SER A 1 756 ? -36.467 13.749 -12.189 1.00 82.81 756 SER A C 1
ATOM 6191 O O . SER A 1 756 ? -37.569 13.218 -12.250 1.00 82.81 756 SER A O 1
ATOM 6193 N N . LEU A 1 757 ? -35.545 13.414 -11.280 1.00 84.12 757 LEU A N 1
ATOM 6194 C CA . LEU A 1 757 ? -35.858 12.597 -10.112 1.00 84.12 757 LEU A CA 1
ATOM 6195 C C . LEU A 1 757 ? -36.500 13.500 -9.062 1.00 84.12 757 LEU A C 1
ATOM 6197 O O . LEU A 1 757 ? -35.923 14.547 -8.758 1.00 84.12 757 LEU A O 1
ATOM 6201 N N . GLU A 1 758 ? -37.639 13.100 -8.507 1.00 87.25 758 GLU A N 1
ATOM 6202 C CA . GLU A 1 758 ? -38.370 13.846 -7.479 1.00 87.25 758 GLU A CA 1
ATOM 6203 C C . GLU A 1 758 ? -38.480 13.050 -6.181 1.00 87.25 758 GLU A C 1
ATOM 6205 O O . GLU A 1 758 ? -38.187 13.585 -5.108 1.00 87.25 758 GLU A O 1
ATOM 6210 N N . LYS A 1 759 ? -38.855 11.773 -6.269 1.00 86.81 759 LYS A N 1
ATOM 6211 C CA . LYS A 1 759 ? -39.028 10.865 -5.138 1.00 86.81 759 LYS A CA 1
ATOM 6212 C C . LYS A 1 759 ? -38.388 9.514 -5.423 1.00 86.81 759 LYS A C 1
ATOM 6214 O O . LYS A 1 759 ? -38.906 8.724 -6.203 1.00 86.81 759 LYS A O 1
ATOM 6219 N N . ILE A 1 760 ? -37.299 9.212 -4.721 1.00 87.38 760 ILE A N 1
ATOM 6220 C CA . ILE A 1 760 ? -36.590 7.934 -4.869 1.00 87.38 760 ILE A CA 1
ATOM 6221 C C . ILE A 1 760 ? -36.610 7.119 -3.579 1.00 87.38 760 ILE A C 1
ATOM 6223 O O . ILE A 1 760 ? -36.493 7.658 -2.476 1.00 87.38 760 ILE A O 1
ATOM 6227 N N . THR A 1 761 ? -36.668 5.798 -3.722 1.00 86.50 761 THR A N 1
ATOM 6228 C CA . THR A 1 761 ? -36.403 4.860 -2.623 1.00 86.50 761 THR A CA 1
ATOM 6229 C C . THR A 1 761 ? -35.289 3.891 -3.017 1.00 86.50 761 THR A C 1
ATOM 6231 O O . THR A 1 761 ? -35.352 3.249 -4.062 1.00 86.50 761 THR A O 1
ATOM 6234 N N . ILE A 1 762 ? -34.244 3.789 -2.196 1.00 86.88 762 ILE A N 1
ATOM 6235 C CA . ILE A 1 762 ? -33.096 2.904 -2.422 1.00 86.88 762 ILE A CA 1
ATOM 6236 C C . ILE A 1 762 ? -33.051 1.886 -1.287 1.00 86.88 762 ILE A C 1
ATOM 6238 O O . ILE A 1 762 ? -32.739 2.240 -0.153 1.00 86.88 762 ILE A O 1
ATOM 6242 N N . LEU A 1 763 ? -33.339 0.626 -1.614 1.00 85.62 763 LEU A N 1
ATOM 6243 C CA . LEU A 1 763 ? -33.273 -0.515 -0.701 1.00 85.62 763 LEU A CA 1
ATOM 6244 C C . LEU A 1 763 ? -32.127 -1.424 -1.164 1.00 85.62 763 LEU A C 1
ATOM 6246 O O . LEU A 1 763 ? -32.206 -2.005 -2.245 1.00 85.62 763 LEU A O 1
ATOM 6250 N N . SER A 1 764 ? -31.032 -1.527 -0.404 1.00 82.25 764 SER A N 1
ATOM 6251 C CA . SER A 1 764 ? -29.925 -2.429 -0.766 1.00 82.25 764 SER A CA 1
ATOM 6252 C C . SER A 1 764 ? -29.026 -2.801 0.411 1.00 82.25 764 SER A C 1
ATOM 6254 O O . SER A 1 764 ? -28.368 -1.953 1.010 1.00 82.25 764 SER A O 1
ATOM 6256 N N . GLY A 1 765 ? -28.894 -4.107 0.660 1.00 82.56 765 GLY A N 1
ATOM 6257 C CA . GLY A 1 765 ? -27.913 -4.670 1.597 1.00 82.56 765 GLY A CA 1
ATOM 6258 C C . GLY A 1 765 ? -26.507 -4.885 1.012 1.00 82.56 765 GLY A C 1
ATOM 6259 O O . GLY A 1 765 ? -25.668 -5.503 1.670 1.00 82.56 765 GLY A O 1
ATOM 6260 N N . LYS A 1 766 ? -26.250 -4.453 -0.234 1.00 87.81 766 LYS A N 1
ATOM 6261 C CA . LYS A 1 766 ? -24.950 -4.598 -0.924 1.00 87.81 766 LYS A CA 1
ATOM 6262 C C . LYS A 1 766 ? -24.297 -3.268 -1.293 1.00 87.81 766 LYS A C 1
ATOM 6264 O O . LYS A 1 766 ? -23.082 -3.239 -1.491 1.00 87.81 766 LYS A O 1
ATOM 6269 N N . LEU A 1 767 ? -25.061 -2.176 -1.353 1.00 91.25 767 LEU A N 1
ATOM 6270 C CA . LEU A 1 767 ? -24.545 -0.865 -1.730 1.00 91.25 767 LEU A CA 1
ATOM 6271 C C . LEU A 1 767 ? -23.532 -0.360 -0.689 1.00 91.25 767 LEU A C 1
ATOM 6273 O O . LEU A 1 767 ? -23.850 -0.235 0.494 1.00 91.25 767 LEU A O 1
ATOM 6277 N N . LYS A 1 768 ? -22.307 -0.065 -1.137 1.00 91.94 768 LYS A N 1
ATOM 6278 C CA . LYS A 1 768 ? -21.183 0.426 -0.316 1.00 91.94 768 LYS A CA 1
ATOM 6279 C C . LYS A 1 768 ? -20.901 1.907 -0.547 1.00 91.94 768 LYS A C 1
ATOM 6281 O O . LYS A 1 768 ? -20.367 2.569 0.343 1.00 91.94 768 LYS A O 1
ATOM 6286 N N . SER A 1 769 ? -21.225 2.437 -1.728 1.00 92.25 769 SER A N 1
ATOM 6287 C CA . SER A 1 769 ? -20.959 3.834 -2.079 1.00 92.25 769 SER A CA 1
ATOM 6288 C C . SER A 1 769 ? -22.098 4.458 -2.887 1.00 92.25 769 SER A C 1
ATOM 6290 O O . SER A 1 769 ? -22.476 3.944 -3.939 1.00 92.25 769 SER A O 1
ATOM 6292 N N . LEU A 1 770 ? -22.622 5.582 -2.399 1.00 92.25 770 LEU A N 1
ATOM 6293 C CA . LEU A 1 770 ? -23.772 6.293 -2.960 1.00 92.25 770 LEU A CA 1
ATOM 6294 C C . LEU A 1 770 ? -23.416 7.769 -3.151 1.00 92.25 770 LEU A C 1
ATOM 6296 O O . LEU A 1 770 ? -22.873 8.391 -2.237 1.00 92.25 770 LEU A O 1
ATOM 6300 N N . ALA A 1 771 ? -23.723 8.332 -4.321 1.00 91.00 771 ALA A N 1
ATOM 6301 C CA . ALA A 1 771 ? -23.516 9.752 -4.582 1.00 91.00 771 ALA A CA 1
ATOM 6302 C C . ALA A 1 771 ? -24.703 10.410 -5.297 1.00 91.00 771 ALA A C 1
ATOM 6304 O O . ALA A 1 771 ? -25.202 9.872 -6.282 1.00 91.00 771 ALA A O 1
ATOM 6305 N N . PHE A 1 772 ? -25.078 11.609 -4.847 1.00 89.75 772 PHE A N 1
ATOM 6306 C CA . PHE A 1 772 ? -26.069 12.494 -5.466 1.00 89.75 772 PHE A CA 1
ATOM 6307 C C . PHE A 1 772 ? -25.439 13.859 -5.731 1.00 89.75 772 PHE A C 1
ATOM 6309 O O . PHE A 1 772 ? -25.288 14.664 -4.817 1.00 89.75 772 PHE A O 1
ATOM 6316 N N . ILE A 1 773 ? -25.060 14.151 -6.971 1.00 87.25 773 ILE A N 1
ATOM 6317 C CA . ILE A 1 773 ? -24.311 15.369 -7.307 1.00 87.25 773 ILE A CA 1
ATOM 6318 C C . ILE A 1 773 ? -25.167 16.266 -8.200 1.00 87.25 773 ILE A C 1
ATOM 6320 O O . ILE A 1 773 ? -25.455 15.904 -9.329 1.00 87.25 773 ILE A O 1
ATOM 6324 N N . HIS A 1 774 ? -25.559 17.446 -7.729 1.00 83.69 774 HIS A N 1
ATOM 6325 C CA . HIS A 1 774 ? -26.366 18.436 -8.458 1.00 83.69 774 HIS A CA 1
ATOM 6326 C C . HIS A 1 774 ? -27.728 17.928 -8.981 1.00 83.69 774 HIS A C 1
ATOM 6328 O O . HIS A 1 774 ? -28.182 18.390 -10.024 1.00 83.69 774 HIS A O 1
ATOM 6334 N N . CYS A 1 775 ? -28.392 17.002 -8.281 1.00 84.25 775 CYS A N 1
ATOM 6335 C CA . CYS A 1 775 ? -29.747 16.548 -8.633 1.00 84.25 775 CYS A CA 1
ATOM 6336 C C . CYS A 1 775 ? -30.776 17.559 -8.094 1.00 84.25 775 CYS A C 1
ATOM 6338 O O . CYS A 1 775 ? -30.949 17.658 -6.882 1.00 84.25 775 CYS A O 1
ATOM 6340 N N . LYS A 1 776 ? -31.379 18.381 -8.967 1.00 80.38 776 LYS A N 1
ATOM 6341 C CA . LYS A 1 776 ? -32.124 19.584 -8.542 1.00 80.38 776 LYS A CA 1
ATOM 6342 C C . LYS A 1 776 ? -33.575 19.358 -8.118 1.00 80.38 776 LYS A C 1
ATOM 6344 O O . LYS A 1 776 ? -33.981 19.977 -7.146 1.00 80.38 776 LYS A O 1
ATOM 6349 N N . MET A 1 777 ? -34.343 18.542 -8.839 1.00 82.25 777 MET A N 1
ATOM 6350 C CA . MET A 1 777 ? -35.774 18.352 -8.546 1.00 82.25 777 MET A CA 1
ATOM 6351 C C . MET A 1 777 ? -36.036 17.341 -7.428 1.00 82.25 777 MET A C 1
ATOM 6353 O O . MET A 1 777 ? -37.171 17.217 -6.988 1.00 82.25 777 MET A O 1
ATOM 6357 N N . LEU A 1 778 ? -34.997 16.660 -6.933 1.00 83.81 778 LEU A N 1
ATOM 6358 C CA . LEU A 1 778 ? -35.134 15.638 -5.904 1.00 83.81 778 LEU A CA 1
ATOM 6359 C C . LEU A 1 778 ? -35.727 16.275 -4.645 1.00 83.81 778 LEU A C 1
ATOM 6361 O O . LEU A 1 778 ? -35.073 17.103 -4.013 1.00 83.81 778 LEU A O 1
ATOM 6365 N N . GLN A 1 779 ? -36.959 15.907 -4.296 1.00 82.19 779 GLN A N 1
ATOM 6366 C CA . GLN A 1 779 ? -37.730 16.412 -3.157 1.00 82.19 779 GLN A CA 1
ATOM 6367 C C . GLN A 1 779 ? -37.750 15.433 -1.984 1.00 82.19 779 GLN A C 1
ATOM 6369 O O . GLN A 1 779 ? -37.796 15.878 -0.833 1.00 82.19 779 GLN A O 1
ATOM 6374 N N . GLU A 1 780 ? -37.679 14.132 -2.281 1.00 82.56 780 GLU A N 1
ATOM 6375 C CA . GLU A 1 780 ? -37.697 13.039 -1.316 1.00 82.56 780 GLU A CA 1
ATOM 6376 C C . GLU A 1 780 ? -36.740 11.898 -1.721 1.00 82.56 780 GLU A C 1
ATOM 6378 O O . GLU A 1 780 ? -36.644 11.515 -2.886 1.00 82.56 780 GLU A O 1
ATOM 6383 N N . ALA A 1 781 ? -36.017 11.346 -0.751 1.00 84.88 781 ALA A N 1
ATOM 6384 C CA . ALA A 1 781 ? -35.071 10.256 -0.931 1.00 84.88 781 ALA A CA 1
ATOM 6385 C C . ALA A 1 781 ? -35.025 9.395 0.339 1.00 84.88 781 ALA A C 1
ATOM 6387 O O . ALA A 1 781 ? -34.419 9.782 1.343 1.00 84.88 781 ALA A O 1
ATOM 6388 N N . ASN A 1 782 ? -35.665 8.226 0.271 1.00 85.75 782 ASN A N 1
ATOM 6389 C CA . ASN A 1 782 ? -35.671 7.206 1.317 1.00 85.75 782 ASN A CA 1
ATOM 6390 C C . ASN A 1 782 ? -34.544 6.201 1.045 1.00 85.75 782 ASN A C 1
ATOM 6392 O O . ASN A 1 782 ? -34.505 5.584 -0.018 1.00 85.75 782 ASN A O 1
ATOM 6396 N N . ILE A 1 783 ? -33.591 6.054 1.967 1.00 85.44 783 ILE A N 1
ATOM 6397 C CA . ILE A 1 783 ? -32.379 5.248 1.745 1.00 85.44 783 ILE A CA 1
ATOM 6398 C C . ILE A 1 783 ? -32.221 4.238 2.883 1.00 85.44 783 ILE A C 1
ATOM 6400 O O . ILE A 1 783 ? -31.808 4.600 3.985 1.00 85.44 783 ILE A O 1
ATOM 6404 N N . ASP A 1 784 ? -32.529 2.972 2.607 1.00 83.94 784 ASP A N 1
ATOM 6405 C CA . ASP A 1 784 ? -32.276 1.839 3.499 1.00 83.94 784 ASP A CA 1
ATOM 6406 C C . ASP A 1 784 ? -31.110 1.010 2.949 1.00 83.94 784 ASP A C 1
ATOM 6408 O O . ASP A 1 784 ? -31.256 0.108 2.116 1.00 83.94 784 ASP A O 1
ATOM 6412 N N . THR A 1 785 ? -29.907 1.402 3.365 1.00 83.06 785 THR A N 1
ATOM 6413 C CA . THR A 1 785 ? -28.648 0.803 2.924 1.00 83.06 785 THR A CA 1
ATOM 6414 C C . THR A 1 785 ? -27.681 0.705 4.109 1.00 83.06 785 THR A C 1
ATOM 6416 O O . THR A 1 785 ? -26.714 1.472 4.189 1.00 83.06 785 THR A O 1
ATOM 6419 N N . PRO A 1 786 ? -27.895 -0.227 5.058 1.00 81.38 786 PRO A N 1
ATOM 6420 C CA . PRO A 1 786 ? -27.057 -0.356 6.254 1.00 81.38 786 PRO A CA 1
ATOM 6421 C C . PRO A 1 786 ? -25.604 -0.750 5.933 1.00 81.38 786 PRO A C 1
ATOM 6423 O O . PRO A 1 786 ? -24.712 -0.521 6.747 1.00 81.38 786 PRO A O 1
ATOM 6426 N N . SER A 1 787 ? -25.342 -1.292 4.737 1.00 84.38 787 SER A N 1
ATOM 6427 C CA . SER A 1 787 ? -24.005 -1.596 4.203 1.00 84.38 787 SER A CA 1
ATOM 6428 C C . SER A 1 787 ? -23.232 -0.379 3.671 1.00 84.38 787 SER A C 1
ATOM 6430 O O . SER A 1 787 ? -22.063 -0.517 3.299 1.00 84.38 787 SER A O 1
ATOM 6432 N N . LEU A 1 788 ? -23.864 0.797 3.590 1.00 86.81 788 LEU A N 1
ATOM 6433 C CA . LEU A 1 788 ? -23.283 1.982 2.963 1.00 86.81 788 LEU A CA 1
ATOM 6434 C C . LEU A 1 788 ? -22.078 2.488 3.762 1.00 86.81 788 LEU A C 1
ATOM 6436 O O . LEU A 1 788 ? -22.215 2.855 4.919 1.00 86.81 788 LEU A O 1
ATOM 6440 N N . PHE A 1 789 ? -20.904 2.553 3.134 1.00 83.81 789 PHE A N 1
ATOM 6441 C CA . PHE A 1 789 ? -19.647 2.982 3.759 1.00 83.81 789 PHE A CA 1
ATOM 6442 C C . PHE A 1 789 ? -19.302 4.448 3.452 1.00 83.81 789 PHE A C 1
ATOM 6444 O O . PHE A 1 789 ? -18.783 5.159 4.318 1.00 83.81 789 PHE A O 1
ATOM 6451 N N . SER A 1 790 ? -19.591 4.906 2.228 1.00 85.44 790 SER A N 1
ATOM 6452 C CA . SER A 1 790 ? -19.249 6.248 1.737 1.00 85.44 790 SER A CA 1
ATOM 6453 C C . SER A 1 790 ? -20.432 6.919 1.036 1.00 85.44 790 SER A C 1
ATOM 6455 O O . SER A 1 790 ? -21.050 6.328 0.148 1.00 85.44 790 SER A O 1
ATOM 6457 N N . PHE A 1 791 ? -20.711 8.164 1.415 1.00 86.94 791 PHE A N 1
ATOM 6458 C CA . PHE A 1 791 ? -21.802 8.983 0.896 1.00 86.94 791 PHE A CA 1
ATOM 6459 C C . PHE A 1 791 ? -21.281 10.329 0.382 1.00 86.94 791 PHE A C 1
ATOM 6461 O O . PHE A 1 791 ? -20.475 10.983 1.046 1.00 86.94 791 PHE A O 1
ATOM 6468 N N . GLU A 1 792 ? -21.753 10.772 -0.780 1.00 87.25 792 GLU A N 1
ATOM 6469 C CA . GLU A 1 792 ? -21.398 12.071 -1.361 1.00 87.25 792 GLU A CA 1
ATOM 6470 C C . GLU A 1 792 ? -22.650 12.805 -1.856 1.00 87.25 792 GLU A C 1
ATOM 6472 O O . GLU A 1 792 ? -23.415 12.285 -2.661 1.00 87.25 792 GLU A O 1
ATOM 6477 N N . TYR A 1 793 ? -22.868 14.031 -1.389 1.00 85.75 793 TYR A N 1
ATOM 6478 C CA . TYR A 1 793 ? -23.997 14.866 -1.782 1.00 85.75 793 TYR A CA 1
ATOM 6479 C C . TYR A 1 793 ? -23.533 16.242 -2.270 1.00 85.75 793 TYR A C 1
ATOM 6481 O O . TYR A 1 793 ? -22.704 16.904 -1.642 1.00 85.75 793 TYR A O 1
ATOM 6489 N N . SER A 1 794 ? -24.132 16.719 -3.358 1.00 82.44 794 SER A N 1
ATOM 6490 C CA . SER A 1 794 ? -24.055 18.106 -3.799 1.00 82.44 794 SER A CA 1
ATOM 6491 C C . SER A 1 794 ? -25.413 18.601 -4.277 1.00 82.44 794 SER A C 1
ATOM 6493 O O . SER A 1 794 ? -26.070 17.941 -5.075 1.00 82.44 794 SER A O 1
ATOM 6495 N N . GLY A 1 795 ? -25.813 19.793 -3.843 1.00 74.12 795 GLY A N 1
ATOM 6496 C CA . GLY A 1 795 ? -27.090 20.395 -4.217 1.00 74.12 795 GLY A CA 1
ATOM 6497 C C . GLY A 1 795 ? -27.524 21.480 -3.236 1.00 74.12 795 GLY A C 1
ATOM 6498 O O . GLY A 1 795 ? -26.751 21.880 -2.362 1.00 74.12 795 GLY A O 1
ATOM 6499 N N . HIS A 1 796 ? -28.763 21.947 -3.389 1.00 65.31 796 HIS A N 1
ATOM 6500 C CA . HIS A 1 796 ? -29.322 23.069 -2.626 1.00 65.31 796 HIS A CA 1
ATOM 6501 C C . HIS A 1 796 ? -30.288 22.643 -1.501 1.00 65.31 796 HIS A C 1
ATOM 6503 O O . HIS A 1 796 ? -30.426 23.366 -0.520 1.00 65.31 796 HIS A O 1
ATOM 6509 N N . LYS A 1 797 ? -30.914 21.458 -1.582 1.00 69.00 797 LYS A N 1
ATOM 6510 C CA . LYS A 1 797 ? -31.837 20.928 -0.561 1.00 69.00 797 LYS A CA 1
ATOM 6511 C C . LYS A 1 797 ? -31.533 19.456 -0.280 1.00 69.00 797 LYS A C 1
ATOM 6513 O O . LYS A 1 797 ? -31.557 18.647 -1.201 1.00 69.00 797 LYS A O 1
ATOM 6518 N N . MET A 1 798 ? -31.245 19.099 0.975 1.00 70.81 798 MET A N 1
ATOM 6519 C CA . MET A 1 798 ? -31.118 17.684 1.339 1.00 70.81 798 MET A CA 1
ATOM 6520 C C . MET A 1 798 ? -32.497 17.056 1.443 1.00 70.81 798 MET A C 1
ATOM 6522 O O . MET A 1 798 ? -33.197 17.193 2.437 1.00 70.81 798 MET A O 1
ATOM 6526 N N . SER A 1 799 ? -32.871 16.322 0.417 1.00 68.31 799 SER A N 1
ATOM 6527 C CA . SER A 1 799 ? -34.205 15.747 0.311 1.00 68.31 799 SER A CA 1
ATOM 6528 C C . SER A 1 799 ? -34.356 14.406 1.032 1.00 68.31 799 SER A C 1
ATOM 6530 O O . SER A 1 799 ? -35.129 13.555 0.622 1.00 68.31 799 SER A O 1
ATOM 6532 N N . PHE A 1 800 ? -33.615 14.196 2.120 1.00 74.94 800 PHE A N 1
ATOM 6533 C CA . PHE A 1 800 ? -33.589 12.924 2.841 1.00 74.94 800 PHE A CA 1
ATOM 6534 C C . PHE A 1 800 ? -34.700 12.899 3.901 1.00 74.94 800 PHE A C 1
ATOM 6536 O O . PHE A 1 800 ? -34.657 13.614 4.910 1.00 74.94 800 PHE A O 1
ATOM 6543 N N . SER A 1 801 ? -35.741 12.111 3.641 1.00 64.06 801 SER A N 1
ATOM 6544 C CA . SER A 1 801 ? -36.887 11.891 4.532 1.00 64.06 801 SER A CA 1
ATOM 6545 C C . SER A 1 801 ? -36.562 10.830 5.582 1.00 64.06 801 SER A C 1
ATOM 6547 O O . SER A 1 801 ? -36.693 11.115 6.772 1.00 64.06 801 SER A O 1
ATOM 6549 N N . SER A 1 802 ? -36.052 9.673 5.149 1.00 66.12 802 SER A N 1
ATOM 6550 C CA . SER A 1 802 ? -35.588 8.576 6.004 1.00 66.12 802 SER A CA 1
ATOM 6551 C C . SER A 1 802 ? -34.249 8.003 5.521 1.00 66.12 802 SER A C 1
ATOM 6553 O O . SER A 1 802 ? -34.010 7.869 4.320 1.00 66.12 802 SER A O 1
ATOM 6555 N N . MET A 1 803 ? -33.362 7.665 6.462 1.00 68.50 803 MET A N 1
ATOM 6556 C CA . MET A 1 803 ? -32.035 7.101 6.188 1.00 68.50 803 MET A CA 1
ATOM 6557 C C . MET A 1 803 ? -31.655 6.039 7.227 1.00 68.50 803 MET A C 1
ATOM 6559 O O . MET A 1 803 ? -31.323 6.381 8.362 1.00 68.50 803 MET A O 1
ATOM 6563 N N . ASN A 1 804 ? -31.608 4.770 6.818 1.00 69.69 804 ASN A N 1
ATOM 6564 C CA . ASN A 1 804 ? -30.934 3.704 7.557 1.00 69.69 804 ASN A CA 1
ATOM 6565 C C . ASN A 1 804 ? -29.566 3.428 6.917 1.00 69.69 804 ASN A C 1
ATOM 6567 O O . ASN A 1 804 ? -29.444 2.775 5.881 1.00 69.69 804 ASN A O 1
ATOM 6571 N N . ILE A 1 805 ? -28.527 3.984 7.534 1.00 68.56 805 ILE A N 1
ATOM 6572 C CA . ILE A 1 805 ? -27.153 4.028 7.012 1.00 68.56 805 ILE A CA 1
ATOM 6573 C C . ILE A 1 805 ? -26.140 3.720 8.123 1.00 68.56 805 ILE A C 1
ATOM 6575 O O . ILE A 1 805 ? -25.082 4.338 8.213 1.00 68.56 805 ILE A O 1
ATOM 6579 N N . SER A 1 806 ? -26.470 2.750 8.983 1.00 67.88 806 SER A N 1
ATOM 6580 C CA . SER A 1 806 ? -25.702 2.348 10.177 1.00 67.88 806 SER A CA 1
ATOM 6581 C C . SER A 1 806 ? -24.232 1.969 9.923 1.00 67.88 806 SER A C 1
ATOM 6583 O O . SER A 1 806 ? -23.439 1.934 10.861 1.00 67.88 806 SER A O 1
ATOM 6585 N N . GLY A 1 807 ? -23.846 1.678 8.677 1.00 70.25 807 GLY A N 1
ATOM 6586 C CA . GLY A 1 807 ? -22.465 1.400 8.270 1.00 70.25 807 GLY A CA 1
ATOM 6587 C C . GLY A 1 807 ? -21.628 2.621 7.859 1.00 70.25 807 GLY A C 1
ATOM 6588 O O . GLY A 1 807 ? -20.423 2.464 7.635 1.00 70.25 807 GLY A O 1
ATOM 6589 N N . LEU A 1 808 ? -22.222 3.818 7.747 1.00 74.06 808 LEU A N 1
ATOM 6590 C CA . LEU A 1 808 ? -21.584 4.973 7.107 1.00 74.06 808 LEU A CA 1
ATOM 6591 C C . LEU A 1 808 ? -20.364 5.485 7.881 1.00 74.06 808 LEU A C 1
ATOM 6593 O O . LEU A 1 808 ? -20.430 5.752 9.077 1.00 74.06 808 LEU A O 1
ATOM 6597 N N . ARG A 1 809 ? -19.236 5.674 7.181 1.00 71.50 809 ARG A N 1
ATOM 6598 C CA . ARG A 1 809 ? -17.981 6.171 7.778 1.00 71.50 809 ARG A CA 1
ATOM 6599 C C . ARG A 1 809 ? -17.459 7.462 7.167 1.00 71.50 809 ARG A C 1
ATOM 6601 O O . ARG A 1 809 ? -16.784 8.220 7.861 1.00 71.50 809 ARG A O 1
ATOM 6608 N N . GLU A 1 810 ? -17.759 7.730 5.898 1.00 75.19 810 GLU A N 1
ATOM 6609 C CA . GLU A 1 810 ? -17.400 8.986 5.236 1.00 75.19 810 GLU A CA 1
ATOM 6610 C C . GLU A 1 810 ? -18.625 9.630 4.578 1.00 75.19 810 GLU A C 1
ATOM 6612 O O . GLU A 1 810 ? -19.290 8.997 3.760 1.00 75.19 810 GLU A O 1
ATOM 6617 N N . ALA A 1 811 ? -18.883 10.900 4.894 1.00 73.62 811 ALA A N 1
ATOM 6618 C CA . ALA A 1 811 ? -19.902 11.725 4.252 1.00 73.62 811 ALA A CA 1
ATOM 6619 C C . ALA A 1 811 ? -19.280 13.009 3.683 1.00 73.62 811 ALA A C 1
ATOM 6621 O O . ALA A 1 811 ? -18.609 13.758 4.398 1.00 73.62 811 ALA A O 1
ATOM 6622 N N . LYS A 1 812 ? -19.510 13.284 2.399 1.00 76.06 812 LYS A N 1
ATOM 6623 C CA . LYS A 1 812 ? -19.012 14.475 1.697 1.00 76.06 812 LYS A CA 1
ATOM 6624 C C . LYS A 1 812 ? -20.178 15.342 1.250 1.00 76.06 812 LYS A C 1
ATOM 6626 O O . LYS A 1 812 ? -21.115 14.844 0.637 1.00 76.06 812 LYS A O 1
ATOM 6631 N N . PHE A 1 813 ? -20.105 16.637 1.526 1.00 73.50 813 PHE A N 1
ATOM 6632 C CA . PHE A 1 813 ? -21.159 17.600 1.231 1.00 73.50 813 PHE A CA 1
ATOM 6633 C C . PHE A 1 813 ? -20.606 18.800 0.466 1.00 73.50 813 PHE A C 1
ATOM 6635 O O . PHE A 1 813 ? -19.692 19.475 0.936 1.00 73.50 813 PHE A O 1
ATOM 6642 N N . HIS A 1 814 ? -21.180 19.097 -0.696 1.00 72.69 814 HIS A N 1
ATOM 6643 C CA . HIS A 1 814 ? -20.765 20.192 -1.571 1.00 72.69 814 HIS A CA 1
ATOM 6644 C C . HIS A 1 814 ? -21.969 21.101 -1.854 1.00 72.69 814 HIS A C 1
ATOM 6646 O O . HIS A 1 814 ? -22.760 20.829 -2.758 1.00 72.69 814 HIS A O 1
ATOM 6652 N N . PHE A 1 815 ? -22.138 22.168 -1.075 1.00 68.00 815 PHE A N 1
ATOM 6653 C CA . PHE A 1 815 ? -23.313 23.038 -1.184 1.00 68.00 815 PHE A CA 1
ATOM 6654 C C . PHE A 1 815 ? -23.143 24.104 -2.267 1.00 68.00 815 PHE A C 1
ATOM 6656 O O . PHE A 1 815 ? -22.070 24.696 -2.423 1.00 68.00 815 PHE A O 1
ATOM 6663 N N . ASP A 1 816 ? -24.224 24.357 -3.003 1.00 60.72 816 ASP A N 1
ATOM 6664 C CA . ASP A 1 816 ? -24.266 25.404 -4.019 1.00 60.72 816 ASP A CA 1
ATOM 6665 C C . ASP A 1 816 ? -24.326 26.797 -3.352 1.00 60.72 816 ASP A C 1
ATOM 6667 O O . ASP A 1 816 ? -25.145 26.988 -2.443 1.00 60.72 816 ASP A O 1
ATOM 6671 N N . PRO A 1 817 ? -23.501 27.781 -3.777 1.00 54.03 817 PRO A N 1
ATOM 6672 C CA . PRO A 1 817 ? -23.536 29.146 -3.247 1.00 54.03 817 PRO A CA 1
ATOM 6673 C C . PRO A 1 817 ? -24.906 29.843 -3.314 1.00 54.03 817 PRO A C 1
ATOM 6675 O O . PRO A 1 817 ? -25.100 30.811 -2.596 1.00 54.03 817 PRO A O 1
ATOM 6678 N N . SER A 1 818 ? -25.863 29.385 -4.122 1.00 53.69 818 SER A N 1
ATOM 6679 C CA . SER A 1 818 ? -27.224 29.957 -4.165 1.00 53.69 818 SER A CA 1
ATOM 6680 C C . SER A 1 818 ? -28.108 29.650 -2.937 1.00 53.69 818 SER A C 1
ATOM 6682 O O . SER A 1 818 ? -29.201 30.203 -2.814 1.00 53.69 818 SER A O 1
ATOM 6684 N N . THR A 1 819 ? -27.668 28.785 -2.017 1.00 53.41 819 THR A N 1
ATOM 6685 C CA . THR A 1 819 ? -28.511 28.242 -0.932 1.00 53.41 819 THR A CA 1
ATOM 6686 C C . THR A 1 819 ? -28.512 29.123 0.327 1.00 53.41 819 THR A C 1
ATOM 6688 O O . THR A 1 819 ? -27.451 29.432 0.872 1.00 53.41 819 THR A O 1
ATOM 6691 N N . LYS A 1 820 ? -29.697 29.467 0.864 1.00 54.91 820 LYS A N 1
ATOM 6692 C CA . LYS A 1 820 ? -29.824 30.255 2.109 1.00 54.91 820 LYS A CA 1
ATOM 6693 C C . LYS A 1 820 ? -29.197 29.545 3.314 1.00 54.91 820 LYS A C 1
ATOM 6695 O O . LYS A 1 820 ? -29.325 28.335 3.504 1.00 54.91 820 LYS A O 1
ATOM 6700 N N . ALA A 1 821 ? -28.562 30.335 4.177 1.00 50.62 821 ALA A N 1
ATOM 6701 C CA . ALA A 1 821 ? -27.652 29.815 5.190 1.00 50.62 821 ALA A CA 1
ATOM 6702 C C . ALA A 1 821 ? -28.311 29.067 6.362 1.00 50.62 821 ALA A C 1
ATOM 6704 O O . ALA A 1 821 ? -27.761 28.100 6.888 1.00 50.62 821 ALA A O 1
ATOM 6705 N N . SER A 1 822 ? -29.513 29.483 6.752 1.00 51.09 822 SER A N 1
ATOM 6706 C CA . SER A 1 822 ? -30.336 28.782 7.740 1.00 51.09 822 SER A CA 1
ATOM 6707 C C . SER A 1 822 ? -30.791 27.403 7.248 1.00 51.09 822 SER A C 1
ATOM 6709 O O . SER A 1 822 ? -30.846 26.458 8.036 1.00 51.09 822 SER A O 1
ATOM 6711 N N . GLN A 1 823 ? -31.069 27.275 5.947 1.00 55.00 823 GLN A N 1
ATOM 6712 C CA . GLN A 1 823 ? -31.680 26.090 5.350 1.00 55.00 823 GLN A CA 1
ATOM 6713 C C . GLN A 1 823 ? -30.730 24.888 5.379 1.00 55.00 823 GLN A C 1
ATOM 6715 O O . GLN A 1 823 ? -31.078 23.862 5.958 1.00 55.00 823 GLN A O 1
ATOM 6720 N N . TYR A 1 824 ? -29.492 25.019 4.882 1.00 58.84 824 TYR A N 1
ATOM 6721 C CA . TYR A 1 824 ? -28.546 23.891 4.911 1.00 58.84 824 TYR A CA 1
ATOM 6722 C C . TYR A 1 824 ? -28.172 23.461 6.347 1.00 58.84 824 TYR A C 1
ATOM 6724 O O . TYR A 1 824 ? -27.760 22.321 6.546 1.00 58.84 824 TYR A O 1
ATOM 6732 N N . ILE A 1 825 ? -28.305 24.329 7.364 1.00 54.38 825 ILE A N 1
ATOM 6733 C CA . ILE A 1 825 ? -28.059 23.959 8.773 1.00 54.38 825 ILE A CA 1
ATOM 6734 C C . ILE A 1 825 ? -29.216 23.163 9.356 1.00 54.38 825 ILE A C 1
ATOM 6736 O O . ILE A 1 825 ? -28.962 22.211 10.091 1.00 54.38 825 ILE A O 1
ATOM 6740 N N . ALA A 1 826 ? -30.461 23.534 9.050 1.00 59.66 826 ALA A N 1
ATOM 6741 C CA . ALA A 1 826 ? -31.617 22.724 9.416 1.00 59.66 826 ALA A CA 1
ATOM 6742 C C . ALA A 1 826 ? -31.489 21.319 8.806 1.00 59.66 826 ALA A C 1
ATOM 6744 O O . ALA A 1 826 ? -31.586 20.331 9.530 1.00 59.66 826 ALA A O 1
ATOM 6745 N N . GLU A 1 827 ? -31.122 21.239 7.524 1.00 60.38 827 GLU A N 1
ATOM 6746 C CA . GLU A 1 827 ? -30.884 19.967 6.839 1.00 60.38 827 GLU A CA 1
ATOM 6747 C C . GLU A 1 827 ? -29.719 19.161 7.431 1.00 60.38 827 GLU A C 1
ATOM 6749 O O . GLU A 1 827 ? -29.869 17.977 7.716 1.00 60.38 827 GLU A O 1
ATOM 6754 N N . LEU A 1 828 ? -28.564 19.784 7.700 1.00 64.19 828 LEU A N 1
ATOM 6755 C CA . LEU A 1 828 ? -27.443 19.096 8.354 1.00 64.19 828 LEU A CA 1
ATOM 6756 C C . LEU A 1 828 ? -27.795 18.634 9.773 1.00 64.19 828 LEU A C 1
ATOM 6758 O O . LEU A 1 828 ? -27.340 17.573 10.188 1.00 64.19 828 LEU A O 1
ATOM 6762 N N . ARG A 1 829 ? -28.599 19.395 10.525 1.00 60.19 829 ARG A N 1
ATOM 6763 C CA . ARG A 1 829 ? -29.099 18.974 11.844 1.00 60.19 829 ARG A CA 1
ATOM 6764 C C . ARG A 1 829 ? -30.049 17.788 11.727 1.00 60.19 829 ARG A C 1
ATOM 6766 O O . ARG A 1 829 ? -29.920 16.869 12.524 1.00 60.19 829 ARG A O 1
ATOM 6773 N N . LYS A 1 830 ? -30.954 17.791 10.743 1.00 62.94 830 LYS A N 1
ATOM 6774 C CA . LYS A 1 830 ? -31.861 16.672 10.462 1.00 62.94 830 LYS A CA 1
ATOM 6775 C C . LYS A 1 830 ? -31.085 15.421 10.047 1.00 62.94 830 LYS A C 1
ATOM 6777 O O . LYS A 1 830 ? -31.369 14.346 10.557 1.00 62.94 830 LYS A O 1
ATOM 6782 N N . PHE A 1 831 ? -30.064 15.578 9.200 1.00 66.12 831 PHE A N 1
ATOM 6783 C CA . PHE A 1 831 ? -29.122 14.517 8.855 1.00 66.12 831 PHE A CA 1
ATOM 6784 C C . PHE A 1 831 ? -28.433 14.000 10.126 1.00 66.12 831 PHE A C 1
ATOM 6786 O O . PHE A 1 831 ? -28.740 12.899 10.561 1.00 66.12 831 PHE A O 1
ATOM 6793 N N . PHE A 1 832 ? -27.587 14.803 10.787 1.00 61.47 832 PHE A N 1
ATOM 6794 C CA . PHE A 1 832 ? -26.802 14.379 11.959 1.00 61.47 832 PHE A CA 1
ATOM 6795 C C . PHE A 1 832 ? -27.631 13.940 13.176 1.00 61.47 832 PHE A C 1
ATOM 6797 O O . PHE A 1 832 ? -27.116 13.188 14.001 1.00 61.47 832 PHE A O 1
ATOM 6804 N N . GLY A 1 833 ? -28.890 14.368 13.297 1.00 56.00 833 GLY A N 1
ATOM 6805 C CA . GLY A 1 833 ? -29.809 13.931 14.351 1.00 56.00 833 GLY A CA 1
ATOM 6806 C C . GLY A 1 833 ? -30.074 12.423 14.345 1.00 56.00 833 GLY A C 1
ATOM 6807 O O . GLY A 1 833 ? -30.359 11.860 15.395 1.00 56.00 833 GLY A O 1
ATOM 6808 N N . ASN A 1 834 ? -29.882 11.757 13.203 1.00 51.72 834 ASN A N 1
ATOM 6809 C CA . ASN A 1 834 ? -30.060 10.311 13.056 1.00 51.72 834 ASN A CA 1
ATOM 6810 C C . ASN A 1 834 ? -28.782 9.491 13.386 1.00 51.72 834 ASN A C 1
ATOM 6812 O O . ASN A 1 834 ? -28.778 8.273 13.227 1.00 51.72 834 ASN A O 1
ATOM 6816 N N . PHE A 1 835 ? -27.676 10.125 13.813 1.00 54.97 835 PHE A N 1
ATOM 6817 C CA . PHE A 1 835 ? -26.329 9.516 13.873 1.00 54.97 835 PHE A CA 1
ATOM 6818 C C . PHE A 1 835 ? -25.822 9.194 15.295 1.00 54.97 835 PHE A C 1
ATOM 6820 O O . PHE A 1 835 ? -24.666 9.460 15.628 1.00 54.97 835 PHE A O 1
ATOM 6827 N N . ASP A 1 836 ? -26.644 8.576 16.143 1.00 45.72 836 ASP A N 1
ATOM 6828 C CA . ASP A 1 836 ? -26.270 8.283 17.542 1.00 45.72 836 ASP A CA 1
ATOM 6829 C C . ASP A 1 836 ? -25.251 7.130 17.743 1.00 45.72 836 ASP A C 1
ATOM 6831 O O . ASP A 1 836 ? -24.828 6.884 18.872 1.00 45.72 836 ASP A O 1
ATOM 6835 N N . GLN A 1 837 ? -24.841 6.412 16.685 1.00 48.97 837 GLN A N 1
ATOM 6836 C CA . GLN A 1 837 ? -24.154 5.107 16.806 1.00 48.97 837 GLN A CA 1
ATOM 6837 C C . GLN A 1 837 ? -22.714 5.030 16.255 1.00 48.97 837 GLN A C 1
ATOM 6839 O O . GLN A 1 837 ? -22.095 3.966 16.299 1.00 48.97 837 GLN A O 1
ATOM 6844 N N . PHE A 1 838 ? -22.155 6.118 15.720 1.00 47.47 838 PHE A N 1
ATOM 6845 C CA . PHE A 1 838 ? -20.918 6.047 14.930 1.00 47.47 838 PHE A CA 1
ATOM 6846 C C . PHE A 1 838 ? -19.638 6.275 15.740 1.00 47.47 838 PHE A C 1
ATOM 6848 O O . PHE A 1 838 ? -19.594 7.079 16.665 1.00 47.47 838 PHE A O 1
ATOM 6855 N N . LYS A 1 839 ? -18.573 5.577 15.334 1.00 45.19 839 LYS A N 1
ATOM 6856 C CA . LYS A 1 839 ? -17.207 5.695 15.858 1.00 45.19 839 LYS A CA 1
ATOM 6857 C C . LYS A 1 839 ? -16.271 5.994 14.684 1.00 45.19 839 LYS A C 1
ATOM 6859 O O . LYS A 1 839 ? -16.293 5.262 13.693 1.00 45.19 839 LYS A O 1
ATOM 6864 N N . ASP A 1 840 ? -15.487 7.068 14.794 1.00 49.28 840 ASP A N 1
ATOM 6865 C CA . ASP A 1 840 ? -14.576 7.577 13.750 1.00 49.28 840 ASP A CA 1
ATOM 6866 C C . ASP A 1 840 ? -15.267 8.038 12.442 1.00 49.28 840 ASP A C 1
ATOM 6868 O O . ASP A 1 840 ? -14.818 7.737 11.334 1.00 49.28 840 ASP A O 1
ATOM 6872 N N . PHE A 1 841 ? -16.354 8.811 12.557 1.00 52.12 841 PHE A N 1
ATOM 6873 C CA . PHE A 1 841 ? -17.083 9.364 11.407 1.00 52.12 841 PHE A CA 1
ATOM 6874 C C . PHE A 1 841 ? -16.380 10.577 10.768 1.00 52.12 841 PHE A C 1
ATOM 6876 O O . PHE A 1 841 ? -16.122 11.583 11.435 1.00 52.12 841 PHE A O 1
ATOM 6883 N N . LYS A 1 842 ? -16.110 10.525 9.457 1.00 57.44 842 LYS A N 1
ATOM 6884 C CA . LYS A 1 842 ? -15.474 11.614 8.700 1.00 57.44 842 LYS A CA 1
ATOM 6885 C C . LYS A 1 842 ? -16.499 12.393 7.876 1.00 57.44 842 LYS A C 1
ATOM 6887 O O . LYS A 1 842 ? -17.049 11.880 6.906 1.00 57.44 842 LYS A O 1
ATOM 6892 N N . VAL A 1 843 ? -16.663 13.672 8.201 1.00 57.41 843 VAL A N 1
ATOM 6893 C CA . VAL A 1 843 ? -17.377 14.643 7.361 1.00 57.41 843 VAL A CA 1
ATOM 6894 C C . VAL A 1 843 ? -16.369 15.418 6.510 1.00 57.41 843 VAL A C 1
ATOM 6896 O O . VAL A 1 843 ? -15.279 15.740 6.980 1.00 57.41 843 VAL A O 1
ATOM 6899 N N . ILE A 1 844 ? -16.733 15.746 5.272 1.00 55.03 844 ILE A N 1
ATOM 6900 C CA . ILE A 1 844 ? -16.090 16.798 4.476 1.00 55.03 844 ILE A CA 1
ATOM 6901 C C . ILE A 1 844 ? -17.187 17.751 4.000 1.00 55.03 844 ILE A C 1
ATOM 6903 O O . ILE A 1 844 ? -18.208 17.306 3.485 1.00 55.03 844 ILE A O 1
ATOM 6907 N N . MET A 1 845 ? -16.995 19.059 4.167 1.00 57.19 845 MET A N 1
ATOM 6908 C CA . MET A 1 845 ? -17.947 20.083 3.719 1.00 57.19 845 MET A CA 1
ATOM 6909 C C . MET A 1 845 ? -17.238 21.087 2.825 1.00 57.19 845 MET A C 1
ATOM 6911 O O . MET A 1 845 ? -16.256 21.664 3.267 1.00 57.19 845 MET A O 1
ATOM 6915 N N . HIS A 1 846 ? -17.770 21.367 1.639 1.00 55.12 846 HIS A N 1
ATOM 6916 C CA . HIS A 1 846 ? -17.290 22.408 0.734 1.00 55.12 846 HIS A CA 1
ATOM 6917 C C . HIS A 1 846 ? -18.396 23.448 0.500 1.00 55.12 846 HIS A C 1
ATOM 6919 O O . HIS A 1 846 ? -19.522 23.096 0.150 1.00 55.12 846 HIS A O 1
ATOM 6925 N N . SER A 1 847 ? -18.073 24.733 0.675 1.00 50.66 847 SER A N 1
ATOM 6926 C CA . SER A 1 847 ? -18.970 25.869 0.403 1.00 50.66 847 SER A CA 1
ATOM 6927 C C . SER A 1 847 ? -18.180 27.055 -0.159 1.00 50.66 847 SER A C 1
ATOM 6929 O O . SER A 1 847 ? -17.006 27.235 0.174 1.00 50.66 847 SER A O 1
ATOM 6931 N N . LYS A 1 848 ? -18.821 27.854 -1.022 1.00 43.59 848 LYS A N 1
ATOM 6932 C CA . LYS A 1 848 ? -18.219 29.010 -1.714 1.00 43.59 848 LYS A CA 1
ATOM 6933 C C . LYS A 1 848 ? -18.625 30.383 -1.144 1.00 43.59 848 LYS A C 1
ATOM 6935 O O . LYS A 1 848 ? -18.064 31.378 -1.592 1.00 43.59 848 LYS A O 1
ATOM 6940 N N . GLN A 1 849 ? -19.555 30.464 -0.185 1.00 42.78 849 GLN A N 1
ATOM 6941 C CA . GLN A 1 849 ? -20.065 31.740 0.353 1.00 42.78 849 GLN A CA 1
ATOM 6942 C C . GLN A 1 849 ? -19.897 31.897 1.869 1.00 42.78 849 GLN A C 1
ATOM 6944 O O . GLN A 1 849 ? -19.956 30.930 2.626 1.00 42.78 849 GLN A O 1
ATOM 6949 N N . ASN A 1 850 ? -19.765 33.154 2.312 1.00 35.38 850 ASN A N 1
ATOM 6950 C CA . ASN A 1 850 ? -19.900 33.546 3.714 1.00 35.38 850 ASN A CA 1
ATOM 6951 C C . ASN A 1 850 ? -21.382 33.572 4.099 1.00 35.38 850 ASN A C 1
ATOM 6953 O O . ASN A 1 850 ? -22.103 34.524 3.837 1.00 35.38 850 ASN A O 1
ATOM 6957 N N . MET A 1 851 ? -21.802 32.487 4.725 1.00 32.53 851 MET A N 1
ATOM 6958 C CA . MET A 1 851 ? -23.154 32.226 5.223 1.00 32.53 851 MET A CA 1
ATOM 6959 C C . MET A 1 851 ? -23.435 33.134 6.470 1.00 32.53 851 MET A C 1
ATOM 6961 O O . MET A 1 851 ? -22.493 33.723 7.023 1.00 32.53 851 MET A O 1
ATOM 6965 N N . THR A 1 852 ? -24.683 33.265 6.933 1.00 25.53 852 THR A N 1
ATOM 6966 C CA . THR A 1 852 ? -25.058 34.005 8.166 1.00 25.53 852 THR A CA 1
ATOM 6967 C C . THR A 1 852 ? -26.244 33.341 8.875 1.00 25.53 852 THR A C 1
ATOM 6969 O O . THR A 1 852 ? -27.108 32.748 8.238 1.00 25.53 852 THR A O 1
ATOM 6972 N N . ILE A 1 853 ? -26.282 33.389 10.212 1.00 26.91 853 ILE A N 1
ATOM 6973 C CA . ILE A 1 853 ? -27.260 32.665 11.050 1.00 26.91 853 ILE A CA 1
ATOM 6974 C C . ILE A 1 853 ? -27.650 33.562 12.236 1.00 26.91 853 ILE A C 1
ATOM 6976 O O . ILE A 1 853 ? -26.786 34.285 12.735 1.00 26.91 853 ILE A O 1
ATOM 6980 N N . PHE A 1 854 ? -28.895 33.465 12.717 1.00 22.38 854 PHE A N 1
ATOM 6981 C CA . PHE A 1 854 ? -29.444 34.179 13.889 1.00 22.38 854 PHE A CA 1
ATOM 6982 C C . PHE A 1 854 ? -29.541 33.273 15.143 1.00 22.38 854 PHE A C 1
ATOM 6984 O O . PHE A 1 854 ? -29.335 32.061 15.048 1.00 22.38 854 PHE A O 1
ATOM 6991 N N . GLU A 1 855 ? -29.706 33.833 16.348 1.00 23.94 855 GLU A N 1
ATOM 6992 C CA . GLU A 1 855 ? -29.521 33.132 17.642 1.00 23.94 855 GLU A CA 1
ATOM 6993 C C . GLU A 1 855 ? -30.795 32.569 18.306 1.00 23.94 855 GLU A C 1
ATOM 6995 O O . GLU A 1 855 ? -31.781 33.278 18.422 1.00 23.94 855 GLU A O 1
ATOM 7000 N N . GLU A 1 856 ? -30.659 31.333 18.829 1.00 26.16 856 GLU A N 1
ATOM 7001 C CA . GLU A 1 856 ? -31.360 30.745 20.001 1.00 26.16 856 GLU A CA 1
ATOM 7002 C C . GLU A 1 856 ? -32.910 30.553 19.976 1.00 26.16 856 GLU A C 1
ATOM 7004 O O . GLU A 1 856 ? -33.571 31.086 19.092 1.00 26.16 856 GLU A O 1
ATOM 7009 N N . PRO A 1 857 ? -33.537 29.772 20.904 1.00 36.06 857 PRO A N 1
ATOM 7010 C CA . PRO A 1 857 ? -32.987 28.804 21.882 1.00 36.06 857 PRO A CA 1
ATOM 7011 C C . PRO A 1 857 ? -33.776 27.457 22.067 1.00 36.06 857 PRO A C 1
ATOM 7013 O O . PRO A 1 857 ? -34.850 27.248 21.520 1.00 36.06 857 PRO A O 1
ATOM 7016 N N . ARG A 1 858 ? -33.259 26.630 23.004 1.00 26.94 858 ARG A N 1
ATOM 7017 C CA . ARG A 1 858 ? -33.915 25.627 23.902 1.00 26.94 858 ARG A CA 1
ATOM 7018 C C . ARG A 1 858 ? -33.887 24.110 23.585 1.00 26.94 858 ARG A C 1
ATOM 7020 O O . ARG A 1 858 ? -34.180 23.640 22.499 1.00 26.94 858 ARG A O 1
ATOM 7027 N N . GLU A 1 859 ? -33.523 23.396 24.661 1.00 29.62 859 GLU A N 1
ATOM 7028 C CA . GLU A 1 859 ? -33.799 22.002 25.068 1.00 29.62 859 GLU A CA 1
ATOM 7029 C C . GLU A 1 859 ? -33.479 20.799 24.158 1.00 29.62 859 GLU A C 1
ATOM 7031 O O . GLU A 1 859 ? -34.312 20.327 23.398 1.00 29.62 859 GLU A O 1
ATOM 7036 N N . VAL A 1 860 ? -32.330 20.152 24.427 1.00 26.81 860 VAL A N 1
ATOM 7037 C CA . VAL A 1 860 ? -32.144 18.693 24.262 1.00 26.81 860 VAL A CA 1
ATOM 7038 C C . VAL A 1 860 ? -31.348 18.134 25.458 1.00 26.81 860 VAL A C 1
ATOM 7040 O O . VAL A 1 860 ? -30.438 18.789 25.972 1.00 26.81 860 VAL A O 1
ATOM 7043 N N . ARG A 1 861 ? -31.713 16.934 25.936 1.00 25.06 861 ARG A N 1
ATOM 7044 C CA . ARG A 1 861 ? -31.103 16.242 27.094 1.00 25.06 861 ARG A CA 1
ATOM 7045 C C . ARG A 1 861 ? -29.767 15.561 26.734 1.00 25.06 861 ARG A C 1
ATOM 7047 O O . ARG A 1 861 ? -29.559 15.136 25.604 1.00 25.06 861 ARG A O 1
ATOM 7054 N N . LEU A 1 862 ? -28.867 15.430 27.714 1.00 26.27 862 LEU A N 1
ATOM 7055 C CA . LEU A 1 862 ? -27.506 14.888 27.559 1.00 26.27 862 LEU A CA 1
ATOM 7056 C C . LEU A 1 862 ? -27.366 13.460 28.119 1.00 26.27 862 LEU A C 1
ATOM 7058 O O . LEU A 1 862 ? -27.605 13.247 29.305 1.00 26.27 862 LEU A O 1
ATOM 7062 N N . VAL A 1 863 ? -26.860 12.523 27.305 1.00 25.52 863 VAL A N 1
ATOM 7063 C CA . VAL A 1 863 ? -26.322 11.210 27.733 1.00 25.52 863 VAL A CA 1
ATOM 7064 C C . VAL A 1 863 ? -24.955 10.959 27.050 1.00 25.52 863 VAL A C 1
ATOM 7066 O O . VAL A 1 863 ? -24.554 11.695 26.145 1.00 25.52 863 VAL A O 1
ATOM 7069 N N . ARG A 1 864 ? -24.158 10.031 27.598 1.00 28.09 864 ARG A N 1
ATOM 7070 C CA . ARG A 1 864 ? -22.683 10.093 27.684 1.00 28.09 864 ARG A CA 1
ATOM 7071 C C . ARG A 1 864 ? -21.871 9.339 26.602 1.00 28.09 864 ARG A C 1
ATOM 7073 O O . ARG A 1 864 ? -22.319 8.346 26.057 1.00 28.09 864 ARG A O 1
ATOM 7080 N N . TYR A 1 865 ? -20.623 9.811 26.435 1.00 33.47 865 TYR A N 1
ATOM 7081 C CA . TYR A 1 865 ? -19.391 9.179 25.899 1.00 33.47 865 TYR A CA 1
ATOM 7082 C C . TYR A 1 865 ? -19.391 8.409 24.558 1.00 33.47 865 TYR A C 1
ATOM 7084 O O . TYR A 1 865 ? -19.825 7.271 24.500 1.00 33.47 865 TYR A O 1
ATOM 7092 N N . ILE A 1 866 ? -18.687 8.982 23.564 1.00 29.17 866 ILE A N 1
ATOM 7093 C CA . ILE A 1 866 ? -17.858 8.336 22.513 1.00 29.17 866 ILE A CA 1
ATOM 7094 C C . ILE A 1 866 ? -16.760 9.356 22.114 1.00 29.17 866 ILE A C 1
ATOM 7096 O O . ILE A 1 866 ? -16.955 10.565 22.282 1.00 29.17 866 ILE A O 1
ATOM 7100 N N . ASP A 1 867 ? -15.590 8.888 21.661 1.00 35.12 867 ASP A N 1
ATOM 7101 C CA . ASP A 1 867 ? -14.505 9.733 21.128 1.00 35.12 867 ASP A CA 1
ATOM 7102 C C . ASP A 1 867 ? -14.661 9.925 19.613 1.00 35.12 867 ASP A C 1
ATOM 7104 O O . ASP A 1 867 ? -14.650 8.949 18.870 1.00 35.12 867 ASP A O 1
ATOM 7108 N N . ASP A 1 868 ? -14.745 11.181 19.163 1.00 45.38 868 ASP A N 1
ATOM 7109 C CA . ASP A 1 868 ? -14.988 11.547 17.762 1.00 45.38 868 ASP A CA 1
ATOM 7110 C C . ASP A 1 868 ? -13.995 12.590 17.239 1.00 45.38 868 ASP A C 1
ATOM 7112 O O . ASP A 1 868 ? -13.476 13.427 17.985 1.00 45.38 868 ASP A O 1
ATOM 7116 N N . LYS A 1 869 ? -13.805 12.586 15.915 1.00 41.00 869 LYS A N 1
ATOM 7117 C CA . LYS A 1 869 ? -12.932 13.499 15.170 1.00 41.00 869 LYS A CA 1
ATOM 7118 C C . LYS A 1 869 ? -13.682 14.100 13.975 1.00 41.00 869 LYS A C 1
ATOM 7120 O O . LYS A 1 869 ? -13.784 13.476 12.925 1.00 41.00 869 LYS A O 1
ATOM 7125 N N . LEU A 1 870 ? -14.124 15.349 14.106 1.00 45.81 870 LEU A N 1
ATOM 7126 C CA . LEU A 1 870 ? -14.768 16.099 13.020 1.00 45.81 870 LEU A CA 1
ATOM 7127 C C . LEU A 1 870 ? -13.725 16.762 12.095 1.00 45.81 870 LEU A C 1
ATOM 7129 O O . LEU A 1 870 ? -12.786 17.380 12.605 1.00 45.81 870 LEU A O 1
ATOM 7133 N N . GLU A 1 871 ? -13.912 16.671 10.769 1.00 46.94 871 GLU A N 1
ATOM 7134 C CA . GLU A 1 871 ? -13.190 17.455 9.746 1.00 46.94 871 GLU A CA 1
ATOM 7135 C C . GLU A 1 871 ? -14.133 18.466 9.049 1.00 46.94 871 GLU A C 1
ATOM 7137 O O . GLU A 1 871 ? -15.277 18.141 8.749 1.00 46.94 871 GLU A O 1
ATOM 7142 N N . LEU A 1 872 ? -13.693 19.722 8.852 1.00 52.66 872 LEU A N 1
ATOM 7143 C CA . LEU A 1 872 ? -14.503 20.828 8.290 1.00 52.66 872 LEU A CA 1
ATOM 7144 C C . LEU A 1 872 ? -13.686 21.684 7.311 1.00 52.66 872 LEU A C 1
ATOM 7146 O O . LEU A 1 872 ? -12.551 22.023 7.645 1.00 52.66 872 LEU A O 1
ATOM 7150 N N . THR A 1 873 ? -14.273 22.079 6.166 1.00 49.06 873 THR A N 1
ATOM 7151 C CA . THR A 1 873 ? -13.560 22.707 5.022 1.00 49.06 873 THR A CA 1
ATOM 7152 C C . THR A 1 873 ? -14.320 23.883 4.370 1.00 49.06 873 THR A C 1
ATOM 7154 O O . THR A 1 873 ? -14.555 23.913 3.163 1.00 49.06 873 THR A O 1
ATOM 7157 N N . THR A 1 874 ? -14.734 24.888 5.160 1.00 49.12 874 THR A N 1
ATOM 7158 C CA . THR A 1 874 ? -15.578 26.013 4.670 1.00 49.12 874 THR A CA 1
ATOM 7159 C C . THR A 1 874 ? -15.150 27.404 5.186 1.00 49.12 874 THR A C 1
ATOM 7161 O O . THR A 1 874 ? -14.104 27.535 5.821 1.00 49.12 874 THR A O 1
ATOM 7164 N N . SER A 1 875 ? -15.914 28.462 4.866 1.00 52.88 875 SER A N 1
ATOM 7165 C CA . SER A 1 875 ? -15.575 29.864 5.167 1.00 52.88 875 SER A CA 1
ATOM 7166 C C . SER A 1 875 ? -16.081 30.386 6.531 1.00 52.88 875 SER A C 1
ATOM 7168 O O . SER A 1 875 ? -16.733 29.693 7.314 1.00 52.88 875 SER A O 1
ATOM 7170 N N . THR A 1 876 ? -15.700 31.621 6.867 1.00 53.28 876 THR A N 1
ATOM 7171 C CA . THR A 1 876 ? -15.224 31.979 8.214 1.00 53.28 876 THR A CA 1
ATOM 7172 C C . THR A 1 876 ? -16.273 32.269 9.291 1.00 53.28 876 THR A C 1
ATOM 7174 O O . THR A 1 876 ? -15.993 32.000 10.457 1.00 53.28 876 THR A O 1
ATOM 7177 N N . SER A 1 877 ? -17.445 32.822 8.968 1.00 48.00 877 SER A N 1
ATOM 7178 C CA . SER A 1 877 ? -18.409 33.309 9.979 1.00 48.00 877 SER A CA 1
ATOM 7179 C C . SER A 1 877 ? -19.219 32.198 10.662 1.00 48.00 877 SER A C 1
ATOM 7181 O O . SER A 1 877 ? -19.520 32.275 11.849 1.00 48.00 877 SER A O 1
ATOM 7183 N N . ASN A 1 878 ? -19.561 31.140 9.930 1.00 49.62 878 ASN A N 1
ATOM 7184 C CA . ASN A 1 878 ? -20.582 30.166 10.355 1.00 49.62 878 ASN A CA 1
ATOM 7185 C C . ASN A 1 878 ? -20.000 28.932 10.985 1.00 49.62 878 ASN A C 1
ATOM 7187 O O . ASN A 1 878 ? -20.646 28.325 11.829 1.00 49.62 878 ASN A O 1
ATOM 7191 N N . VAL A 1 879 ? -18.783 28.559 10.595 1.00 54.06 879 VAL A N 1
ATOM 7192 C CA . VAL A 1 879 ? -18.108 27.453 11.259 1.00 54.06 879 VAL A CA 1
ATOM 7193 C C . VAL A 1 879 ? -17.840 27.805 12.717 1.00 54.06 879 VAL A C 1
ATOM 7195 O O . VAL A 1 879 ? -17.942 26.920 13.549 1.00 54.06 879 VAL A O 1
ATOM 7198 N N . LEU A 1 880 ? -17.638 29.085 13.059 1.00 55.34 880 LEU A N 1
ATOM 7199 C CA . LEU A 1 880 ? -17.636 29.543 14.454 1.00 55.34 880 LEU A CA 1
ATOM 7200 C C . LEU A 1 880 ? -18.932 29.138 15.173 1.00 55.34 880 LEU A C 1
ATOM 7202 O O . LEU A 1 880 ? -18.865 28.577 16.257 1.00 55.34 880 LEU A O 1
ATOM 7206 N N . ARG A 1 881 ? -20.099 29.334 14.545 1.00 52.31 881 ARG A N 1
ATOM 7207 C CA . ARG A 1 881 ? -21.413 28.970 15.104 1.00 52.31 881 ARG A CA 1
ATOM 7208 C C . ARG A 1 881 ? -21.732 27.472 15.045 1.00 52.31 881 ARG A C 1
ATOM 7210 O O . ARG A 1 881 ? -22.398 26.972 15.943 1.00 52.31 881 ARG A O 1
ATOM 7217 N N . ILE A 1 882 ? -21.260 26.744 14.033 1.00 55.53 882 ILE A N 1
ATOM 7218 C CA . ILE A 1 882 ? -21.385 25.279 13.943 1.00 55.53 882 ILE A CA 1
ATOM 7219 C C . ILE A 1 882 ? -20.494 24.622 15.001 1.00 55.53 882 ILE A C 1
ATOM 7221 O O . ILE A 1 882 ? -20.956 23.731 15.701 1.00 55.53 882 ILE A O 1
ATOM 7225 N N . VAL A 1 883 ? -19.257 25.096 15.173 1.00 61.84 883 VAL A N 1
ATOM 7226 C CA . VAL A 1 883 ? -18.334 24.652 16.226 1.00 61.84 883 VAL A CA 1
ATOM 7227 C C . VAL A 1 883 ? -18.868 25.038 17.603 1.00 61.84 883 VAL A C 1
ATOM 7229 O O . VAL A 1 883 ? -18.917 24.174 18.466 1.00 61.84 883 VAL A O 1
ATOM 7232 N N . ASP A 1 884 ? -19.360 26.263 17.808 1.00 60.91 884 ASP A N 1
ATOM 7233 C CA . ASP A 1 884 ? -19.998 26.668 19.070 1.00 60.91 884 ASP A CA 1
ATOM 7234 C C . ASP A 1 884 ? -21.231 25.795 19.376 1.00 60.91 884 ASP A C 1
ATOM 7236 O O . ASP A 1 884 ? -21.336 25.250 20.469 1.00 60.91 884 ASP A O 1
ATOM 7240 N N . SER A 1 885 ? -22.105 25.539 18.395 1.00 54.38 885 SER A N 1
ATOM 7241 C CA . SER A 1 885 ? -23.251 24.628 18.543 1.00 54.38 885 SER A CA 1
ATOM 7242 C C . SER A 1 885 ? -22.825 23.176 18.808 1.00 54.38 885 SER A C 1
ATOM 7244 O O . SER A 1 885 ? -23.464 22.493 19.601 1.00 54.38 885 SER A O 1
ATOM 7246 N N . TRP A 1 886 ? -21.753 22.689 18.182 1.00 58.50 886 TRP A N 1
ATOM 7247 C CA . TRP A 1 886 ? -21.220 21.332 18.362 1.00 58.50 886 TRP A CA 1
ATOM 7248 C C . TRP A 1 886 ? -20.568 21.154 19.745 1.00 58.50 886 TRP A C 1
ATOM 7250 O O . TRP A 1 886 ? -20.789 20.133 20.398 1.00 58.50 886 TRP A O 1
ATOM 7260 N N . LEU A 1 887 ? -19.852 22.178 20.228 1.00 60.91 887 LEU A N 1
ATOM 7261 C CA . LEU A 1 887 ? -19.290 22.259 21.582 1.00 60.91 887 LEU A CA 1
ATOM 7262 C C . LEU A 1 887 ? -20.377 22.439 22.658 1.00 60.91 887 LEU A C 1
ATOM 7264 O O . LEU A 1 887 ? -20.225 21.910 23.757 1.00 60.91 887 LEU A O 1
ATOM 7268 N N . ARG A 1 888 ? -21.488 23.133 22.356 1.00 56.88 888 ARG A N 1
ATOM 7269 C CA . ARG A 1 888 ? -22.682 23.194 23.227 1.00 56.88 888 ARG A CA 1
ATOM 7270 C C . ARG A 1 888 ? -23.388 21.841 23.342 1.00 56.88 888 ARG A C 1
ATOM 7272 O O . ARG A 1 888 ? -23.900 21.535 24.411 1.00 56.88 888 ARG A O 1
ATOM 7279 N N . VAL A 1 889 ? -23.423 21.043 22.270 1.00 49.84 889 VAL A N 1
ATOM 7280 C CA . VAL A 1 889 ? -24.166 19.771 22.244 1.00 49.84 889 VAL A CA 1
ATOM 7281 C C . VAL A 1 889 ? -23.439 18.633 22.976 1.00 49.84 889 VAL A C 1
ATOM 7283 O O . VAL A 1 889 ? -24.125 17.843 23.615 1.00 49.84 889 VAL A O 1
ATOM 7286 N N . ARG A 1 890 ? -22.095 18.521 22.949 1.00 55.62 890 ARG A N 1
ATOM 7287 C CA . ARG A 1 890 ? -21.328 17.576 23.811 1.00 55.62 890 ARG A CA 1
ATOM 7288 C C . ARG A 1 890 ? -19.884 18.043 24.093 1.00 55.62 890 ARG A C 1
ATOM 7290 O O . ARG A 1 890 ? -19.218 18.588 23.217 1.00 55.62 890 ARG A O 1
ATOM 7297 N N . HIS A 1 891 ? -19.347 17.687 25.268 1.00 55.41 891 HIS A N 1
ATOM 7298 C CA . HIS A 1 891 ? -17.934 17.864 25.667 1.00 55.41 891 HIS A CA 1
ATOM 7299 C C . HIS A 1 891 ? -16.971 16.908 24.923 1.00 55.41 891 HIS A C 1
ATOM 7301 O O . HIS A 1 891 ? -16.420 15.968 25.498 1.00 55.41 891 HIS A O 1
ATOM 7307 N N . ARG A 1 892 ? -16.798 17.104 23.613 1.00 58.56 892 ARG A N 1
ATOM 7308 C CA . ARG A 1 892 ? -15.983 16.239 22.735 1.00 58.56 892 ARG A CA 1
ATOM 7309 C C . ARG A 1 892 ? -14.484 16.560 22.845 1.00 58.56 892 ARG A C 1
ATOM 7311 O O . ARG A 1 892 ? -14.117 17.701 23.116 1.00 58.56 892 ARG A O 1
ATOM 7318 N N . LYS A 1 893 ? -13.601 15.574 22.626 1.00 56.03 893 LYS A N 1
ATOM 7319 C CA . LYS A 1 893 ? -12.149 15.741 22.856 1.00 56.03 893 LYS A CA 1
ATOM 7320 C C . LYS A 1 893 ? -11.365 16.382 21.707 1.00 56.03 893 LYS A C 1
ATOM 7322 O O . LYS A 1 893 ? -10.325 16.965 21.986 1.00 56.03 893 LYS A O 1
ATOM 7327 N N . ARG A 1 894 ? -11.777 16.255 20.435 1.00 55.75 894 ARG A N 1
ATOM 7328 C CA . ARG A 1 894 ? -10.938 16.665 19.284 1.00 55.75 894 ARG A CA 1
ATOM 7329 C C . ARG A 1 894 ? -11.716 17.271 18.117 1.00 55.75 894 ARG A C 1
ATOM 7331 O O . ARG A 1 894 ? -12.649 16.664 17.601 1.00 55.75 894 ARG A O 1
ATOM 7338 N N . LEU A 1 895 ? -11.257 18.424 17.633 1.00 62.16 895 LEU A N 1
ATOM 7339 C CA . LEU A 1 895 ? -11.730 19.080 16.409 1.00 62.16 895 LEU A CA 1
ATOM 7340 C C . LEU A 1 895 ? -10.565 19.223 15.425 1.00 62.16 895 LEU A C 1
ATOM 7342 O O . LEU A 1 895 ? -9.521 19.769 15.769 1.00 62.16 895 LEU A O 1
ATOM 7346 N N . THR A 1 896 ? -10.725 18.741 14.193 1.00 57.00 896 THR A N 1
ATOM 7347 C CA . THR A 1 896 ? -9.697 18.837 13.148 1.00 57.00 896 THR A CA 1
ATOM 7348 C C . THR A 1 896 ? -10.193 19.752 12.034 1.00 57.00 896 THR A C 1
ATOM 7350 O O . THR A 1 896 ? -10.964 19.343 11.182 1.00 57.00 896 THR A O 1
ATOM 7353 N N . LEU A 1 897 ? -9.763 21.004 11.996 1.00 57.22 897 LEU A N 1
ATOM 7354 C CA . LEU A 1 897 ? -10.127 21.916 10.913 1.00 57.22 897 LEU A CA 1
ATOM 7355 C C . LEU A 1 897 ? -9.213 21.694 9.707 1.00 57.22 897 LEU A C 1
ATOM 7357 O O . LEU A 1 897 ? -8.010 21.503 9.877 1.00 57.22 897 LEU A O 1
ATOM 7361 N N . VAL A 1 898 ? -9.773 21.715 8.496 1.00 54.09 898 VAL A N 1
ATOM 7362 C CA . VAL A 1 898 ? -9.023 21.608 7.237 1.00 54.09 898 VAL A CA 1
ATOM 7363 C C . VAL A 1 898 ? -9.421 22.788 6.353 1.00 54.09 898 VAL A C 1
ATOM 7365 O O . VAL A 1 898 ? -10.513 22.776 5.811 1.00 54.09 898 VAL A O 1
ATOM 7368 N N . SER A 1 899 ? -8.603 23.830 6.222 1.00 52.34 899 SER A N 1
ATOM 7369 C CA . SER A 1 899 ? -8.972 25.068 5.519 1.00 52.34 899 SER A CA 1
ATOM 7370 C C . SER A 1 899 ? -7.816 25.643 4.722 1.00 52.34 899 SER A C 1
ATOM 7372 O O . SER A 1 899 ? -6.759 25.915 5.281 1.00 52.34 899 SER A O 1
ATOM 7374 N N . SER A 1 900 ? -8.081 25.968 3.456 1.00 43.56 900 SER A N 1
ATOM 7375 C CA . SER A 1 900 ? -7.160 26.673 2.557 1.00 43.56 900 SER A CA 1
ATOM 7376 C C . SER A 1 900 ? -7.023 28.178 2.840 1.00 43.56 900 SER A C 1
ATOM 7378 O O . SER A 1 900 ? -6.457 28.922 2.039 1.00 43.56 900 SER A O 1
ATOM 7380 N N . ARG A 1 901 ? -7.596 28.674 3.947 1.00 51.09 901 ARG A N 1
ATOM 7381 C CA . ARG A 1 901 ? -7.500 30.073 4.394 1.00 51.09 901 ARG A CA 1
ATOM 7382 C C . ARG A 1 901 ? -7.072 30.133 5.859 1.00 51.09 901 ARG A C 1
ATOM 7384 O O . ARG A 1 901 ? -7.825 29.718 6.741 1.00 51.09 901 ARG A O 1
ATOM 7391 N N . SER A 1 902 ? -5.900 30.715 6.112 1.00 55.16 902 SER A N 1
ATOM 7392 C CA . SER A 1 902 ? -5.289 30.843 7.446 1.00 55.16 902 SER A CA 1
ATOM 7393 C C . SER A 1 902 ? -6.091 31.727 8.413 1.00 55.16 902 SER A C 1
ATOM 7395 O O . SER A 1 902 ? -6.155 31.434 9.606 1.00 55.16 902 SER A O 1
ATOM 7397 N N . GLU A 1 903 ? -6.789 32.747 7.900 1.00 56.44 903 GLU A N 1
ATOM 7398 C CA . GLU A 1 903 ? -7.741 33.589 8.650 1.00 56.44 903 GLU A CA 1
ATOM 7399 C C . GLU A 1 903 ? -8.812 32.790 9.409 1.00 56.44 903 GLU A C 1
ATOM 7401 O O . GLU A 1 903 ? -9.269 33.199 10.477 1.00 56.44 903 GLU A O 1
ATOM 7406 N N . PHE A 1 904 ? -9.211 31.628 8.887 1.00 59.25 904 PHE A N 1
ATOM 7407 C CA . PHE A 1 904 ? -10.223 30.799 9.528 1.00 59.25 904 PHE A CA 1
ATOM 7408 C C . PHE A 1 904 ? -9.713 30.150 10.823 1.00 59.25 904 PHE A C 1
ATOM 7410 O O . PHE A 1 904 ? -10.346 30.290 11.873 1.00 59.25 904 PHE A O 1
ATOM 7417 N N . SER A 1 905 ? -8.542 29.507 10.771 1.00 61.56 905 SER A N 1
ATOM 7418 C CA . SER A 1 905 ? -7.910 28.915 11.954 1.00 61.56 905 SER A CA 1
ATOM 7419 C C . SER A 1 905 ? -7.580 29.980 13.003 1.00 61.56 905 SER A C 1
ATOM 7421 O O . SER A 1 905 ? -7.756 29.725 14.193 1.00 61.56 905 SER A O 1
ATOM 7423 N N . LYS A 1 906 ? -7.199 31.199 12.583 1.00 64.50 906 LYS A N 1
ATOM 7424 C CA . LYS A 1 906 ? -7.033 32.345 13.494 1.00 64.50 906 LYS A CA 1
ATOM 7425 C C . LYS A 1 906 ? -8.336 32.712 14.211 1.00 64.50 906 LYS A C 1
ATOM 7427 O O . LYS A 1 906 ? -8.326 32.822 15.428 1.00 64.50 906 LYS A O 1
ATOM 7432 N N . ARG A 1 907 ? -9.469 32.847 13.510 1.00 60.72 907 ARG A N 1
ATOM 7433 C CA . ARG A 1 907 ? -10.751 33.210 14.154 1.00 60.72 907 ARG A CA 1
ATOM 7434 C C . ARG A 1 907 ? -11.273 32.140 15.115 1.00 60.72 907 ARG A C 1
ATOM 7436 O O . ARG A 1 907 ? -11.768 32.487 16.183 1.00 60.72 907 ARG A O 1
ATOM 7443 N N . ILE A 1 908 ? -11.142 30.853 14.777 1.00 64.06 908 ILE A N 1
ATOM 7444 C CA . ILE A 1 908 ? -11.478 29.764 15.715 1.00 64.06 908 ILE A CA 1
ATOM 7445 C C . ILE A 1 908 ? -10.522 29.784 16.914 1.00 64.06 908 ILE A C 1
ATOM 7447 O O . ILE A 1 908 ? -10.963 29.623 18.047 1.00 64.06 908 ILE A O 1
ATOM 7451 N N . HIS A 1 909 ? -9.230 30.037 16.687 1.00 69.06 909 HIS A N 1
ATOM 7452 C CA . HIS A 1 909 ? -8.251 30.213 17.756 1.00 69.06 909 HIS A CA 1
ATOM 7453 C C . HIS A 1 909 ? -8.638 31.371 18.695 1.00 69.06 909 HIS A C 1
ATOM 7455 O O . HIS A 1 909 ? -8.711 31.151 19.899 1.00 69.06 909 HIS A O 1
ATOM 7461 N N . THR A 1 910 ? -8.982 32.556 18.177 1.00 66.94 910 THR A N 1
ATOM 7462 C CA . THR A 1 910 ? -9.502 33.681 18.979 1.00 66.94 910 THR A CA 1
ATOM 7463 C C . THR A 1 910 ? -10.751 33.278 19.769 1.00 66.94 910 THR A C 1
ATOM 7465 O O . THR A 1 910 ? -10.817 33.513 20.968 1.00 66.94 910 THR A O 1
ATOM 7468 N N . LEU A 1 911 ? -11.717 32.586 19.153 1.00 68.44 911 LEU A N 1
ATOM 7469 C CA . LEU A 1 911 ? -12.933 32.133 19.845 1.00 68.44 911 LEU A CA 1
ATOM 7470 C C . LEU A 1 911 ? -12.652 31.156 21.010 1.00 68.44 911 LEU A C 1
ATOM 7472 O O . LEU A 1 911 ? -13.410 31.134 21.980 1.00 68.44 911 LEU A O 1
ATOM 7476 N N . LEU A 1 912 ? -11.576 30.367 20.926 1.00 69.12 912 LEU A N 1
ATOM 7477 C CA . LEU A 1 912 ? -11.157 29.401 21.950 1.00 69.12 912 LEU A CA 1
ATOM 7478 C C . LEU A 1 912 ? -10.227 29.996 23.024 1.00 69.12 912 LEU A C 1
ATOM 7480 O O . LEU A 1 912 ? -10.250 29.548 24.176 1.00 69.12 912 LEU A O 1
ATOM 7484 N N . MET A 1 913 ? -9.407 30.988 22.666 1.00 68.00 913 MET A N 1
ATOM 7485 C CA . MET A 1 913 ? -8.488 31.656 23.594 1.00 68.00 913 MET A CA 1
ATOM 7486 C C . MET A 1 913 ? -9.188 32.761 24.381 1.00 68.00 913 MET A C 1
ATOM 7488 O O . MET A 1 913 ? -9.158 32.729 25.608 1.00 68.00 913 MET A O 1
ATOM 7492 N N . ASN A 1 914 ? -9.946 33.627 23.710 1.00 63.16 914 ASN A N 1
ATOM 7493 C CA . ASN A 1 914 ? -10.716 34.730 24.295 1.00 63.16 914 ASN A CA 1
ATOM 7494 C C . ASN A 1 914 ? -12.021 34.222 24.960 1.00 63.16 914 ASN A C 1
ATOM 7496 O O . ASN A 1 914 ? -13.053 34.891 24.984 1.00 63.16 914 ASN A O 1
ATOM 7500 N N . ARG A 1 915 ? -12.008 32.987 25.485 1.00 60.75 915 ARG A N 1
ATOM 7501 C CA . ARG A 1 915 ? -13.134 32.359 26.199 1.00 60.75 915 ARG A CA 1
ATOM 7502 C C . ARG A 1 915 ? -13.405 33.013 27.560 1.00 60.75 915 ARG A C 1
ATOM 7504 O O . ARG A 1 915 ? -14.530 32.926 28.037 1.00 60.75 915 ARG A O 1
ATOM 7511 N N . GLU A 1 916 ? -12.379 33.631 28.150 1.00 58.72 916 GLU A N 1
ATOM 7512 C CA . GLU A 1 916 ? -12.388 34.280 29.470 1.00 58.72 916 GLU A CA 1
ATOM 7513 C C . GLU A 1 916 ? -12.643 35.800 29.387 1.00 58.72 916 GLU A C 1
ATOM 7515 O O . GLU A 1 916 ? -13.133 36.380 30.348 1.00 58.72 916 GLU A O 1
ATOM 7520 N N . GLU A 1 917 ? -12.419 36.436 28.229 1.00 55.31 917 GLU A N 1
ATOM 7521 C CA . GLU A 1 917 ? -12.604 37.890 28.028 1.00 55.31 917 GLU A CA 1
ATOM 7522 C C . GLU A 1 917 ? -14.069 38.353 27.999 1.00 55.31 917 GLU A C 1
ATOM 7524 O O . GLU A 1 917 ? -14.339 39.549 28.068 1.00 55.31 917 GLU A O 1
ATOM 7529 N N . ASN A 1 918 ? -15.033 37.432 27.900 1.00 50.12 918 ASN A N 1
ATOM 7530 C CA . ASN A 1 918 ? -16.458 37.766 27.940 1.00 50.12 918 ASN A CA 1
ATOM 7531 C C . ASN A 1 918 ? -17.152 37.065 29.128 1.00 50.12 918 ASN A C 1
ATOM 7533 O O . ASN A 1 918 ? -17.896 36.093 28.934 1.00 50.12 918 ASN A O 1
ATOM 7537 N N . PRO A 1 919 ? -16.905 37.533 30.373 1.00 46.41 919 PRO A N 1
ATOM 7538 C CA . PRO A 1 919 ? -17.388 36.894 31.603 1.00 46.41 919 PRO A CA 1
ATOM 7539 C C . PRO A 1 919 ? -18.920 36.893 31.739 1.00 46.41 919 PRO A C 1
ATOM 7541 O O . PRO A 1 919 ? -19.469 36.192 32.585 1.00 46.41 919 PRO A O 1
ATOM 7544 N N . TYR A 1 920 ? -19.630 37.631 30.883 1.00 48.12 920 TYR A N 1
ATOM 7545 C CA . TYR A 1 920 ? -21.087 37.755 30.900 1.00 48.12 920 TYR A CA 1
ATOM 7546 C C . TYR A 1 920 ? -21.820 36.777 29.968 1.00 48.12 920 TYR A C 1
ATOM 7548 O O . TYR A 1 920 ? -23.045 36.844 29.871 1.00 48.12 920 TYR A O 1
ATOM 7556 N N . CYS A 1 921 ? -21.129 35.830 29.320 1.00 57.03 921 CYS A N 1
ATOM 7557 C CA . CYS A 1 921 ? -21.730 34.926 28.322 1.00 57.03 921 CYS A CA 1
ATOM 7558 C C . CYS A 1 921 ? -22.847 33.983 28.836 1.00 57.03 921 CYS A C 1
ATOM 7560 O O . CYS A 1 921 ? -23.431 33.244 28.044 1.00 57.03 921 CYS A O 1
ATOM 7562 N N . CYS A 1 922 ? -23.159 33.993 30.139 1.00 57.25 922 CYS A N 1
ATOM 7563 C CA . CYS A 1 922 ? -24.336 33.342 30.733 1.00 57.25 922 CYS A CA 1
ATOM 7564 C C . CYS A 1 922 ? -25.089 34.237 31.742 1.00 57.25 922 CYS A C 1
ATOM 7566 O O . CYS A 1 922 ? -25.813 33.711 32.580 1.00 57.25 922 CYS A O 1
ATOM 7568 N N . ARG A 1 923 ? -24.948 35.574 31.684 1.00 43.78 923 ARG A N 1
ATOM 7569 C CA . ARG A 1 923 ? -25.504 36.517 32.687 1.00 43.78 923 ARG A CA 1
ATOM 7570 C C . ARG A 1 923 ? -27.027 36.407 32.889 1.00 43.78 923 ARG A C 1
ATOM 7572 O O . ARG A 1 923 ? -27.513 36.771 33.951 1.00 43.78 923 ARG A O 1
ATOM 7579 N N . TYR A 1 924 ? -27.749 35.868 31.903 1.00 41.12 924 TYR A N 1
ATOM 7580 C CA . TYR A 1 924 ? -29.206 35.679 31.913 1.00 41.12 924 TYR A CA 1
ATOM 7581 C C . TYR A 1 924 ? -29.652 34.201 31.857 1.00 41.12 924 TYR A C 1
ATOM 7583 O O . TYR A 1 924 ? -30.838 33.924 31.702 1.00 41.12 924 TYR A O 1
ATOM 7591 N N . TYR A 1 925 ? -28.729 33.235 31.976 1.00 41.88 925 TYR A N 1
ATOM 7592 C CA . TYR A 1 925 ? -29.032 31.807 31.811 1.00 41.88 925 TYR A CA 1
ATOM 7593 C C . TYR A 1 925 ? -28.530 30.956 32.983 1.00 41.88 925 TYR A C 1
ATOM 7595 O O . TYR A 1 925 ? -27.342 30.933 33.295 1.00 41.88 925 TYR A O 1
ATOM 7603 N N . SER A 1 926 ? -29.429 30.162 33.575 1.00 42.28 926 SER A N 1
ATOM 7604 C CA . SER A 1 926 ? -29.146 29.301 34.738 1.00 42.28 926 SER A CA 1
ATOM 7605 C C . SER A 1 926 ? -28.165 28.150 34.470 1.00 42.28 926 SER A C 1
ATOM 7607 O O . SER A 1 926 ? -27.666 27.531 35.410 1.00 42.28 926 SER A O 1
ATOM 7609 N N . LYS A 1 927 ? -27.855 27.852 33.201 1.00 50.28 927 LYS A N 1
ATOM 7610 C CA . LYS A 1 927 ? -26.870 26.838 32.798 1.00 50.28 927 LYS A CA 1
ATOM 7611 C C . LYS A 1 927 ? -25.644 27.501 32.180 1.00 50.28 927 LYS A C 1
ATOM 7613 O O . LYS A 1 927 ? -25.738 28.182 31.162 1.00 50.28 927 LYS A O 1
ATOM 7618 N N . LYS A 1 928 ? -24.476 27.234 32.769 1.00 55.34 928 LYS A N 1
ATOM 7619 C CA . LYS A 1 928 ? -23.173 27.675 32.255 1.00 55.34 928 LYS A CA 1
ATOM 7620 C C . LYS A 1 928 ? -22.912 27.047 30.874 1.00 55.34 928 LYS A C 1
ATOM 7622 O O . LYS A 1 928 ? -23.154 25.862 30.672 1.00 55.34 928 LYS A O 1
ATOM 7627 N N . CYS A 1 929 ? -22.421 27.826 29.911 1.00 61.88 929 CYS A N 1
ATOM 7628 C CA . CYS A 1 929 ? -22.099 27.333 28.565 1.00 61.88 929 CYS A CA 1
ATOM 7629 C C . CYS A 1 929 ? -20.772 26.544 28.534 1.00 61.88 929 CYS A C 1
ATOM 7631 O O . CYS A 1 929 ? -20.004 26.570 29.499 1.00 61.88 929 CYS A O 1
ATOM 7633 N N . TRP A 1 930 ? -20.456 25.892 27.404 1.00 67.81 930 TRP A N 1
ATOM 7634 C CA . TRP A 1 930 ? -19.248 25.060 27.242 1.00 67.81 930 TRP A CA 1
ATOM 7635 C C . TRP A 1 930 ? -17.947 25.766 27.658 1.00 67.81 930 TRP A C 1
ATOM 7637 O O . TRP A 1 930 ? -17.072 25.122 28.231 1.00 67.81 930 TRP A O 1
ATOM 7647 N N . ARG A 1 931 ? -17.837 27.088 27.460 1.00 70.50 931 ARG A N 1
ATOM 7648 C CA . ARG A 1 931 ? -16.655 27.893 27.829 1.00 70.50 931 ARG A CA 1
ATOM 7649 C C . ARG A 1 931 ? -16.265 27.740 29.303 1.00 70.50 931 ARG A C 1
ATOM 7651 O O . ARG A 1 931 ? -15.081 27.658 29.602 1.00 70.50 931 ARG A O 1
ATOM 7658 N N . HIS A 1 932 ? -17.245 27.608 30.200 1.00 63.62 932 HIS A N 1
ATOM 7659 C CA . HIS A 1 932 ? -17.026 27.420 31.640 1.00 63.62 932 HIS A CA 1
ATOM 7660 C C . HIS A 1 932 ? -16.530 26.016 32.007 1.00 63.62 932 HIS A C 1
ATOM 7662 O O . HIS A 1 932 ? -15.857 25.834 33.021 1.00 63.62 932 HIS A O 1
ATOM 7668 N N . TYR A 1 933 ? -16.871 25.016 31.193 1.00 64.19 933 TYR A N 1
ATOM 7669 C CA . TYR A 1 933 ? -16.454 23.630 31.389 1.00 64.19 933 TYR A CA 1
ATOM 7670 C C . TYR A 1 933 ? -15.141 23.308 30.678 1.00 64.19 933 TYR A C 1
ATOM 7672 O O . TYR A 1 933 ? -14.615 22.214 30.851 1.00 64.19 933 TYR A O 1
ATOM 7680 N N . LEU A 1 934 ? -14.585 24.214 29.876 1.00 62.78 934 LEU A N 1
ATOM 7681 C CA . LEU A 1 934 ? -13.315 23.991 29.199 1.00 62.78 934 LEU A CA 1
ATOM 7682 C C . LEU A 1 934 ? -12.150 24.272 30.169 1.00 62.78 934 LEU A C 1
ATOM 7684 O O . LEU A 1 934 ? -12.056 25.340 30.775 1.00 62.78 934 LEU A O 1
ATOM 7688 N N . ALA A 1 935 ? -11.274 23.286 30.368 1.00 67.31 935 ALA A N 1
ATOM 7689 C CA . ALA A 1 935 ? -10.090 23.407 31.223 1.00 67.31 935 ALA A CA 1
ATOM 7690 C C . ALA A 1 935 ? -8.911 23.990 30.445 1.00 67.31 935 ALA A C 1
ATOM 7692 O O . ALA A 1 935 ? -8.260 24.916 30.914 1.00 67.31 935 ALA A O 1
ATOM 7693 N N . SER A 1 936 ? -8.637 23.438 29.263 1.00 63.16 936 SER A N 1
ATOM 7694 C CA . SER A 1 936 ? -7.596 23.926 28.362 1.00 63.16 936 SER A CA 1
ATOM 7695 C C . SER A 1 936 ? -7.814 23.426 26.934 1.00 63.16 936 SER A C 1
ATOM 7697 O O . SER A 1 936 ? -8.543 22.460 26.692 1.00 63.16 936 SER A O 1
ATOM 7699 N N . VAL A 1 937 ? -7.157 24.084 25.977 1.00 66.19 937 VAL A N 1
ATOM 7700 C CA . VAL A 1 937 ? -7.071 23.635 24.583 1.00 66.19 937 VAL A CA 1
ATOM 7701 C C . VAL A 1 937 ? -5.607 23.398 24.257 1.00 66.19 937 VAL A C 1
ATOM 7703 O O . VAL A 1 937 ? -4.793 24.308 24.407 1.00 66.19 937 VAL A O 1
ATOM 7706 N N . LYS A 1 938 ? -5.255 22.191 23.813 1.00 65.00 938 LYS A N 1
ATOM 7707 C CA . LYS A 1 938 ? -3.902 21.900 23.341 1.00 65.00 938 LYS A CA 1
ATOM 7708 C C . LYS A 1 938 ? -3.785 22.311 21.873 1.00 65.00 938 LYS A C 1
ATOM 7710 O O . LYS A 1 938 ? -4.592 21.899 21.038 1.00 65.00 938 LYS A O 1
ATOM 7715 N N . MET A 1 939 ? -2.794 23.152 21.595 1.00 57.72 939 MET A N 1
ATOM 7716 C CA . MET A 1 939 ? -2.483 23.691 20.270 1.00 57.72 939 MET A CA 1
ATOM 7717 C C . MET A 1 939 ? -1.479 22.806 19.514 1.00 57.72 939 MET A C 1
ATOM 7719 O O . MET A 1 939 ? -0.663 22.134 20.151 1.00 57.72 939 MET A O 1
ATOM 7723 N N . PRO A 1 940 ? -1.459 22.860 18.171 1.00 55.69 940 PRO A N 1
ATOM 7724 C CA . PRO A 1 940 ? -0.275 22.528 17.394 1.00 55.69 940 PRO A CA 1
ATOM 7725 C C . PRO A 1 940 ? 0.738 23.683 17.495 1.00 55.69 940 PRO A C 1
ATOM 7727 O O . PRO A 1 940 ? 0.367 24.849 17.404 1.00 55.69 940 PRO A O 1
ATOM 7730 N N . GLU A 1 941 ? 2.023 23.367 17.657 1.00 47.47 941 GLU A N 1
ATOM 7731 C CA . GLU A 1 941 ? 3.076 24.337 18.026 1.00 47.47 941 GLU A CA 1
ATOM 7732 C C . GLU A 1 941 ? 3.404 25.393 16.952 1.00 47.47 941 GLU A C 1
ATOM 7734 O O . GLU A 1 941 ? 4.152 26.329 17.219 1.00 47.47 941 GLU A O 1
ATOM 7739 N N . THR A 1 942 ? 2.838 25.290 15.744 1.00 47.22 942 THR A N 1
ATOM 7740 C CA . THR A 1 942 ? 2.937 26.337 14.717 1.00 47.22 942 THR A CA 1
ATOM 7741 C C . THR A 1 942 ? 1.622 26.515 13.952 1.00 47.22 942 THR A C 1
ATOM 7743 O O . THR A 1 942 ? 1.095 25.577 13.357 1.00 47.22 942 THR A O 1
ATOM 7746 N N . LEU A 1 943 ? 1.134 27.758 13.872 1.00 49.44 943 LEU A N 1
ATOM 7747 C CA . LEU A 1 943 ? 0.107 28.203 12.912 1.00 49.44 943 LEU A CA 1
ATOM 7748 C C . LEU A 1 943 ? 0.730 28.482 11.523 1.00 49.44 943 LEU A C 1
ATOM 7750 O O . LEU A 1 943 ? 0.355 29.420 10.821 1.00 49.44 943 LEU A O 1
ATOM 7754 N N . ASN A 1 944 ? 1.705 27.663 11.117 1.00 46.69 944 ASN A N 1
ATOM 7755 C CA . ASN A 1 944 ? 2.403 27.804 9.843 1.00 46.69 944 ASN A CA 1
ATOM 7756 C C . ASN A 1 944 ? 1.554 27.224 8.713 1.00 46.69 944 ASN A C 1
ATOM 7758 O O . ASN A 1 944 ? 1.493 26.003 8.591 1.00 46.69 944 ASN A O 1
ATOM 7762 N N . ASN A 1 945 ? 0.934 28.112 7.923 1.00 46.59 945 ASN A N 1
ATOM 7763 C CA . ASN A 1 945 ? 0.498 27.995 6.514 1.00 46.59 945 ASN A CA 1
ATOM 7764 C C . ASN A 1 945 ? 0.124 26.596 5.969 1.00 46.59 945 ASN A C 1
ATOM 7766 O O . ASN A 1 945 ? 0.381 26.272 4.813 1.00 46.59 945 ASN A O 1
ATOM 7770 N N . SER A 1 946 ? -0.484 25.763 6.804 1.00 47.38 946 SER A N 1
ATOM 7771 C CA . SER A 1 946 ? -0.848 24.386 6.508 1.00 47.38 946 SER A CA 1
ATOM 7772 C C . SER A 1 946 ? -2.358 24.291 6.518 1.00 47.38 946 SER A C 1
ATOM 7774 O O . SER A 1 946 ? -3.014 24.792 7.433 1.00 47.38 946 SER A O 1
ATOM 7776 N N . ASP A 1 947 ? -2.912 23.604 5.521 1.00 54.00 947 ASP A N 1
ATOM 7777 C CA . ASP A 1 947 ? -4.358 23.515 5.311 1.00 54.00 947 ASP A CA 1
ATOM 7778 C C . ASP A 1 947 ? -5.093 22.729 6.412 1.00 54.00 947 ASP A C 1
ATOM 7780 O O . ASP A 1 947 ? -6.231 22.327 6.207 1.00 54.00 947 ASP A O 1
ATOM 7784 N N . LYS A 1 948 ? -4.465 22.428 7.560 1.00 60.50 948 LYS A N 1
ATOM 7785 C CA . LYS A 1 948 ? -4.990 21.532 8.595 1.00 60.50 948 LYS A CA 1
ATOM 7786 C C . LYS A 1 948 ? -4.546 21.919 10.006 1.00 60.50 948 LYS A C 1
ATOM 7788 O O . LYS A 1 948 ? -3.390 21.735 10.375 1.00 60.50 948 LYS A O 1
ATOM 7793 N N . THR A 1 949 ? -5.486 22.362 10.838 1.00 63.62 949 THR A N 1
ATOM 7794 C CA . THR A 1 949 ? -5.260 22.763 12.237 1.00 63.62 949 THR A CA 1
ATOM 7795 C C . THR A 1 949 ? -6.079 21.870 13.171 1.00 63.62 949 THR A C 1
ATOM 7797 O O . THR A 1 949 ? -7.291 21.760 13.016 1.00 63.62 949 THR A O 1
ATOM 7800 N N . THR A 1 950 ? -5.445 21.201 14.139 1.00 62.84 950 THR A N 1
ATOM 7801 C CA . THR A 1 950 ? -6.139 20.303 15.088 1.00 62.84 950 THR A CA 1
ATOM 7802 C C . THR A 1 950 ? -6.151 20.908 16.484 1.00 62.84 950 THR A C 1
ATOM 7804 O O . THR A 1 950 ? -5.115 21.368 16.948 1.00 62.84 950 THR A O 1
ATOM 7807 N N . TYR A 1 951 ? -7.309 20.881 17.137 1.00 65.56 951 TYR A N 1
ATOM 7808 C CA . TYR A 1 951 ? -7.548 21.388 18.483 1.00 65.56 951 TYR A CA 1
ATOM 7809 C C . TYR A 1 951 ? -7.959 20.210 19.368 1.00 65.56 951 TYR A C 1
ATOM 7811 O O . TYR A 1 951 ? -8.978 19.565 19.096 1.00 65.56 951 TYR A O 1
ATOM 7819 N N . ASP A 1 952 ? -7.187 19.935 20.421 1.00 63.53 952 ASP A N 1
ATOM 7820 C CA . ASP A 1 952 ? -7.559 18.940 21.430 1.00 63.53 952 ASP A CA 1
ATOM 7821 C C . ASP A 1 952 ? -8.120 19.669 22.667 1.00 63.53 952 ASP A C 1
ATOM 7823 O O . ASP A 1 952 ? -7.469 20.548 23.233 1.00 63.53 952 ASP A O 1
ATOM 7827 N N . PHE A 1 953 ? -9.328 19.315 23.100 1.00 65.81 953 PHE A N 1
ATOM 7828 C CA . PHE A 1 953 ? -10.036 19.941 24.217 1.00 65.81 953 PHE A CA 1
ATOM 7829 C C . PHE A 1 953 ? -9.915 19.105 25.493 1.00 65.81 953 PHE A C 1
ATOM 7831 O O . PHE A 1 953 ? -10.299 17.933 25.527 1.00 65.81 953 PHE A O 1
ATOM 7838 N N . LYS A 1 954 ? -9.445 19.733 26.574 1.00 64.50 954 LYS A N 1
ATOM 7839 C CA . LYS A 1 954 ? -9.508 19.197 27.936 1.00 64.50 954 LYS A CA 1
ATOM 7840 C C . LYS A 1 954 ? -10.637 19.907 28.671 1.00 64.50 954 LYS A C 1
ATOM 7842 O O . LYS A 1 954 ? -10.619 21.129 28.781 1.00 64.50 954 LYS A O 1
ATOM 7847 N N . TRP A 1 955 ? -11.597 19.159 29.198 1.00 66.31 955 TRP A N 1
ATOM 7848 C CA . TRP A 1 955 ? -12.734 19.697 29.951 1.00 66.31 955 TRP A CA 1
ATOM 7849 C C . TRP A 1 955 ? -12.473 19.583 31.463 1.00 66.31 955 TRP A C 1
ATOM 7851 O O . TRP A 1 955 ? -11.789 18.658 31.906 1.00 66.31 955 TRP A O 1
ATOM 7861 N N . ARG A 1 956 ? -12.966 20.543 32.251 1.00 60.47 956 ARG A N 1
ATOM 7862 C CA . ARG A 1 956 ? -12.923 20.531 33.719 1.00 60.47 956 ARG A CA 1
ATOM 7863 C C . ARG A 1 956 ? -13.882 19.445 34.198 1.00 60.47 956 ARG A C 1
ATOM 7865 O O . ARG A 1 956 ? -14.997 19.341 33.690 1.00 60.47 956 ARG A O 1
ATOM 7872 N N . SER A 1 957 ? -13.469 18.655 35.184 1.00 48.25 957 SER A N 1
ATOM 7873 C CA . SER A 1 957 ? -14.394 17.794 35.917 1.00 48.25 957 SER A CA 1
ATOM 7874 C C . SER A 1 957 ? -15.474 18.666 36.557 1.00 48.25 957 SER A C 1
ATOM 7876 O O . SER A 1 957 ? -15.162 19.606 37.288 1.00 48.25 957 SER A O 1
ATOM 7878 N N . THR A 1 958 ? -16.742 18.366 36.282 1.00 41.00 958 THR A N 1
ATOM 7879 C CA . THR A 1 958 ? -17.860 18.927 37.046 1.00 41.00 958 THR A CA 1
ATOM 7880 C C . THR A 1 958 ? -17.672 18.573 38.521 1.00 41.00 958 THR A C 1
ATOM 7882 O O . THR A 1 958 ? -17.507 17.382 38.799 1.00 41.00 958 THR A O 1
ATOM 7885 N N . PRO A 1 959 ? -17.725 19.534 39.463 1.00 33.28 959 PRO A N 1
ATOM 7886 C CA . PRO A 1 959 ? -17.786 19.210 40.882 1.00 33.28 959 PRO A CA 1
ATOM 7887 C C . PRO A 1 959 ? -19.006 18.324 41.131 1.00 33.28 959 PRO A C 1
ATOM 7889 O O . PRO A 1 959 ? -20.138 18.725 40.853 1.00 33.28 959 PRO A O 1
ATOM 7892 N N . SER A 1 960 ? -18.785 17.113 41.633 1.00 33.12 960 SER A N 1
ATOM 7893 C CA . SER A 1 960 ? -19.821 16.105 41.887 1.00 33.12 960 SER A CA 1
ATOM 7894 C C . SER A 1 960 ? -20.648 16.388 43.152 1.00 33.12 960 SER A C 1
ATOM 7896 O O . SER A 1 960 ? -21.148 15.462 43.777 1.00 33.12 960 SER A O 1
ATOM 7898 N N . SER A 1 961 ? -20.780 17.662 43.532 1.00 29.02 961 SER A N 1
ATOM 7899 C CA . SER A 1 961 ? -21.369 18.124 44.798 1.00 29.02 961 SER A CA 1
ATOM 7900 C C . SER A 1 961 ? -22.220 19.402 44.683 1.00 29.02 961 SER A C 1
ATOM 7902 O O . SER A 1 961 ? -22.707 19.892 45.693 1.00 29.02 961 SER A O 1
ATOM 7904 N N . ALA A 1 962 ? -22.434 19.954 43.479 1.00 29.45 962 ALA A N 1
ATOM 7905 C CA . ALA A 1 962 ? -23.063 21.275 43.297 1.00 29.45 962 ALA A CA 1
ATOM 7906 C C . ALA A 1 962 ? -24.373 21.276 42.474 1.00 29.45 962 ALA A C 1
ATOM 7908 O O . ALA A 1 962 ? -24.723 22.296 41.885 1.00 29.45 962 ALA A O 1
ATOM 7909 N N . LEU A 1 963 ? -25.082 20.141 42.376 1.00 30.19 963 LEU A N 1
ATOM 7910 C CA . LEU A 1 963 ? -26.312 20.013 41.568 1.00 30.19 963 LEU A CA 1
ATOM 7911 C C . LEU A 1 963 ? -27.397 19.110 42.196 1.00 30.19 963 LEU A C 1
ATOM 7913 O O . LEU A 1 963 ? -28.195 18.506 41.484 1.00 30.19 963 LEU A O 1
ATOM 7917 N N . GLN A 1 964 ? -27.453 19.034 43.530 1.00 27.55 964 GLN A N 1
ATOM 7918 C CA . GLN A 1 964 ? -28.512 18.307 44.254 1.00 27.55 964 GLN A CA 1
ATOM 7919 C C . GLN A 1 964 ? -29.700 19.204 44.667 1.00 27.55 964 GLN A C 1
ATOM 7921 O O . GLN A 1 964 ? -30.676 18.719 45.229 1.00 27.55 964 GLN A O 1
ATOM 7926 N N . ILE A 1 965 ? -29.652 20.504 44.349 1.00 28.20 965 ILE A N 1
ATOM 7927 C CA . ILE A 1 965 ? -30.700 21.485 44.661 1.00 28.20 965 ILE A CA 1
ATOM 7928 C C . ILE A 1 965 ? -31.034 22.256 43.375 1.00 28.20 965 ILE A C 1
ATOM 7930 O O . ILE A 1 965 ? -30.269 23.131 42.988 1.00 28.20 965 ILE A O 1
ATOM 7934 N N . TYR A 1 966 ? -32.143 21.868 42.723 1.00 28.69 966 TYR A N 1
ATOM 7935 C CA . TYR A 1 966 ? -32.890 22.493 41.599 1.00 28.69 966 TYR A CA 1
ATOM 7936 C C . TYR A 1 966 ? -33.257 21.517 40.462 1.00 28.69 966 TYR A C 1
ATOM 7938 O O . TYR A 1 966 ? -32.823 21.670 39.322 1.00 28.69 966 TYR A O 1
ATOM 7946 N N . CYS A 1 967 ? -34.125 20.539 40.755 1.00 24.84 967 CYS A N 1
ATOM 7947 C CA . CYS A 1 967 ? -34.983 19.869 39.755 1.00 24.84 967 CYS A CA 1
ATOM 7948 C C . CYS A 1 967 ? -36.230 19.209 40.391 1.00 24.84 967 CYS A C 1
ATOM 7950 O O . CYS A 1 967 ? -36.611 18.107 40.018 1.00 24.84 967 CYS A O 1
ATOM 7952 N N . TYR A 1 968 ? -36.881 19.894 41.341 1.00 27.61 968 TYR A N 1
ATOM 7953 C CA . TYR A 1 968 ? -38.097 19.408 42.024 1.00 27.61 968 TYR A CA 1
ATOM 7954 C C . TYR A 1 968 ? -39.377 20.193 41.663 1.00 27.61 968 TYR A C 1
ATOM 7956 O O . TYR A 1 968 ? -40.354 20.141 42.398 1.00 27.61 968 TYR A O 1
ATOM 7964 N N . LYS A 1 969 ? -39.374 20.972 40.566 1.00 27.72 969 LYS A N 1
ATOM 7965 C CA . LYS A 1 969 ? -40.481 21.901 40.240 1.00 27.72 969 LYS A CA 1
ATOM 7966 C C . LYS A 1 969 ? -40.719 22.177 38.742 1.00 27.72 969 LYS A C 1
ATOM 7968 O O . LYS A 1 969 ? -41.212 23.237 38.379 1.00 27.72 969 LYS A O 1
ATOM 7973 N N . ALA A 1 970 ? -40.323 21.258 37.856 1.00 27.47 970 ALA A N 1
ATOM 7974 C CA . ALA A 1 970 ? -40.395 21.461 36.399 1.00 27.47 970 ALA A CA 1
ATOM 7975 C C . ALA A 1 970 ? -40.818 20.203 35.610 1.00 27.47 970 ALA A C 1
ATOM 7977 O O . ALA A 1 970 ? -40.326 19.961 34.509 1.00 27.47 970 ALA A O 1
ATOM 7978 N N . LEU A 1 971 ? -41.704 19.380 36.180 1.00 27.27 971 LEU A N 1
ATOM 7979 C CA . LEU A 1 971 ? -42.322 18.245 35.474 1.00 27.27 971 LEU A CA 1
ATOM 7980 C C . LEU A 1 971 ? -43.775 17.978 35.914 1.00 27.27 971 LEU A C 1
ATOM 7982 O O . LEU A 1 971 ? -44.264 16.860 35.836 1.00 27.27 971 LEU A O 1
ATOM 7986 N N . GLU A 1 972 ? -44.467 19.038 36.337 1.00 29.77 972 GLU A N 1
ATOM 7987 C CA . GLU A 1 972 ? -45.879 19.025 36.759 1.00 29.77 972 GLU A CA 1
ATOM 7988 C C . GLU A 1 972 ? -46.822 19.612 35.680 1.00 29.77 972 GLU A C 1
ATOM 7990 O O . GLU A 1 972 ? -48.033 19.615 35.837 1.00 29.77 972 GLU A O 1
ATOM 7995 N N . ILE A 1 973 ? -46.273 20.087 34.548 1.00 31.08 973 ILE A N 1
ATOM 7996 C CA . ILE A 1 973 ? -47.003 20.855 33.510 1.00 31.08 973 ILE A CA 1
ATOM 7997 C C . ILE A 1 973 ? -46.932 20.168 32.121 1.00 31.08 973 ILE A C 1
ATOM 7999 O O . ILE A 1 973 ? -47.228 20.762 31.093 1.00 31.08 973 ILE A O 1
ATOM 8003 N N . TRP A 1 974 ? -46.546 18.888 32.051 1.00 25.97 974 TRP A N 1
ATOM 8004 C CA . TRP A 1 974 ? -46.537 18.115 30.789 1.00 25.97 974 TRP A CA 1
ATOM 8005 C C . TRP A 1 974 ? -47.219 16.744 30.917 1.00 25.97 974 TRP A C 1
ATOM 8007 O O . TRP A 1 974 ? -46.771 15.747 30.357 1.00 25.97 974 TRP A O 1
ATOM 8017 N N . HIS A 1 975 ? -48.311 16.701 31.690 1.00 26.55 975 HIS A N 1
ATOM 8018 C CA . HIS A 1 975 ? -49.138 15.501 31.870 1.00 26.55 975 HIS A CA 1
ATOM 8019 C C . HIS A 1 975 ? -50.654 15.795 31.981 1.00 26.55 975 HIS A C 1
ATOM 8021 O O . HIS A 1 975 ? -51.390 15.022 32.586 1.00 26.55 975 HIS A O 1
ATOM 8027 N N . GLN A 1 976 ? -51.131 16.898 31.381 1.00 30.58 976 GLN A N 1
ATOM 8028 C CA . GLN A 1 976 ? -52.553 17.298 31.353 1.00 30.58 976 GLN A CA 1
ATOM 8029 C C . GLN A 1 976 ? -53.119 17.531 29.935 1.00 30.58 976 GLN A C 1
ATOM 8031 O O . GLN A 1 976 ? -53.937 18.416 29.701 1.00 30.58 976 GLN A O 1
ATOM 8036 N N . SER A 1 977 ? -52.724 16.714 28.959 1.00 28.91 977 SER A N 1
ATOM 8037 C CA . SER A 1 977 ? -53.546 16.502 27.759 1.00 28.91 977 SER A CA 1
ATOM 8038 C C . SER A 1 977 ? -53.252 15.148 27.131 1.00 28.91 977 SER A C 1
ATOM 8040 O O . SER A 1 977 ? -52.095 14.832 26.869 1.00 28.91 977 SER A O 1
ATOM 8042 N N . LEU A 1 978 ? -54.338 14.414 26.861 1.00 25.09 978 LEU A N 1
ATOM 8043 C CA . LEU A 1 978 ? -54.452 13.063 26.286 1.00 25.09 978 LEU A CA 1
ATOM 8044 C C . LEU A 1 978 ? -54.511 11.892 27.286 1.00 25.09 978 LEU A C 1
ATOM 8046 O O . LEU A 1 978 ? -53.692 10.977 27.272 1.00 25.09 978 LEU A O 1
ATOM 8050 N N . LEU A 1 979 ? -55.594 11.878 28.069 1.00 26.98 979 LEU A N 1
ATOM 8051 C CA . LEU A 1 979 ? -56.310 10.648 28.421 1.00 26.98 979 LEU A CA 1
ATOM 8052 C C . LEU A 1 979 ? -57.764 10.784 27.952 1.00 26.98 979 LEU A C 1
ATOM 8054 O O . LEU A 1 979 ? -58.491 11.612 28.492 1.00 26.98 979 LEU A O 1
ATOM 8058 N N . ALA A 1 980 ? -58.182 9.968 26.985 1.00 25.45 980 ALA A N 1
ATOM 8059 C CA . ALA A 1 980 ? -59.587 9.663 26.720 1.00 25.45 980 ALA A CA 1
ATOM 8060 C C . ALA A 1 980 ? -59.687 8.373 25.886 1.00 25.45 980 ALA A C 1
ATOM 8062 O O . ALA A 1 980 ? -58.968 8.235 24.901 1.00 25.45 980 ALA A O 1
ATOM 8063 N N . HIS A 1 981 ? -60.609 7.488 26.284 1.00 27.77 981 HIS A N 1
ATOM 8064 C CA . HIS A 1 981 ? -61.031 6.247 25.610 1.00 27.77 981 HIS A CA 1
ATOM 8065 C C . HIS A 1 981 ? -59.993 5.105 25.484 1.00 27.77 981 HIS A C 1
ATOM 8067 O O . HIS A 1 981 ? -58.883 5.304 25.013 1.00 27.77 981 HIS A O 1
ATOM 8073 N N . SER A 1 982 ? -60.281 3.826 25.737 1.00 24.50 982 SER A N 1
ATOM 8074 C CA . SER A 1 982 ? -61.177 3.095 26.655 1.00 24.50 982 SER A CA 1
ATOM 8075 C C . SER A 1 982 ? -61.201 1.634 26.177 1.00 24.50 982 SER A C 1
ATOM 8077 O O . SER A 1 982 ? -61.658 1.404 25.066 1.00 24.50 982 SER A O 1
ATOM 8079 N N . TRP A 1 983 ? -60.794 0.707 27.055 1.00 22.61 983 TRP A N 1
ATOM 8080 C CA . TRP A 1 983 ? -61.449 -0.585 27.358 1.00 22.61 983 TRP A CA 1
ATOM 8081 C C . TRP A 1 983 ? -61.701 -1.658 26.266 1.00 22.61 983 TRP A C 1
ATOM 8083 O O . TRP A 1 983 ? -61.564 -1.420 25.076 1.00 22.61 983 TRP A O 1
ATOM 8093 N N . ILE A 1 984 ? -62.092 -2.855 26.748 1.00 24.91 984 ILE A N 1
ATOM 8094 C CA . ILE A 1 984 ? -62.200 -4.178 26.084 1.00 24.91 984 ILE A CA 1
ATOM 8095 C C . ILE A 1 984 ? -60.832 -4.898 26.024 1.00 24.91 984 ILE A C 1
ATOM 8097 O O . ILE A 1 984 ? -59.938 -4.427 25.331 1.00 24.91 984 ILE A O 1
ATOM 8101 N N . SER A 1 985 ? -60.489 -5.986 26.734 1.00 23.00 985 SER A N 1
ATOM 8102 C CA . SER A 1 985 ? -61.144 -7.056 27.537 1.00 23.00 985 SER A CA 1
ATOM 8103 C C . SER A 1 985 ? -61.036 -8.431 26.865 1.00 23.00 985 SER A C 1
ATOM 8105 O O . SER A 1 985 ? -61.570 -8.597 25.778 1.00 23.00 985 SER A O 1
ATOM 8107 N N . MET A 1 986 ? -60.463 -9.396 27.611 1.00 21.75 986 MET A N 1
ATOM 8108 C CA . MET A 1 986 ? -60.635 -10.865 27.496 1.00 21.75 986 MET A CA 1
ATOM 8109 C C . MET A 1 986 ? -60.161 -11.539 26.185 1.00 21.75 986 MET A C 1
ATOM 8111 O O . MET A 1 986 ? -60.092 -10.912 25.139 1.00 21.75 986 MET A O 1
ATOM 8115 N N . GLU A 1 987 ? -59.801 -12.824 26.123 1.00 23.55 987 GLU A N 1
ATOM 8116 C CA . GLU A 1 987 ? -59.267 -13.817 27.082 1.00 23.55 987 GLU A CA 1
ATOM 8117 C C . GLU A 1 987 ? -58.587 -14.923 26.238 1.00 23.55 987 GLU A C 1
ATOM 8119 O O . GLU A 1 987 ? -58.807 -14.987 25.028 1.00 23.55 987 GLU A O 1
ATOM 8124 N N . GLY A 1 988 ? -57.761 -15.797 26.826 1.00 23.64 988 GLY A N 1
ATOM 8125 C CA . GLY A 1 988 ? -57.177 -16.923 26.076 1.00 23.64 988 GLY A CA 1
ATOM 8126 C C . GLY A 1 988 ? -55.887 -17.473 26.674 1.00 23.64 988 GLY A C 1
ATOM 8127 O O . GLY A 1 988 ? -54.787 -17.079 26.286 1.00 23.64 988 GLY A O 1
ATOM 8128 N N . GLU A 1 989 ? -56.014 -18.388 27.633 1.00 23.98 989 GLU A N 1
ATOM 8129 C CA . GLU A 1 989 ? -54.876 -19.138 28.165 1.00 23.98 989 GLU A CA 1
ATOM 8130 C C . GLU A 1 989 ? -54.381 -20.237 27.206 1.00 23.98 989 GLU A C 1
ATOM 8132 O O . GLU A 1 989 ? -55.173 -20.875 26.526 1.00 23.98 989 GLU A O 1
ATOM 8137 N N . LYS A 1 990 ? -53.068 -20.508 27.298 1.00 26.53 990 LYS A N 1
ATOM 8138 C CA . LYS A 1 990 ? -52.391 -21.803 27.066 1.00 26.53 990 LYS A CA 1
ATOM 8139 C C . LYS A 1 990 ? -52.607 -22.493 25.703 1.00 26.53 990 LYS A C 1
ATOM 8141 O O . LYS A 1 990 ? -53.622 -23.122 25.461 1.00 26.53 990 LYS A O 1
ATOM 8146 N N . ASP A 1 991 ? -51.501 -22.653 24.968 1.00 25.19 991 ASP A N 1
ATOM 8147 C CA . ASP A 1 991 ? -50.755 -23.895 25.211 1.00 25.19 991 ASP A CA 1
ATOM 8148 C C . ASP A 1 991 ? -49.239 -23.799 24.966 1.00 25.19 991 ASP A C 1
ATOM 8150 O O . ASP A 1 991 ? -48.737 -22.868 24.330 1.00 25.19 991 ASP A O 1
ATOM 8154 N N . GLN A 1 992 ? -48.487 -24.736 25.550 1.00 29.09 992 GLN A N 1
ATOM 8155 C CA . GLN A 1 992 ? -47.022 -24.737 25.520 1.00 29.09 992 GLN A CA 1
ATOM 8156 C C . GLN A 1 992 ? -46.451 -25.543 24.346 1.00 29.09 992 GLN A C 1
ATOM 8158 O O . GLN A 1 992 ? -46.508 -26.768 24.340 1.00 29.09 992 GLN A O 1
ATOM 8163 N N . VAL A 1 993 ? -45.693 -24.883 23.465 1.00 27.66 993 VAL A N 1
ATOM 8164 C CA . VAL A 1 993 ? -44.569 -25.532 22.766 1.00 27.66 993 VAL A CA 1
ATOM 8165 C C . VAL A 1 993 ? -43.307 -24.731 23.057 1.00 27.66 993 VAL A C 1
ATOM 8167 O O . VAL A 1 993 ? -43.067 -23.657 22.509 1.00 27.66 993 VAL A O 1
ATOM 8170 N N . GLY A 1 994 ? -42.511 -25.229 24.002 1.00 26.67 994 GLY A N 1
ATOM 8171 C CA . GLY A 1 994 ? -41.330 -24.525 24.484 1.00 26.67 994 GLY A CA 1
ATOM 8172 C C . GLY A 1 994 ? -40.214 -24.474 23.442 1.00 26.67 994 GLY A C 1
ATOM 8173 O O . GLY A 1 994 ? -39.528 -25.473 23.220 1.00 26.67 994 GLY A O 1
ATOM 8174 N N . GLU A 1 995 ? -39.939 -23.287 22.890 1.00 29.23 995 GLU A N 1
ATOM 8175 C CA . GLU A 1 995 ? -38.672 -23.018 22.205 1.00 29.23 995 GLU A CA 1
ATOM 8176 C C . GLU A 1 995 ? -37.497 -23.266 23.169 1.00 29.23 995 GLU A C 1
ATOM 8178 O O . GLU A 1 995 ? -37.118 -22.405 23.977 1.00 29.23 995 GLU A O 1
ATOM 8183 N N . LYS A 1 996 ? -36.883 -24.453 23.069 1.00 34.44 996 LYS A N 1
ATOM 8184 C CA . LYS A 1 996 ? -35.596 -24.757 23.700 1.00 34.44 996 LYS A CA 1
ATOM 8185 C C . LYS A 1 996 ? -34.547 -23.790 23.151 1.00 34.44 996 LYS A C 1
ATOM 8187 O O . LYS A 1 996 ? -33.953 -24.023 22.098 1.00 34.44 996 LYS A O 1
ATOM 8192 N N . LYS A 1 997 ? -34.294 -22.706 23.890 1.00 45.94 997 LYS A N 1
ATOM 8193 C CA . LYS A 1 997 ? -33.156 -21.811 23.654 1.00 45.94 997 LYS A CA 1
ATOM 8194 C C . LYS A 1 997 ? -31.890 -22.660 23.679 1.00 45.94 997 LYS A C 1
ATOM 8196 O O . LYS A 1 997 ? -31.502 -23.142 24.739 1.00 45.94 997 LYS A O 1
ATOM 8201 N N . LYS A 1 998 ? -31.261 -22.847 22.518 1.00 50.47 998 LYS A N 1
ATOM 8202 C CA . LYS A 1 998 ? -29.995 -23.575 22.410 1.00 50.47 998 LYS A CA 1
ATOM 8203 C C . LYS A 1 998 ? -28.910 -22.793 23.148 1.00 50.47 998 LYS A C 1
ATOM 8205 O O . LYS A 1 998 ? -28.404 -21.798 22.627 1.00 50.47 998 LYS A O 1
ATOM 8210 N N . ALA A 1 999 ? -28.588 -23.231 24.361 1.00 61.19 999 ALA A N 1
ATOM 8211 C CA . ALA A 1 999 ? -27.320 -22.895 24.983 1.00 61.19 999 ALA A CA 1
ATOM 8212 C C . ALA A 1 999 ? -26.185 -23.530 24.169 1.00 61.19 999 ALA A C 1
ATOM 8214 O O . ALA A 1 999 ? -26.376 -24.553 23.507 1.00 61.19 999 ALA A O 1
ATOM 8215 N N . ILE A 1 1000 ? -25.014 -22.903 24.192 1.00 78.50 1000 ILE A N 1
ATOM 8216 C CA . ILE A 1 1000 ? -23.817 -23.444 23.546 1.00 78.50 1000 ILE A CA 1
ATOM 8217 C C . ILE A 1 1000 ? -23.043 -24.231 24.602 1.00 78.50 1000 ILE A C 1
ATOM 8219 O O . ILE A 1 1000 ? -22.741 -23.684 25.661 1.00 78.50 1000 ILE A O 1
ATOM 8223 N N . VAL A 1 1001 ? -22.738 -25.494 24.308 1.00 82.94 1001 VAL A N 1
ATOM 8224 C CA . VAL A 1 1001 ? -21.904 -26.361 25.151 1.00 82.94 1001 VAL A CA 1
ATOM 8225 C C . VAL A 1 1001 ? -20.443 -26.194 24.741 1.00 82.94 1001 VAL A C 1
ATOM 8227 O O . VAL A 1 1001 ? -20.143 -26.195 23.546 1.00 82.94 1001 VAL A O 1
ATOM 8230 N N . VAL A 1 1002 ? -19.534 -26.038 25.706 1.00 83.38 1002 VAL A N 1
ATOM 8231 C CA . VAL A 1 1002 ? -18.088 -25.916 25.450 1.00 83.38 1002 VAL A CA 1
ATOM 8232 C C . VAL A 1 1002 ? -17.287 -26.717 26.477 1.00 83.38 1002 VAL A C 1
ATOM 8234 O O . VAL A 1 1002 ? -17.546 -26.624 27.675 1.00 83.38 1002 VAL A O 1
ATOM 8237 N N . GLY A 1 1003 ? -16.298 -27.478 26.005 1.00 84.12 1003 GLY A N 1
ATOM 8238 C CA . GLY A 1 1003 ? -15.547 -28.453 26.799 1.00 84.12 1003 GLY A CA 1
ATOM 8239 C C . GLY A 1 1003 ? -16.004 -29.895 26.509 1.00 84.12 1003 GLY A C 1
ATOM 8240 O O . GLY A 1 1003 ? -16.631 -30.122 25.473 1.00 84.12 1003 GLY A O 1
ATOM 8241 N N . PRO A 1 1004 ? -15.706 -30.865 27.392 1.00 88.62 1004 PRO A N 1
ATOM 8242 C CA . PRO A 1 1004 ? -14.991 -30.697 28.652 1.00 88.62 1004 PRO A CA 1
ATOM 8243 C C . PRO A 1 1004 ? -13.462 -30.639 28.475 1.00 88.62 1004 PRO A C 1
ATOM 8245 O O . PRO A 1 1004 ? -12.902 -31.239 27.562 1.00 88.62 1004 PRO A O 1
ATOM 8248 N N . TRP A 1 1005 ? -12.782 -29.939 29.382 1.00 92.56 1005 TRP A N 1
ATOM 8249 C CA . TRP A 1 1005 ? -11.329 -30.000 29.574 1.00 92.56 1005 TRP A CA 1
ATOM 8250 C C . TRP A 1 1005 ? -11.030 -30.894 30.775 1.00 92.56 1005 TRP A C 1
ATOM 8252 O O . TRP A 1 1005 ? -11.743 -30.802 31.770 1.00 92.56 1005 TRP A O 1
ATOM 8262 N N . GLY A 1 1006 ? -9.999 -31.737 30.705 1.00 91.38 1006 GLY A N 1
ATOM 8263 C CA . GLY A 1 1006 ? -9.663 -32.698 31.760 1.00 91.38 1006 GLY A CA 1
ATOM 8264 C C . GLY A 1 1006 ? -9.201 -34.042 31.205 1.00 91.38 1006 GLY A C 1
ATOM 8265 O O . GLY A 1 1006 ? -8.737 -34.119 30.068 1.00 91.38 1006 GLY A O 1
ATOM 8266 N N . GLY A 1 1007 ? -9.313 -35.098 32.011 1.00 86.19 1007 GLY A N 1
ATOM 8267 C CA . GLY A 1 1007 ? -9.037 -36.473 31.591 1.00 86.19 1007 GLY A CA 1
ATOM 8268 C C . GLY A 1 1007 ? -10.277 -37.285 31.215 1.00 86.19 1007 GLY A C 1
ATOM 8269 O O . GLY A 1 1007 ? -11.417 -36.842 31.326 1.00 86.19 1007 GLY A O 1
ATOM 8270 N N . ASN A 1 1008 ? -10.031 -38.525 30.789 1.00 86.94 1008 ASN A N 1
ATOM 8271 C CA . ASN A 1 1008 ? -11.071 -39.458 30.342 1.00 86.94 1008 ASN A CA 1
ATOM 8272 C C . ASN A 1 1008 ? -11.653 -40.335 31.474 1.00 86.94 1008 ASN A C 1
ATOM 8274 O O . ASN A 1 1008 ? -12.516 -41.167 31.197 1.00 86.94 1008 ASN A O 1
ATOM 8278 N N . GLY A 1 1009 ? -11.195 -40.165 32.720 1.00 84.69 1009 GLY A N 1
ATOM 8279 C CA . GLY A 1 1009 ? -11.682 -40.907 33.889 1.00 84.69 1009 GLY A CA 1
ATOM 8280 C C . GLY A 1 1009 ? -13.081 -40.480 34.350 1.00 84.69 1009 GLY A C 1
ATOM 8281 O O . GLY A 1 1009 ? -13.630 -39.487 33.872 1.00 84.69 1009 GLY A O 1
ATOM 8282 N N . GLY A 1 1010 ? -13.671 -41.248 35.268 1.00 89.75 1010 GLY A N 1
ATOM 8283 C CA . GLY A 1 1010 ? -14.972 -40.940 35.871 1.00 89.75 1010 GLY A CA 1
ATOM 8284 C C . GLY A 1 1010 ? -16.190 -41.115 34.948 1.00 89.75 1010 GLY A C 1
ATOM 8285 O O . GLY A 1 1010 ? -16.077 -41.321 33.736 1.00 89.75 1010 GLY A O 1
ATOM 8286 N N . SER A 1 1011 ? -17.383 -41.008 35.527 1.00 90.44 1011 SER A N 1
ATOM 8287 C CA . SER A 1 1011 ? -18.670 -41.051 34.821 1.00 90.44 1011 SER A CA 1
ATOM 8288 C C . SER A 1 1011 ? -19.029 -39.683 34.244 1.00 90.44 1011 SER A C 1
ATOM 8290 O O . SER A 1 1011 ? -18.663 -38.651 34.806 1.00 90.44 1011 SER A O 1
ATOM 8292 N N . ASN A 1 1012 ? -19.731 -39.661 33.108 1.00 93.31 1012 ASN A N 1
ATOM 8293 C CA . ASN A 1 1012 ? -20.215 -38.416 32.503 1.00 93.31 1012 ASN A CA 1
ATOM 8294 C C . ASN A 1 1012 ? -21.376 -37.837 33.326 1.00 93.31 1012 ASN A C 1
ATOM 8296 O O . ASN A 1 1012 ? -22.241 -38.590 33.768 1.00 93.31 1012 ASN A O 1
ATOM 8300 N N . TRP A 1 1013 ? -21.431 -36.513 33.450 1.00 94.62 1013 TRP A N 1
ATOM 8301 C CA . TRP A 1 1013 ? -22.529 -35.784 34.087 1.00 94.62 1013 TRP A CA 1
ATOM 8302 C C . TRP A 1 1013 ? -22.816 -34.476 33.336 1.00 94.62 1013 TRP A C 1
ATOM 8304 O O . TRP A 1 1013 ? -21.928 -33.900 32.701 1.00 94.62 1013 TRP A O 1
ATOM 8314 N N . ASP A 1 1014 ? -24.062 -34.012 33.392 1.00 93.56 1014 ASP A N 1
ATOM 8315 C CA . ASP A 1 1014 ? -24.507 -32.746 32.806 1.00 93.56 1014 ASP A CA 1
ATOM 8316 C C . ASP A 1 1014 ? -25.684 -32.198 33.626 1.00 93.56 1014 ASP A C 1
ATOM 8318 O O . ASP A 1 1014 ? -26.760 -32.795 33.631 1.00 93.56 1014 ASP A O 1
ATOM 8322 N N . ASP A 1 1015 ? -25.495 -31.065 34.311 1.00 89.81 1015 ASP A N 1
ATOM 8323 C CA . ASP A 1 1015 ? -26.572 -30.427 35.083 1.00 89.81 1015 ASP A CA 1
ATOM 8324 C C . ASP A 1 1015 ? -27.633 -29.779 34.168 1.00 89.81 1015 ASP A C 1
ATOM 8326 O O . ASP A 1 1015 ? -28.745 -29.472 34.608 1.00 89.81 1015 ASP A O 1
ATOM 8330 N N . GLY A 1 1016 ? -27.298 -29.538 32.896 1.00 87.44 1016 GLY A N 1
ATOM 8331 C CA . GLY A 1 1016 ? -28.136 -28.876 31.905 1.00 87.44 1016 GLY A CA 1
ATOM 8332 C C . GLY A 1 1016 ? -28.014 -27.347 31.883 1.00 87.44 1016 GLY A C 1
ATOM 8333 O O . GLY A 1 1016 ? -27.080 -26.740 32.402 1.00 87.44 1016 GLY A O 1
ATOM 8334 N N . SER A 1 1017 ? -28.974 -26.697 31.218 1.00 88.62 1017 SER A N 1
ATOM 8335 C CA . SER A 1 1017 ? -28.983 -25.246 30.972 1.00 88.62 1017 SER A CA 1
ATOM 8336 C C . SER A 1 1017 ? -30.023 -24.502 31.812 1.00 88.62 1017 SER A C 1
ATOM 8338 O O . SER A 1 1017 ? -31.222 -24.770 31.709 1.00 88.62 1017 SER A O 1
ATOM 8340 N N . TYR A 1 1018 ? -29.574 -23.488 32.552 1.00 91.50 1018 TYR A N 1
ATO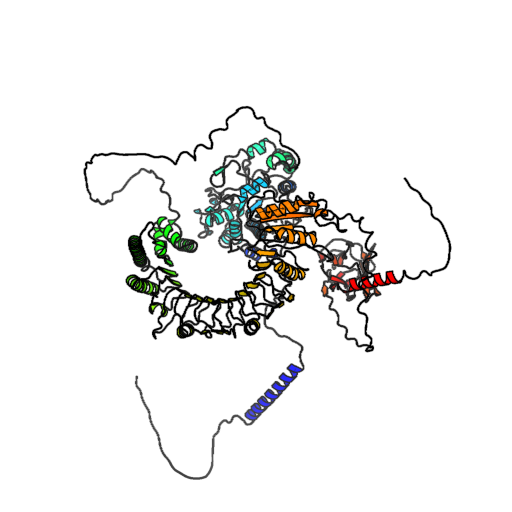M 8341 C CA . TYR A 1 1018 ? -30.383 -22.674 33.462 1.00 91.50 1018 TYR A CA 1
ATOM 8342 C C . TYR A 1 1018 ? -30.468 -21.201 33.016 1.00 91.50 1018 TYR A C 1
ATOM 8344 O O . TYR A 1 1018 ? -30.111 -20.835 31.893 1.00 91.50 1018 TYR A O 1
ATOM 8352 N N . ASN A 1 1019 ? -30.979 -20.319 33.879 1.00 86.00 1019 ASN A N 1
ATOM 8353 C CA . ASN A 1 1019 ? -30.986 -18.872 33.650 1.00 86.00 1019 ASN A CA 1
ATOM 8354 C C . ASN A 1 1019 ? -29.675 -18.193 34.087 1.00 86.00 1019 ASN A C 1
ATOM 8356 O O . ASN A 1 1019 ? -29.414 -17.068 33.658 1.00 86.00 1019 ASN A O 1
ATOM 8360 N N . GLY A 1 1020 ? -28.862 -18.868 34.903 1.00 88.00 1020 GLY A N 1
ATOM 8361 C CA . GLY A 1 1020 ? -27.556 -18.420 35.385 1.00 88.00 1020 GLY A CA 1
ATOM 8362 C C . GLY A 1 1020 ? -27.079 -19.227 36.593 1.00 88.00 1020 GLY A C 1
ATOM 8363 O O . GLY A 1 1020 ? -27.799 -20.091 37.092 1.00 88.00 1020 GLY A O 1
ATOM 8364 N N . VAL A 1 1021 ? -25.865 -18.936 37.053 1.00 93.25 1021 VAL A N 1
ATOM 8365 C CA . VAL A 1 1021 ? -25.252 -19.528 38.253 1.00 93.25 1021 VAL A CA 1
ATOM 8366 C C . VAL A 1 1021 ? -25.412 -18.557 39.425 1.00 93.25 1021 VAL A C 1
ATOM 8368 O O . VAL A 1 1021 ? -25.215 -17.355 39.251 1.00 93.25 1021 VAL A O 1
ATOM 8371 N N . ARG A 1 1022 ? -25.762 -19.070 40.609 1.00 92.69 1022 ARG A N 1
ATOM 8372 C CA . ARG A 1 1022 ? -25.899 -18.303 41.860 1.00 92.69 1022 ARG A CA 1
ATOM 8373 C C . ARG A 1 1022 ? -24.746 -18.576 42.822 1.00 92.69 1022 ARG A C 1
ATOM 8375 O O . ARG A 1 1022 ? -24.185 -17.637 43.383 1.00 92.69 1022 ARG A O 1
ATOM 8382 N N . GLU A 1 1023 ? -24.382 -19.844 42.983 1.00 96.19 1023 GLU A N 1
ATOM 8383 C CA . GLU A 1 1023 ? -23.336 -20.275 43.910 1.00 96.19 1023 GLU A CA 1
ATOM 8384 C C . GLU A 1 1023 ? -22.541 -21.456 43.347 1.00 96.19 1023 GLU A C 1
ATOM 8386 O O . GLU A 1 1023 ? -23.103 -22.297 42.649 1.00 96.19 1023 GLU A O 1
ATOM 8391 N N . ILE A 1 1024 ? -21.243 -21.525 43.652 1.00 96.94 1024 ILE A N 1
ATOM 8392 C CA . ILE A 1 1024 ? -20.400 -22.706 43.418 1.00 96.94 1024 ILE A CA 1
ATOM 8393 C C . ILE A 1 1024 ? -19.680 -23.056 44.719 1.00 96.94 1024 ILE A C 1
ATOM 8395 O O . ILE A 1 1024 ? -19.002 -22.205 45.295 1.00 96.94 1024 ILE A O 1
ATOM 8399 N N . THR A 1 1025 ? -19.767 -24.315 45.136 1.00 95.94 1025 THR A N 1
ATOM 8400 C CA . THR A 1 1025 ? -19.001 -24.878 46.251 1.00 95.94 1025 THR A CA 1
ATOM 8401 C C . THR A 1 1025 ? -17.971 -25.860 45.699 1.00 95.94 1025 THR A C 1
ATOM 8403 O O . THR A 1 1025 ? -18.326 -26.822 45.021 1.00 95.94 1025 THR A O 1
ATOM 8406 N N . LEU A 1 1026 ? -16.690 -25.636 45.992 1.00 96.25 1026 LEU A N 1
ATOM 8407 C CA . LEU A 1 1026 ? -15.589 -26.531 45.628 1.00 96.25 1026 LEU A CA 1
ATOM 8408 C C . LEU A 1 1026 ? -14.979 -27.172 46.870 1.00 96.25 1026 LEU A C 1
ATOM 8410 O O . LEU A 1 1026 ? -14.640 -26.453 47.809 1.00 96.25 1026 LEU A O 1
ATOM 8414 N N . LYS A 1 1027 ? -14.704 -28.478 46.821 1.00 94.56 1027 LYS A N 1
ATOM 8415 C CA . LYS A 1 1027 ? -13.697 -29.120 47.679 1.00 94.56 1027 LYS A CA 1
ATOM 8416 C C . LYS A 1 1027 ? -12.426 -29.373 46.885 1.00 94.56 1027 LYS A C 1
ATOM 8418 O O . LYS A 1 1027 ? -12.488 -29.831 45.745 1.00 94.56 1027 LYS A O 1
ATOM 8423 N N . TYR A 1 1028 ? -11.279 -29.058 47.476 1.00 94.00 1028 TYR A N 1
ATOM 8424 C CA . TYR A 1 1028 ? -9.987 -29.170 46.809 1.00 94.00 1028 TYR A CA 1
ATOM 8425 C C . TYR A 1 1028 ? -8.828 -29.455 47.772 1.00 94.00 1028 TYR A C 1
ATOM 8427 O O . TYR A 1 1028 ? -8.884 -29.207 48.981 1.00 94.00 1028 TYR A O 1
ATOM 8435 N N . GLY A 1 1029 ? -7.736 -29.945 47.197 1.00 86.94 1029 GLY A N 1
ATOM 8436 C CA . GLY A 1 1029 ? -6.456 -30.173 47.854 1.00 86.94 1029 GLY A CA 1
ATOM 8437 C C . GLY A 1 1029 ? -5.325 -30.046 46.839 1.00 86.94 1029 GLY A C 1
ATOM 8438 O O . GLY A 1 1029 ? -5.026 -28.946 46.378 1.00 86.94 1029 GLY A O 1
ATOM 8439 N N . ARG A 1 1030 ? -4.713 -31.177 46.462 1.00 85.19 1030 ARG A N 1
ATOM 8440 C CA . ARG A 1 1030 ? -3.751 -31.229 45.342 1.00 85.19 1030 ARG A CA 1
ATOM 8441 C C . ARG A 1 1030 ? -4.440 -31.142 43.968 1.00 85.19 1030 ARG A C 1
ATOM 8443 O O . ARG A 1 1030 ? -3.801 -30.764 42.995 1.00 85.19 1030 ARG A O 1
ATOM 8450 N N . CYS A 1 1031 ? -5.722 -31.483 43.899 1.00 90.94 1031 CYS A N 1
ATOM 8451 C CA . CYS A 1 1031 ? -6.611 -31.359 42.742 1.00 90.94 1031 CYS A CA 1
ATOM 8452 C C . CYS A 1 1031 ? -7.991 -30.857 43.206 1.00 90.94 1031 CYS A C 1
ATOM 8454 O O . CYS A 1 1031 ? -8.165 -30.562 44.389 1.00 90.94 1031 CYS A O 1
ATOM 8456 N N . ILE A 1 1032 ? -8.953 -30.729 42.291 1.00 95.75 1032 ILE A N 1
ATOM 8457 C CA . ILE A 1 1032 ? -10.360 -30.484 42.625 1.00 95.75 1032 ILE A CA 1
ATOM 8458 C C . ILE A 1 1032 ? -11.018 -31.830 42.943 1.00 95.75 1032 ILE A C 1
ATOM 8460 O O . ILE A 1 1032 ? -11.127 -32.703 42.081 1.00 95.75 1032 ILE A O 1
ATOM 8464 N N . ASP A 1 1033 ? -11.427 -32.002 44.196 1.00 92.44 1033 ASP A N 1
ATOM 8465 C CA . ASP A 1 1033 ? -12.024 -33.235 44.702 1.00 92.44 1033 ASP A CA 1
ATOM 8466 C C . ASP A 1 1033 ? -13.504 -33.325 44.337 1.00 92.44 1033 ASP A C 1
ATOM 8468 O O . ASP A 1 1033 ? -13.953 -34.360 43.850 1.00 92.44 1033 ASP A O 1
ATOM 8472 N N . SER A 1 1034 ? -14.255 -32.235 44.520 1.00 94.94 1034 SER A N 1
ATOM 8473 C CA . SER A 1 1034 ? -15.636 -32.140 44.039 1.00 94.94 1034 SER A CA 1
ATOM 8474 C C . SER A 1 1034 ? -16.121 -30.708 43.829 1.00 94.94 1034 SER A C 1
ATOM 8476 O O . SER A 1 1034 ? -15.570 -29.754 44.383 1.00 94.94 1034 SER A O 1
ATOM 8478 N N . MET A 1 1035 ? -17.182 -30.576 43.033 1.00 95.31 1035 MET A N 1
ATOM 8479 C CA . MET A 1 1035 ? -17.911 -29.337 42.777 1.00 95.31 1035 MET A CA 1
ATOM 8480 C C . MET A 1 1035 ? -19.416 -29.563 42.963 1.00 95.31 1035 MET A C 1
ATOM 8482 O O . MET A 1 1035 ? -19.952 -30.570 42.513 1.00 95.31 1035 MET A O 1
ATOM 8486 N N . CYS A 1 1036 ? -20.095 -28.609 43.592 1.00 94.88 1036 CYS A N 1
ATOM 8487 C CA . CYS A 1 1036 ? -21.552 -28.487 43.614 1.00 94.88 1036 CYS A CA 1
ATOM 8488 C C . CYS A 1 1036 ? -21.923 -27.066 43.165 1.00 94.88 1036 CYS A C 1
ATOM 8490 O O . CYS A 1 1036 ? -21.175 -26.120 43.434 1.00 94.88 1036 CYS A O 1
ATOM 8492 N N . VAL A 1 1037 ? -23.041 -26.903 42.458 1.00 96.44 1037 VAL A N 1
ATOM 8493 C CA . VAL A 1 1037 ? -23.448 -25.620 41.866 1.00 96.44 1037 VAL A CA 1
ATOM 8494 C C . VAL A 1 1037 ? -24.922 -25.355 42.143 1.00 96.44 1037 VAL A C 1
ATOM 8496 O O . VAL A 1 1037 ? -25.764 -26.208 41.885 1.00 96.44 1037 VAL A O 1
ATOM 8499 N N . VAL A 1 1038 ? -25.253 -24.152 42.612 1.00 96.12 1038 VAL A N 1
ATOM 8500 C CA . VAL A 1 1038 ? -26.640 -23.681 42.713 1.00 96.12 1038 VAL A CA 1
ATOM 8501 C C . VAL A 1 1038 ? -26.943 -22.777 41.525 1.00 96.12 1038 VAL A C 1
ATOM 8503 O O . VAL A 1 1038 ? -26.300 -21.743 41.318 1.00 96.12 1038 VAL A O 1
ATOM 8506 N N . TYR A 1 1039 ? -27.954 -23.152 40.753 1.00 95.62 1039 TYR A N 1
ATOM 8507 C CA . TYR A 1 1039 ? -28.404 -22.468 39.547 1.00 95.62 1039 TYR A CA 1
ATOM 8508 C C . TYR A 1 1039 ? -29.663 -21.634 39.786 1.00 95.62 1039 TYR A C 1
ATOM 8510 O O . TYR A 1 1039 ? -30.396 -21.843 40.748 1.00 95.62 1039 TYR A O 1
ATOM 8518 N N . ASP A 1 1040 ? -29.952 -20.702 38.877 1.00 91.19 1040 ASP A N 1
ATOM 8519 C CA . ASP A 1 1040 ? -31.253 -20.037 38.791 1.00 91.19 1040 ASP A CA 1
ATOM 8520 C C . ASP A 1 1040 ? -32.157 -20.718 37.757 1.00 91.19 1040 ASP A C 1
ATOM 8522 O O . ASP A 1 1040 ? -31.865 -20.683 36.561 1.00 91.19 1040 ASP A O 1
ATOM 8526 N N . LYS A 1 1041 ? -33.288 -21.283 38.189 1.00 88.44 1041 LYS A N 1
ATOM 8527 C CA . LYS A 1 1041 ? -34.343 -21.789 37.301 1.00 88.44 1041 LYS A CA 1
ATOM 8528 C C . LYS A 1 1041 ? -35.568 -20.886 37.426 1.00 88.44 1041 LYS A C 1
ATOM 8530 O O . LYS A 1 1041 ? -36.327 -20.959 38.387 1.00 88.44 1041 LYS A O 1
ATOM 8535 N N . ASN A 1 1042 ? -35.744 -20.001 36.449 1.00 82.94 1042 ASN A N 1
ATOM 8536 C CA . ASN A 1 1042 ? -36.812 -18.998 36.375 1.00 82.94 1042 ASN A CA 1
ATOM 8537 C C . ASN A 1 1042 ? -36.952 -18.103 37.630 1.00 82.94 1042 ASN A C 1
ATOM 8539 O O . ASN A 1 1042 ? -38.051 -17.653 37.949 1.00 82.94 1042 ASN A O 1
ATOM 8543 N N . GLY A 1 1043 ? -35.846 -17.785 38.308 1.00 80.62 1043 GLY A N 1
ATOM 8544 C CA . GLY A 1 1043 ? -35.822 -16.972 39.527 1.00 80.62 1043 GLY A CA 1
ATOM 8545 C C . GLY A 1 1043 ? -35.706 -17.756 40.838 1.00 80.62 1043 GLY A C 1
ATOM 8546 O O . GLY A 1 1043 ? -35.453 -17.124 41.864 1.00 80.62 1043 GLY A O 1
ATOM 8547 N N . GLN A 1 1044 ? -35.861 -19.086 40.817 1.00 84.00 1044 GLN A N 1
ATOM 8548 C CA . GLN A 1 1044 ? -35.702 -19.948 41.994 1.00 84.00 1044 GLN A CA 1
ATOM 8549 C C . GLN A 1 1044 ? -34.309 -20.601 42.032 1.00 84.00 1044 GLN A C 1
ATOM 8551 O O . GLN A 1 1044 ? -33.814 -21.009 40.976 1.00 84.00 1044 GLN A O 1
ATOM 8556 N N . PRO A 1 1045 ? -33.669 -20.721 43.212 1.00 90.81 1045 PRO A N 1
ATOM 8557 C CA . PRO A 1 1045 ? -32.428 -21.471 43.360 1.00 90.81 1045 PRO A CA 1
ATOM 8558 C C . PRO A 1 1045 ? -32.691 -22.979 43.235 1.00 90.81 1045 PRO A C 1
ATOM 8560 O O . PRO A 1 1045 ? -33.591 -23.514 43.876 1.00 90.81 1045 PRO A O 1
ATOM 8563 N N . VAL A 1 1046 ? -31.890 -23.667 42.423 1.00 92.25 1046 VAL A N 1
ATOM 8564 C CA . VAL A 1 1046 ? -31.908 -25.130 42.272 1.00 92.25 1046 VAL A CA 1
ATOM 8565 C C . VAL A 1 1046 ? -30.484 -25.635 42.456 1.00 92.25 1046 VAL A C 1
ATOM 8567 O O . VAL A 1 1046 ? -29.598 -25.221 41.712 1.00 92.25 1046 VAL A O 1
ATOM 8570 N N . SER A 1 1047 ? -30.253 -26.502 43.442 1.00 91.19 1047 SER A N 1
ATOM 8571 C CA . SER A 1 1047 ? -28.955 -27.169 43.591 1.00 91.19 1047 SER A CA 1
ATOM 8572 C C . SER A 1 1047 ? -28.810 -28.244 42.519 1.00 91.19 1047 SER A C 1
ATOM 8574 O O . SER A 1 1047 ? -29.702 -29.077 42.365 1.00 91.19 1047 SER A O 1
ATOM 8576 N N . GLY A 1 1048 ? -27.696 -28.220 41.793 1.00 87.62 1048 GLY A N 1
ATOM 8577 C CA . GLY A 1 1048 ? -27.220 -29.360 41.018 1.00 87.62 1048 GLY A CA 1
ATOM 8578 C C . GLY A 1 1048 ? -26.697 -30.467 41.932 1.00 87.62 1048 GLY A C 1
ATOM 8579 O O . GLY A 1 1048 ? -26.614 -30.304 43.157 1.00 87.62 1048 GLY A O 1
ATOM 8580 N N . GLU A 1 1049 ? -26.343 -31.593 41.322 1.00 89.12 1049 GLU A N 1
ATOM 8581 C CA . GLU A 1 1049 ? -25.727 -32.711 42.032 1.00 89.12 1049 GLU A CA 1
ATOM 8582 C C . GLU A 1 1049 ? -24.268 -32.397 42.408 1.00 89.12 1049 GLU A C 1
ATOM 8584 O O . GLU A 1 1049 ? -23.640 -31.459 41.907 1.00 89.12 1049 GLU A O 1
ATOM 8589 N N . LYS A 1 1050 ? -23.719 -33.178 43.343 1.00 93.75 1050 LYS A N 1
ATOM 8590 C CA . LYS A 1 1050 ? -22.319 -33.061 43.752 1.00 93.75 1050 LYS A CA 1
ATOM 8591 C C . LYS A 1 1050 ? -21.452 -33.9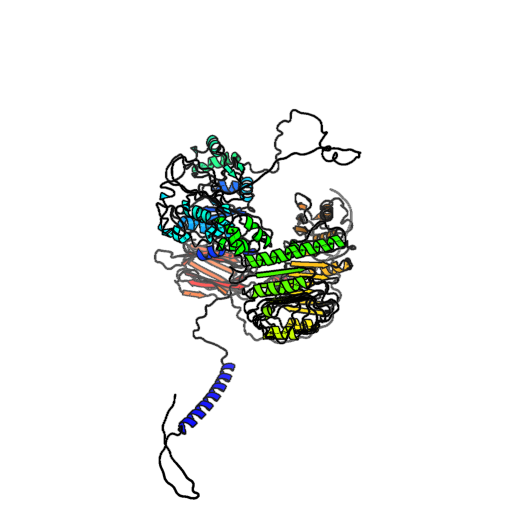37 42.845 1.00 93.75 1050 LYS A C 1
ATOM 8593 O O . LYS A 1 1050 ? -21.471 -35.159 42.960 1.00 93.75 1050 LYS A O 1
ATOM 8598 N N . HIS A 1 1051 ? -20.614 -33.303 42.035 1.00 94.50 1051 HIS A N 1
ATOM 8599 C CA . HIS A 1 1051 ? -19.743 -33.969 41.066 1.00 94.50 1051 HIS A CA 1
ATOM 8600 C C . HIS A 1 1051 ? -18.340 -34.170 41.639 1.00 94.50 1051 HIS A C 1
ATOM 8602 O O . HIS A 1 1051 ? -17.629 -33.196 41.888 1.00 94.50 1051 HIS A O 1
ATOM 8608 N N . GLY A 1 1052 ? -17.940 -35.427 41.849 1.00 90.62 1052 GLY A N 1
ATOM 8609 C CA . GLY A 1 1052 ? -16.642 -35.828 42.411 1.00 90.62 1052 GLY A CA 1
ATOM 8610 C C . GLY A 1 1052 ? -16.691 -36.367 43.851 1.00 90.62 1052 GLY A C 1
ATOM 8611 O O . GLY A 1 1052 ? -17.725 -36.368 44.530 1.00 90.62 1052 GLY A O 1
ATOM 8612 N N . GLY A 1 1053 ? -15.538 -36.831 44.336 1.00 87.06 1053 GLY A N 1
ATOM 8613 C CA . GLY A 1 1053 ? -15.406 -37.583 45.582 1.00 87.06 1053 GLY A CA 1
ATOM 8614 C C . GLY A 1 1053 ? -15.561 -36.767 46.868 1.00 87.06 1053 GLY A C 1
ATOM 8615 O O . GLY A 1 1053 ? -15.824 -35.563 46.882 1.00 87.06 1053 GLY A O 1
ATOM 8616 N N . SER A 1 1054 ? -15.428 -37.444 48.009 1.00 81.50 1054 SER A N 1
ATOM 8617 C CA . SER A 1 1054 ? -15.569 -36.841 49.350 1.00 81.50 1054 SER A CA 1
ATOM 8618 C C . SER A 1 1054 ? -14.253 -36.338 49.959 1.00 81.50 1054 SER A C 1
ATOM 8620 O O . SER A 1 1054 ? -14.237 -35.965 51.130 1.00 81.50 1054 SER A O 1
ATOM 8622 N N . GLY A 1 1055 ? -13.176 -36.304 49.168 1.00 77.00 1055 GLY A N 1
ATOM 8623 C CA . GLY A 1 1055 ? -11.875 -35.758 49.553 1.00 77.00 1055 GLY A CA 1
ATOM 8624 C C . GLY A 1 1055 ? -11.830 -34.225 49.634 1.00 77.00 1055 GLY A C 1
ATOM 8625 O O . GLY A 1 1055 ? -12.856 -33.540 49.650 1.00 77.00 1055 GLY A O 1
ATOM 8626 N N . GLY A 1 1056 ? -10.606 -33.698 49.658 1.00 72.38 1056 GLY A N 1
ATOM 8627 C CA . GLY A 1 1056 ? -10.308 -32.267 49.718 1.00 72.38 1056 GLY A CA 1
ATOM 8628 C C . GLY A 1 1056 ? -10.230 -31.732 51.146 1.00 72.38 1056 GLY A C 1
ATOM 8629 O O . GLY A 1 1056 ? -11.208 -31.739 51.888 1.00 72.38 1056 GLY A O 1
ATOM 8630 N N . GLY A 1 1057 ? -9.052 -31.226 51.524 1.00 77.69 1057 GLY A N 1
ATOM 8631 C CA . GLY A 1 1057 ? -8.811 -30.616 52.838 1.00 77.69 1057 GLY A CA 1
ATOM 8632 C C . GLY A 1 1057 ? -9.212 -29.139 52.928 1.00 77.69 1057 GLY A C 1
ATOM 8633 O O . GLY A 1 1057 ? -9.048 -28.524 53.978 1.00 77.69 1057 GLY A O 1
ATOM 8634 N N . ARG A 1 1058 ? -9.682 -28.537 51.828 1.00 88.44 1058 ARG A N 1
ATOM 8635 C CA . ARG A 1 1058 ? -10.100 -27.131 51.748 1.00 88.44 1058 ARG A CA 1
ATOM 8636 C C . ARG A 1 1058 ? -11.422 -27.023 50.999 1.00 88.44 1058 ARG A C 1
ATOM 8638 O O . ARG A 1 1058 ? -11.641 -27.736 50.023 1.00 88.44 1058 ARG A O 1
ATOM 8645 N N . THR A 1 1059 ? -12.272 -26.100 51.440 1.00 92.81 1059 THR A N 1
ATOM 8646 C CA . THR A 1 1059 ? -13.548 -25.775 50.786 1.00 92.81 1059 THR A CA 1
ATOM 8647 C C . THR A 1 1059 ? -13.535 -24.308 50.358 1.00 92.81 1059 THR A C 1
ATOM 8649 O O . THR A 1 1059 ? -12.987 -23.469 51.071 1.00 92.81 1059 THR A O 1
ATOM 8652 N N . ALA A 1 1060 ? -14.105 -23.993 49.196 1.00 92.94 1060 ALA A N 1
ATOM 8653 C CA . ALA A 1 1060 ? -14.330 -22.625 48.737 1.00 92.94 1060 ALA A CA 1
ATOM 8654 C C . ALA A 1 1060 ? -15.788 -22.443 48.303 1.00 92.94 1060 ALA A C 1
ATOM 8656 O O . ALA A 1 1060 ? -16.292 -23.219 47.494 1.00 92.94 1060 ALA A O 1
ATOM 8657 N N . GLU A 1 1061 ? -16.436 -21.396 48.813 1.00 94.12 1061 GLU A N 1
ATOM 8658 C CA . GLU A 1 1061 ? -17.782 -20.973 48.420 1.00 94.12 1061 GLU A CA 1
ATOM 8659 C C . GLU A 1 1061 ? -17.705 -19.695 47.579 1.00 94.12 1061 GLU A C 1
ATOM 8661 O O . GLU A 1 1061 ? -17.098 -18.698 47.975 1.00 94.12 1061 GLU A O 1
ATOM 8666 N N . ILE A 1 1062 ? -18.337 -19.715 46.409 1.00 95.19 1062 ILE A N 1
ATOM 8667 C CA . ILE A 1 1062 ? -18.351 -18.616 45.443 1.00 95.19 1062 ILE A CA 1
ATOM 8668 C C . ILE A 1 1062 ? -19.796 -18.155 45.282 1.00 95.19 1062 ILE A C 1
ATOM 8670 O O . ILE A 1 1062 ? -20.529 -18.670 44.443 1.00 95.19 1062 ILE A O 1
ATOM 8674 N N . LYS A 1 1063 ? -20.203 -17.179 46.097 1.00 93.44 1063 LYS A N 1
ATOM 8675 C CA . LYS A 1 1063 ? -21.547 -16.580 46.074 1.00 93.44 1063 LYS A CA 1
ATOM 8676 C C . LYS A 1 1063 ? -21.569 -15.358 45.154 1.00 93.44 1063 LYS A C 1
ATOM 8678 O O . LYS A 1 1063 ? -20.871 -14.368 45.406 1.00 93.44 1063 LYS A O 1
ATOM 8683 N N . LEU A 1 1064 ? -22.354 -15.442 44.080 1.00 91.12 1064 LEU A N 1
ATOM 8684 C CA . LEU A 1 1064 ? -22.510 -14.395 43.068 1.00 91.12 1064 LEU A CA 1
ATOM 8685 C C . LEU A 1 1064 ? -23.718 -13.512 43.397 1.00 91.12 1064 LEU A C 1
ATOM 8687 O O . LEU A 1 1064 ? -24.773 -14.002 43.799 1.00 91.12 1064 LEU A O 1
ATOM 8691 N N . GLN A 1 1065 ? -23.592 -12.205 43.170 1.00 88.75 1065 GLN A N 1
ATOM 8692 C CA . GLN A 1 1065 ? -24.697 -11.241 43.283 1.00 88.75 1065 GLN A CA 1
ATOM 8693 C C . GLN A 1 1065 ? -25.682 -11.358 42.099 1.00 88.75 1065 GLN A C 1
ATOM 8695 O O . GLN A 1 1065 ? -25.860 -10.421 41.327 1.00 88.75 1065 GLN A O 1
ATOM 8700 N N . PHE A 1 1066 ? -26.289 -12.529 41.901 1.00 81.62 1066 PHE A N 1
ATOM 8701 C CA . PHE A 1 1066 ? -27.179 -12.807 40.771 1.00 81.62 1066 PHE A CA 1
ATOM 8702 C C . PHE A 1 1066 ? -28.515 -12.030 40.877 1.00 81.62 1066 PHE A C 1
ATOM 8704 O O . PHE A 1 1066 ? -29.151 -12.084 41.936 1.00 81.62 1066 PHE A O 1
ATOM 8711 N N . PRO A 1 1067 ? -29.031 -11.403 39.794 1.00 81.25 1067 PRO A N 1
ATOM 8712 C CA . PRO A 1 1067 ? -28.579 -11.473 38.395 1.00 81.25 1067 PRO A CA 1
ATOM 8713 C C . PRO A 1 1067 ? -27.557 -10.410 37.949 1.00 81.25 1067 PRO A C 1
ATOM 8715 O O . PRO A 1 1067 ? -27.192 -10.390 36.773 1.00 81.25 1067 PRO A O 1
ATOM 8718 N N . GLU A 1 1068 ? -27.140 -9.493 38.819 1.00 83.69 1068 GLU A N 1
ATOM 8719 C CA . GLU A 1 1068 ? -26.217 -8.405 38.474 1.00 83.69 1068 GLU A CA 1
ATOM 8720 C C . GLU A 1 1068 ? -24.764 -8.888 38.275 1.00 83.69 1068 GLU A C 1
ATOM 8722 O O . GLU A 1 1068 ? -24.042 -8.359 37.423 1.00 83.69 1068 GLU A O 1
ATOM 8727 N N . GLU A 1 1069 ? -24.354 -9.925 39.008 1.00 90.50 1069 GLU A N 1
ATOM 8728 C CA . GLU A 1 1069 ? -23.089 -10.643 38.853 1.00 90.50 1069 GLU A CA 1
ATOM 8729 C C . GLU A 1 1069 ? -23.306 -12.030 38.226 1.00 90.50 1069 GLU A C 1
ATOM 8731 O O . GLU A 1 1069 ? -24.110 -12.830 38.706 1.00 90.50 1069 GLU A O 1
ATOM 8736 N N . PHE A 1 1070 ? -22.554 -12.335 37.168 1.00 91.00 1070 PHE A N 1
ATOM 8737 C CA . PHE A 1 1070 ? -22.602 -13.601 36.436 1.00 91.00 1070 PHE A CA 1
ATOM 8738 C C . PHE A 1 1070 ? -21.217 -13.994 35.908 1.00 91.00 1070 PHE A C 1
ATOM 8740 O O . PHE A 1 1070 ? -20.359 -13.144 35.658 1.00 91.00 1070 PHE A O 1
ATOM 8747 N N . LEU A 1 1071 ? -20.986 -15.297 35.721 1.00 91.50 1071 LEU A N 1
ATOM 8748 C CA . LEU A 1 1071 ? -19.701 -15.826 35.255 1.00 91.50 1071 LEU A CA 1
ATOM 8749 C C . LEU A 1 1071 ? -19.477 -15.567 33.760 1.00 91.50 1071 LEU A C 1
ATOM 8751 O O . LEU A 1 1071 ? -20.329 -15.880 32.927 1.00 91.50 1071 LEU A O 1
ATOM 8755 N N . THR A 1 1072 ? -18.302 -15.027 33.437 1.00 90.38 1072 THR A N 1
ATOM 8756 C CA . THR A 1 1072 ? -17.852 -14.677 32.078 1.00 90.38 1072 THR A CA 1
ATOM 8757 C C . THR A 1 1072 ? -16.666 -15.517 31.607 1.00 90.38 1072 THR A C 1
ATOM 8759 O O . THR A 1 1072 ? -16.376 -15.551 30.414 1.00 90.38 1072 THR A O 1
ATOM 8762 N N . SER A 1 1073 ? -15.958 -16.199 32.514 1.00 89.50 1073 SER A N 1
ATOM 8763 C CA . SER A 1 1073 ? -14.822 -17.049 32.155 1.00 89.50 1073 SER A CA 1
ATOM 8764 C C . SER A 1 1073 ? -14.500 -18.091 33.231 1.00 89.50 1073 SER A C 1
ATOM 8766 O O . SER A 1 1073 ? -14.707 -17.848 34.423 1.00 89.50 1073 SER A O 1
ATOM 8768 N N . VAL A 1 1074 ? -13.959 -19.234 32.801 1.00 92.56 1074 VAL A N 1
ATOM 8769 C CA . VAL A 1 1074 ? -13.350 -20.256 33.666 1.00 92.56 1074 VAL A CA 1
ATOM 8770 C C . VAL A 1 1074 ? -11.989 -20.623 33.089 1.00 92.56 1074 VAL A C 1
ATOM 8772 O O . VAL A 1 1074 ? -11.814 -20.670 31.872 1.00 92.56 1074 VAL A O 1
ATOM 8775 N N . SER A 1 1075 ? -11.021 -20.888 33.953 1.00 94.31 1075 SER A N 1
ATOM 8776 C CA . SER A 1 1075 ? -9.681 -21.349 33.585 1.00 94.31 1075 SER A CA 1
ATOM 8777 C C . SER A 1 1075 ? -9.142 -22.296 34.651 1.00 94.31 1075 SER A C 1
ATOM 8779 O O . SER A 1 1075 ? -9.715 -22.380 35.733 1.00 94.31 1075 SER A O 1
ATOM 8781 N N . GLY A 1 1076 ? -8.069 -23.024 34.370 1.00 95.56 1076 GLY A N 1
ATOM 8782 C CA . GLY A 1 1076 ? -7.532 -24.021 35.288 1.00 95.56 1076 GLY A CA 1
ATOM 8783 C C . GLY A 1 1076 ? -6.398 -24.832 34.676 1.00 95.56 1076 GLY A C 1
ATOM 8784 O O . GLY A 1 1076 ? -5.890 -24.481 33.614 1.00 95.56 1076 GLY A O 1
ATOM 8785 N N . HIS A 1 1077 ? -6.013 -25.921 35.337 1.00 95.50 1077 HIS A N 1
ATOM 8786 C CA . HIS A 1 1077 ? -5.051 -26.899 34.814 1.00 95.50 1077 HIS A CA 1
ATOM 8787 C C . HIS A 1 1077 ? -5.543 -28.325 35.064 1.00 95.50 1077 HIS A C 1
ATOM 8789 O O . HIS A 1 1077 ? -6.294 -28.554 36.014 1.00 95.50 1077 HIS A O 1
ATOM 8795 N N . TYR A 1 1078 ? -5.098 -29.287 34.253 1.00 95.06 1078 TYR A N 1
ATOM 8796 C CA . TYR A 1 1078 ? -5.357 -30.714 34.461 1.00 95.06 1078 TYR A CA 1
ATOM 8797 C C . TYR A 1 1078 ? -4.133 -31.590 34.154 1.00 95.06 1078 TYR A C 1
ATOM 8799 O O . TYR A 1 1078 ? -3.378 -31.333 33.216 1.00 95.06 1078 TYR A O 1
ATOM 8807 N N . SER A 1 1079 ? -3.940 -32.636 34.957 1.00 91.38 1079 SER A N 1
ATOM 8808 C CA . SER A 1 1079 ? -2.912 -33.675 34.791 1.00 91.38 1079 SER A CA 1
ATOM 8809 C C . SER A 1 1079 ? -3.152 -34.830 35.773 1.00 91.38 1079 SER A C 1
ATOM 8811 O O . SER A 1 1079 ? -4.013 -34.722 36.654 1.00 91.38 1079 SER A O 1
ATOM 8813 N N . PRO A 1 1080 ? -2.421 -35.952 35.650 1.00 87.44 1080 PRO A N 1
ATOM 8814 C CA . PRO A 1 1080 ? -2.457 -37.022 36.639 1.00 87.44 1080 PRO A CA 1
ATOM 8815 C C . PRO A 1 1080 ? -1.900 -36.579 37.995 1.00 87.44 1080 PRO A C 1
ATOM 8817 O O . PRO A 1 1080 ? -0.869 -35.913 38.066 1.00 87.44 1080 PRO A O 1
ATOM 8820 N N . VAL A 1 1081 ? -2.542 -37.006 39.087 1.00 83.19 1081 VAL A N 1
ATOM 8821 C CA . VAL A 1 1081 ? -2.066 -36.746 40.465 1.00 83.19 1081 VAL A CA 1
ATOM 8822 C C . VAL A 1 1081 ? -0.780 -37.525 40.787 1.00 83.19 1081 VAL A C 1
ATOM 8824 O O . VAL A 1 1081 ? 0.013 -37.094 41.623 1.00 83.19 1081 VAL A O 1
ATOM 8827 N N . ALA A 1 1082 ? -0.566 -38.660 40.117 1.00 77.50 1082 ALA A N 1
ATOM 8828 C CA . ALA A 1 1082 ? 0.610 -39.518 40.233 1.00 77.50 1082 ALA A CA 1
ATOM 8829 C C . ALA A 1 1082 ? 1.045 -40.024 38.845 1.00 77.50 1082 ALA A C 1
ATOM 8831 O O . ALA A 1 1082 ? 0.234 -40.082 37.916 1.00 77.50 1082 ALA A O 1
ATOM 8832 N N . ARG A 1 1083 ? 2.323 -40.408 38.696 1.00 68.12 1083 ARG A N 1
ATOM 8833 C CA . ARG A 1 1083 ? 2.856 -40.964 37.437 1.00 68.12 1083 ARG A CA 1
ATOM 8834 C C . ARG A 1 1083 ? 2.061 -42.210 37.024 1.00 68.12 1083 ARG A C 1
ATOM 8836 O O . ARG A 1 1083 ? 1.925 -43.133 37.815 1.00 68.12 1083 ARG A O 1
ATOM 8843 N N . GLY A 1 1084 ? 1.547 -42.212 35.792 1.00 68.19 1084 GLY A N 1
ATOM 8844 C CA . GLY A 1 1084 ? 0.719 -43.293 35.236 1.00 68.19 1084 GLY A CA 1
ATOM 8845 C C . GLY A 1 1084 ? -0.785 -43.206 35.537 1.00 68.19 1084 GLY A C 1
ATOM 8846 O O . GLY A 1 1084 ? -1.542 -44.010 35.007 1.00 68.19 1084 GLY A O 1
ATOM 8847 N N . GLY A 1 1085 ? -1.244 -42.244 36.348 1.00 77.62 1085 GLY A N 1
ATOM 8848 C CA . GLY A 1 1085 ? -2.672 -42.069 36.642 1.00 77.62 1085 GLY A CA 1
ATOM 8849 C C . GLY A 1 1085 ? -3.477 -41.419 35.505 1.00 77.62 1085 GLY A C 1
ATOM 8850 O O . GLY A 1 1085 ? -2.920 -40.833 34.576 1.00 77.62 1085 GLY A O 1
ATOM 8851 N N . SER A 1 1086 ? -4.809 -41.453 35.618 1.00 82.69 1086 SER A N 1
ATOM 8852 C CA . SER A 1 1086 ? -5.696 -40.640 34.769 1.00 82.69 1086 SER A CA 1
ATOM 8853 C C . SER A 1 1086 ? -5.601 -39.155 35.130 1.00 82.69 1086 SER A C 1
ATOM 8855 O O . SER A 1 1086 ? -5.373 -38.802 36.288 1.00 82.69 1086 SER A O 1
ATOM 8857 N N . SER A 1 1087 ? -5.768 -38.277 34.136 1.00 90.44 1087 SER A N 1
ATOM 8858 C CA . SER A 1 1087 ? -5.764 -36.827 34.366 1.00 90.44 1087 SER A CA 1
ATOM 8859 C C . SER A 1 1087 ? -7.033 -36.360 35.073 1.00 90.44 1087 SER A C 1
ATOM 8861 O O . SER A 1 1087 ? -8.124 -36.783 34.710 1.00 90.44 1087 SER A O 1
ATOM 8863 N N . VAL A 1 1088 ? -6.881 -35.441 36.025 1.00 93.81 1088 VAL A N 1
ATOM 8864 C CA . VAL A 1 1088 ? -7.987 -34.786 36.742 1.00 93.81 1088 VAL A CA 1
ATOM 8865 C C . VAL A 1 1088 ? -7.783 -33.273 36.742 1.00 93.81 1088 VAL A C 1
ATOM 8867 O O . VAL A 1 1088 ? -6.666 -32.802 36.503 1.00 93.81 1088 VAL A O 1
ATOM 8870 N N . ILE A 1 1089 ? -8.824 -32.492 37.040 1.00 96.50 1089 ILE A N 1
ATOM 8871 C CA . ILE A 1 1089 ? -8.695 -31.043 37.225 1.00 96.50 1089 ILE A CA 1
ATOM 8872 C C . ILE A 1 1089 ? -7.791 -30.772 38.436 1.00 96.50 1089 ILE A C 1
ATOM 8874 O O . ILE A 1 1089 ? -8.151 -31.031 39.583 1.00 96.50 1089 ILE A O 1
ATOM 8878 N N . ARG A 1 1090 ? -6.593 -30.242 38.184 1.00 94.81 1090 ARG A N 1
ATOM 8879 C CA . ARG A 1 1090 ? -5.594 -29.880 39.202 1.00 94.81 1090 ARG A CA 1
ATOM 8880 C C . ARG A 1 1090 ? -5.917 -28.540 39.842 1.00 94.81 1090 ARG A C 1
ATOM 8882 O O . ARG A 1 1090 ? -5.792 -28.407 41.056 1.00 94.81 1090 ARG A O 1
ATOM 8889 N N . SER A 1 1091 ? -6.373 -27.576 39.044 1.00 95.81 1091 SER A N 1
ATOM 8890 C CA . SER A 1 1091 ? -6.848 -26.280 39.533 1.00 95.81 1091 SER A CA 1
ATOM 8891 C C . SER A 1 1091 ? -7.983 -25.704 38.702 1.00 95.81 1091 SER A C 1
ATOM 8893 O O . SER A 1 1091 ? -8.114 -26.026 37.522 1.00 95.81 1091 SER A O 1
ATOM 8895 N N . ILE A 1 1092 ? -8.765 -24.810 39.312 1.00 95.94 1092 ILE A N 1
ATOM 8896 C CA . ILE A 1 1092 ? -9.821 -24.039 38.648 1.00 95.94 1092 ILE A CA 1
ATOM 8897 C C . ILE A 1 1092 ? -9.894 -22.599 39.185 1.00 95.94 1092 ILE A C 1
ATOM 8899 O O . ILE A 1 1092 ? -9.646 -22.339 40.361 1.00 95.94 1092 ILE A O 1
ATOM 8903 N N . MET A 1 1093 ? -10.224 -21.650 38.314 1.00 95.75 1093 MET A N 1
ATOM 8904 C CA . MET A 1 1093 ? -10.362 -20.222 38.588 1.00 95.75 1093 MET A CA 1
ATOM 8905 C C . MET A 1 1093 ? -11.542 -19.671 37.783 1.00 95.75 1093 MET A C 1
ATOM 8907 O O . MET A 1 1093 ? -11.599 -19.827 36.561 1.00 95.75 1093 MET A O 1
ATOM 8911 N N . PHE A 1 1094 ? -12.468 -19.000 38.463 1.00 94.69 1094 PHE A N 1
ATOM 8912 C CA . PHE A 1 1094 ? -13.678 -18.419 37.884 1.00 94.69 1094 PHE A CA 1
ATOM 8913 C C . PHE A 1 1094 ? -13.560 -16.900 37.794 1.00 94.69 1094 PHE A C 1
ATOM 8915 O O . PHE A 1 1094 ? -13.001 -16.263 38.683 1.00 94.69 1094 PHE A O 1
ATOM 8922 N N . LYS A 1 1095 ? -14.139 -16.289 36.763 1.00 93.12 1095 LYS A N 1
ATOM 8923 C CA . LYS A 1 1095 ? -14.213 -14.832 36.623 1.00 93.12 1095 LYS A CA 1
ATOM 8924 C C . LYS A 1 1095 ? -15.636 -14.409 36.284 1.00 93.12 1095 LYS A C 1
ATOM 8926 O O . LYS A 1 1095 ? -16.231 -14.918 35.333 1.00 93.12 1095 LYS A O 1
ATOM 8931 N N . SER A 1 1096 ? -16.175 -13.475 37.061 1.00 92.19 1096 SER A N 1
ATOM 8932 C CA . SER A 1 1096 ? -17.454 -12.815 36.809 1.00 92.19 1096 SER A CA 1
ATOM 8933 C C . SER A 1 1096 ? -17.274 -11.546 35.971 1.00 92.19 1096 SER A C 1
ATOM 8935 O O . SER A 1 1096 ? -16.165 -11.168 35.593 1.00 92.19 1096 SER A O 1
ATOM 8937 N N . ASN A 1 1097 ? -18.373 -10.870 35.653 1.00 88.81 1097 ASN A N 1
ATOM 8938 C CA . ASN A 1 1097 ? -18.366 -9.507 35.116 1.00 88.81 1097 ASN A CA 1
ATOM 8939 C C . ASN A 1 1097 ? -17.858 -8.445 36.121 1.00 88.81 1097 ASN A C 1
ATOM 8941 O O . ASN A 1 1097 ? -17.741 -7.283 35.737 1.00 88.81 1097 ASN A O 1
ATOM 8945 N N . ILE A 1 1098 ? -17.563 -8.822 37.375 1.00 88.00 1098 ILE A N 1
ATOM 8946 C CA . ILE A 1 1098 ? -17.125 -7.916 38.451 1.00 88.00 1098 ILE A CA 1
ATOM 8947 C C . ILE A 1 1098 ? -15.728 -8.281 38.989 1.00 88.00 1098 ILE A C 1
ATOM 8949 O O . ILE A 1 1098 ? -14.890 -7.397 39.154 1.00 88.00 1098 ILE A O 1
ATOM 8953 N N . ARG A 1 1099 ? -15.464 -9.563 39.279 1.00 89.69 1099 ARG A N 1
ATOM 8954 C CA . ARG A 1 1099 ? -14.292 -10.033 40.050 1.00 89.69 1099 ARG A CA 1
ATOM 8955 C C . ARG A 1 1099 ? -13.838 -11.442 39.641 1.00 89.69 1099 ARG A C 1
ATOM 8957 O O . ARG A 1 1099 ? -14.491 -12.112 38.845 1.00 89.69 1099 ARG A O 1
ATOM 8964 N N . THR A 1 1100 ? -12.711 -11.889 40.189 1.00 91.69 1100 THR A N 1
ATOM 8965 C CA . THR A 1 1100 ? -12.108 -13.211 39.936 1.00 91.69 1100 THR A CA 1
ATOM 8966 C C . THR A 1 1100 ? -12.020 -14.007 41.241 1.00 91.69 1100 THR A C 1
ATOM 8968 O O . THR A 1 1100 ? -11.771 -13.426 42.294 1.00 91.69 1100 THR A O 1
ATOM 8971 N N . PHE A 1 1101 ? -12.207 -15.325 41.168 1.00 92.94 1101 PHE A N 1
ATOM 8972 C CA . PHE A 1 1101 ? -12.184 -16.269 42.286 1.00 92.94 1101 PHE A CA 1
ATOM 8973 C C . PHE A 1 1101 ? -11.218 -17.422 41.984 1.00 92.94 1101 PHE A C 1
ATOM 8975 O O . PHE A 1 1101 ? -11.361 -18.088 40.956 1.00 92.94 1101 PHE A O 1
ATOM 8982 N N . GLY A 1 1102 ? -10.278 -17.690 42.889 1.00 89.94 1102 GLY A N 1
ATOM 8983 C CA . GLY A 1 1102 ? -9.239 -18.714 42.730 1.00 89.94 1102 GLY A CA 1
ATOM 8984 C C . GLY A 1 1102 ? -7.866 -18.118 42.374 1.00 89.94 1102 GLY A C 1
ATOM 8985 O O . GLY A 1 1102 ? -7.676 -16.912 42.539 1.00 89.94 1102 GLY A O 1
ATOM 8986 N N . PRO A 1 1103 ? -6.908 -18.933 41.892 1.00 90.81 1103 PRO A N 1
ATOM 8987 C CA . PRO A 1 1103 ? -7.049 -20.358 41.590 1.00 90.81 1103 PRO A CA 1
ATOM 8988 C C . PRO A 1 1103 ? -7.240 -21.216 42.847 1.00 90.81 1103 PRO A C 1
ATOM 8990 O O . PRO A 1 1103 ? -6.586 -21.015 43.866 1.00 90.81 1103 PRO A O 1
ATOM 8993 N N . PHE A 1 1104 ? -8.133 -22.196 42.755 1.00 93.56 1104 PHE A N 1
ATOM 8994 C CA . PHE A 1 1104 ? -8.312 -23.263 43.737 1.00 93.56 1104 PHE A CA 1
ATOM 8995 C C . PHE A 1 1104 ? -7.606 -24.518 43.221 1.00 93.56 1104 PHE A C 1
ATOM 8997 O O . PHE A 1 1104 ? -7.668 -24.783 42.023 1.00 93.56 1104 PHE A O 1
ATOM 9004 N N . GLY A 1 1105 ? -6.943 -25.281 44.091 1.00 91.25 1105 GLY A N 1
ATOM 9005 C CA . GLY A 1 1105 ? -6.079 -26.405 43.700 1.00 91.25 1105 GLY A CA 1
ATOM 9006 C C . GLY A 1 1105 ? -4.662 -25.972 43.291 1.00 91.25 1105 GLY A C 1
ATOM 9007 O O . GLY A 1 1105 ? -4.200 -24.902 43.684 1.00 91.25 1105 GLY A O 1
ATOM 9008 N N . VAL A 1 1106 ? -3.964 -26.801 42.510 1.00 87.50 1106 VAL A N 1
ATOM 9009 C CA . VAL A 1 1106 ? -2.561 -26.592 42.101 1.00 87.50 1106 VAL A CA 1
ATOM 9010 C C . VAL A 1 1106 ? -2.460 -26.330 40.591 1.00 87.50 1106 VAL A C 1
ATOM 9012 O O . VAL A 1 1106 ? -3.093 -27.005 39.777 1.00 87.50 1106 VAL A O 1
ATOM 9015 N N . GLN A 1 1107 ? -1.670 -25.330 40.192 1.00 91.75 1107 GLN A N 1
ATOM 9016 C CA . GLN A 1 1107 ? -1.473 -24.935 38.789 1.00 91.75 1107 GLN A CA 1
ATOM 9017 C C . GLN A 1 1107 ? -0.390 -25.781 38.099 1.00 91.75 1107 GLN A C 1
ATOM 9019 O O . GLN A 1 1107 ? 0.634 -25.282 37.649 1.00 91.75 1107 GLN A O 1
ATOM 9024 N N . GLU A 1 1108 ? -0.629 -27.090 38.045 1.00 83.56 1108 GLU A N 1
ATOM 9025 C CA . GLU A 1 1108 ? 0.244 -28.084 37.416 1.00 83.56 1108 GLU A CA 1
ATOM 9026 C C . GLU A 1 1108 ? -0.472 -28.774 36.254 1.00 83.56 1108 GLU A C 1
ATOM 9028 O O . GLU A 1 1108 ? -1.664 -29.068 36.344 1.00 83.56 1108 GLU A O 1
ATOM 9033 N N . GLY A 1 1109 ? 0.271 -29.107 35.197 1.00 88.69 1109 GLY A N 1
ATOM 9034 C CA . GLY A 1 1109 ? -0.260 -29.835 34.046 1.00 88.69 1109 GLY A CA 1
ATOM 9035 C C . GLY A 1 1109 ? -0.654 -28.947 32.872 1.00 88.69 1109 GLY A C 1
ATOM 9036 O O . GLY A 1 1109 ? -0.126 -27.852 32.691 1.00 88.69 1109 GLY A O 1
ATOM 9037 N N . THR A 1 1110 ? -1.584 -29.439 32.057 1.00 90.81 1110 THR A N 1
ATOM 9038 C CA . THR A 1 1110 ? -2.065 -28.747 30.860 1.00 90.81 1110 THR A CA 1
ATOM 9039 C C . THR A 1 1110 ? -3.023 -27.621 31.260 1.00 90.81 1110 THR A C 1
ATOM 9041 O O . THR A 1 1110 ? -4.063 -27.912 31.859 1.00 90.81 1110 THR A O 1
ATOM 9044 N N . PRO A 1 1111 ? -2.730 -26.346 30.944 1.00 91.50 1111 PRO A N 1
ATOM 9045 C CA . PRO A 1 1111 ? -3.644 -25.245 31.219 1.00 91.50 1111 PRO A CA 1
ATOM 9046 C C . PRO A 1 1111 ? -4.866 -25.281 30.293 1.00 91.50 1111 PRO A C 1
ATOM 9048 O O . PRO A 1 1111 ? -4.766 -25.604 29.109 1.00 91.50 1111 PRO A O 1
ATOM 9051 N N . PHE A 1 1112 ? -6.015 -24.856 30.812 1.00 92.06 1112 PHE A N 1
ATOM 9052 C CA . PHE A 1 1112 ? -7.194 -24.499 30.027 1.00 92.06 1112 PHE A CA 1
ATOM 9053 C C . PHE A 1 1112 ? -7.701 -23.112 30.428 1.00 92.06 1112 PHE A C 1
ATOM 9055 O O . PHE A 1 1112 ? -7.589 -22.691 31.579 1.00 92.06 1112 PHE A O 1
ATOM 9062 N N . SER A 1 1113 ? -8.265 -22.377 29.473 1.00 87.81 1113 SER A N 1
ATOM 9063 C CA . SER A 1 1113 ? -8.896 -21.083 29.724 1.00 87.81 1113 SER A CA 1
ATOM 9064 C C . SER A 1 1113 ? -9.960 -20.810 28.675 1.00 87.81 1113 SER A C 1
ATOM 9066 O O . SER A 1 1113 ? -9.712 -20.953 27.478 1.00 87.81 1113 SER A O 1
ATOM 9068 N N . PHE A 1 1114 ? -11.142 -20.414 29.132 1.00 81.88 1114 PHE A N 1
ATOM 9069 C CA . PHE A 1 1114 ? -12.272 -20.055 28.295 1.00 81.88 1114 PHE A CA 1
ATOM 9070 C C . PHE A 1 1114 ? -12.755 -18.643 28.665 1.00 81.88 1114 PHE A C 1
ATOM 9072 O O . PHE A 1 1114 ? -13.510 -18.486 29.631 1.00 81.88 1114 PHE A O 1
ATOM 9079 N N . PRO A 1 1115 ? -12.289 -17.591 27.966 1.00 74.25 1115 PRO A N 1
ATOM 9080 C CA . PRO A 1 1115 ? -12.804 -16.232 28.101 1.00 74.25 1115 PRO A CA 1
ATOM 9081 C C . PRO A 1 1115 ? -13.984 -15.986 27.150 1.00 74.25 1115 PRO A C 1
ATOM 9083 O O . PRO A 1 1115 ? -13.918 -16.330 25.972 1.00 74.25 1115 PRO A O 1
ATOM 9086 N N . MET A 1 1116 ? -15.042 -15.330 27.633 1.00 65.12 1116 MET A N 1
ATOM 9087 C CA . MET A 1 1116 ? -16.191 -14.938 26.813 1.00 65.12 1116 MET A CA 1
ATOM 9088 C C . MET A 1 1116 ? -16.561 -13.466 27.018 1.00 65.12 1116 MET A C 1
ATOM 9090 O O . MET A 1 1116 ? -16.844 -13.023 28.131 1.00 65.12 1116 MET A O 1
ATOM 9094 N N . GLU A 1 1117 ? -16.661 -12.727 25.913 1.00 56.78 1117 GLU A N 1
ATOM 9095 C CA . GLU A 1 1117 ? -17.270 -11.395 25.878 1.00 56.78 1117 GLU A CA 1
ATOM 9096 C C . GLU A 1 1117 ? -18.745 -11.490 25.445 1.00 56.78 1117 GLU A C 1
ATOM 9098 O O . GLU A 1 1117 ? -19.080 -12.158 24.468 1.00 56.78 1117 GLU A O 1
ATOM 9103 N N . GLY A 1 1118 ? -19.650 -10.810 26.160 1.00 60.53 1118 GLY A N 1
ATOM 9104 C CA . GLY A 1 1118 ? -21.058 -10.663 25.746 1.00 60.53 1118 GLY A CA 1
ATOM 9105 C C . GLY A 1 1118 ? -22.002 -11.843 26.037 1.00 60.53 1118 GLY A C 1
ATOM 9106 O O . GLY A 1 1118 ? -23.107 -11.890 25.492 1.00 60.53 1118 GLY A O 1
ATOM 9107 N N . GLY A 1 1119 ? -21.614 -12.782 26.901 1.00 75.50 1119 GLY A N 1
ATOM 9108 C CA . GLY A 1 1119 ? -22.483 -13.867 27.372 1.00 75.50 1119 GLY A CA 1
ATOM 9109 C C . GLY A 1 1119 ? -22.259 -14.208 28.844 1.00 75.50 1119 GLY A C 1
ATOM 9110 O O . GLY A 1 1119 ? -21.449 -13.575 29.519 1.00 75.50 1119 GLY A O 1
ATOM 9111 N N . GLN A 1 1120 ? -22.997 -15.203 29.333 1.00 88.00 1120 GLN A N 1
ATOM 9112 C CA . GLN A 1 1120 ? -22.897 -15.724 30.697 1.00 88.00 1120 GLN A CA 1
ATOM 9113 C C . GLN A 1 1120 ? -22.898 -17.258 30.705 1.00 88.00 1120 GLN A C 1
ATOM 9115 O O . GLN A 1 1120 ? -23.550 -17.888 29.863 1.00 88.00 1120 GLN A O 1
ATOM 9120 N N . ILE A 1 1121 ? -22.188 -17.854 31.663 1.00 91.12 1121 ILE A N 1
ATOM 9121 C CA . ILE A 1 1121 ? -22.262 -19.295 31.941 1.00 91.12 1121 ILE A CA 1
ATOM 9122 C C . ILE A 1 1121 ? -23.562 -19.577 32.700 1.00 91.12 1121 ILE A C 1
ATOM 9124 O O . ILE A 1 1121 ? -23.916 -18.861 33.639 1.00 91.12 1121 ILE A O 1
ATOM 9128 N N . VAL A 1 1122 ? -24.290 -20.600 32.258 1.00 92.25 1122 VAL A N 1
ATOM 9129 C CA . VAL A 1 1122 ? -25.635 -20.948 32.743 1.00 92.25 1122 VAL A CA 1
ATOM 9130 C C . VAL A 1 1122 ? -25.793 -22.423 33.113 1.00 92.25 1122 VAL A C 1
ATOM 9132 O O . VAL A 1 1122 ? -26.911 -22.867 33.338 1.00 92.25 1122 VAL A O 1
ATOM 9135 N N . GLY A 1 1123 ? -24.710 -23.191 33.146 1.00 92.50 1123 GLY A N 1
ATOM 9136 C CA . GLY A 1 1123 ? -24.731 -24.625 33.424 1.00 92.50 1123 GLY A CA 1
ATOM 9137 C C . GLY A 1 1123 ? -23.326 -25.207 33.374 1.00 92.50 1123 GLY A C 1
ATOM 9138 O O . GLY A 1 1123 ? -22.456 -24.639 32.705 1.00 92.50 1123 GLY A O 1
ATOM 9139 N N . PHE A 1 1124 ? -23.114 -26.329 34.048 1.00 95.00 1124 PHE A N 1
ATOM 9140 C CA . PHE A 1 1124 ? -21.876 -27.099 33.998 1.00 95.00 1124 PHE A CA 1
ATOM 9141 C C . PHE A 1 1124 ? -22.160 -28.539 33.559 1.00 95.00 1124 PHE A C 1
ATOM 9143 O O . PHE A 1 1124 ? -23.242 -29.076 33.780 1.00 95.00 1124 PHE A O 1
ATOM 9150 N N . MET A 1 1125 ? -21.164 -29.148 32.926 1.00 94.75 1125 MET A N 1
ATOM 9151 C CA . MET A 1 1125 ? -21.132 -30.563 32.557 1.00 94.75 1125 MET A CA 1
ATOM 9152 C C . MET A 1 1125 ? -19.710 -31.096 32.749 1.00 94.75 1125 MET A C 1
ATOM 9154 O O . MET A 1 1125 ? -18.775 -30.306 32.903 1.00 94.75 1125 MET A O 1
ATOM 9158 N N . GLY A 1 1126 ? -19.490 -32.404 32.677 1.00 95.06 1126 GLY A N 1
ATOM 9159 C CA . GLY A 1 1126 ? -18.137 -32.933 32.784 1.00 95.06 1126 GLY A CA 1
ATOM 9160 C C . GLY A 1 1126 ? -18.044 -34.437 32.970 1.00 95.06 1126 GLY A C 1
ATOM 9161 O O . GLY A 1 1126 ? -18.914 -35.202 32.555 1.00 95.06 1126 GLY A O 1
ATOM 9162 N N . LYS A 1 1127 ? -16.934 -34.846 33.588 1.00 95.44 1127 LYS A N 1
ATOM 9163 C CA . LYS A 1 1127 ? -16.682 -36.214 34.039 1.00 95.44 1127 LYS A CA 1
ATOM 9164 C C . LYS A 1 1127 ? -16.205 -36.180 35.486 1.00 95.44 1127 LYS A C 1
ATOM 9166 O O . LYS A 1 1127 ? -15.453 -35.277 35.854 1.00 95.44 1127 LYS A O 1
ATOM 9171 N N . SER A 1 1128 ? -16.684 -37.094 36.322 1.00 93.06 1128 SER A N 1
ATOM 9172 C CA . SER A 1 1128 ? -16.256 -37.179 37.720 1.00 93.06 1128 SER A CA 1
ATOM 9173 C C . SER A 1 1128 ? -16.296 -38.605 38.264 1.00 93.06 1128 SER A C 1
ATOM 9175 O O . SER A 1 1128 ? -17.090 -39.444 37.835 1.00 93.06 1128 SER A O 1
ATOM 9177 N N . GLY A 1 1129 ? -15.404 -38.881 39.206 1.00 89.19 1129 GLY A N 1
ATOM 9178 C CA . GLY A 1 1129 ? -15.308 -40.138 39.937 1.00 89.19 1129 GLY A CA 1
ATOM 9179 C C . GLY A 1 1129 ? -14.827 -39.858 41.355 1.00 89.19 1129 GLY A C 1
ATOM 9180 O O . GLY A 1 1129 ? -15.491 -39.161 42.120 1.00 89.19 1129 GLY A O 1
ATOM 9181 N N . TRP A 1 1130 ? -13.634 -40.345 41.701 1.00 86.38 1130 TRP A N 1
ATOM 9182 C CA . TRP A 1 1130 ? -12.980 -40.008 42.974 1.00 86.38 1130 TRP A CA 1
ATOM 9183 C C . TRP A 1 1130 ? -12.569 -38.526 43.060 1.00 86.38 1130 TRP A C 1
ATOM 9185 O O . TRP A 1 1130 ? -12.446 -37.986 44.156 1.00 86.38 1130 TRP A O 1
ATOM 9195 N N . TYR A 1 1131 ? -12.410 -37.869 41.910 1.00 92.81 1131 TYR A N 1
ATOM 9196 C CA . TYR A 1 1131 ? -12.089 -36.451 41.756 1.00 92.81 1131 TYR A CA 1
ATOM 9197 C C . TYR A 1 1131 ? -12.977 -35.833 40.666 1.00 92.81 1131 TYR A C 1
ATOM 9199 O O . TYR A 1 1131 ? -13.784 -36.524 40.038 1.00 92.81 1131 TYR A O 1
ATOM 9207 N N . LEU A 1 1132 ? -12.812 -34.537 40.402 1.00 94.94 1132 LEU A N 1
ATOM 9208 C CA . LEU A 1 1132 ? -13.329 -33.917 39.187 1.00 94.94 1132 LEU A CA 1
ATOM 9209 C C . LEU A 1 1132 ? -12.373 -34.222 38.019 1.00 94.94 1132 LEU A C 1
ATOM 9211 O O . LEU A 1 1132 ? -11.341 -33.566 37.870 1.00 94.94 1132 LEU A O 1
ATOM 9215 N N . ASP A 1 1133 ? -12.684 -35.232 37.206 1.00 92.88 1133 ASP A N 1
ATOM 9216 C CA . ASP A 1 1133 ? -11.844 -35.665 36.081 1.00 92.88 1133 ASP A CA 1
ATOM 9217 C C . ASP A 1 1133 ? -11.812 -34.632 34.943 1.00 92.88 1133 ASP A C 1
ATOM 9219 O O . ASP A 1 1133 ? -10.738 -34.311 34.425 1.00 92.88 1133 ASP A O 1
ATOM 9223 N N . ALA A 1 1134 ? -12.977 -34.087 34.573 1.00 95.38 1134 ALA A N 1
ATOM 9224 C CA . ALA A 1 1134 ? -13.114 -33.096 33.506 1.00 95.38 1134 ALA A CA 1
ATOM 9225 C C . ALA A 1 1134 ? -14.319 -32.160 33.705 1.00 95.38 1134 ALA A C 1
ATOM 9227 O O . ALA A 1 1134 ? -15.312 -32.543 34.319 1.00 95.38 1134 ALA A O 1
ATOM 9228 N N . ILE A 1 1135 ? -14.256 -30.946 33.147 1.00 95.00 1135 ILE A N 1
ATOM 9229 C CA . ILE A 1 1135 ? -15.298 -29.912 33.277 1.00 95.00 1135 ILE A CA 1
ATOM 9230 C C . ILE A 1 1135 ? -15.550 -29.162 31.959 1.00 95.00 1135 ILE A C 1
ATOM 9232 O O . ILE A 1 1135 ? -14.616 -28.838 31.231 1.00 95.00 1135 ILE A O 1
ATOM 9236 N N . GLY A 1 1136 ? -16.813 -28.866 31.665 1.00 92.56 1136 GLY A N 1
ATOM 9237 C CA . GLY A 1 1136 ? -17.313 -28.057 30.553 1.00 92.56 1136 GLY A CA 1
ATOM 9238 C C . GLY A 1 1136 ? -18.536 -27.227 30.969 1.00 92.56 1136 GLY A C 1
ATOM 9239 O O . GLY A 1 1136 ? -19.002 -27.310 32.107 1.00 92.56 1136 GLY A O 1
ATOM 9240 N N . PHE A 1 1137 ? -19.040 -26.390 30.061 1.00 92.25 1137 PHE A N 1
ATOM 9241 C CA . PHE A 1 1137 ? -19.952 -25.284 30.381 1.00 92.25 1137 PHE A CA 1
ATOM 9242 C C . PHE A 1 1137 ? -21.103 -25.154 29.376 1.00 92.25 1137 PHE A C 1
ATOM 9244 O O . PHE A 1 1137 ? -20.884 -25.251 28.169 1.00 92.25 1137 PHE A O 1
ATOM 9251 N N . HIS A 1 1138 ? -22.301 -24.819 29.867 1.00 90.75 1138 HIS A N 1
ATOM 9252 C CA . HIS A 1 1138 ? -23.419 -24.311 29.061 1.00 90.75 1138 HIS A CA 1
ATOM 9253 C C . HIS A 1 1138 ? -23.433 -22.786 29.071 1.00 90.75 1138 HIS A C 1
ATOM 9255 O O . HIS A 1 1138 ? -23.252 -22.151 30.112 1.00 90.75 1138 HIS A O 1
ATOM 9261 N N . ILE A 1 1139 ? -23.693 -22.182 27.913 1.00 89.38 1139 ILE A N 1
ATOM 9262 C CA . ILE A 1 1139 ? -23.532 -20.741 27.695 1.00 89.38 1139 ILE A CA 1
ATOM 9263 C C . ILE A 1 1139 ? -24.786 -20.120 27.075 1.00 89.38 1139 ILE A C 1
ATOM 9265 O O . ILE A 1 1139 ? -25.307 -20.618 26.076 1.00 89.38 1139 ILE A O 1
ATOM 9269 N N . SER A 1 1140 ? -25.209 -18.963 27.596 1.00 82.44 1140 SER A N 1
ATOM 9270 C CA . SER A 1 1140 ? -26.269 -18.131 27.008 1.00 82.44 1140 SER A CA 1
ATOM 9271 C C . SER A 1 1140 ? -25.787 -16.708 26.718 1.00 82.44 1140 SER A C 1
ATOM 9273 O O . SER A 1 1140 ? -25.088 -16.092 27.522 1.00 82.44 1140 SER A O 1
ATOM 9275 N N . ARG A 1 1141 ? -26.260 -16.119 25.610 1.00 71.69 1141 ARG A N 1
ATOM 9276 C CA . ARG A 1 1141 ? -26.164 -14.666 25.379 1.00 71.69 1141 ARG A CA 1
ATOM 9277 C C . ARG A 1 1141 ? -26.973 -13.911 26.439 1.00 71.69 1141 ARG A C 1
ATOM 9279 O O . ARG A 1 1141 ? -28.092 -14.316 26.768 1.00 71.69 1141 ARG A O 1
ATOM 9286 N N . THR A 1 1142 ? -26.440 -12.805 26.949 1.00 57.41 1142 THR A N 1
ATOM 9287 C CA . THR A 1 1142 ? -27.135 -11.948 27.921 1.00 57.41 1142 THR A CA 1
ATOM 9288 C C . THR A 1 1142 ? -28.192 -11.082 27.224 1.00 57.41 1142 THR A C 1
ATOM 9290 O O . THR A 1 1142 ? -27.910 -10.356 26.272 1.00 57.41 1142 THR A O 1
ATOM 9293 N N . LYS A 1 1143 ? -29.453 -11.145 27.683 1.00 49.06 1143 LYS A N 1
ATOM 9294 C CA . LYS A 1 1143 ? -30.542 -10.297 27.159 1.00 49.06 1143 LYS A CA 1
ATOM 9295 C C . LYS A 1 1143 ? -30.548 -8.933 27.856 1.00 49.06 1143 LYS A C 1
ATOM 9297 O O . LYS A 1 1143 ? -31.268 -8.747 28.839 1.00 49.06 1143 LYS A O 1
ATOM 9302 N N . THR A 1 1144 ? -29.828 -7.962 27.296 1.00 42.06 1144 THR A N 1
ATOM 9303 C CA . THR A 1 1144 ? -29.715 -6.577 27.805 1.00 42.06 1144 THR A CA 1
ATOM 9304 C C . THR A 1 1144 ? -31.070 -5.892 28.054 1.00 42.06 1144 THR A C 1
ATOM 9306 O O . THR A 1 1144 ? -31.180 -5.046 28.935 1.00 42.06 1144 THR A O 1
ATOM 9309 N N . ALA A 1 1145 ? -32.128 -6.300 27.342 1.00 33.62 1145 ALA A N 1
ATOM 9310 C CA . ALA A 1 1145 ? -33.471 -5.729 27.466 1.00 33.62 1145 ALA A CA 1
ATOM 9311 C C . ALA A 1 1145 ? -34.215 -6.059 28.782 1.00 33.62 1145 ALA A C 1
ATOM 9313 O O . ALA A 1 1145 ? -35.014 -5.245 29.242 1.00 33.62 1145 ALA A O 1
ATOM 9314 N N . LYS A 1 1146 ? -33.990 -7.229 29.410 1.00 35.66 1146 LYS A N 1
ATOM 9315 C CA . LYS A 1 1146 ? -34.815 -7.665 30.565 1.00 35.66 1146 LYS A CA 1
ATOM 9316 C C . LYS A 1 1146 ? -34.264 -7.269 31.937 1.00 35.66 1146 LYS A C 1
ATOM 9318 O O . LYS A 1 1146 ? -35.047 -7.166 32.879 1.00 35.66 1146 LYS A O 1
ATOM 9323 N N . VAL A 1 1147 ? -32.963 -6.992 32.059 1.00 36.34 1147 VAL A N 1
ATOM 9324 C CA . VAL A 1 1147 ? -32.380 -6.497 33.321 1.00 36.34 1147 VAL A CA 1
ATOM 9325 C C . VAL A 1 1147 ? -32.821 -5.054 33.577 1.00 36.34 1147 VAL A C 1
ATOM 9327 O O . VAL A 1 1147 ? -33.319 -4.766 34.660 1.00 36.34 1147 VAL A O 1
ATOM 9330 N N . MET A 1 1148 ? -32.780 -4.171 32.569 1.00 32.19 1148 MET A N 1
ATOM 9331 C CA . MET A 1 1148 ? -33.262 -2.791 32.734 1.00 32.19 1148 MET A CA 1
ATOM 9332 C C . MET A 1 1148 ? -34.756 -2.704 33.083 1.00 32.19 1148 MET A C 1
ATOM 9334 O O . MET A 1 1148 ? -35.115 -1.900 33.941 1.00 32.19 1148 MET A O 1
ATOM 9338 N N . GLN A 1 1149 ? -35.617 -3.553 32.503 1.00 36.69 1149 GLN A N 1
ATOM 9339 C CA . GLN A 1 1149 ? -37.036 -3.622 32.889 1.00 36.69 1149 GLN A CA 1
ATOM 9340 C C . GLN A 1 1149 ? -37.234 -4.114 34.331 1.00 36.69 1149 GLN A C 1
ATOM 9342 O O . GLN A 1 1149 ? -38.010 -3.510 35.072 1.00 36.69 1149 GLN A O 1
ATOM 9347 N N . LYS A 1 1150 ? -36.519 -5.165 34.762 1.00 35.59 1150 LYS A N 1
ATOM 9348 C CA . LYS A 1 1150 ? -36.612 -5.664 36.146 1.00 35.59 1150 LYS A CA 1
ATOM 9349 C C . LYS A 1 1150 ? -36.071 -4.659 37.165 1.00 35.59 1150 LYS A C 1
ATOM 9351 O O . LYS A 1 1150 ? -36.695 -4.484 38.205 1.00 35.59 1150 LYS A O 1
ATOM 9356 N N . VAL A 1 1151 ? -34.981 -3.951 36.859 1.00 37.84 1151 VAL A N 1
ATOM 9357 C CA . VAL A 1 1151 ? -34.466 -2.854 37.698 1.00 37.84 1151 VAL A CA 1
ATOM 9358 C C . VAL A 1 1151 ? -35.489 -1.713 37.780 1.00 37.84 1151 VAL A C 1
ATOM 9360 O O . VAL A 1 1151 ? -35.780 -1.255 38.881 1.00 37.84 1151 VAL A O 1
ATOM 9363 N N . HIS A 1 1152 ? -36.134 -1.330 36.670 1.00 37.41 1152 HIS A N 1
ATOM 9364 C CA . HIS A 1 1152 ? -37.246 -0.364 36.682 1.00 37.41 1152 HIS A CA 1
ATOM 9365 C C . HIS A 1 1152 ? -38.425 -0.817 37.564 1.00 37.41 1152 HIS A C 1
ATOM 9367 O O . HIS A 1 1152 ? -38.978 -0.017 38.317 1.00 37.41 1152 HIS A O 1
ATOM 9373 N N . GLN A 1 1153 ? -38.805 -2.099 37.513 1.00 34.28 1153 GLN A N 1
ATOM 9374 C CA . GLN A 1 1153 ? -39.869 -2.649 38.362 1.00 34.28 1153 GLN A CA 1
ATOM 9375 C C . GLN A 1 1153 ? -39.466 -2.743 39.844 1.00 34.28 1153 GLN A C 1
ATOM 9377 O O . GLN A 1 1153 ? -40.304 -2.500 40.710 1.00 34.28 1153 GLN A O 1
ATOM 9382 N N . ARG A 1 1154 ? -38.195 -3.036 40.158 1.00 32.75 1154 ARG A N 1
ATOM 9383 C CA . ARG A 1 1154 ? -37.676 -3.044 41.540 1.00 32.75 1154 ARG A CA 1
ATOM 9384 C C . ARG A 1 1154 ? -37.638 -1.628 42.127 1.00 32.75 1154 ARG A C 1
ATOM 9386 O O . ARG A 1 1154 ? -38.083 -1.442 43.254 1.00 32.75 1154 ARG A O 1
ATOM 9393 N N . PHE A 1 1155 ? -37.231 -0.627 41.339 1.00 37.31 1155 PHE A N 1
ATOM 9394 C CA . PHE A 1 1155 ? -37.331 0.791 41.713 1.00 37.31 1155 PHE A CA 1
ATOM 9395 C C . PHE A 1 1155 ? -38.787 1.251 41.909 1.00 37.31 1155 PHE A C 1
ATOM 9397 O O . PHE A 1 1155 ? -39.062 1.970 42.867 1.00 37.31 1155 PHE A O 1
ATOM 9404 N N . ARG A 1 1156 ? -39.739 0.792 41.075 1.00 34.47 1156 ARG A N 1
ATOM 9405 C CA . ARG A 1 1156 ? -41.181 1.044 41.290 1.00 34.47 1156 ARG A CA 1
ATOM 9406 C C . ARG A 1 1156 ? -41.732 0.388 42.564 1.00 34.47 1156 ARG A C 1
ATOM 9408 O O . ARG A 1 1156 ? -42.531 1.009 43.248 1.00 34.47 1156 ARG A O 1
ATOM 9415 N N . ARG A 1 1157 ? -41.301 -0.830 42.922 1.00 32.78 1157 ARG A N 1
ATOM 9416 C CA . ARG A 1 1157 ? -41.736 -1.486 44.176 1.00 32.78 1157 ARG A CA 1
ATOM 9417 C C . ARG A 1 1157 ? -41.136 -0.843 45.430 1.00 32.78 1157 ARG A C 1
ATOM 9419 O O . ARG A 1 1157 ? -41.837 -0.672 46.422 1.00 32.78 1157 ARG A O 1
ATOM 9426 N N . LEU A 1 1158 ? -39.867 -0.432 45.389 1.00 33.94 1158 LEU A N 1
ATOM 9427 C CA . LEU A 1 1158 ? -39.245 0.300 46.501 1.00 33.94 1158 LEU A CA 1
ATOM 9428 C C . LEU A 1 1158 ? -39.892 1.675 46.731 1.00 33.94 1158 LEU A C 1
ATOM 9430 O O . LEU A 1 1158 ? -39.988 2.113 47.871 1.00 33.94 1158 LEU A O 1
ATOM 9434 N N . THR A 1 1159 ? -40.399 2.324 45.679 1.00 35.78 1159 THR A N 1
ATOM 9435 C CA . THR A 1 1159 ? -41.151 3.586 45.810 1.00 35.78 1159 THR A CA 1
ATOM 9436 C C . THR A 1 1159 ? -42.607 3.396 46.245 1.00 35.78 1159 THR A C 1
ATOM 9438 O O . THR A 1 1159 ? -43.141 4.294 46.883 1.00 35.78 1159 THR A O 1
ATOM 9441 N N . SER A 1 1160 ? -43.235 2.236 46.006 1.00 31.92 1160 SER A N 1
ATOM 9442 C CA . SER A 1 1160 ? -44.593 1.939 46.503 1.00 31.92 1160 SER A CA 1
ATOM 9443 C C . SER A 1 1160 ? -44.651 1.401 47.939 1.00 31.92 1160 SER A C 1
ATOM 9445 O O . SER A 1 1160 ? -45.732 1.323 48.507 1.00 31.92 1160 SER A O 1
ATOM 9447 N N . THR A 1 1161 ? -43.519 0.997 48.529 1.00 30.25 1161 THR A N 1
ATOM 9448 C CA . THR A 1 1161 ? -43.474 0.475 49.917 1.00 30.25 1161 THR A CA 1
ATOM 9449 C C . THR A 1 1161 ? -43.111 1.563 50.942 1.00 30.25 1161 THR A C 1
ATOM 9451 O O . THR A 1 1161 ? -43.167 1.328 52.141 1.00 30.25 1161 THR A O 1
ATOM 9454 N N . LEU A 1 1162 ? -42.772 2.775 50.484 1.00 32.28 1162 LEU A N 1
ATOM 9455 C CA . LEU A 1 1162 ? -42.519 3.953 51.330 1.00 32.28 1162 LEU A CA 1
ATOM 9456 C C . LEU A 1 1162 ? -43.747 4.873 51.476 1.00 32.28 1162 LEU A C 1
ATOM 9458 O O . LEU A 1 1162 ? -43.641 5.957 52.040 1.00 32.28 1162 LEU A O 1
ATOM 9462 N N . SER A 1 1163 ? -44.917 4.447 50.988 1.00 33.34 1163 SER A N 1
ATOM 9463 C CA . SER A 1 1163 ? -46.182 5.187 51.073 1.00 33.34 1163 SER A CA 1
ATOM 9464 C C . SER A 1 1163 ? -47.203 4.503 51.991 1.00 33.34 1163 SER A C 1
ATOM 9466 O O . SER A 1 1163 ? -48.357 4.340 51.607 1.00 33.34 1163 SER A O 1
ATOM 9468 N N . PHE A 1 1164 ? -46.774 4.089 53.187 1.00 32.78 1164 PHE A N 1
ATOM 9469 C CA . PHE A 1 1164 ? -47.654 3.693 54.295 1.00 32.78 1164 PHE A CA 1
ATOM 9470 C C . PHE A 1 1164 ? -47.017 4.065 55.645 1.00 32.78 1164 PHE A C 1
ATOM 9472 O O . PHE A 1 1164 ? -46.404 3.244 56.320 1.00 32.78 1164 PHE A O 1
ATOM 9479 N N . ILE A 1 1165 ? -47.178 5.331 56.028 1.00 29.55 1165 ILE A N 1
ATOM 9480 C CA . ILE A 1 1165 ? -47.172 5.779 57.426 1.00 29.55 1165 ILE A CA 1
ATOM 9481 C C . ILE A 1 1165 ? -48.475 6.581 57.590 1.00 29.55 1165 ILE A C 1
ATOM 9483 O O . ILE A 1 1165 ? -48.718 7.461 56.755 1.00 29.55 1165 ILE A O 1
ATOM 9487 N N . PRO A 1 1166 ? -49.351 6.259 58.562 1.00 29.78 1166 PRO A N 1
ATOM 9488 C CA . PRO A 1 1166 ? -50.612 6.973 58.743 1.00 29.78 1166 PRO A CA 1
ATOM 9489 C C . PRO A 1 1166 ? -50.401 8.445 59.105 1.00 29.78 1166 PRO A C 1
ATOM 9491 O O . PRO A 1 1166 ? -49.387 8.817 59.694 1.00 29.78 1166 PRO A O 1
ATOM 9494 N N . ARG A 1 1167 ? -51.392 9.278 58.776 1.00 31.11 1167 ARG A N 1
ATOM 9495 C CA . ARG A 1 1167 ? -51.550 10.586 59.418 1.00 31.11 1167 ARG A CA 1
ATOM 9496 C C . ARG A 1 1167 ? -52.260 10.359 60.746 1.00 31.11 1167 ARG A C 1
ATOM 9498 O O . ARG A 1 1167 ? -53.298 9.707 60.730 1.00 31.11 1167 ARG A O 1
ATOM 9505 N N . ASP A 1 1168 ? -51.758 10.976 61.803 1.00 29.25 1168 ASP A N 1
ATOM 9506 C CA . ASP A 1 1168 ? -52.566 11.351 62.960 1.00 29.25 1168 ASP A CA 1
ATOM 9507 C C . ASP A 1 1168 ? -52.397 12.853 63.231 1.00 29.25 1168 ASP A C 1
ATOM 9509 O O . ASP A 1 1168 ? -51.483 13.492 62.694 1.00 29.25 1168 ASP A O 1
ATOM 9513 N N . SER A 1 1169 ? -53.347 13.402 63.984 1.00 32.56 1169 SER A N 1
ATOM 9514 C CA . SER A 1 1169 ? -53.460 14.801 64.422 1.00 32.56 1169 SER A CA 1
ATOM 9515 C C . SER A 1 1169 ? -52.198 15.283 65.177 1.00 32.56 1169 SER A C 1
ATOM 9517 O O . SER A 1 1169 ? -51.428 14.481 65.694 1.00 32.56 1169 SER A O 1
ATOM 9519 N N . ASP A 1 1170 ? -51.871 16.578 65.254 1.00 29.62 1170 ASP A N 1
ATOM 9520 C CA . ASP A 1 1170 ? -52.753 17.603 65.824 1.00 29.62 1170 ASP A CA 1
ATOM 9521 C C . ASP A 1 1170 ? -52.365 19.065 65.503 1.00 29.62 1170 ASP A C 1
ATOM 9523 O O . ASP A 1 1170 ? -51.402 19.352 64.788 1.00 29.62 1170 ASP A O 1
ATOM 9527 N N . GLU A 1 1171 ? -53.172 19.993 66.019 1.00 31.94 1171 GLU A N 1
ATOM 9528 C CA . GLU A 1 1171 ? -53.103 21.438 65.799 1.00 31.94 1171 GLU A CA 1
ATOM 9529 C C . GLU A 1 1171 ? -51.981 22.201 66.555 1.00 31.94 1171 GLU A C 1
ATOM 9531 O O . GLU A 1 1171 ? -51.357 21.731 67.503 1.00 31.94 1171 GLU A O 1
ATOM 9536 N N . THR A 1 1172 ? -51.888 23.496 66.209 1.00 29.94 1172 THR A N 1
ATOM 9537 C CA . THR A 1 1172 ? -51.455 24.652 67.030 1.00 29.94 1172 THR A CA 1
ATOM 9538 C C . THR A 1 1172 ? -49.997 25.157 66.985 1.00 29.94 1172 THR A C 1
ATOM 9540 O O . THR A 1 1172 ? -49.074 24.515 67.458 1.00 29.94 1172 THR A O 1
ATOM 9543 N N . ARG A 1 1173 ? -49.888 26.444 66.573 1.00 28.16 1173 ARG A N 1
ATOM 9544 C CA . ARG A 1 1173 ? -49.163 27.567 67.243 1.00 28.16 1173 ARG A CA 1
ATOM 9545 C C . ARG A 1 1173 ? -47.610 27.494 67.354 1.00 28.16 1173 ARG A C 1
ATOM 9547 O O . ARG A 1 1173 ? -47.038 26.428 67.457 1.00 28.16 1173 ARG A O 1
ATOM 9554 N N . VAL A 1 1174 ? -46.814 28.579 67.393 1.00 28.23 1174 VAL A N 1
ATOM 9555 C CA . VAL A 1 1174 ? -46.963 30.048 67.192 1.00 28.23 1174 VAL A CA 1
ATOM 9556 C C . VAL A 1 1174 ? -45.542 30.678 67.122 1.00 28.23 1174 VAL A C 1
ATOM 9558 O O . VAL A 1 1174 ? -44.607 30.077 67.635 1.00 28.23 1174 VAL A O 1
ATOM 9561 N N . ASN A 1 1175 ? -45.406 31.907 66.586 1.00 27.23 1175 ASN A N 1
ATOM 9562 C CA . ASN A 1 1175 ? -44.214 32.799 66.620 1.00 27.23 1175 ASN A CA 1
ATOM 9563 C C . ASN A 1 1175 ? -42.951 32.332 65.843 1.00 27.23 1175 ASN A C 1
ATOM 9565 O O . ASN A 1 1175 ? -42.546 31.184 65.916 1.00 27.23 1175 ASN A O 1
ATOM 9569 N N . VAL A 1 1176 ? -42.288 33.114 64.973 1.00 29.69 1176 VAL A N 1
ATOM 9570 C CA . VAL A 1 1176 ? -41.921 34.554 64.934 1.00 29.69 1176 VAL A CA 1
ATOM 9571 C C . VAL A 1 1176 ? -40.847 34.934 65.965 1.00 29.69 1176 VAL A C 1
ATOM 9573 O O . VAL A 1 1176 ? -41.152 35.055 67.141 1.00 29.69 1176 VAL A O 1
ATOM 9576 N N . VAL A 1 1177 ? -39.613 35.191 65.504 1.00 28.41 1177 VAL A N 1
ATOM 9577 C CA . VAL A 1 1177 ? -38.801 36.423 65.705 1.00 28.41 1177 VAL A CA 1
ATOM 9578 C C . VAL A 1 1177 ? -37.363 36.201 65.164 1.00 28.41 1177 VAL A C 1
ATOM 9580 O O . VAL A 1 1177 ? -36.878 35.083 65.042 1.00 28.41 1177 VAL A O 1
ATOM 9583 N N . LYS A 1 1178 ? -36.738 37.320 64.769 1.00 29.11 1178 LYS A N 1
ATOM 9584 C CA . LYS A 1 1178 ? -35.334 37.588 64.374 1.00 29.11 1178 LYS A CA 1
ATOM 9585 C C . LYS A 1 1178 ? -34.307 36.967 65.375 1.00 29.11 1178 LYS A C 1
ATOM 9587 O O . LYS A 1 1178 ? -34.690 36.609 66.474 1.00 29.11 1178 LYS A O 1
ATOM 9592 N N . ALA A 1 1179 ? -32.996 36.864 65.142 1.00 28.69 1179 ALA A N 1
ATOM 9593 C CA . ALA A 1 1179 ? -32.085 37.687 64.342 1.00 28.69 1179 ALA A CA 1
ATOM 9594 C C . ALA A 1 1179 ? -30.776 36.928 63.985 1.00 28.69 1179 ALA A C 1
ATOM 9596 O O . ALA A 1 1179 ? -30.594 35.772 64.351 1.00 28.69 1179 ALA A O 1
ATOM 9597 N N . ALA A 1 1180 ? -29.872 37.598 63.265 1.00 28.72 1180 ALA A N 1
ATOM 9598 C CA . ALA A 1 1180 ? -28.516 37.141 62.918 1.00 28.72 1180 ALA A CA 1
ATOM 9599 C C . ALA A 1 1180 ? -27.491 37.480 64.040 1.00 28.72 1180 ALA A C 1
ATOM 9601 O O . ALA A 1 1180 ? -27.911 38.067 65.038 1.00 28.72 1180 ALA A O 1
ATOM 9602 N N . PRO A 1 1181 ? -26.157 37.327 63.857 1.00 45.09 1181 PRO A N 1
ATOM 9603 C CA . PRO A 1 1181 ? -25.375 36.350 63.074 1.00 45.09 1181 PRO A CA 1
ATOM 9604 C C . PRO A 1 1181 ? -24.233 35.674 63.887 1.00 45.09 1181 PRO A C 1
ATOM 9606 O O . PRO A 1 1181 ? -23.819 36.183 64.927 1.00 45.09 1181 PRO A O 1
ATOM 9609 N N . ALA A 1 1182 ? -23.627 34.619 63.327 1.00 34.09 1182 ALA A N 1
ATOM 9610 C CA . ALA A 1 1182 ? -22.195 34.295 63.456 1.00 34.09 1182 ALA A CA 1
ATOM 9611 C C . ALA A 1 1182 ? -21.750 33.467 62.236 1.00 34.09 1182 ALA A C 1
ATOM 9613 O O . ALA A 1 1182 ? -22.492 32.518 61.896 1.00 34.09 1182 ALA A O 1
#

InterPro domains:
  IPR001229 Jacalin-like lectin domain [PF01419] (1002-1138)
  IPR001229 Jacalin-like lectin domain [PS51752] (999-1141)
  IPR001229 Jacalin-like lectin domain [SM00915] (1010-1141)
  IPR001810 F-box domain [PF00646] (464-501)
  IPR001810 F-box domain [SM00256] (467-507)
  IPR003406 Glycosyl transferase, family 14 [PF02485] (121-347)
  IPR032675 Leucine-rich repeat domain superfamily [G3DSA:3.80.10.10] (527-819)
  IPR033734 Jacalin-like lectin domain, plant [cd09612] (1010-1140)
  IPR036047 F-box-like domain superfamily [SSF81383] (452-501)
  IPR036404 Jacalin-like lectin domain superfamily [G3DSA:2.100.10.30] (986-1140)
  IPR036404 Jacalin-like lectin domain superfamily [SSF51101] (1000-1139)
  IPR044174 Glycosyltransferase BC10-like [PTHR31042] (58-379)
  IPR055357 At1g61320/AtMIF1, LRR domain [PF23622] (556-708)
  IPR055357 At1g61320/AtMIF1, LRR domain [PF23622] (714-828)

Organism: NCBI:txid126358

pLDDT: mean 72.0, std 24.25, range [21.5, 98.62]

Sequence (1182 aa):
MQSRVGSFGSLEDGKEPYTRTTNQSSRFLPLRLLQFLLLFLGVGIVFSFLSLYTSRFLGIQNIVSVVQPRIQPCVQEPSSLENWIRAPSNLFHTMNDSELFWRASFVPKIKEYPFKRTPKIAFMFLTRGPLPMAPLWEKFFKGNGKLYSIYIHSLPSYQPDFPTSSAFYGKQIPSQVAEWGRMSMCDGERRLLANALLDISNEWFVLLSEACIPLQNFSIVYRYISRSRYSFIGAFDEPGPYGRGRYNEKMSPEVNLTEWRKGSQWFEISRKLAVYIVQDSLYYPKFKQFCRPPCYVDEHYFPTMLSIQSPHLLANRSLTWVDWSRGGAHPATFGKADINHNFFKKMFEGKPCVYNNQPTSLCFLFARKFAPSALEHLLEHSSEYLGNPIDHNQRYPRVRKSKYRHKKDDLQNVMAKLLVSGEGSSRMQKRKRLNVESNKVKVKKQKTRENNGVNEGTDAIDRISELPDHIVHHIFALLHCPKDVARTRILSKKWKSMFDSYLTFDFDERYFRVHGARGKHNRIKAREVQKKNFKNNIEKSLASRLEPVSYIHKFRLYVNNLNYKLASCMDRWLSAAVDKNVKELEIHVNVKGNQYLLPDVLLMSKAITSLKLCGCVVLFGFTATKLCNLRELSIKETLVCEAMIQKFERSCPLIEDLRLVHCRGFVRLHISALVKLRRVEVHECDMLSCVEIEASNLETFWYHGHKHQPCKFNLTGCENLKHLTLKAGKMTDELFHNCISNFPLLEKLFLKECNSLEKITILSGKLKSLAFIHCKMLQEANIDTPSLFSFEYSGHKMSFSSMNISGLREAKFHFDPSTKASQYIAELRKFFGNFDQFKDFKVIMHSKQNMTIFEEPREVRLVRYIDDKLELTTSTSNVLRIVDSWLRVRHRKRLTLVSSRSEFSKRIHTLLMNREENPYCCRYYSKKCWRHYLASVKMPETLNNSDKTTYDFKWRSTPSSALQIYCYKALEIWHQSLLAHSWISMEGEKDQVGEKKKAIVVGPWGGNGGSNWDDGSYNGVREITLKYGRCIDSMCVVYDKNGQPVSGEKHGGSGGGRTAEIKLQFPEEFLTSVSGHYSPVARGGSSVIRSIMFKSNIRTFGPFGVQEGTPFSFPMEGGQIVGFMGKSGWYLDAIGFHISRTKTAKVMQKVHQRFRRLTSTLSFIPRDSDETRVNVVKAAPA

Radius of gyration: 43.67 Å; chains: 1; bounding box: 119×128×132 Å

Secondary structure (DSSP, 8-state):
---------------------------PPPHHHHHHHHHHHHHHHHHHHHHHHHHHH-----------------------THHHHSPPSS------HHHHHHHHT---SSSS-SS----EEEEEEE-SS--TTHHHHHHHHTT-TTSEEEEEE--TTPPP---TTSTTTT-B-------TTSHHHHHHHHHHHHHHHHSTTEEEEEEE-TT-EESS-HHHHHHHHHT-SSBB---B---STTTGGG--GGGTTTS-TTT--B--S--EEEHHHHHHHHH--SHHHHHHHH--TTS-HHHHHHHHHHHHH-GGGB-SS-SEEE--TT-SSS---B-GGG-SHHHHHHHHSPPPEEETTEEES---SEEE-B-GGGHHHHHHTHHHHH-----TT-PPPPPPP---------SSSSSSSSS-------------------------------------------TTTTS-HHHHHHHHHHSSSHHHHHHGGGT-HHHHHHHHT-SEEEEEGGGG------SHHHHHHHHHHHHHHHHHHHHHHHHHHTSS-S--SEEEEEEES--HHHHHHHHHHHHHHHHTT-SEEEEEEE-SS-PEEPPHHHHT-SS-SEEEEESEE----S-----TT--EEEEESSB--HHHHHHHHHH-TT--EEEEES-BS-SEEEE-S-TT--EEEEES-SS--EEEE--TT--EEEEE--TT---EEE-TT-TT--EEEEE-TT--HHHHHHHHHT-TT--EEEEES-TT--EEEEE-SS--EEEEES--S--EEEEE-TT--EEEEEESS--EEEEE-TT--EEEEEE-TTS-HHHHHHHHHHHHTT-TT-SSPEEEEE--S-------------------EEEEB--HHHHHHHHHHHHHH---SEEEEE-S-HHHHHHHHHHHHTTSS-TTTTTT-SS--HHHHEEEEEPPS---S-SEEEEEEEEPPPPTTS-SSS-SSSSSSSSSS---------------------PEEEEEEE-S-SEEEE----SEEEEEEEEESSSEEEEEEEEEETTEEEE---EE-S--SEEEEEE--TTTS-EEEEEEEEEESSTTPPEEEEEEEEEESS-EEEEEE---SEEEEEE-SSEEEEEEEEEESSSEEEEEEEEEE--HHHHHHHHHHHHHHHHHSS--------------------